Protein AF-A0A1S7LHS8-F1 (afdb_monomer)

Secondary structure (DSSP, 8-state):
--HHHHHHHHHHHHHTT-HHHHHHHHHHHHHH-TT-HHHHHHHHHHHHHTT-HHHHHHHHHHHHTT---HHHHHHHHHHHHHTT-HHHHHHHHHHHHHH-TT-HHHHHHHHHHHHHTT-HHHHHHHHHHHHHH-TT-HHHHHHHHHHHHHTT-HHHHHHHHHHHHHH-TT-HHHHHHHHHHHHHTT-HHHHHHHHHHHHHH-TT-HHHHHHHHHHHHHTT-HHHHHHHHHHHHHH-TT-HHHHHHHHHHHHHTT-HHHHHHHHHHHHHHHHTT--TT--GGGGGG-TT--HHHHHHHHHHHHHHHHTT-PPPPTTTS----SSSPEEEEEEES--SSSHHHHHHHHHHHHS-TTTEEEEEEE-SPP--SHHHHHHTTT-SEEEE-TTS-HHHHHHHHHHTT-SEEEESS-SSTT--HHHHHT--SSEEEEESS-SS--SSTTT-SEEEE-TTTS-GGGGGG-SSEEEEPSS-SS---TTPPPPP---TTTTT--SSS-EEE--S-GGG--HHHHHHHHHHHHHSTT-EEEEE---HHHHHHHHHHHHHTT--GGGEEEEPP-SSHHHHHHHHTT-SEEE--SSS--SHHHHHHHHTT--EEEE--SSGGGTHHHHHHHHTT-GGGEESSHHHHHHHHHHHHH-HHHHHHHHHHHHHHTTTSGGG-HHHHHHHHHHHHHHHHHHHHHT----B-SSSB-TT-------SS--------S-SS----EE--SSTTHHHHHHHHHHTSTTEEEEEEE-TT--TT--HHHHHHHHH--S-HHHHHHH--GGGS-HHHHHHHHHHHHHHTTPEEEEEES------SSPSSS--S----HHHHHTTT--S----EE--HHHHHHHHTTSGGGGG--HHHHHHHHHHHHHHHHTT--EEHHHHHH-HHHHHHHHHHHHTPPP-TTHHHHGGGGGGGG---------SS--PPPPPP--HHHHHHHHH-HHHHHHHHHTT--HHHHH-

Structure (mmCIF, N/CA/C/O backbone):
data_AF-A0A1S7LHS8-F1
#
_entry.id   AF-A0A1S7LHS8-F1
#
loop_
_atom_site.group_PDB
_atom_site.id
_atom_site.type_symbol
_atom_site.label_atom_id
_atom_site.label_alt_id
_atom_site.label_comp_id
_atom_site.label_asym_id
_atom_site.label_entity_id
_atom_site.label_seq_id
_atom_site.pdbx_PDB_ins_code
_atom_site.Cartn_x
_atom_site.Cartn_y
_atom_site.Cartn_z
_atom_site.occupancy
_atom_site.B_iso_or_equiv
_atom_site.auth_seq_id
_atom_site.auth_comp_id
_atom_site.auth_asym_id
_atom_site.auth_atom_id
_atom_site.pdbx_PDB_model_num
ATOM 1 N N . MET A 1 1 ? 20.541 -32.283 -48.699 1.00 59.50 1 MET A N 1
ATOM 2 C CA . MET A 1 1 ? 19.905 -30.987 -49.005 1.00 59.50 1 MET A CA 1
ATOM 3 C C . MET A 1 1 ? 21.036 -30.019 -49.255 1.00 59.50 1 MET A C 1
ATOM 5 O O . MET A 1 1 ? 21.985 -30.070 -48.485 1.00 59.50 1 MET A O 1
ATOM 9 N N . ASP A 1 2 ? 20.991 -29.252 -50.338 1.00 85.00 2 ASP A N 1
ATOM 10 C CA . ASP A 1 2 ? 22.026 -28.253 -50.622 1.00 85.00 2 ASP A CA 1
ATOM 11 C C . ASP A 1 2 ? 22.071 -27.199 -49.498 1.00 85.00 2 ASP A C 1
ATOM 13 O O . ASP A 1 2 ? 21.031 -26.876 -48.911 1.00 85.00 2 ASP A O 1
ATOM 17 N N . LEU A 1 3 ? 23.262 -26.695 -49.172 1.00 87.44 3 LEU A N 1
ATOM 18 C CA . LEU A 1 3 ? 23.499 -25.767 -48.063 1.00 87.44 3 LEU A CA 1
ATOM 19 C C . LEU A 1 3 ? 22.683 -24.477 -48.247 1.00 87.44 3 LEU A C 1
ATOM 21 O O . LEU A 1 3 ? 22.054 -23.998 -47.304 1.00 87.44 3 LEU A O 1
ATOM 25 N N . GLN A 1 4 ? 22.576 -23.989 -49.487 1.00 86.19 4 GLN A N 1
ATOM 26 C CA . GLN A 1 4 ? 21.755 -22.827 -49.835 1.00 86.19 4 GLN A CA 1
ATOM 27 C C . GLN A 1 4 ? 20.258 -23.085 -49.611 1.00 86.19 4 GLN A C 1
ATOM 29 O O . GLN A 1 4 ? 19.518 -22.218 -49.142 1.00 86.19 4 GLN A O 1
ATOM 34 N N . GLN A 1 5 ? 19.793 -24.297 -49.915 1.00 88.06 5 GLN A N 1
ATOM 35 C CA . GLN A 1 5 ? 18.403 -24.690 -49.701 1.00 88.06 5 GLN A CA 1
ATOM 36 C C . GLN A 1 5 ? 18.085 -24.801 -48.201 1.00 88.06 5 GLN A C 1
ATOM 38 O O . GLN A 1 5 ? 17.006 -24.384 -47.774 1.00 88.06 5 GLN A O 1
ATOM 43 N N . LEU A 1 6 ? 19.034 -25.295 -47.394 1.00 90.56 6 LEU A N 1
ATOM 44 C CA . LEU A 1 6 ? 18.941 -25.310 -45.930 1.00 90.56 6 LEU A CA 1
ATOM 45 C C . LEU A 1 6 ? 18.922 -23.897 -45.341 1.00 90.56 6 LEU A C 1
ATOM 47 O O . LEU A 1 6 ? 18.096 -23.617 -44.469 1.00 90.56 6 LEU A O 1
ATOM 51 N N . TYR A 1 7 ? 19.774 -23.000 -45.839 1.00 92.38 7 TYR A N 1
ATOM 52 C CA . TYR A 1 7 ? 19.795 -21.597 -45.430 1.00 92.38 7 TYR A CA 1
ATOM 53 C C . TYR A 1 7 ? 18.465 -20.901 -45.730 1.00 92.38 7 TYR A C 1
ATOM 55 O O . TYR A 1 7 ? 17.857 -20.336 -44.824 1.00 92.38 7 TYR A O 1
ATOM 63 N N . ASN A 1 8 ? 17.937 -21.034 -46.949 1.00 92.06 8 ASN A N 1
ATOM 64 C CA . ASN A 1 8 ? 16.663 -20.417 -47.333 1.00 92.06 8 ASN A CA 1
ATOM 65 C C . ASN A 1 8 ? 15.479 -20.935 -46.493 1.00 92.06 8 ASN A C 1
ATOM 67 O O . ASN A 1 8 ? 14.618 -20.156 -46.085 1.00 92.06 8 ASN A O 1
ATOM 71 N N . GLN A 1 9 ? 15.436 -22.237 -46.187 1.00 91.50 9 GLN A N 1
ATOM 72 C CA . GLN A 1 9 ? 14.413 -22.807 -45.300 1.00 91.50 9 GLN A CA 1
ATOM 73 C C . GLN A 1 9 ? 14.538 -22.292 -43.862 1.00 91.50 9 GLN A C 1
ATOM 75 O O . GLN A 1 9 ? 13.528 -21.986 -43.227 1.00 91.50 9 GLN A O 1
ATOM 80 N N . THR A 1 10 ? 15.769 -22.177 -43.363 1.00 93.38 10 THR A N 1
ATOM 81 C CA . THR A 1 10 ? 16.061 -21.660 -42.020 1.00 93.38 10 THR A CA 1
ATOM 82 C C . THR A 1 10 ? 15.672 -20.187 -41.908 1.00 93.38 10 THR A C 1
ATOM 84 O O . THR A 1 10 ? 14.972 -19.811 -40.972 1.00 93.38 10 THR A O 1
ATOM 87 N N . MET A 1 11 ? 16.017 -19.373 -42.908 1.00 92.38 11 MET A N 1
ATOM 88 C CA . MET A 1 11 ? 15.598 -17.973 -43.014 1.00 92.38 11 MET A CA 1
ATOM 89 C C . MET A 1 11 ? 14.074 -17.832 -43.043 1.00 92.38 11 MET A C 1
ATOM 91 O O . MET A 1 11 ? 13.525 -17.002 -42.326 1.00 92.38 11 MET A O 1
ATOM 95 N N . ALA A 1 12 ? 13.365 -18.673 -43.800 1.00 89.56 12 ALA A N 1
ATOM 96 C CA . ALA A 1 12 ? 11.902 -18.655 -43.830 1.00 89.56 12 ALA A CA 1
ATOM 97 C C . ALA A 1 12 ? 11.267 -19.078 -42.489 1.00 89.56 12 ALA A C 1
ATOM 99 O O . ALA A 1 12 ? 10.173 -18.628 -42.144 1.00 89.56 12 ALA A O 1
ATOM 100 N N . ALA A 1 13 ? 11.920 -19.954 -41.720 1.00 86.75 13 ALA A N 1
ATOM 101 C CA . ALA A 1 13 ? 11.504 -20.270 -40.353 1.00 86.75 13 ALA A CA 1
ATOM 102 C C . ALA A 1 13 ? 11.744 -19.079 -39.410 1.00 86.75 13 ALA A C 1
ATOM 104 O O . ALA A 1 13 ? 10.845 -18.720 -38.650 1.00 86.75 13 ALA A O 1
ATOM 105 N N . HIS A 1 14 ? 12.903 -18.424 -39.522 1.00 90.50 14 HIS A N 1
ATOM 106 C CA . HIS A 1 14 ? 13.265 -17.239 -38.741 1.00 90.50 14 HIS A CA 1
ATOM 107 C C . HIS A 1 14 ? 12.290 -16.079 -39.001 1.00 90.50 14 HIS A C 1
ATOM 109 O O . HIS A 1 14 ? 11.700 -15.551 -38.065 1.00 90.50 14 HIS A O 1
ATOM 115 N N . GLN A 1 15 ? 12.010 -15.763 -40.269 1.00 86.38 15 GLN A N 1
ATOM 116 C CA . GLN A 1 15 ? 11.076 -14.701 -40.673 1.00 86.38 15 GLN A CA 1
ATOM 117 C C . GLN A 1 15 ? 9.630 -14.940 -40.213 1.00 86.38 15 GLN A C 1
ATOM 119 O O . GLN A 1 15 ? 8.878 -13.988 -40.034 1.00 86.38 15 GLN A O 1
ATOM 124 N N . ARG A 1 16 ? 9.226 -16.201 -40.007 1.00 86.12 16 ARG A N 1
ATOM 125 C CA . ARG A 1 16 ? 7.900 -16.558 -39.470 1.00 86.12 16 ARG A CA 1
ATOM 126 C C . ARG A 1 16 ? 7.873 -16.669 -37.941 1.00 86.12 16 ARG A C 1
ATOM 128 O O . ARG A 1 16 ? 6.860 -17.090 -37.393 1.00 86.12 16 ARG A O 1
ATOM 135 N N . GLY A 1 17 ? 8.968 -16.327 -37.259 1.00 81.38 17 GLY A N 1
ATOM 136 C CA . GLY A 1 17 ? 9.065 -16.335 -35.797 1.00 81.38 17 GLY A CA 1
ATOM 137 C C . GLY A 1 17 ? 9.256 -17.720 -35.172 1.00 81.38 17 GLY A C 1
ATOM 138 O O . GLY A 1 17 ? 9.158 -17.860 -33.956 1.00 81.38 17 GLY A O 1
ATOM 139 N N . ALA A 1 18 ? 9.556 -18.758 -35.959 1.00 88.38 18 ALA A N 1
ATOM 140 C CA . ALA A 1 18 ? 9.852 -20.095 -35.441 1.00 88.38 18 ALA A CA 1
ATOM 141 C C . ALA A 1 18 ? 11.304 -20.166 -34.922 1.00 88.38 18 ALA A C 1
ATOM 143 O O . ALA A 1 18 ? 12.139 -20.889 -35.467 1.00 88.38 18 ALA A O 1
ATOM 144 N N . LEU A 1 19 ? 11.614 -19.391 -33.875 1.00 88.50 19 LEU A N 1
ATOM 145 C CA . LEU A 1 19 ? 12.986 -19.129 -33.414 1.00 88.50 19 LEU A CA 1
ATOM 146 C C . LEU A 1 19 ? 13.739 -20.403 -33.010 1.00 88.50 19 LEU A C 1
ATOM 148 O O . LEU A 1 19 ? 14.889 -20.583 -33.395 1.00 88.50 19 LEU A O 1
ATOM 152 N N . SER A 1 20 ? 13.091 -21.347 -32.320 1.00 86.44 20 SER A N 1
ATOM 153 C CA . SER A 1 20 ? 13.726 -22.626 -31.957 1.00 86.44 20 SER A CA 1
ATOM 154 C C . SER A 1 20 ? 14.086 -23.467 -33.185 1.00 86.44 20 SER A C 1
ATOM 156 O O . SER A 1 20 ? 15.139 -24.100 -33.222 1.00 86.44 20 SER A O 1
ATOM 158 N N . GLN A 1 21 ? 13.234 -23.456 -34.215 1.00 88.88 21 GLN A N 1
ATOM 159 C CA . GLN A 1 21 ? 13.496 -24.164 -35.467 1.00 88.88 21 GLN A CA 1
ATOM 160 C C . GLN A 1 21 ? 14.621 -23.486 -36.258 1.00 88.88 21 GLN A C 1
ATOM 162 O O . GLN A 1 21 ? 15.484 -24.171 -36.807 1.00 88.88 21 GLN A O 1
ATOM 167 N N . ALA A 1 22 ? 14.627 -22.152 -36.293 1.00 91.38 22 ALA A N 1
ATOM 168 C CA . ALA A 1 22 ? 15.661 -21.367 -36.951 1.00 91.38 22 ALA A CA 1
ATOM 169 C C . ALA A 1 22 ? 17.032 -21.536 -36.274 1.00 91.38 22 ALA A C 1
ATOM 171 O O . ALA A 1 22 ? 18.018 -21.747 -36.975 1.00 91.38 22 ALA A O 1
ATOM 172 N N . LYS A 1 23 ? 17.091 -21.570 -34.933 1.00 92.19 23 LYS A N 1
ATOM 173 C CA . LYS A 1 23 ? 18.315 -21.852 -34.159 1.00 92.19 23 LYS A CA 1
ATOM 174 C C . LYS A 1 23 ? 18.956 -23.168 -34.596 1.00 92.19 23 LYS A C 1
ATOM 176 O O . LYS A 1 23 ? 20.091 -23.179 -35.064 1.00 92.19 23 LYS A O 1
ATOM 181 N N . VAL A 1 24 ? 18.177 -24.253 -34.561 1.00 92.19 24 VAL A N 1
ATOM 182 C CA . VAL A 1 24 ? 18.630 -25.587 -34.994 1.00 92.19 24 VAL A CA 1
ATOM 183 C C . VAL A 1 24 ? 19.050 -25.590 -36.469 1.00 92.19 24 VAL A C 1
ATOM 185 O O . VAL A 1 24 ? 19.977 -26.302 -36.851 1.00 92.19 24 VAL A O 1
ATOM 188 N N . GLY A 1 25 ? 18.366 -24.821 -37.320 1.00 92.75 25 GLY A N 1
ATOM 189 C CA . GLY A 1 25 ? 18.710 -24.685 -38.734 1.00 92.75 25 GLY A CA 1
ATOM 190 C C . GLY A 1 25 ? 20.072 -24.022 -38.953 1.00 92.75 25 GLY A C 1
ATOM 191 O O . GLY A 1 25 ? 20.902 -24.583 -39.666 1.00 92.75 25 GLY A O 1
ATOM 192 N N . TYR A 1 26 ? 20.343 -22.888 -38.298 1.00 94.56 26 TYR A N 1
ATOM 193 C CA . TYR A 1 26 ? 21.633 -22.200 -38.411 1.00 94.56 26 TYR A CA 1
ATOM 194 C C . TYR A 1 26 ? 22.775 -23.014 -37.797 1.00 94.56 26 TYR A C 1
ATOM 196 O O . TYR A 1 26 ? 23.831 -23.119 -38.413 1.00 94.56 26 TYR A O 1
ATOM 204 N N . GLU A 1 27 ? 22.563 -23.667 -36.650 1.00 91.75 27 GLU A N 1
ATOM 205 C CA . GLU A 1 27 ? 23.557 -24.565 -36.041 1.00 91.75 27 GLU A CA 1
ATOM 206 C C . GLU A 1 27 ? 23.931 -25.723 -36.981 1.00 91.75 27 GLU A C 1
ATOM 208 O O . GLU A 1 27 ? 25.103 -26.073 -37.104 1.00 91.75 27 GLU A O 1
ATOM 213 N N . LYS A 1 28 ? 22.957 -26.289 -37.711 1.00 92.62 28 LYS A N 1
ATOM 214 C CA . LYS A 1 28 ? 23.216 -27.328 -38.724 1.00 92.62 28 LYS A CA 1
ATOM 215 C C . LYS A 1 28 ? 24.018 -26.815 -39.915 1.00 92.62 28 LYS A C 1
ATOM 217 O O . LYS A 1 28 ? 24.839 -27.565 -40.437 1.00 92.62 28 LYS A O 1
ATOM 222 N N . ILE A 1 29 ? 23.776 -25.578 -40.349 1.00 93.62 29 ILE A N 1
ATOM 223 C CA . ILE A 1 29 ? 24.552 -24.944 -41.425 1.00 93.62 29 ILE A CA 1
ATOM 224 C C . ILE A 1 29 ? 25.992 -24.747 -40.955 1.00 93.62 29 ILE A C 1
ATOM 226 O O . ILE A 1 29 ? 26.913 -25.155 -41.651 1.00 93.62 29 ILE A O 1
ATOM 230 N N . LEU A 1 30 ? 26.184 -24.236 -39.737 1.00 91.94 30 LEU A N 1
ATOM 231 C CA . LEU A 1 30 ? 27.508 -23.984 -39.162 1.00 91.94 30 LEU A CA 1
ATOM 232 C C . LEU A 1 30 ? 28.272 -25.261 -38.787 1.00 91.94 30 LEU A C 1
ATOM 234 O O . LEU A 1 30 ? 29.497 -25.250 -38.722 1.00 91.94 30 LEU A O 1
ATOM 238 N N . ALA A 1 31 ? 27.574 -26.379 -38.579 1.00 90.75 31 ALA A N 1
ATOM 239 C CA . ALA A 1 31 ? 28.200 -27.691 -38.442 1.00 90.75 31 ALA A CA 1
ATOM 240 C C . ALA A 1 31 ? 28.728 -28.245 -39.780 1.00 90.75 31 ALA A C 1
ATOM 242 O O . ALA A 1 31 ? 29.652 -29.056 -39.775 1.00 90.75 31 ALA A O 1
ATOM 243 N N . GLN A 1 32 ? 28.139 -27.840 -40.912 1.00 91.50 32 GLN A N 1
ATOM 244 C CA . GLN A 1 32 ? 28.576 -28.238 -42.258 1.00 91.50 32 GLN A CA 1
ATOM 245 C C . GLN A 1 32 ? 29.616 -27.270 -42.834 1.00 91.50 32 GLN A C 1
ATOM 247 O O . GLN A 1 32 ? 30.546 -27.707 -43.505 1.00 91.50 32 GLN A O 1
ATOM 252 N N . ASP A 1 33 ? 29.478 -25.981 -42.535 1.00 89.00 33 ASP A N 1
ATOM 253 C CA . ASP A 1 33 ? 30.432 -24.928 -42.864 1.00 89.00 33 ASP A CA 1
ATOM 254 C C . ASP A 1 33 ? 30.549 -23.941 -41.695 1.00 89.00 33 ASP A C 1
ATOM 256 O O . ASP A 1 33 ? 29.741 -23.025 -41.522 1.00 89.00 33 ASP A O 1
ATOM 260 N N . ALA A 1 34 ? 31.600 -24.120 -40.896 1.00 86.38 34 ALA A N 1
ATOM 261 C CA . ALA A 1 34 ? 31.857 -23.310 -39.711 1.00 86.38 34 ALA A CA 1
ATOM 262 C C . ALA A 1 34 ? 32.147 -21.831 -40.015 1.00 86.38 34 ALA A C 1
ATOM 264 O O . ALA A 1 34 ? 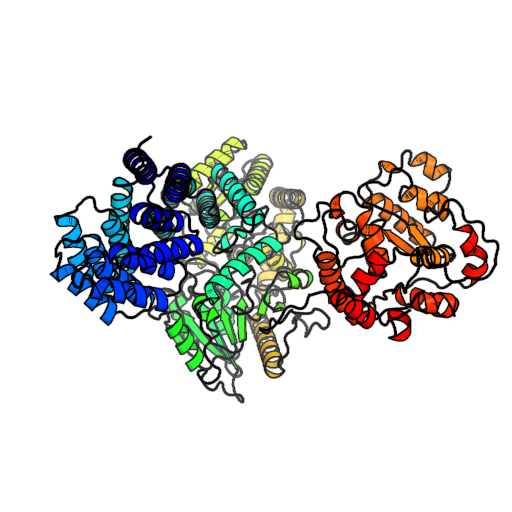32.112 -21.023 -39.083 1.00 86.38 34 ALA A O 1
ATOM 265 N N . HIS A 1 35 ? 32.425 -21.473 -41.274 1.00 85.81 35 HIS A N 1
ATOM 266 C CA . HIS A 1 35 ? 32.756 -20.118 -41.723 1.00 85.81 35 HIS A CA 1
ATOM 267 C C . HIS A 1 35 ? 31.643 -19.470 -42.557 1.00 85.81 35 HIS A C 1
ATOM 269 O O . HIS A 1 35 ? 31.853 -18.399 -43.121 1.00 85.81 35 HIS A O 1
ATOM 275 N N . HIS A 1 36 ? 30.445 -20.063 -42.597 1.00 88.44 36 HIS A N 1
ATOM 276 C CA . HIS A 1 36 ? 29.311 -19.516 -43.338 1.00 88.44 36 HIS A CA 1
ATOM 277 C C . HIS A 1 36 ? 28.816 -18.183 -42.734 1.00 88.44 36 HIS A C 1
ATOM 279 O O . HIS A 1 36 ? 27.930 -18.162 -41.870 1.00 88.44 36 HIS A O 1
ATOM 285 N N . LEU A 1 37 ? 29.359 -17.058 -43.213 1.00 85.81 37 LEU A N 1
ATOM 286 C CA . LEU A 1 37 ? 29.172 -15.708 -42.653 1.00 85.81 37 LEU A CA 1
ATOM 287 C C . LEU A 1 37 ? 27.698 -15.341 -42.448 1.00 85.81 37 LEU A C 1
ATOM 289 O O . LEU A 1 37 ? 27.285 -15.000 -41.341 1.00 85.81 37 LEU A O 1
ATOM 293 N N . ALA A 1 38 ? 26.863 -15.528 -43.473 1.00 87.31 38 ALA A N 1
ATOM 294 C CA . ALA A 1 38 ? 25.441 -15.190 -43.405 1.00 87.31 38 ALA A CA 1
ATOM 295 C C . ALA A 1 38 ? 24.657 -16.035 -42.379 1.00 87.31 38 ALA A C 1
ATOM 297 O O . ALA A 1 38 ? 23.597 -15.623 -41.917 1.00 87.31 38 ALA A O 1
ATOM 298 N N . ALA A 1 39 ? 25.153 -17.220 -42.004 1.00 90.00 39 ALA A N 1
ATOM 299 C CA . ALA A 1 39 ? 24.530 -18.045 -40.967 1.00 90.00 39 ALA A CA 1
ATOM 300 C C . ALA A 1 39 ? 25.009 -17.626 -39.572 1.00 90.00 39 ALA A C 1
ATOM 302 O O . ALA A 1 39 ? 24.198 -17.592 -38.653 1.00 90.00 39 ALA A O 1
ATOM 303 N N . GLN A 1 40 ? 26.282 -17.242 -39.424 1.00 91.38 40 GLN A N 1
ATOM 304 C CA . GLN A 1 40 ? 26.817 -16.681 -38.178 1.00 91.38 40 GLN A CA 1
ATOM 305 C C . GLN A 1 40 ? 26.119 -15.361 -37.813 1.00 91.38 40 GLN A C 1
ATOM 307 O O . GLN A 1 40 ? 25.655 -15.211 -36.684 1.00 91.38 40 GLN A O 1
ATOM 312 N N . GLN A 1 41 ? 25.963 -14.447 -38.778 1.00 89.88 41 GLN A N 1
ATOM 313 C CA . GLN A 1 41 ? 25.259 -13.173 -38.584 1.00 89.88 41 GLN A CA 1
ATOM 314 C C . GLN A 1 41 ? 23.801 -13.383 -38.155 1.00 89.88 41 GLN A C 1
ATOM 316 O O . GLN A 1 41 ? 23.343 -12.811 -37.166 1.00 89.88 41 GLN A O 1
ATOM 321 N N . MET A 1 42 ? 23.068 -14.237 -38.878 1.00 92.25 42 MET A N 1
ATOM 322 C CA . MET A 1 42 ? 21.655 -14.490 -38.590 1.00 92.25 42 MET A CA 1
ATOM 323 C C . MET A 1 42 ? 21.445 -15.265 -37.288 1.00 92.25 42 MET A C 1
ATOM 325 O O . MET A 1 42 ? 20.452 -15.032 -36.602 1.00 92.25 42 MET A O 1
ATOM 329 N N . LEU A 1 43 ? 22.377 -16.146 -36.915 1.00 92.25 43 LEU A N 1
ATOM 330 C CA . LEU A 1 43 ? 22.359 -16.811 -35.616 1.00 92.25 43 LEU A CA 1
ATOM 331 C C . LEU A 1 43 ? 22.624 -15.814 -34.480 1.00 92.25 43 LEU A C 1
ATOM 333 O O . LEU A 1 43 ? 21.932 -15.858 -33.467 1.00 92.25 43 LEU A O 1
ATOM 337 N N . GLY A 1 44 ? 23.550 -14.870 -34.668 1.00 91.81 44 GLY A N 1
ATOM 338 C CA . GLY A 1 44 ? 23.768 -13.758 -33.742 1.00 91.81 44 GLY A CA 1
ATOM 339 C C . GLY A 1 44 ? 22.507 -12.914 -33.524 1.00 91.81 44 GLY A C 1
ATOM 340 O O . GLY A 1 44 ? 22.086 -12.714 -32.386 1.00 91.81 44 GLY A O 1
ATOM 341 N N . ALA A 1 45 ? 21.842 -12.507 -34.610 1.00 89.88 45 ALA A N 1
ATOM 342 C CA . ALA A 1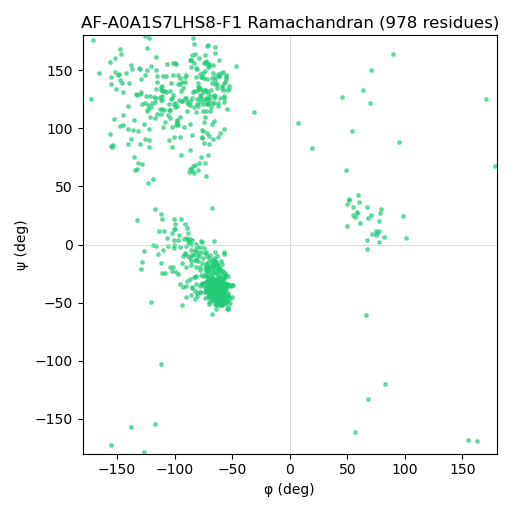 45 ? 20.564 -11.790 -34.548 1.00 89.88 45 ALA A CA 1
ATOM 343 C C . ALA A 1 45 ? 19.451 -12.616 -33.872 1.00 89.88 45 ALA A C 1
ATOM 345 O O . ALA A 1 45 ? 18.647 -12.079 -33.111 1.00 89.88 45 ALA A O 1
ATOM 346 N N . LEU A 1 46 ? 19.421 -13.932 -34.100 1.00 92.56 46 LEU A N 1
ATOM 347 C CA . LEU A 1 46 ? 18.467 -14.831 -33.454 1.00 92.56 46 LEU A CA 1
ATOM 348 C C . LEU A 1 46 ? 18.704 -14.921 -31.940 1.00 92.56 46 LEU A C 1
ATOM 350 O O . LEU A 1 46 ? 17.752 -14.859 -31.168 1.00 92.56 46 LEU A O 1
ATOM 354 N N . TYR A 1 47 ? 19.957 -15.034 -31.495 1.00 91.69 47 TYR A N 1
ATOM 355 C CA . TYR A 1 47 ? 20.281 -15.026 -30.065 1.00 91.69 47 TYR A CA 1
ATOM 356 C C . TYR A 1 47 ? 19.941 -13.689 -29.400 1.00 91.69 47 TYR A C 1
ATOM 358 O O . TYR A 1 47 ? 19.472 -13.688 -28.263 1.00 91.69 47 TYR A O 1
ATOM 366 N N . TYR A 1 48 ? 20.089 -12.570 -30.116 1.00 90.12 48 TYR A N 1
ATOM 367 C CA . TYR A 1 48 ? 19.614 -11.266 -29.652 1.00 90.12 48 TYR A CA 1
ATOM 368 C C . TYR A 1 48 ? 18.093 -11.277 -29.431 1.00 90.12 48 TYR A C 1
ATOM 370 O O . TYR A 1 48 ? 17.628 -10.882 -28.365 1.00 90.12 48 TYR A O 1
ATOM 378 N N . GLN A 1 49 ? 17.317 -11.808 -30.385 1.00 88.31 49 GLN A N 1
ATOM 379 C CA . GLN A 1 49 ? 15.858 -11.943 -30.249 1.00 88.31 49 GLN A CA 1
ATOM 380 C C . GLN A 1 49 ? 15.439 -12.864 -29.093 1.00 88.31 49 GLN A C 1
ATOM 382 O O . GLN A 1 49 ? 14.382 -12.661 -28.501 1.00 88.31 49 GLN A O 1
ATOM 387 N N . LEU A 1 50 ? 16.259 -13.866 -28.762 1.00 84.88 50 LEU A N 1
ATOM 388 C CA . LEU A 1 50 ? 16.047 -14.756 -27.616 1.00 84.88 50 LEU A CA 1
ATOM 389 C C . LEU A 1 50 ? 16.486 -14.146 -26.272 1.00 84.88 50 LEU A C 1
ATOM 391 O O . LEU A 1 50 ? 16.252 -14.759 -25.233 1.00 84.88 50 LEU A O 1
ATOM 395 N N . GLY A 1 51 ? 17.123 -12.970 -26.267 1.00 85.75 51 GLY A N 1
ATOM 396 C CA . GLY A 1 51 ? 17.686 -12.351 -25.062 1.00 85.75 51 GLY A CA 1
ATOM 397 C C . GLY A 1 51 ? 18.989 -12.996 -24.567 1.00 85.75 51 GLY A C 1
ATOM 398 O O . GLY A 1 51 ? 19.483 -12.659 -23.494 1.00 85.75 51 GLY A O 1
ATOM 399 N N . GLU A 1 52 ? 19.576 -13.914 -25.336 1.00 91.19 52 GLU A N 1
ATOM 400 C CA . GLU A 1 52 ? 20.847 -14.580 -25.031 1.00 91.19 52 GLU A CA 1
ATOM 401 C C . GLU A 1 52 ? 22.026 -13.724 -25.548 1.00 91.19 52 GLU A C 1
ATOM 403 O O . GLU A 1 52 ? 22.755 -14.103 -26.469 1.00 91.19 52 GLU A O 1
ATOM 408 N N . TYR A 1 53 ? 22.208 -12.530 -24.975 1.00 92.12 53 TYR A N 1
ATOM 409 C CA . TYR A 1 53 ? 23.097 -11.499 -25.533 1.00 92.12 53 TYR A CA 1
ATOM 410 C C . TYR A 1 53 ? 24.575 -11.907 -25.632 1.00 92.12 53 TYR A C 1
ATOM 412 O O . TYR A 1 53 ? 25.250 -11.527 -26.586 1.00 92.12 53 TYR A O 1
ATOM 420 N N . ASP A 1 54 ? 25.088 -12.718 -24.703 1.00 92.56 54 ASP A N 1
ATOM 421 C CA . ASP A 1 54 ? 26.477 -13.199 -24.770 1.00 92.56 54 ASP A CA 1
ATOM 422 C C . ASP A 1 54 ? 26.710 -14.135 -25.965 1.00 92.56 54 ASP A C 1
ATOM 424 O O . ASP A 1 54 ? 27.756 -14.078 -26.613 1.00 92.56 54 ASP A O 1
ATOM 428 N N . GLN A 1 55 ? 25.715 -14.962 -26.303 1.00 92.94 55 GLN A N 1
ATOM 429 C CA . GLN A 1 55 ? 25.768 -15.807 -27.497 1.00 92.94 55 GLN A CA 1
ATOM 430 C C . GLN A 1 55 ? 25.646 -14.963 -28.764 1.00 92.94 55 GLN A C 1
ATOM 432 O O . GLN A 1 55 ? 26.376 -15.195 -29.728 1.00 92.94 55 GLN A O 1
ATOM 437 N N . ALA A 1 56 ? 24.783 -13.944 -28.753 1.00 93.94 56 ALA A N 1
ATOM 438 C CA . ALA A 1 56 ? 24.676 -13.000 -29.859 1.00 93.94 56 ALA A CA 1
ATOM 439 C C . ALA A 1 56 ? 26.023 -12.311 -30.139 1.00 93.94 56 ALA A C 1
ATOM 441 O O . ALA A 1 56 ? 26.508 -12.365 -31.269 1.00 93.94 56 ALA A O 1
ATOM 442 N N . ILE A 1 57 ? 26.684 -11.774 -29.107 1.00 93.75 57 ILE A N 1
ATOM 443 C CA . ILE A 1 57 ? 28.024 -11.170 -29.210 1.00 93.75 57 ILE A CA 1
ATOM 444 C C . ILE A 1 57 ? 29.047 -12.182 -29.733 1.00 93.75 57 ILE A C 1
ATOM 446 O O . ILE A 1 57 ? 29.844 -11.847 -30.610 1.00 93.75 57 ILE A O 1
ATOM 450 N N . HIS A 1 58 ? 29.033 -13.422 -29.231 1.00 92.88 58 HIS A N 1
ATOM 451 C CA . HIS A 1 58 ? 29.947 -14.469 -29.689 1.00 92.88 58 HIS A CA 1
ATOM 452 C C . HIS A 1 58 ? 29.840 -14.703 -31.202 1.00 92.88 58 HIS A C 1
ATOM 454 O O . HIS A 1 58 ? 30.851 -14.678 -31.907 1.00 92.88 58 HIS A O 1
ATOM 460 N N . TRP A 1 59 ? 28.624 -14.906 -31.712 1.00 91.81 59 TRP A N 1
ATOM 461 C CA . TRP A 1 59 ? 28.405 -15.217 -33.125 1.00 91.81 59 TRP A CA 1
ATOM 462 C C . TRP A 1 59 ? 28.618 -14.017 -34.048 1.00 91.81 59 TRP A C 1
ATOM 464 O O . TRP A 1 59 ? 29.211 -14.183 -35.114 1.00 91.81 59 TRP A O 1
ATOM 474 N N . LEU A 1 60 ? 28.226 -12.813 -33.623 1.00 92.19 60 LEU A N 1
ATOM 475 C CA . LEU A 1 60 ? 28.477 -11.578 -34.374 1.00 92.19 60 LEU A CA 1
ATOM 476 C C . LEU A 1 60 ? 29.980 -11.278 -34.472 1.00 92.19 60 LEU A C 1
ATOM 478 O O . LEU A 1 60 ? 30.474 -10.976 -35.554 1.00 92.19 60 LEU A O 1
ATOM 482 N N . ASN A 1 61 ? 30.744 -11.463 -33.390 1.00 91.62 61 ASN A N 1
ATOM 483 C CA . ASN A 1 61 ? 32.200 -11.316 -33.445 1.00 91.62 61 ASN A CA 1
ATOM 484 C C . ASN A 1 61 ? 32.854 -12.356 -34.360 1.00 91.62 61 ASN A C 1
ATOM 486 O O . ASN A 1 61 ? 33.805 -12.024 -35.063 1.00 91.62 61 ASN A O 1
ATOM 490 N N . ARG A 1 62 ? 32.361 -13.604 -34.394 1.00 89.88 62 ARG A N 1
ATOM 491 C CA . ARG A 1 62 ? 32.875 -14.620 -35.332 1.00 89.88 62 ARG A CA 1
ATOM 492 C C . ARG A 1 62 ? 32.630 -14.247 -36.791 1.00 89.88 62 ARG A C 1
ATOM 494 O O . ARG A 1 62 ? 33.537 -14.451 -37.592 1.00 89.88 62 ARG A O 1
ATOM 501 N N . ALA A 1 63 ? 31.470 -13.673 -37.109 1.00 87.62 63 ALA A N 1
ATOM 502 C CA . ALA A 1 63 ? 31.191 -13.158 -3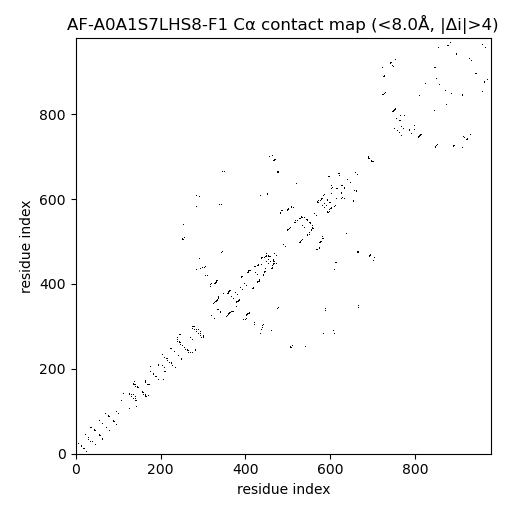8.449 1.00 87.62 63 ALA A CA 1
ATOM 503 C C . ALA A 1 63 ? 32.172 -12.040 -38.843 1.00 87.62 63 ALA A C 1
ATOM 505 O O . ALA A 1 63 ? 32.715 -12.065 -39.944 1.00 87.62 63 ALA A O 1
ATOM 506 N N . LEU A 1 64 ? 32.488 -11.135 -37.911 1.00 87.44 64 LEU A N 1
ATOM 507 C CA . LEU A 1 64 ? 33.420 -10.022 -38.140 1.00 87.44 64 LEU A CA 1
ATOM 508 C C . LEU A 1 64 ? 34.896 -10.438 -38.259 1.00 87.44 64 LEU A C 1
ATOM 510 O O . LEU A 1 64 ? 35.701 -9.669 -38.771 1.00 87.44 64 LEU A O 1
ATOM 514 N N . HIS A 1 65 ? 35.279 -11.646 -37.821 1.00 79.88 65 HIS A N 1
ATOM 515 C CA . HIS A 1 65 ? 36.640 -12.161 -38.047 1.00 79.88 65 HIS A CA 1
ATOM 516 C C . HIS A 1 65 ? 36.901 -12.536 -39.516 1.00 79.88 65 HIS A C 1
ATOM 518 O O . HIS A 1 65 ? 38.061 -12.686 -39.897 1.00 79.88 65 HIS A O 1
ATOM 524 N N . GLY A 1 66 ? 35.851 -12.747 -40.320 1.00 67.81 66 GLY A N 1
ATOM 525 C CA . GLY A 1 66 ? 35.974 -13.081 -41.740 1.00 67.81 66 GLY A CA 1
ATOM 526 C C . GLY A 1 66 ? 35.994 -11.852 -42.648 1.00 67.81 66 GLY A C 1
ATOM 527 O O . GLY A 1 66 ? 36.835 -11.774 -43.540 1.00 67.81 66 GLY A O 1
ATOM 528 N N . GLU A 1 67 ? 35.091 -10.901 -42.406 1.00 77.75 67 GLU A N 1
ATOM 529 C CA . GLU A 1 67 ? 34.949 -9.659 -43.172 1.00 77.75 67 GLU A CA 1
ATOM 530 C C . GLU A 1 67 ? 34.280 -8.587 -42.295 1.00 77.75 67 GLU A C 1
ATOM 532 O O . GLU A 1 67 ? 33.345 -8.886 -41.547 1.00 77.75 67 GLU A O 1
ATOM 537 N N . GLU A 1 68 ? 34.765 -7.342 -42.360 1.00 83.69 68 GLU A N 1
ATOM 538 C CA . GLU A 1 68 ? 34.102 -6.217 -41.696 1.00 83.69 68 GLU A CA 1
ATOM 539 C C . GLU A 1 68 ? 32.807 -5.871 -42.445 1.00 83.69 68 GLU A C 1
ATOM 541 O O . GLU A 1 68 ? 32.836 -5.554 -43.631 1.00 83.69 68 GLU A O 1
ATOM 546 N N . ASP A 1 69 ? 31.673 -5.918 -41.746 1.00 88.50 69 ASP A N 1
ATOM 547 C CA . ASP A 1 69 ? 30.345 -5.690 -42.321 1.00 88.50 69 ASP A CA 1
ATOM 548 C C . ASP A 1 69 ? 29.535 -4.723 -41.448 1.00 88.50 69 ASP A C 1
ATOM 550 O O . ASP A 1 69 ? 29.397 -4.917 -40.233 1.00 88.50 69 ASP A O 1
ATOM 554 N N . ALA A 1 70 ? 28.978 -3.679 -42.069 1.00 88.12 70 ALA A N 1
ATOM 555 C CA . ALA A 1 70 ? 28.250 -2.622 -41.370 1.00 88.12 70 ALA A CA 1
ATOM 556 C C . ALA A 1 70 ? 26.975 -3.147 -40.687 1.00 88.12 70 ALA A C 1
ATOM 558 O O . ALA A 1 70 ? 26.680 -2.759 -39.554 1.00 88.12 70 ALA A O 1
ATOM 559 N N . GLY A 1 71 ? 26.253 -4.076 -41.325 1.00 86.94 71 GLY A N 1
ATOM 560 C CA . GLY A 1 71 ? 25.049 -4.694 -40.761 1.00 86.94 71 GLY A CA 1
ATOM 561 C C . GLY A 1 71 ? 25.347 -5.549 -39.525 1.00 86.94 71 GLY A C 1
ATOM 562 O O . GLY A 1 71 ? 24.639 -5.483 -38.517 1.00 86.94 71 GLY A O 1
ATOM 563 N N . CYS A 1 72 ? 26.437 -6.315 -39.556 1.00 89.56 72 CYS A N 1
ATOM 564 C CA . CYS A 1 72 ? 26.899 -7.105 -38.420 1.00 89.56 72 CYS A CA 1
ATOM 565 C C . CYS A 1 72 ? 27.367 -6.223 -37.252 1.00 89.56 72 CYS A C 1
ATOM 567 O O . CYS A 1 72 ? 27.013 -6.498 -36.103 1.00 89.56 72 CYS A O 1
ATOM 569 N N . LEU A 1 73 ? 28.093 -5.135 -37.531 1.00 93.69 73 LEU A N 1
ATOM 570 C CA . LEU A 1 73 ? 28.488 -4.141 -36.526 1.00 93.69 73 LEU A CA 1
ATOM 571 C C . LEU A 1 73 ? 27.277 -3.409 -35.923 1.00 93.69 73 LEU A C 1
ATOM 573 O O . LEU A 1 73 ? 27.245 -3.183 -34.714 1.00 93.69 73 LEU A O 1
ATOM 577 N N . ASN A 1 74 ? 26.247 -3.108 -36.720 1.00 92.69 74 ASN A N 1
ATOM 578 C CA . ASN A 1 74 ? 24.982 -2.547 -36.231 1.00 92.69 74 ASN A CA 1
ATOM 579 C C . ASN A 1 74 ? 24.283 -3.498 -35.244 1.00 92.69 74 ASN A C 1
ATOM 581 O O . ASN A 1 74 ? 23.912 -3.095 -34.143 1.00 92.69 74 ASN A O 1
ATOM 585 N N . ASN A 1 75 ? 24.164 -4.781 -35.600 1.00 91.56 75 ASN A N 1
ATOM 586 C CA . ASN A 1 75 ? 23.582 -5.804 -34.724 1.00 91.56 75 ASN A CA 1
ATOM 587 C C . ASN A 1 75 ? 24.406 -6.014 -33.446 1.00 91.56 75 ASN A C 1
ATOM 589 O O . ASN A 1 75 ? 23.847 -6.251 -32.372 1.00 91.56 75 ASN A O 1
ATOM 593 N N . LEU A 1 76 ? 25.732 -5.899 -33.539 1.00 93.94 76 LEU A N 1
ATOM 594 C CA . LEU A 1 76 ? 26.620 -5.957 -32.382 1.00 93.94 76 LEU A CA 1
ATOM 595 C C . LEU A 1 76 ? 26.394 -4.749 -31.461 1.00 93.94 76 LEU A C 1
ATOM 597 O O . LEU A 1 76 ? 26.270 -4.925 -30.249 1.00 93.94 76 LEU A O 1
ATOM 601 N N . GLY A 1 77 ? 26.242 -3.550 -32.032 1.00 94.12 77 GLY A N 1
ATOM 602 C CA . GLY A 1 77 ? 25.869 -2.336 -31.306 1.00 94.12 77 GLY A CA 1
ATOM 603 C C . GLY A 1 77 ? 24.539 -2.474 -30.563 1.00 94.12 77 GLY A C 1
ATOM 604 O O . GLY A 1 77 ? 24.491 -2.232 -29.357 1.00 94.12 77 GLY A O 1
ATOM 605 N N . LEU A 1 78 ? 23.498 -2.971 -31.241 1.00 93.38 78 LEU A N 1
ATOM 606 C CA . LEU A 1 78 ? 22.186 -3.254 -30.638 1.00 93.38 78 LEU A CA 1
ATOM 607 C C . LEU A 1 78 ? 22.287 -4.257 -29.482 1.00 93.38 78 LEU A C 1
ATOM 609 O O . LEU A 1 78 ? 21.614 -4.112 -28.460 1.00 93.38 78 LEU A O 1
ATOM 613 N N . THR A 1 79 ? 23.142 -5.270 -29.627 1.00 93.25 79 THR A N 1
ATOM 614 C CA . THR A 1 79 ? 23.343 -6.302 -28.604 1.00 93.25 79 THR A CA 1
ATOM 615 C C . THR A 1 79 ? 24.065 -5.750 -27.374 1.00 93.25 79 THR A C 1
ATOM 617 O O . THR A 1 79 ? 23.634 -6.006 -26.251 1.00 93.25 79 THR A O 1
ATOM 620 N N . TYR A 1 80 ? 25.116 -4.946 -27.559 1.00 93.38 80 TYR A N 1
ATOM 621 C CA . TYR A 1 80 ? 25.784 -4.252 -26.453 1.00 93.38 80 TYR A CA 1
ATOM 622 C C . TYR A 1 80 ? 24.858 -3.254 -25.755 1.00 93.38 80 TYR A C 1
ATOM 624 O O . TYR A 1 80 ? 24.870 -3.154 -24.530 1.00 93.38 80 TYR A O 1
ATOM 632 N N . GLU A 1 81 ? 24.015 -2.552 -26.512 1.00 90.56 81 GLU A N 1
ATOM 633 C CA . GLU A 1 81 ? 23.016 -1.641 -25.960 1.00 90.56 81 GLU A CA 1
ATOM 634 C C . GLU A 1 81 ? 22.006 -2.377 -25.068 1.00 90.56 81 GLU A C 1
ATOM 636 O O . GLU A 1 81 ? 21.686 -1.892 -23.984 1.00 90.56 81 GLU A O 1
ATOM 641 N N . ALA A 1 82 ? 21.545 -3.565 -25.475 1.00 87.94 82 ALA A N 1
ATOM 642 C CA . ALA A 1 82 ? 20.644 -4.394 -24.671 1.00 87.94 82 ALA A CA 1
ATOM 643 C C . ALA A 1 82 ? 21.292 -4.935 -23.381 1.00 87.94 82 ALA A C 1
ATOM 645 O O . ALA A 1 82 ? 20.582 -5.222 -22.418 1.00 87.94 82 ALA A O 1
ATOM 646 N N . LYS A 1 83 ? 22.627 -5.031 -23.341 1.00 89.25 83 LYS A N 1
ATOM 647 C CA . LYS A 1 83 ? 23.419 -5.348 -22.140 1.00 89.25 83 LYS A CA 1
ATOM 648 C C . LYS A 1 83 ? 23.791 -4.127 -21.293 1.00 89.25 83 LYS A C 1
ATOM 650 O O . LYS A 1 83 ? 24.509 -4.281 -20.310 1.00 89.25 83 LYS A O 1
ATOM 655 N N . GLU A 1 84 ? 23.353 -2.931 -21.683 1.00 86.62 84 GLU A N 1
ATOM 656 C CA . GLU A 1 84 ? 23.751 -1.657 -21.067 1.00 86.62 84 GLU A CA 1
ATOM 657 C C . GLU A 1 84 ? 25.269 -1.371 -21.153 1.00 86.62 84 GLU A C 1
ATOM 659 O O . GLU A 1 84 ? 25.805 -0.495 -20.472 1.00 86.62 84 GLU A O 1
ATOM 664 N N . GLU A 1 85 ? 25.985 -2.049 -22.058 1.00 91.38 85 GLU A N 1
ATOM 665 C CA . GLU A 1 85 ? 27.406 -1.826 -22.352 1.00 91.38 85 GLU A CA 1
ATOM 666 C C . GLU A 1 85 ? 27.562 -0.666 -23.351 1.00 91.38 85 GLU A C 1
ATOM 668 O O . GLU A 1 85 ? 28.044 -0.813 -24.477 1.00 91.38 85 GLU A O 1
ATOM 673 N N . PHE A 1 86 ? 27.121 0.529 -22.954 1.00 89.75 86 PHE A N 1
ATOM 674 C CA . PHE A 1 86 ? 26.904 1.632 -23.895 1.00 89.75 86 PHE A CA 1
ATOM 675 C C . PHE A 1 86 ? 28.164 2.122 -24.624 1.00 89.75 86 PHE A C 1
ATOM 677 O O . PHE A 1 86 ? 28.068 2.609 -25.748 1.00 89.75 86 PHE A O 1
ATOM 684 N N . GLN A 1 87 ? 29.347 2.001 -24.014 1.00 91.06 87 GLN A N 1
ATOM 685 C CA . GLN A 1 87 ? 30.604 2.359 -24.683 1.00 91.06 87 GLN A CA 1
ATOM 686 C C . GLN A 1 87 ? 30.935 1.390 -25.823 1.00 91.06 87 GLN A C 1
ATOM 688 O O . GLN A 1 87 ? 31.340 1.829 -26.898 1.00 91.06 87 GLN A O 1
ATOM 693 N N . ALA A 1 88 ? 30.721 0.090 -25.609 1.00 92.06 88 ALA A N 1
ATOM 694 C CA . ALA A 1 88 ? 30.911 -0.924 -26.640 1.00 92.06 88 ALA A CA 1
ATOM 695 C C . ALA A 1 88 ? 29.875 -0.762 -27.763 1.00 92.06 88 ALA A C 1
ATOM 697 O O . ALA A 1 88 ? 30.234 -0.824 -28.938 1.00 92.06 88 ALA A O 1
ATOM 698 N N . ALA A 1 89 ? 28.623 -0.443 -27.410 1.00 94.62 89 ALA A N 1
ATOM 699 C CA . ALA A 1 89 ? 27.573 -0.137 -28.379 1.00 94.62 89 ALA A CA 1
ATOM 700 C C . ALA A 1 89 ? 27.941 1.062 -29.268 1.00 94.62 89 ALA A C 1
ATOM 702 O O . ALA A 1 89 ? 27.921 0.959 -30.494 1.00 94.62 89 ALA A O 1
ATOM 703 N N . ALA A 1 90 ? 28.355 2.179 -28.656 1.00 92.88 90 ALA A N 1
ATOM 704 C CA . ALA A 1 90 ? 28.784 3.372 -29.383 1.00 92.88 90 ALA A CA 1
ATOM 705 C C . ALA A 1 90 ? 29.976 3.078 -30.303 1.00 92.88 90 ALA A C 1
ATOM 707 O O . ALA A 1 90 ? 29.994 3.532 -31.446 1.00 92.88 90 ALA A O 1
ATOM 708 N N . HIS A 1 91 ? 30.948 2.291 -29.831 1.00 94.00 91 HIS A N 1
ATOM 709 C CA . HIS A 1 91 ? 32.100 1.897 -30.634 1.00 94.00 91 HIS A CA 1
ATOM 710 C C . HIS A 1 91 ? 31.696 1.065 -31.856 1.00 94.00 91 HIS A C 1
ATOM 712 O O . HIS A 1 91 ? 32.152 1.353 -32.961 1.00 94.00 91 HIS A O 1
ATOM 718 N N . ALA A 1 92 ? 30.811 0.080 -31.682 1.00 94.81 92 ALA A N 1
ATOM 719 C CA . ALA A 1 92 ? 30.315 -0.752 -32.775 1.00 94.81 92 ALA A CA 1
ATOM 720 C C . ALA A 1 92 ? 29.545 0.076 -33.820 1.00 94.81 92 ALA A C 1
ATOM 722 O O . ALA A 1 92 ? 29.826 -0.035 -35.013 1.00 94.81 92 ALA A O 1
ATOM 723 N N . TYR A 1 93 ? 28.659 0.984 -33.389 1.00 95.75 93 TYR A N 1
ATOM 724 C CA . TYR A 1 93 ? 27.966 1.900 -34.305 1.00 95.75 93 TYR A CA 1
ATOM 725 C C . TYR A 1 93 ? 28.941 2.825 -35.047 1.00 95.75 93 TYR A C 1
ATOM 727 O O . TYR A 1 93 ? 28.815 3.019 -36.252 1.00 95.75 93 TYR A O 1
ATOM 735 N N . GLN A 1 94 ? 29.959 3.362 -34.369 1.00 94.56 94 GLN A N 1
ATOM 736 C CA . GLN A 1 94 ? 30.983 4.192 -35.012 1.00 94.56 94 GLN A CA 1
ATOM 737 C C . GLN A 1 94 ? 31.811 3.417 -36.041 1.00 94.56 94 GLN A C 1
ATOM 739 O O . GLN A 1 94 ? 32.182 3.984 -37.065 1.00 94.56 94 GLN A O 1
ATOM 744 N N . GLN A 1 95 ? 32.122 2.144 -35.786 1.00 94.56 95 GLN A N 1
ATOM 745 C CA . GLN A 1 95 ? 32.785 1.291 -36.772 1.00 94.56 95 GLN A CA 1
ATOM 746 C C . GLN A 1 95 ? 31.879 1.032 -37.980 1.00 94.56 95 GLN A C 1
ATOM 748 O O . GLN A 1 95 ? 32.337 1.186 -39.108 1.00 94.56 95 GLN A O 1
ATOM 753 N N . ALA A 1 96 ? 30.591 0.743 -37.762 1.00 94.81 96 ALA A N 1
ATOM 754 C CA . ALA A 1 96 ? 29.628 0.575 -38.851 1.00 94.81 96 ALA A CA 1
ATOM 755 C C . ALA A 1 96 ? 29.542 1.833 -39.738 1.00 94.81 96 ALA A C 1
ATOM 757 O O . ALA A 1 96 ? 29.591 1.725 -40.959 1.00 94.81 96 ALA A O 1
ATOM 758 N N . LEU A 1 97 ? 29.527 3.032 -39.140 1.00 94.56 97 LEU A N 1
ATOM 759 C CA . LEU A 1 97 ? 29.510 4.306 -39.877 1.00 94.56 97 LEU A CA 1
ATOM 760 C C . LEU A 1 97 ? 30.826 4.634 -40.598 1.00 94.56 97 LEU A C 1
ATOM 762 O O . LEU A 1 97 ? 30.831 5.463 -41.503 1.00 94.56 97 LEU A O 1
ATOM 766 N N . LYS A 1 98 ? 31.957 4.013 -40.234 1.00 94.88 98 LYS A N 1
ATOM 767 C CA . LYS A 1 98 ? 33.192 4.138 -41.032 1.00 94.88 98 LYS A CA 1
ATOM 768 C C . LYS A 1 98 ? 33.091 3.375 -42.350 1.00 94.88 98 LYS A C 1
ATOM 770 O O . LYS A 1 98 ? 33.692 3.810 -43.328 1.00 94.88 98 LYS A O 1
ATOM 775 N N . LEU A 1 99 ? 32.367 2.256 -42.355 1.00 93.56 99 LEU A N 1
ATOM 776 C CA . LEU A 1 99 ? 32.125 1.445 -43.548 1.00 93.56 99 LEU A CA 1
ATOM 777 C C . LEU A 1 99 ? 31.003 2.050 -44.399 1.00 93.56 99 LEU A C 1
ATOM 779 O O . LEU A 1 99 ? 31.152 2.189 -45.610 1.00 93.56 99 LEU A O 1
ATOM 783 N N . GLU A 1 100 ? 29.913 2.470 -43.753 1.00 94.19 100 GLU A N 1
ATOM 784 C CA . GLU A 1 100 ? 28.742 3.069 -44.395 1.00 94.19 100 GLU A CA 1
ATOM 785 C C . GLU A 1 100 ? 28.333 4.384 -43.700 1.00 94.19 100 GLU A C 1
ATOM 787 O O . GLU A 1 100 ? 27.466 4.380 -42.820 1.00 94.19 100 GLU A O 1
ATOM 792 N N . PRO A 1 101 ? 28.925 5.531 -44.091 1.00 92.38 101 PRO A N 1
ATOM 793 C CA . PRO A 1 101 ? 28.688 6.819 -43.426 1.00 92.38 101 PRO A CA 1
ATOM 794 C C . PRO A 1 101 ? 27.234 7.303 -43.437 1.00 92.38 101 PRO A C 1
ATOM 796 O O . PRO A 1 101 ? 26.798 7.946 -42.486 1.00 92.38 101 PRO A O 1
ATOM 799 N N . ASP A 1 102 ? 26.478 6.962 -44.484 1.00 91.88 102 ASP A N 1
ATOM 800 C CA . ASP A 1 102 ? 25.092 7.405 -44.686 1.00 91.88 102 ASP A CA 1
ATOM 801 C C . ASP A 1 102 ? 24.057 6.332 -44.283 1.00 91.88 102 ASP A C 1
ATOM 803 O O . ASP A 1 102 ? 22.891 6.391 -44.687 1.00 91.88 102 ASP A O 1
ATOM 807 N N . SER A 1 103 ? 24.464 5.323 -43.499 1.00 94.38 103 SER A N 1
ATOM 808 C CA . SER A 1 103 ? 23.572 4.241 -43.070 1.00 94.38 103 SER A CA 1
ATOM 809 C C . SER A 1 103 ? 22.491 4.753 -42.110 1.00 94.38 103 SER A C 1
ATOM 811 O O . SER A 1 103 ? 22.728 4.998 -40.925 1.00 94.38 103 SER A O 1
ATOM 813 N N . VAL A 1 104 ? 21.270 4.902 -42.634 1.00 94.62 104 VAL A N 1
ATOM 814 C CA . VAL A 1 104 ? 20.104 5.449 -41.916 1.00 94.62 104 VAL A CA 1
ATOM 815 C C . VAL A 1 104 ? 19.794 4.652 -40.646 1.00 94.62 104 VAL A C 1
ATOM 817 O O . VAL A 1 104 ? 19.491 5.245 -39.610 1.00 94.62 104 VAL A O 1
ATOM 820 N N . GLU A 1 105 ? 19.877 3.320 -40.705 1.00 93.50 105 GLU A N 1
ATOM 821 C CA . GLU A 1 105 ? 19.602 2.450 -39.555 1.00 93.50 105 GLU A CA 1
ATOM 822 C C . GLU A 1 105 ? 20.631 2.653 -38.438 1.00 93.50 105 GLU A C 1
ATOM 824 O O . GLU A 1 105 ? 20.251 2.837 -37.281 1.00 93.50 105 GLU A O 1
ATOM 829 N N . VAL A 1 106 ? 21.921 2.697 -38.785 1.00 94.81 106 VAL A N 1
ATOM 830 C CA . VAL A 1 106 ? 23.012 2.867 -37.816 1.00 94.81 106 VAL A CA 1
ATOM 831 C C . VAL A 1 106 ? 22.980 4.258 -37.189 1.00 94.81 106 VAL A C 1
ATOM 833 O O . VAL A 1 106 ? 23.070 4.376 -35.969 1.00 94.81 106 VAL A O 1
ATOM 836 N N . LEU A 1 107 ? 22.794 5.313 -37.990 1.00 96.31 107 LEU A N 1
ATOM 837 C CA . LEU A 1 107 ? 22.649 6.685 -37.488 1.00 96.31 107 LEU A CA 1
ATOM 838 C C . LEU A 1 107 ? 21.435 6.811 -36.557 1.00 96.31 107 LEU A C 1
ATOM 840 O O . LEU A 1 107 ? 21.524 7.424 -35.493 1.00 96.31 107 LEU A O 1
ATOM 844 N N . SER A 1 108 ? 20.309 6.179 -36.909 1.00 95.38 108 SER A N 1
ATOM 845 C CA . SER A 1 108 ? 19.120 6.171 -36.055 1.00 95.38 108 SER A CA 1
ATOM 846 C C . SER A 1 108 ? 19.341 5.401 -34.749 1.00 95.38 108 SER A C 1
ATOM 848 O O . SER A 1 108 ? 18.857 5.839 -33.706 1.00 95.38 108 SER A O 1
ATOM 850 N N . ASN A 1 109 ? 20.056 4.275 -34.776 1.00 94.94 109 ASN A N 1
ATOM 851 C CA . ASN A 1 109 ? 20.376 3.492 -33.580 1.00 94.94 109 ASN A CA 1
ATOM 852 C C . ASN A 1 109 ? 21.388 4.210 -32.677 1.00 94.94 109 ASN A C 1
ATOM 854 O O . ASN A 1 109 ? 21.204 4.253 -31.461 1.00 94.94 109 ASN A O 1
ATOM 858 N N . LEU A 1 110 ? 22.394 4.866 -33.260 1.00 95.19 110 LEU A N 1
ATOM 859 C CA . LEU A 1 110 ? 23.324 5.723 -32.527 1.00 95.19 110 LEU A CA 1
ATOM 860 C C . LEU A 1 110 ? 22.590 6.884 -31.842 1.00 95.19 110 LEU A C 1
ATOM 862 O O . LEU A 1 110 ? 22.826 7.140 -30.661 1.00 95.19 110 LEU A O 1
ATOM 866 N N . GLY A 1 111 ? 21.650 7.528 -32.541 1.00 95.69 111 GLY A N 1
ATOM 867 C CA . GLY A 1 111 ? 20.791 8.556 -31.953 1.00 95.69 111 GLY A CA 1
ATOM 868 C C . GLY A 1 111 ? 19.945 8.028 -30.788 1.00 95.69 111 GLY A C 1
ATOM 869 O O . GLY A 1 111 ? 19.828 8.698 -29.761 1.00 95.69 111 GLY A O 1
ATOM 870 N N . ASN A 1 112 ? 19.412 6.802 -30.886 1.00 94.25 112 ASN A N 1
ATOM 871 C CA . ASN A 1 112 ? 18.674 6.155 -29.790 1.00 94.25 112 ASN A CA 1
ATOM 872 C C . ASN A 1 112 ? 19.570 5.905 -28.566 1.00 94.25 112 ASN A C 1
ATOM 874 O O . ASN A 1 112 ? 19.153 6.157 -27.432 1.00 94.25 112 ASN A O 1
ATOM 878 N N . LEU A 1 113 ? 20.804 5.443 -28.785 1.00 94.19 113 LEU A N 1
ATOM 879 C CA . LEU A 1 113 ? 21.793 5.228 -27.729 1.00 94.19 113 LEU A CA 1
ATOM 880 C C . LEU A 1 113 ? 22.157 6.545 -27.027 1.00 94.19 113 LEU A C 1
ATOM 882 O O . LEU A 1 113 ? 22.131 6.622 -25.799 1.00 94.19 113 LEU A O 1
ATOM 886 N N . GLN A 1 114 ? 22.442 7.596 -27.796 1.00 94.50 114 GLN A N 1
ATOM 887 C CA . GLN A 1 114 ? 22.757 8.931 -27.273 1.00 94.50 114 GLN A CA 1
ATOM 888 C C . GLN A 1 114 ? 21.577 9.524 -26.499 1.00 94.50 114 GLN A C 1
ATOM 890 O O . GLN A 1 114 ? 21.755 10.072 -25.409 1.00 94.50 114 GLN A O 1
ATOM 895 N N . LEU A 1 115 ? 20.353 9.333 -27.002 1.00 91.69 115 LEU A N 1
ATOM 896 C CA . LEU A 1 115 ? 19.129 9.714 -26.306 1.00 91.69 115 LEU A CA 1
ATOM 897 C C . LEU A 1 115 ? 19.026 9.022 -24.936 1.00 91.69 115 LEU A C 1
ATOM 899 O O . LEU A 1 115 ? 18.748 9.695 -23.943 1.00 91.69 115 LEU A O 1
ATOM 903 N N . LYS A 1 116 ? 19.285 7.708 -24.857 1.00 86.44 116 LYS A N 1
ATOM 904 C CA . LYS A 1 116 ? 19.302 6.949 -23.588 1.00 86.44 116 LYS A CA 1
ATOM 905 C C . LYS A 1 116 ? 20.371 7.450 -22.614 1.00 86.44 116 LYS A C 1
ATOM 907 O O . LYS A 1 116 ? 20.148 7.432 -21.408 1.00 86.44 116 LYS A O 1
ATOM 912 N N . GLN A 1 117 ? 21.502 7.931 -23.126 1.00 85.06 117 GLN A N 1
ATOM 913 C CA . GLN A 1 117 ? 22.583 8.523 -22.332 1.00 85.06 117 GLN A CA 1
ATOM 914 C C . GLN A 1 117 ? 22.333 9.989 -21.931 1.00 85.06 117 GLN A C 1
ATOM 916 O O . GLN A 1 117 ? 23.162 10.575 -21.236 1.00 85.06 117 GLN A O 1
ATOM 921 N N . GLY A 1 118 ? 21.223 10.600 -22.363 1.00 86.06 118 GLY A N 1
ATOM 922 C CA . GLY A 1 118 ? 20.920 12.013 -22.110 1.00 86.06 118 GLY A CA 1
ATOM 923 C C . GLY A 1 118 ? 21.739 12.999 -22.955 1.00 86.06 118 GLY A C 1
ATOM 924 O O . GLY A 1 118 ? 21.717 14.199 -22.688 1.00 86.06 118 GLY A O 1
ATOM 925 N N . GLN A 1 119 ? 22.444 12.515 -23.980 1.00 91.69 119 GLN A N 1
ATOM 926 C CA . GLN A 1 119 ? 23.217 13.311 -24.939 1.00 91.69 119 GLN A CA 1
ATOM 927 C C . GLN A 1 119 ? 22.281 13.849 -26.029 1.00 91.69 119 GLN A C 1
ATOM 929 O O . GLN A 1 119 ? 22.267 13.385 -27.169 1.00 91.69 119 GLN A O 1
ATOM 934 N N . PHE A 1 120 ? 21.393 14.768 -25.640 1.00 93.62 120 PHE A N 1
ATOM 935 C CA . PHE A 1 120 ? 20.323 15.258 -26.514 1.00 93.62 120 PHE A CA 1
ATOM 936 C C . PHE A 1 120 ? 20.817 15.972 -27.784 1.00 93.62 120 PHE A C 1
ATOM 938 O O . PHE A 1 120 ? 20.244 15.699 -28.840 1.00 93.62 120 PHE A O 1
ATOM 945 N N . PRO A 1 121 ? 21.842 16.851 -27.739 1.00 96.12 121 PRO A N 1
ATOM 946 C CA . PRO A 1 121 ? 22.360 17.498 -28.947 1.00 96.12 121 PRO A CA 1
ATOM 947 C C . PRO A 1 121 ? 22.951 16.506 -29.954 1.00 96.12 121 PRO A C 1
ATOM 949 O O . PRO A 1 121 ? 22.711 16.619 -31.154 1.00 96.12 121 PRO A O 1
ATOM 952 N N . GLU A 1 122 ? 23.699 15.518 -29.468 1.00 95.31 122 GLU A N 1
ATOM 953 C CA . GLU A 1 122 ? 24.314 14.482 -30.291 1.00 95.31 122 GLU A CA 1
ATOM 954 C C . GLU A 1 122 ? 23.245 13.578 -30.912 1.00 95.31 122 GLU A C 1
ATOM 956 O O . GLU A 1 122 ? 23.291 13.321 -32.114 1.00 95.31 122 GLU A O 1
ATOM 961 N N . ALA A 1 123 ? 22.233 13.191 -30.126 1.00 96.62 123 ALA A N 1
ATOM 962 C CA . ALA A 1 123 ? 21.094 12.421 -30.616 1.00 96.62 123 ALA A CA 1
ATOM 963 C C . ALA A 1 123 ? 20.326 13.171 -31.717 1.00 96.62 123 ALA A C 1
ATOM 965 O O . ALA A 1 123 ? 19.986 12.583 -32.743 1.00 96.62 123 ALA A O 1
ATOM 966 N N . GLU A 1 124 ? 20.071 14.473 -31.531 1.00 97.44 124 GLU A N 1
ATOM 967 C CA . GLU A 1 124 ? 19.436 15.315 -32.553 1.00 97.44 124 GLU A CA 1
ATOM 968 C C . GLU A 1 124 ? 20.268 15.337 -33.839 1.00 97.44 124 GLU A C 1
ATOM 970 O O . GLU A 1 124 ? 19.714 15.132 -34.919 1.00 97.44 124 GLU A O 1
ATOM 975 N N . ALA A 1 125 ? 21.587 15.528 -33.737 1.00 96.69 125 ALA A N 1
ATOM 976 C CA . ALA A 1 125 ? 22.479 15.531 -34.893 1.00 96.69 125 ALA A CA 1
ATOM 977 C C . ALA A 1 125 ? 22.440 14.195 -35.653 1.00 96.69 125 ALA A C 1
ATOM 979 O O . ALA A 1 125 ? 22.220 14.197 -36.864 1.00 96.69 125 ALA A O 1
ATOM 980 N N . ALA A 1 126 ? 22.550 13.065 -34.948 1.00 95.94 126 ALA A N 1
ATOM 981 C CA . ALA A 1 126 ? 22.503 11.734 -35.553 1.00 95.94 126 ALA A CA 1
ATOM 982 C C . ALA A 1 126 ? 21.166 11.462 -36.267 1.00 95.94 126 ALA A C 1
ATOM 984 O O . ALA A 1 126 ? 21.148 10.962 -37.395 1.00 95.94 126 ALA A O 1
ATOM 985 N N . TYR A 1 127 ? 20.034 11.846 -35.662 1.00 97.56 127 TYR A N 1
ATOM 986 C CA . TYR A 1 127 ? 18.727 11.728 -36.312 1.00 97.56 127 TYR A CA 1
ATOM 987 C C . TYR A 1 127 ? 18.599 12.629 -37.543 1.00 97.56 127 TYR A C 1
ATOM 989 O O . TYR A 1 127 ? 18.042 12.207 -38.554 1.00 97.56 127 TYR A O 1
ATOM 997 N N . LEU A 1 128 ? 19.095 13.867 -37.483 1.00 97.19 128 LEU A N 1
ATOM 998 C CA . LEU A 1 128 ? 19.058 14.778 -38.627 1.00 97.19 128 LEU A CA 1
ATOM 999 C C . LEU A 1 128 ? 19.939 14.278 -39.774 1.00 97.19 128 LEU A C 1
ATOM 1001 O O . LEU A 1 128 ? 19.527 14.387 -40.927 1.00 97.19 128 LEU A O 1
ATOM 1005 N N . ASP A 1 129 ? 21.101 13.696 -39.483 1.00 95.75 129 ASP A N 1
ATOM 1006 C CA . ASP A 1 129 ? 21.970 13.092 -40.495 1.00 95.75 129 ASP A CA 1
ATOM 1007 C C . ASP A 1 129 ? 21.306 11.872 -41.151 1.00 95.75 129 ASP A C 1
ATOM 1009 O O . ASP A 1 129 ? 21.248 11.798 -42.380 1.00 95.75 129 ASP A O 1
ATOM 1013 N N . ALA A 1 130 ? 20.664 10.997 -40.368 1.00 95.81 130 ALA A N 1
ATOM 1014 C CA . ALA A 1 130 ? 19.852 9.899 -40.904 1.00 95.81 130 ALA A CA 1
ATOM 1015 C C . ALA A 1 130 ? 18.728 10.401 -41.834 1.00 95.81 130 ALA A C 1
ATOM 1017 O O . ALA A 1 130 ? 18.461 9.812 -42.884 1.00 95.81 130 ALA A O 1
ATOM 1018 N N . LEU A 1 131 ? 18.079 11.517 -41.483 1.00 96.25 131 LEU A N 1
ATOM 1019 C CA . LEU A 1 131 ? 16.999 12.110 -42.279 1.00 96.25 131 LEU A CA 1
ATOM 1020 C C . LEU A 1 131 ? 17.488 12.890 -43.506 1.00 96.25 131 LEU A C 1
ATOM 1022 O O . LEU A 1 131 ? 16.702 13.086 -44.431 1.00 96.25 131 LEU A O 1
ATOM 1026 N N . LYS A 1 132 ? 18.761 13.305 -43.569 1.00 95.56 132 LYS A N 1
ATOM 1027 C CA . LYS A 1 132 ? 19.357 13.816 -44.819 1.00 95.56 132 LYS A CA 1
ATOM 1028 C C . LYS A 1 132 ? 19.461 12.701 -45.855 1.00 95.56 132 LYS A C 1
ATOM 1030 O O . LYS A 1 132 ? 19.126 12.931 -47.015 1.00 95.56 132 LYS A O 1
ATOM 1035 N N . ALA A 1 133 ? 19.884 11.510 -45.428 1.00 91.75 133 ALA A N 1
ATOM 1036 C CA . ALA A 1 133 ? 19.981 10.334 -46.288 1.00 91.75 133 ALA A CA 1
ATOM 1037 C C . ALA A 1 133 ? 18.595 9.773 -46.661 1.00 91.75 133 ALA A C 1
ATOM 1039 O O . ALA A 1 133 ? 18.359 9.425 -47.817 1.00 91.75 133 ALA A O 1
ATOM 1040 N N . SER A 1 134 ? 17.647 9.738 -45.715 1.00 94.31 134 SER A N 1
ATOM 1041 C CA . SER A 1 134 ? 16.269 9.291 -45.965 1.00 94.31 134 SER A CA 1
ATOM 1042 C C . SER A 1 134 ? 15.222 10.187 -45.282 1.00 94.31 134 SER A C 1
ATOM 1044 O O . SER A 1 134 ? 14.798 9.917 -44.153 1.00 94.31 134 SER A O 1
ATOM 1046 N N . PRO A 1 135 ? 14.726 11.236 -45.975 1.00 93.94 135 PRO A N 1
ATOM 1047 C CA . PRO A 1 135 ? 13.790 12.212 -45.398 1.00 93.94 135 PRO A CA 1
ATOM 1048 C C . PRO A 1 135 ? 12.433 11.653 -44.949 1.00 93.94 135 PRO A C 1
ATOM 1050 O O . PRO A 1 135 ? 11.718 12.307 -44.195 1.00 93.94 135 PRO A O 1
ATOM 1053 N N . GLN A 1 136 ? 12.046 10.466 -45.427 1.00 94.94 136 GLN A N 1
ATOM 1054 C CA . GLN A 1 136 ? 10.776 9.803 -45.092 1.00 94.94 136 GLN A CA 1
ATOM 1055 C C . GLN A 1 136 ? 10.987 8.536 -44.248 1.00 94.94 136 GLN A C 1
ATOM 1057 O O . GLN A 1 136 ? 10.163 7.621 -44.261 1.00 94.94 136 GLN A O 1
ATOM 1062 N N . HIS A 1 137 ? 12.083 8.458 -43.488 1.00 95.69 137 HIS A N 1
ATOM 1063 C CA . HIS A 1 137 ? 12.316 7.338 -42.583 1.00 95.69 137 HIS A CA 1
ATOM 1064 C C . HIS A 1 137 ? 11.452 7.457 -41.311 1.00 95.69 137 HIS A C 1
ATOM 1066 O O . HIS A 1 137 ? 11.773 8.188 -40.370 1.00 95.69 137 HIS A O 1
ATOM 1072 N N . ALA A 1 138 ? 10.323 6.737 -41.286 1.00 95.88 138 ALA A N 1
ATOM 1073 C CA . ALA A 1 138 ? 9.330 6.807 -40.208 1.00 95.88 138 ALA A CA 1
ATOM 1074 C C . ALA A 1 138 ? 9.877 6.524 -38.790 1.00 95.88 138 ALA A C 1
ATOM 1076 O O . ALA A 1 138 ? 9.506 7.274 -37.877 1.00 95.88 138 ALA A O 1
ATOM 1077 N N . PRO A 1 139 ? 10.754 5.518 -38.568 1.00 95.88 139 PRO A N 1
ATOM 1078 C CA . PRO A 1 139 ? 11.359 5.286 -37.256 1.00 95.88 139 PRO A CA 1
ATOM 1079 C C . PRO A 1 139 ? 12.151 6.491 -36.747 1.00 95.88 139 PRO A C 1
ATOM 1081 O O . PRO A 1 139 ? 11.892 6.965 -35.642 1.00 95.88 139 PRO A O 1
ATOM 1084 N N . THR A 1 140 ? 13.035 7.059 -37.572 1.00 96.75 140 THR A N 1
ATOM 1085 C CA . THR A 1 140 ? 13.864 8.207 -37.172 1.00 96.75 140 THR A CA 1
ATOM 1086 C C . THR A 1 140 ? 13.034 9.462 -36.930 1.00 96.75 140 THR A C 1
ATOM 1088 O O . THR A 1 140 ? 13.234 10.117 -35.913 1.00 96.75 140 THR A O 1
ATOM 1091 N N . LEU A 1 141 ? 12.053 9.780 -37.786 1.00 97.69 141 LEU A N 1
ATOM 1092 C CA . LEU A 1 141 ? 11.145 10.912 -37.537 1.00 97.69 141 LEU A CA 1
ATOM 1093 C C . LEU A 1 141 ? 10.357 10.737 -36.233 1.00 97.69 141 LEU A C 1
ATOM 1095 O O . LEU A 1 141 ? 10.146 11.698 -35.497 1.00 97.69 141 LEU A O 1
ATOM 1099 N N . THR A 1 142 ? 9.933 9.512 -35.920 1.00 96.88 142 THR A N 1
ATOM 1100 C CA . THR A 1 142 ? 9.214 9.223 -34.673 1.00 96.88 142 THR A CA 1
ATOM 1101 C C . THR A 1 142 ? 10.123 9.377 -33.451 1.00 96.88 142 THR A C 1
ATOM 1103 O O . THR A 1 142 ? 9.697 9.956 -32.450 1.00 96.88 142 THR A O 1
ATOM 1106 N N . ASN A 1 143 ? 11.377 8.927 -33.527 1.00 96.00 143 ASN A N 1
ATOM 1107 C CA . ASN A 1 143 ? 12.344 9.052 -32.431 1.00 96.00 143 ASN A CA 1
ATOM 1108 C C . ASN A 1 143 ? 12.817 10.500 -32.241 1.00 96.00 143 ASN A C 1
ATOM 1110 O O . ASN A 1 143 ? 12.897 10.972 -31.107 1.00 96.00 143 ASN A O 1
ATOM 1114 N N . LEU A 1 144 ? 13.020 11.247 -33.330 1.00 97.25 144 LEU A N 1
ATOM 1115 C CA . LEU A 1 144 ? 13.291 12.685 -33.291 1.00 97.25 144 LEU A CA 1
ATOM 1116 C C . LEU A 1 144 ? 12.102 13.462 -32.705 1.00 97.25 144 LEU A C 1
ATOM 1118 O O . LEU A 1 144 ? 12.281 14.332 -31.854 1.00 97.25 144 LEU A O 1
ATOM 1122 N N . GLY A 1 145 ? 10.874 13.110 -33.100 1.00 96.50 145 GLY A N 1
ATOM 1123 C CA . GLY A 1 145 ? 9.659 13.676 -32.516 1.00 96.50 145 GLY A CA 1
ATOM 1124 C C . GLY A 1 145 ? 9.557 13.411 -31.012 1.00 96.50 145 GLY A C 1
ATOM 1125 O O . GLY A 1 145 ? 9.214 14.310 -30.245 1.00 96.50 145 GLY A O 1
ATOM 1126 N N . TYR A 1 146 ? 9.923 12.205 -30.571 1.00 94.69 146 TYR A N 1
ATOM 1127 C CA . TYR A 1 146 ? 9.998 11.851 -29.154 1.00 94.69 146 TYR A CA 1
ATOM 1128 C C . TYR A 1 146 ? 11.077 12.654 -28.402 1.00 94.69 146 TYR A C 1
ATOM 1130 O O . TYR A 1 146 ? 10.777 13.217 -27.349 1.00 94.69 146 TYR A O 1
ATOM 1138 N N . LEU A 1 147 ? 12.285 12.802 -28.965 1.00 95.56 147 LEU A N 1
ATOM 1139 C CA . LEU A 1 147 ? 13.349 13.658 -28.417 1.00 95.56 147 LEU A CA 1
ATOM 1140 C C . LEU A 1 147 ? 12.870 15.108 -28.245 1.00 95.56 147 LEU A C 1
ATOM 1142 O O . LEU A 1 147 ? 13.022 15.691 -27.171 1.00 95.56 147 LEU A O 1
ATOM 1146 N N . TYR A 1 148 ? 12.232 15.686 -29.266 1.00 96.25 148 TYR A N 1
ATOM 1147 C CA . TYR A 1 148 ? 11.655 17.027 -29.157 1.00 96.25 148 TYR A CA 1
ATOM 1148 C C . TYR A 1 148 ? 10.549 17.112 -28.104 1.00 96.25 148 TYR A C 1
ATOM 1150 O O . TYR A 1 148 ? 10.430 18.142 -27.438 1.00 96.25 148 TYR A O 1
ATOM 1158 N N . GLY A 1 149 ? 9.778 16.040 -27.910 1.00 91.69 149 GLY A N 1
ATOM 1159 C CA . GLY A 1 149 ? 8.823 15.913 -26.811 1.00 91.69 149 GLY A CA 1
ATOM 1160 C C . GLY A 1 149 ? 9.493 16.023 -25.439 1.00 91.69 149 GLY A C 1
ATOM 1161 O O . GLY A 1 149 ? 9.078 16.852 -24.631 1.00 91.69 149 GLY A O 1
ATOM 1162 N N . LEU A 1 150 ? 10.577 15.276 -25.203 1.00 88.44 150 LEU A N 1
ATOM 1163 C CA . LEU A 1 150 ? 11.348 15.334 -23.950 1.00 88.44 150 LEU A CA 1
ATOM 1164 C C . LEU A 1 150 ? 11.925 16.730 -23.682 1.00 88.44 150 LEU A C 1
ATOM 1166 O O . LEU A 1 150 ? 11.905 17.214 -22.550 1.00 88.44 150 LEU A O 1
ATOM 1170 N N . LEU A 1 151 ? 12.375 17.413 -24.737 1.00 90.69 151 LEU A N 1
ATOM 1171 C CA . LEU A 1 151 ? 12.862 18.794 -24.679 1.00 90.69 151 LEU A CA 1
ATOM 1172 C C . LEU A 1 151 ? 11.735 19.840 -24.599 1.00 90.69 151 LEU A C 1
ATOM 1174 O O . LEU A 1 151 ? 12.013 21.040 -24.620 1.00 90.69 151 LEU A O 1
ATOM 1178 N N . LYS A 1 152 ? 10.466 19.413 -24.529 1.00 90.88 152 LYS A N 1
ATOM 1179 C CA . LYS A 1 152 ? 9.267 20.267 -24.527 1.00 90.88 152 LYS A CA 1
ATOM 1180 C C . LYS A 1 152 ? 9.157 21.191 -25.750 1.00 90.88 152 LYS A C 1
ATOM 1182 O O . LYS A 1 152 ? 8.462 22.206 -25.714 1.00 90.88 152 LYS A O 1
ATOM 1187 N N . GLN A 1 153 ? 9.807 20.838 -26.860 1.00 94.44 153 GLN A N 1
ATOM 1188 C CA . GLN A 1 153 ? 9.728 21.533 -28.150 1.00 94.44 153 GLN A CA 1
ATOM 1189 C C . GLN A 1 153 ? 8.521 21.017 -28.943 1.00 94.44 153 GLN A C 1
ATOM 1191 O O . GLN A 1 153 ? 8.642 20.383 -29.993 1.00 94.44 153 GLN A O 1
ATOM 1196 N N . TRP A 1 154 ? 7.330 21.281 -28.407 1.00 93.12 154 TRP A N 1
ATOM 1197 C CA . TRP A 1 154 ? 6.066 20.674 -28.827 1.00 93.12 154 TRP A CA 1
A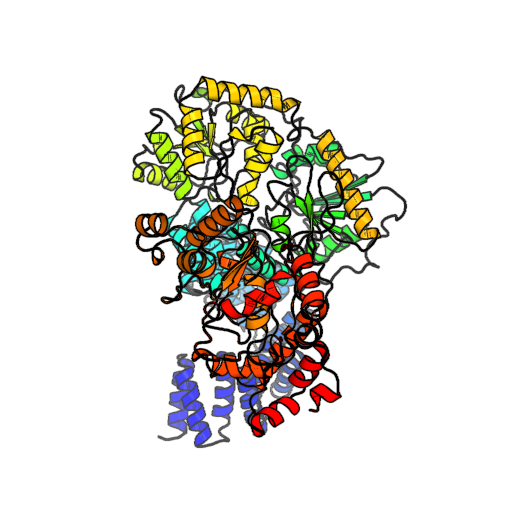TOM 1198 C C . TRP A 1 154 ? 5.770 20.803 -30.322 1.00 93.12 154 TRP A C 1
ATOM 1200 O O . TRP A 1 154 ? 5.355 19.833 -30.949 1.00 93.12 154 TRP A O 1
ATOM 1210 N N . GLN A 1 155 ? 6.032 21.970 -30.913 1.00 95.12 155 GLN A N 1
ATOM 1211 C CA . GLN A 1 155 ? 5.763 22.224 -32.329 1.00 95.12 155 GLN A CA 1
ATOM 1212 C C . GLN A 1 155 ? 6.665 21.388 -33.244 1.00 95.12 155 GLN A C 1
ATOM 1214 O O . GLN A 1 155 ? 6.202 20.883 -34.266 1.00 95.12 155 GLN A O 1
ATOM 1219 N N . LYS A 1 156 ? 7.942 21.206 -32.880 1.00 96.38 156 LYS A N 1
ATOM 1220 C CA . LYS A 1 156 ? 8.859 20.359 -33.655 1.00 96.38 156 LYS A CA 1
ATOM 1221 C C . LYS A 1 156 ? 8.482 18.883 -33.538 1.00 96.38 156 LYS A C 1
ATOM 1223 O O . LYS A 1 156 ? 8.499 18.175 -34.543 1.00 96.38 156 LYS A O 1
ATOM 1228 N N . ALA A 1 157 ? 8.090 18.440 -32.342 1.00 96.12 157 ALA A N 1
ATOM 1229 C CA . ALA A 1 157 ? 7.609 17.079 -32.117 1.00 96.12 157 ALA A CA 1
ATOM 1230 C C . ALA A 1 157 ? 6.379 16.766 -32.986 1.00 96.12 157 ALA A C 1
ATOM 1232 O O . ALA A 1 157 ? 6.375 15.794 -33.741 1.00 96.12 157 ALA A O 1
ATOM 1233 N N . GLU A 1 158 ? 5.367 17.639 -32.952 1.00 95.12 158 GLU A N 1
ATOM 1234 C CA . GLU A 1 158 ? 4.165 17.505 -33.781 1.00 95.12 158 GLU A CA 1
ATOM 1235 C C . GLU A 1 158 ? 4.464 17.555 -35.277 1.00 95.12 158 GLU A C 1
ATOM 1237 O O . GLU A 1 158 ? 3.831 16.831 -36.043 1.00 95.12 158 GLU A O 1
ATOM 1242 N N . HIS A 1 159 ? 5.426 18.376 -35.708 1.00 96.69 159 HIS A N 1
ATOM 1243 C CA . HIS A 1 159 ? 5.849 18.401 -37.104 1.00 96.69 159 HIS A CA 1
ATOM 1244 C C . HIS A 1 159 ? 6.382 17.033 -37.547 1.00 96.69 159 HIS A C 1
ATOM 1246 O O . HIS A 1 159 ? 5.931 16.508 -38.565 1.00 96.69 159 HIS A O 1
ATOM 1252 N N . CYS A 1 160 ? 7.275 16.432 -36.754 1.00 97.50 160 CYS A N 1
ATOM 1253 C CA . CYS A 1 160 ? 7.846 15.117 -37.047 1.00 97.50 160 CYS A CA 1
ATOM 1254 C C . CYS A 1 160 ? 6.758 14.033 -37.084 1.00 97.50 160 CYS A C 1
ATOM 1256 O O . CYS A 1 160 ? 6.641 13.298 -38.065 1.00 97.50 160 CYS A O 1
ATOM 1258 N N . PHE A 1 161 ? 5.897 13.973 -36.061 1.00 97.25 161 PHE A N 1
ATOM 1259 C CA . PHE A 1 161 ? 4.794 13.008 -36.014 1.00 97.25 161 PHE A CA 1
ATOM 1260 C C . PHE A 1 161 ? 3.798 13.207 -37.166 1.00 97.25 161 PHE A C 1
ATOM 1262 O O . PHE A 1 161 ? 3.377 12.246 -37.811 1.00 97.25 161 PHE A O 1
ATOM 1269 N N . GLY A 1 162 ? 3.463 14.459 -37.479 1.00 96.94 162 GLY A N 1
ATOM 1270 C CA . GLY A 1 162 ? 2.569 14.818 -38.573 1.00 96.94 162 GLY A CA 1
ATOM 1271 C C . GLY A 1 162 ? 3.126 14.468 -39.952 1.00 96.94 162 GLY A C 1
ATOM 1272 O O . GLY A 1 162 ? 2.347 14.130 -40.843 1.00 96.94 162 GLY A O 1
ATOM 1273 N N . GLN A 1 163 ? 4.448 14.508 -40.150 1.00 97.44 163 GLN A N 1
ATOM 1274 C CA . GLN A 1 163 ? 5.074 14.006 -41.376 1.00 97.44 163 GLN A CA 1
ATOM 1275 C C . GLN A 1 163 ? 4.859 12.499 -41.517 1.00 97.44 163 GLN A C 1
ATOM 1277 O O . GLN A 1 163 ? 4.334 12.071 -42.543 1.00 97.44 163 GLN A O 1
ATOM 1282 N N . VAL A 1 164 ? 5.163 11.713 -40.479 1.00 97.62 164 VAL A N 1
ATOM 1283 C CA . VAL A 1 164 ? 4.992 10.248 -40.501 1.00 97.62 164 VAL A CA 1
ATOM 1284 C C . VAL A 1 164 ? 3.549 9.854 -40.799 1.00 97.62 164 VAL A C 1
ATOM 1286 O O . VAL A 1 164 ? 3.311 9.031 -41.676 1.00 97.62 164 VAL A O 1
ATOM 1289 N N . VAL A 1 165 ? 2.569 10.490 -40.152 1.00 96.75 165 VAL A N 1
ATOM 1290 C CA . VAL A 1 165 ? 1.143 10.194 -40.385 1.00 96.75 165 VAL A CA 1
ATOM 1291 C C . VAL A 1 165 ? 0.711 10.481 -41.830 1.00 96.75 165 VAL A C 1
ATOM 1293 O O . VAL A 1 165 ? -0.178 9.803 -42.340 1.00 96.75 165 VAL A O 1
ATOM 1296 N N . LYS A 1 166 ? 1.336 11.447 -42.521 1.00 96.19 166 LYS A N 1
ATOM 1297 C CA . LYS A 1 166 ? 1.005 11.771 -43.921 1.00 96.19 166 LYS A CA 1
ATOM 1298 C C . LYS A 1 166 ? 1.458 10.695 -44.905 1.00 96.19 166 LYS A C 1
ATOM 1300 O O . LYS A 1 166 ? 0.688 10.359 -45.799 1.00 96.19 166 LYS A O 1
ATOM 1305 N N . PHE A 1 167 ? 2.688 10.190 -44.781 1.00 96.31 167 PHE A N 1
ATOM 1306 C CA . PHE A 1 167 ? 3.242 9.233 -45.753 1.00 96.31 167 PHE A CA 1
ATOM 1307 C C . PHE A 1 167 ? 3.138 7.767 -45.298 1.00 96.31 167 PHE A C 1
ATOM 1309 O O . PHE A 1 167 ? 3.097 6.871 -46.135 1.00 96.31 167 PHE A O 1
ATOM 1316 N N . ALA A 1 168 ? 3.045 7.512 -43.991 1.00 95.31 168 ALA A N 1
ATOM 1317 C CA . ALA A 1 168 ? 2.934 6.184 -43.390 1.00 95.31 168 ALA A CA 1
ATOM 1318 C C . ALA A 1 168 ? 1.803 6.131 -42.333 1.00 95.31 168 ALA A C 1
ATOM 1320 O O . ALA A 1 168 ? 2.058 5.871 -41.155 1.00 95.31 168 ALA A O 1
ATOM 1321 N N . PRO A 1 169 ? 0.523 6.302 -42.728 1.00 95.56 169 PRO A N 1
ATOM 1322 C CA . PRO A 1 169 ? -0.624 6.377 -41.806 1.00 95.56 169 PRO A CA 1
ATOM 1323 C C . PRO A 1 169 ? -0.912 5.083 -41.024 1.00 95.56 169 PRO A C 1
ATOM 1325 O O . PRO A 1 169 ? -1.794 5.045 -40.176 1.00 95.56 169 PRO A O 1
ATOM 1328 N N . ARG A 1 170 ? -0.208 3.987 -41.318 1.00 96.06 170 ARG A N 1
ATOM 1329 C CA . ARG A 1 170 ? -0.317 2.716 -40.584 1.00 96.06 170 ARG A CA 1
ATOM 1330 C C . ARG A 1 170 ? 0.893 2.436 -39.690 1.00 96.06 170 ARG A C 1
ATOM 1332 O O . ARG A 1 170 ? 0.979 1.352 -39.121 1.00 96.06 170 ARG A O 1
ATOM 1339 N N . TYR A 1 171 ? 1.830 3.380 -39.571 1.00 96.12 171 TYR A N 1
ATOM 1340 C CA . TYR A 1 171 ? 3.010 3.225 -38.727 1.00 96.12 171 TYR A CA 1
ATOM 1341 C C . TYR A 1 171 ? 2.635 3.394 -37.251 1.00 96.12 171 TYR A C 1
ATOM 1343 O O . TYR A 1 171 ? 2.512 4.503 -36.751 1.00 96.12 171 TYR A O 1
ATOM 1351 N N . LEU A 1 172 ? 2.422 2.287 -36.541 1.00 96.25 172 LEU A N 1
ATOM 1352 C CA . LEU A 1 172 ? 1.812 2.285 -35.209 1.00 96.25 172 LEU A CA 1
ATOM 1353 C C . LEU A 1 172 ? 2.575 3.114 -34.157 1.00 96.25 172 LEU A C 1
ATOM 1355 O O . LEU A 1 172 ? 1.950 3.823 -33.363 1.00 96.25 172 LEU A O 1
ATOM 1359 N N . ALA A 1 173 ? 3.913 3.055 -34.163 1.00 94.75 173 ALA A N 1
ATOM 1360 C CA . ALA A 1 173 ? 4.739 3.665 -33.120 1.00 94.75 173 ALA A CA 1
ATOM 1361 C C . ALA A 1 173 ? 4.557 5.191 -33.026 1.00 94.75 173 ALA A C 1
ATOM 1363 O O . ALA A 1 173 ? 4.638 5.744 -31.928 1.00 94.75 173 ALA A O 1
ATOM 1364 N N . VAL A 1 174 ? 4.223 5.872 -34.136 1.00 97.00 174 VAL A N 1
ATOM 1365 C CA . VAL A 1 174 ? 3.974 7.324 -34.107 1.00 97.00 174 VAL A CA 1
ATOM 1366 C C . VAL A 1 174 ? 2.759 7.677 -33.261 1.00 97.00 174 VAL A C 1
ATOM 1368 O O . VAL A 1 174 ? 2.805 8.631 -32.493 1.00 97.00 174 VAL A O 1
ATOM 1371 N N . TYR A 1 175 ? 1.684 6.893 -33.344 1.00 97.88 175 TYR A N 1
ATOM 1372 C CA . TYR A 1 175 ? 0.462 7.153 -32.591 1.00 97.88 175 TYR A CA 1
ATOM 1373 C C . TYR A 1 175 ? 0.667 6.894 -31.100 1.00 97.88 175 TYR A C 1
ATOM 1375 O O . TYR A 1 175 ? 0.219 7.687 -30.275 1.00 97.88 175 TYR A O 1
ATOM 1383 N N . SER A 1 176 ? 1.396 5.831 -30.747 1.00 95.12 176 SER A N 1
ATOM 1384 C CA . SER A 1 176 ? 1.734 5.540 -29.349 1.00 95.12 176 SER A CA 1
ATOM 1385 C C . SER A 1 176 ? 2.611 6.643 -28.741 1.00 95.12 176 SER A C 1
ATOM 1387 O O . SER A 1 176 ? 2.276 7.185 -27.687 1.00 95.12 176 SER A O 1
ATOM 1389 N N . ASN A 1 177 ? 3.683 7.049 -29.430 1.00 94.69 177 ASN A N 1
ATOM 1390 C CA . ASN A 1 177 ? 4.613 8.067 -28.929 1.00 94.69 177 ASN A CA 1
ATOM 1391 C C . ASN A 1 177 ? 3.983 9.465 -28.899 1.00 94.69 177 ASN A C 1
ATOM 1393 O O . ASN A 1 177 ? 4.151 10.199 -27.922 1.00 94.69 177 ASN A O 1
ATOM 1397 N N . TRP A 1 178 ? 3.196 9.820 -29.918 1.00 96.88 178 TRP A N 1
ATOM 1398 C CA . TRP A 1 178 ? 2.451 11.076 -29.923 1.00 96.88 178 TRP A CA 1
ATOM 1399 C C . TRP A 1 178 ? 1.380 11.089 -28.826 1.00 96.88 178 TRP A C 1
ATOM 1401 O O . TRP A 1 178 ? 1.190 12.113 -28.174 1.00 96.88 178 TRP A O 1
ATOM 1411 N N . GLY A 1 179 ? 0.731 9.952 -28.553 1.00 96.12 179 GLY A N 1
ATOM 1412 C CA . GLY A 1 179 ? -0.196 9.802 -27.431 1.00 96.12 179 GLY A CA 1
ATOM 1413 C C . GLY A 1 179 ? 0.476 10.061 -26.080 1.00 96.12 179 GLY A C 1
ATOM 1414 O O . GLY A 1 179 ? -0.048 10.837 -25.276 1.00 96.12 179 GLY A O 1
ATOM 1415 N N . SER A 1 180 ? 1.665 9.489 -25.857 1.00 92.56 180 SER A N 1
ATOM 1416 C CA . SER A 1 180 ? 2.476 9.721 -24.649 1.00 92.56 180 SER A CA 1
ATOM 1417 C C . SER A 1 180 ? 2.813 11.196 -24.470 1.00 92.56 180 SER A C 1
ATOM 1419 O O . SER A 1 180 ? 2.563 11.760 -23.404 1.00 92.56 180 SER A O 1
ATOM 1421 N N . MET A 1 181 ? 3.273 11.846 -25.537 1.00 93.81 181 MET A N 1
ATOM 1422 C CA . MET A 1 181 ? 3.573 13.276 -25.529 1.00 93.81 181 MET A CA 1
ATOM 1423 C C . MET A 1 181 ? 2.313 14.129 -25.296 1.00 93.81 181 MET A C 1
ATOM 1425 O O . MET A 1 181 ? 2.344 15.097 -24.539 1.00 93.81 181 MET A O 1
ATOM 1429 N N . ALA A 1 182 ? 1.178 13.781 -25.912 1.00 93.88 182 ALA A N 1
ATOM 1430 C CA . ALA A 1 182 ? -0.077 14.516 -25.743 1.00 93.88 182 ALA A CA 1
ATOM 1431 C C . ALA A 1 182 ? -0.565 14.444 -24.290 1.00 93.88 182 ALA A C 1
ATOM 1433 O O . ALA A 1 182 ? -1.014 15.452 -23.742 1.00 93.88 182 ALA A O 1
ATOM 1434 N N . ARG A 1 183 ? -0.401 13.284 -23.641 1.00 91.88 183 ARG A N 1
ATOM 1435 C CA . ARG A 1 183 ? -0.690 13.096 -22.215 1.00 91.88 183 ARG A CA 1
ATOM 1436 C C . ARG A 1 183 ? 0.197 13.981 -21.338 1.00 91.88 183 ARG A C 1
ATOM 1438 O O . ARG A 1 183 ? -0.322 14.623 -20.433 1.00 91.88 183 ARG A O 1
ATOM 1445 N N . GLU A 1 184 ? 1.499 14.053 -21.613 1.00 86.31 184 GLU A N 1
ATOM 1446 C CA . GLU A 1 184 ? 2.434 14.916 -20.868 1.00 86.31 184 GLU A CA 1
ATOM 1447 C C . GLU A 1 184 ? 2.117 16.410 -21.001 1.00 86.31 184 GLU A C 1
ATOM 1449 O O . GLU A 1 184 ? 2.310 17.171 -20.057 1.00 86.31 184 GLU A O 1
ATOM 1454 N N . GLN A 1 185 ? 1.564 16.830 -22.139 1.00 87.00 185 GLN A N 1
ATOM 1455 C CA . GLN A 1 185 ? 1.062 18.192 -22.336 1.00 87.00 185 GLN A CA 1
ATOM 1456 C C . GLN A 1 185 ? -0.310 18.452 -21.690 1.00 87.00 185 GLN A C 1
ATOM 1458 O O . GLN A 1 185 ? -0.842 19.553 -21.813 1.00 87.00 185 GLN A O 1
ATOM 1463 N N . GLY A 1 186 ? -0.924 17.447 -21.060 1.00 87.44 186 GLY A N 1
ATOM 1464 C CA . GLY A 1 186 ? -2.275 17.541 -20.506 1.00 87.44 186 GLY A CA 1
ATOM 1465 C C . GLY A 1 186 ? -3.398 17.487 -21.549 1.00 87.44 186 GLY A C 1
ATOM 1466 O O . GLY A 1 186 ? -4.554 17.703 -21.201 1.00 87.44 186 GLY A O 1
ATOM 1467 N N . ARG A 1 187 ? -3.106 17.167 -22.820 1.00 93.88 187 ARG A N 1
ATOM 1468 C CA . ARG A 1 187 ? -4.110 16.981 -23.887 1.00 93.88 187 ARG A CA 1
ATOM 1469 C C . ARG A 1 187 ? -4.671 15.558 -23.851 1.00 93.88 187 ARG A C 1
ATOM 1471 O O . ARG A 1 187 ? -4.415 14.743 -24.741 1.00 93.88 187 ARG A O 1
ATOM 1478 N N . LEU A 1 188 ? -5.413 15.257 -22.788 1.00 94.25 188 LEU A N 1
ATOM 1479 C CA . LEU A 1 188 ? -5.859 13.903 -22.447 1.00 94.25 188 LEU A CA 1
ATOM 1480 C C . LEU A 1 188 ? -6.788 13.292 -23.508 1.00 94.25 188 LEU A C 1
ATOM 1482 O O . LEU A 1 188 ? -6.621 12.126 -23.864 1.00 94.25 188 LEU A O 1
ATOM 1486 N N . GLU A 1 189 ? -7.707 14.070 -24.085 1.00 96.00 189 GLU A N 1
ATOM 1487 C CA . GLU A 1 189 ? -8.629 13.588 -25.124 1.00 96.00 189 GLU A CA 1
ATOM 1488 C C . GLU A 1 189 ? -7.887 13.214 -26.410 1.00 96.00 189 GLU A C 1
ATOM 1490 O O . GLU A 1 189 ? -8.245 12.260 -27.103 1.00 96.00 189 GLU A O 1
ATOM 1495 N N . MET A 1 190 ? -6.841 13.973 -26.744 1.00 96.44 190 MET A N 1
ATOM 1496 C CA . MET A 1 190 ? -5.993 13.679 -27.895 1.00 96.44 190 MET A CA 1
ATOM 1497 C C . MET A 1 190 ? -5.161 12.422 -27.646 1.00 96.44 190 MET A C 1
ATOM 1499 O O . MET A 1 190 ? -5.103 11.558 -28.520 1.00 96.44 190 MET A O 1
ATOM 1503 N N . ALA A 1 191 ? -4.575 12.290 -26.453 1.00 97.25 191 ALA A N 1
ATOM 1504 C CA . ALA A 1 191 ? -3.831 11.099 -26.060 1.00 97.25 191 ALA A CA 1
ATOM 1505 C C . ALA A 1 191 ? -4.693 9.834 -26.172 1.00 97.25 191 ALA A C 1
ATOM 1507 O O . ALA A 1 191 ? -4.275 8.859 -26.794 1.00 97.25 191 ALA A O 1
ATOM 1508 N N . GLU A 1 192 ? -5.927 9.869 -25.658 1.00 97.62 192 GLU A N 1
ATOM 1509 C CA . GLU A 1 192 ? -6.863 8.747 -25.771 1.00 97.62 192 GLU A CA 1
ATOM 1510 C C . GLU A 1 192 ? -7.150 8.378 -27.230 1.00 97.62 192 GLU A C 1
ATOM 1512 O O . GLU A 1 192 ? -7.067 7.202 -27.591 1.00 97.62 192 GLU A O 1
ATOM 1517 N N . LYS A 1 193 ? -7.463 9.364 -28.083 1.00 97.88 193 LYS A N 1
ATOM 1518 C CA . LYS A 1 193 ? -7.721 9.122 -29.513 1.00 97.88 193 LYS A CA 1
ATOM 1519 C C . LYS A 1 193 ? -6.529 8.455 -30.194 1.00 97.88 193 LYS A C 1
ATOM 1521 O O . LYS A 1 193 ? -6.723 7.513 -30.960 1.00 97.88 193 LYS A O 1
ATOM 1526 N N . LEU A 1 194 ? -5.314 8.913 -29.898 1.00 98.06 194 LEU A N 1
ATOM 1527 C CA . LEU A 1 194 ? -4.080 8.368 -30.463 1.00 98.06 194 LEU A CA 1
ATOM 1528 C C . LEU A 1 194 ? -3.818 6.933 -29.989 1.00 98.06 194 LEU A C 1
ATOM 1530 O O . LEU A 1 194 ? -3.562 6.067 -30.825 1.00 98.06 194 LEU A O 1
ATOM 1534 N N . TYR A 1 195 ? -3.970 6.636 -28.694 1.00 98.12 195 TYR A N 1
ATOM 1535 C CA . TYR A 1 195 ? -3.826 5.263 -28.193 1.00 98.12 195 TYR A CA 1
ATOM 1536 C C . TYR A 1 195 ? -4.880 4.321 -28.771 1.00 98.12 195 TYR A C 1
ATOM 1538 O O . TYR A 1 195 ? -4.551 3.216 -29.192 1.00 98.12 195 TYR A O 1
ATOM 1546 N N . ARG A 1 196 ? -6.145 4.750 -28.854 1.00 97.88 196 ARG A N 1
ATOM 1547 C CA . ARG A 1 196 ? -7.203 3.944 -29.482 1.00 97.88 196 ARG A CA 1
ATOM 1548 C C . ARG A 1 196 ? -6.940 3.719 -30.968 1.00 97.88 196 ARG A C 1
ATOM 1550 O O . ARG A 1 196 ? -7.238 2.639 -31.468 1.00 97.88 196 ARG A O 1
ATOM 1557 N N . HIS A 1 197 ? -6.359 4.695 -31.665 1.00 97.50 197 HIS A N 1
ATOM 1558 C CA . HIS A 1 197 ? -5.955 4.513 -33.054 1.00 97.50 197 HIS A CA 1
ATOM 1559 C C . HIS A 1 197 ? -4.811 3.500 -33.182 1.00 97.50 197 HIS A C 1
ATOM 1561 O O . HIS A 1 197 ? -4.922 2.579 -33.989 1.00 97.50 197 HIS A O 1
ATOM 1567 N N . ALA A 1 198 ? -3.780 3.582 -32.334 1.00 97.50 198 ALA A N 1
ATOM 1568 C CA . ALA A 1 198 ? -2.725 2.568 -32.270 1.00 97.50 198 ALA A CA 1
ATOM 1569 C C . ALA A 1 198 ? -3.308 1.161 -32.031 1.00 97.50 198 ALA A C 1
ATOM 1571 O O . ALA A 1 198 ? -2.989 0.230 -32.766 1.00 97.50 198 ALA A O 1
ATOM 1572 N N . LEU A 1 199 ? -4.260 1.029 -31.101 1.00 97.00 199 LEU A N 1
ATOM 1573 C CA . LEU A 1 199 ? -4.947 -0.237 -30.807 1.00 97.00 199 LEU A CA 1
ATOM 1574 C C . LEU A 1 199 ? -5.902 -0.709 -31.914 1.00 97.00 199 LEU A C 1
ATOM 1576 O O . LEU A 1 199 ? -6.246 -1.887 -31.983 1.00 97.00 199 LEU A O 1
ATOM 1580 N N . SER A 1 200 ? -6.343 0.191 -32.797 1.00 97.19 200 SER A N 1
ATOM 1581 C CA . SER A 1 200 ? -7.093 -0.184 -34.000 1.00 97.19 200 SER A CA 1
ATOM 1582 C C . SER A 1 200 ? -6.194 -0.786 -35.084 1.00 97.19 200 SER A C 1
ATOM 1584 O O . SER A 1 200 ? -6.670 -1.600 -35.875 1.00 97.19 200 SER A O 1
ATOM 1586 N N . LEU A 1 201 ? -4.907 -0.411 -35.099 1.00 96.62 201 LEU A N 1
ATOM 1587 C CA . LEU A 1 201 ? -3.891 -0.975 -35.990 1.00 96.62 201 LEU A CA 1
ATOM 1588 C C . LEU A 1 201 ? -3.374 -2.321 -35.460 1.00 96.62 201 LEU A C 1
ATOM 1590 O O . LEU A 1 201 ? -3.233 -3.255 -36.246 1.00 96.62 201 LEU A O 1
ATOM 1594 N N . ASP A 1 202 ? -3.149 -2.428 -34.148 1.00 96.12 202 ASP A N 1
ATOM 1595 C CA . ASP A 1 202 ? -2.814 -3.673 -33.448 1.00 96.12 202 ASP A CA 1
ATOM 1596 C C . ASP A 1 202 ? -3.448 -3.699 -32.049 1.00 96.12 202 ASP A C 1
ATOM 1598 O O . ASP A 1 202 ? -3.041 -2.975 -31.139 1.00 96.12 202 ASP A O 1
ATOM 1602 N N . ARG A 1 203 ? -4.427 -4.591 -31.862 1.00 95.00 203 ARG A N 1
ATOM 1603 C CA . ARG A 1 203 ? -5.167 -4.742 -30.598 1.00 95.00 203 ARG A CA 1
ATOM 1604 C C . ARG A 1 203 ? -4.316 -5.288 -29.451 1.00 95.00 203 ARG A C 1
ATOM 1606 O O . ARG A 1 203 ? -4.728 -5.171 -28.302 1.00 95.00 203 ARG A O 1
ATOM 1613 N N . THR A 1 204 ? -3.168 -5.889 -29.755 1.00 94.06 204 THR A N 1
ATOM 1614 C CA . THR A 1 204 ? -2.265 -6.520 -28.785 1.00 94.06 204 THR A CA 1
ATOM 1615 C C . THR A 1 204 ? -1.069 -5.642 -28.416 1.00 94.06 204 THR A C 1
ATOM 1617 O O . THR A 1 204 ? -0.224 -6.057 -27.623 1.00 94.06 204 THR A O 1
ATOM 1620 N N . HIS A 1 205 ? -1.007 -4.407 -28.934 1.00 95.25 205 HIS A N 1
ATOM 1621 C CA . HIS A 1 205 ? 0.105 -3.499 -28.679 1.00 95.25 205 HIS A CA 1
ATOM 1622 C C . HIS A 1 205 ? 0.179 -3.076 -27.201 1.00 95.25 205 HIS A C 1
ATOM 1624 O O . HIS A 1 205 ? -0.611 -2.258 -26.710 1.00 95.25 205 HIS A O 1
ATOM 1630 N N . ARG A 1 206 ? 1.161 -3.640 -26.490 1.00 94.81 206 ARG A N 1
ATOM 1631 C CA . ARG A 1 206 ? 1.298 -3.588 -25.026 1.00 94.81 206 ARG A CA 1
ATOM 1632 C C . ARG A 1 206 ? 1.389 -2.168 -24.486 1.00 94.81 206 ARG A C 1
ATOM 1634 O O . ARG A 1 206 ? 0.654 -1.807 -23.570 1.00 94.81 206 ARG A O 1
ATOM 1641 N N . GLU A 1 207 ? 2.250 -1.340 -25.063 1.00 94.62 207 GLU A N 1
ATOM 1642 C CA . GLU A 1 207 ? 2.524 0.017 -24.592 1.00 94.62 207 GLU A CA 1
ATOM 1643 C C . GLU A 1 207 ? 1.271 0.895 -24.695 1.00 94.62 207 GLU A C 1
ATOM 1645 O O . GLU A 1 207 ? 0.965 1.660 -23.780 1.00 94.62 207 GLU A O 1
ATOM 1650 N N . SER A 1 208 ? 0.492 0.748 -25.772 1.00 96.75 208 SER A N 1
ATOM 1651 C CA . SER A 1 208 ? -0.769 1.483 -25.929 1.00 96.75 208 SER A CA 1
ATOM 1652 C C . SER A 1 208 ? -1.863 0.984 -24.984 1.00 96.75 208 SER A C 1
ATOM 1654 O O . SER A 1 208 ? -2.612 1.815 -24.471 1.00 96.75 208 SER A O 1
ATOM 1656 N N . LEU A 1 209 ? -1.941 -0.323 -24.697 1.00 97.81 209 LEU A N 1
ATOM 1657 C CA . LEU A 1 209 ? -2.852 -0.866 -23.678 1.00 97.81 209 LEU A CA 1
ATOM 1658 C C . LEU A 1 209 ? -2.506 -0.329 -22.280 1.00 97.81 209 LEU A C 1
ATOM 1660 O O . LEU A 1 209 ? -3.387 0.171 -21.581 1.00 97.81 209 LEU A O 1
ATOM 1664 N N . ILE A 1 210 ? -1.224 -0.356 -21.897 1.00 96.06 210 ILE A N 1
ATOM 1665 C CA . ILE A 1 210 ? -0.738 0.184 -20.616 1.00 96.06 210 ILE A CA 1
ATOM 1666 C C . ILE A 1 210 ? -1.077 1.672 -20.499 1.00 96.06 210 ILE A C 1
ATOM 1668 O O . ILE A 1 210 ? -1.657 2.106 -19.501 1.00 96.06 210 ILE A O 1
ATOM 1672 N N . ASN A 1 211 ? -0.734 2.463 -21.517 1.00 96.12 211 ASN A N 1
ATOM 1673 C CA . ASN A 1 211 ? -0.913 3.911 -21.477 1.00 96.12 211 ASN A CA 1
ATOM 1674 C C . ASN A 1 211 ? -2.389 4.320 -21.496 1.00 96.12 211 ASN A C 1
ATOM 1676 O O . ASN A 1 211 ? -2.772 5.223 -20.749 1.00 96.12 211 ASN A O 1
ATOM 1680 N N . LEU A 1 212 ? -3.229 3.640 -22.283 1.00 97.69 212 LEU A N 1
ATOM 1681 C CA . LEU A 1 212 ? -4.673 3.866 -22.278 1.00 97.69 212 LEU A CA 1
ATOM 1682 C C . LEU A 1 212 ? -5.295 3.460 -20.937 1.00 97.69 212 LEU A C 1
ATOM 1684 O O . LEU A 1 212 ? -6.071 4.230 -20.377 1.00 97.69 212 LEU A O 1
ATOM 1688 N N . GLY A 1 213 ? -4.927 2.298 -20.388 1.00 96.38 213 GLY A N 1
ATOM 1689 C CA . GLY A 1 213 ? -5.403 1.841 -19.080 1.00 96.38 213 GLY A CA 1
ATOM 1690 C C . GLY A 1 213 ? -5.064 2.834 -17.964 1.00 96.38 213 GLY A C 1
ATOM 1691 O O . GLY A 1 213 ? -5.940 3.215 -17.189 1.00 96.38 213 GLY A O 1
ATOM 1692 N N . ASN A 1 214 ? -3.823 3.333 -17.931 1.00 93.25 214 ASN A N 1
ATOM 1693 C CA . ASN A 1 214 ? -3.386 4.357 -16.975 1.00 93.25 214 ASN A CA 1
ATOM 1694 C C . ASN A 1 214 ? -4.135 5.688 -17.151 1.00 93.25 214 ASN A C 1
ATOM 1696 O O . ASN A 1 214 ? -4.514 6.315 -16.163 1.00 93.25 214 ASN A O 1
ATOM 1700 N N . LEU A 1 215 ? -4.369 6.119 -18.394 1.00 95.00 215 LEU A N 1
ATOM 1701 C CA . LEU A 1 215 ? -5.117 7.343 -18.689 1.00 95.00 215 LEU A CA 1
ATOM 1702 C C . LEU A 1 215 ? -6.575 7.242 -18.214 1.00 95.00 215 LEU A C 1
ATOM 1704 O O . LEU A 1 215 ? -7.094 8.165 -17.586 1.00 95.00 215 LEU A O 1
ATOM 1708 N N . LEU A 1 216 ? -7.229 6.106 -18.469 1.00 95.69 216 LEU A N 1
ATOM 1709 C CA . LEU A 1 216 ? -8.604 5.847 -18.032 1.00 95.69 216 LEU A CA 1
ATOM 1710 C C . LEU A 1 216 ? -8.709 5.766 -16.503 1.00 95.69 216 LEU A C 1
ATOM 1712 O O . LEU A 1 216 ? -9.656 6.305 -15.927 1.00 95.69 216 LEU A O 1
ATOM 1716 N N . LEU A 1 217 ? -7.717 5.159 -15.842 1.00 92.50 217 LEU A N 1
ATOM 1717 C CA . LEU A 1 217 ? -7.574 5.154 -14.383 1.00 92.50 217 LEU A CA 1
ATOM 1718 C C . LEU A 1 217 ? -7.467 6.572 -13.812 1.00 92.50 217 LEU A C 1
ATOM 1720 O O . LEU A 1 217 ? -8.204 6.913 -12.886 1.00 92.50 217 LEU A O 1
ATOM 1724 N N . GLN A 1 218 ? -6.607 7.415 -14.393 1.00 89.19 218 GLN A N 1
ATOM 1725 C CA . GLN A 1 218 ? -6.453 8.816 -13.989 1.00 89.19 218 GLN A CA 1
ATOM 1726 C C . GLN A 1 218 ? -7.769 9.595 -14.150 1.00 89.19 218 GLN A C 1
ATOM 1728 O O . GLN A 1 218 ? -8.153 10.366 -13.270 1.00 89.19 218 GLN A O 1
ATOM 1733 N N . GLY A 1 219 ? -8.507 9.329 -15.231 1.00 91.25 219 GLY A N 1
ATOM 1734 C CA . GLY A 1 219 ? -9.845 9.874 -15.477 1.00 91.25 219 GLY A CA 1
ATOM 1735 C C . GLY A 1 219 ? -10.973 9.228 -14.662 1.00 91.25 219 GLY A C 1
ATOM 1736 O O . GLY A 1 219 ? -12.130 9.594 -14.857 1.00 91.25 219 GLY A O 1
ATOM 1737 N N . LYS A 1 220 ? -10.676 8.264 -13.774 1.00 91.75 220 LYS A N 1
ATOM 1738 C CA . LYS A 1 220 ? -11.651 7.482 -12.981 1.00 91.75 220 LYS A CA 1
ATOM 1739 C C . LYS A 1 220 ? -12.722 6.770 -13.824 1.00 91.75 220 LYS A C 1
ATOM 1741 O O . LYS A 1 220 ? -13.806 6.455 -13.332 1.00 91.75 220 LYS A O 1
ATOM 1746 N N . ARG A 1 221 ? -12.419 6.467 -15.090 1.00 94.56 221 ARG A N 1
ATOM 1747 C CA . ARG A 1 221 ? -13.271 5.700 -16.018 1.00 94.56 221 ARG A CA 1
ATOM 1748 C C . ARG A 1 221 ? -13.047 4.203 -15.812 1.00 94.56 221 ARG A C 1
ATOM 1750 O O . ARG A 1 221 ? -12.554 3.501 -16.691 1.00 94.56 221 ARG A O 1
ATOM 1757 N N . PHE A 1 222 ? -13.378 3.727 -14.611 1.00 94.94 222 PHE A N 1
ATOM 1758 C CA . PHE A 1 222 ? -13.005 2.390 -14.135 1.00 94.94 222 PHE A CA 1
ATOM 1759 C C . PHE A 1 222 ? -13.529 1.247 -15.011 1.00 94.94 222 PHE A C 1
ATOM 1761 O O . PHE A 1 222 ? -12.790 0.298 -15.242 1.00 94.94 222 PHE A O 1
ATOM 1768 N N . ALA A 1 223 ? -14.753 1.352 -15.538 1.00 94.75 223 ALA A N 1
ATOM 1769 C CA . ALA A 1 223 ? -15.350 0.322 -16.394 1.00 94.75 223 ALA A CA 1
ATOM 1770 C C . ALA A 1 223 ? -14.552 0.105 -17.689 1.00 94.75 223 ALA A C 1
ATOM 1772 O O . ALA A 1 223 ? -14.222 -1.018 -18.061 1.00 94.75 223 ALA A O 1
ATOM 1773 N N . GLU A 1 224 ? -14.175 1.196 -18.356 1.00 96.38 224 GLU A N 1
ATOM 1774 C CA . GLU A 1 224 ? -13.360 1.121 -19.568 1.00 96.38 224 GLU A CA 1
ATOM 1775 C C . GLU A 1 224 ? -11.926 0.688 -19.257 1.00 96.38 224 GLU A C 1
ATOM 1777 O O . GLU A 1 224 ? -11.349 -0.100 -20.005 1.00 96.38 224 GLU A O 1
ATOM 1782 N N . ALA A 1 225 ? -11.361 1.162 -18.140 1.00 97.44 225 ALA A N 1
ATOM 1783 C CA . ALA A 1 225 ? -10.039 0.740 -17.689 1.00 97.44 225 ALA A CA 1
ATOM 1784 C C . ALA A 1 225 ? -9.989 -0.774 -17.429 1.00 97.44 225 ALA A C 1
ATOM 1786 O O . ALA A 1 225 ? -9.047 -1.422 -17.877 1.00 97.44 225 ALA A O 1
ATOM 1787 N N . GLN A 1 226 ? -11.008 -1.345 -16.773 1.00 97.56 226 GLN A N 1
ATOM 1788 C CA . GLN A 1 226 ? -11.126 -2.787 -16.534 1.00 97.56 226 GLN A CA 1
ATOM 1789 C C . GLN A 1 226 ? -11.053 -3.565 -17.853 1.00 97.56 226 GLN A C 1
ATOM 1791 O O . GLN A 1 226 ? -10.228 -4.466 -17.976 1.00 97.56 226 GLN A O 1
ATOM 1796 N N . GLY A 1 227 ? -11.829 -3.164 -18.868 1.00 96.75 227 GLY A N 1
ATOM 1797 C CA . GLY A 1 227 ? -11.792 -3.798 -20.190 1.00 96.75 227 GLY A CA 1
ATOM 1798 C C . GLY A 1 227 ? -10.406 -3.756 -20.843 1.00 96.75 227 GLY A C 1
ATOM 1799 O O . GLY A 1 227 ? -9.925 -4.774 -21.334 1.00 96.75 227 GLY A O 1
ATOM 1800 N N . VAL A 1 228 ? -9.724 -2.606 -20.802 1.00 98.12 228 VAL A N 1
ATOM 1801 C CA . VAL A 1 228 ? -8.369 -2.456 -21.369 1.00 98.12 228 VAL A CA 1
ATOM 1802 C C . VAL A 1 228 ? -7.333 -3.293 -20.611 1.00 98.12 228 VAL A C 1
ATOM 1804 O O . VAL A 1 228 ? -6.479 -3.918 -21.235 1.00 98.12 228 VAL A O 1
ATOM 1807 N N . ILE A 1 229 ? -7.409 -3.342 -19.278 1.00 98.06 229 ILE A N 1
ATOM 1808 C CA . ILE A 1 229 ? -6.487 -4.127 -18.443 1.00 98.06 229 ILE A CA 1
ATOM 1809 C C . ILE A 1 229 ? -6.694 -5.633 -18.662 1.00 98.06 229 ILE A C 1
ATOM 1811 O O . ILE A 1 229 ? -5.722 -6.384 -18.691 1.00 98.06 229 ILE A O 1
ATOM 1815 N N . VAL A 1 230 ? -7.933 -6.084 -18.875 1.00 97.50 230 VAL A N 1
ATOM 1816 C CA . VAL A 1 230 ? -8.221 -7.484 -19.223 1.00 97.50 230 VAL A CA 1
ATOM 1817 C C . VAL A 1 230 ? -7.582 -7.864 -20.561 1.00 97.50 230 VAL A C 1
ATOM 1819 O O . VAL A 1 230 ? -6.977 -8.929 -20.654 1.00 97.50 230 VAL A O 1
ATOM 1822 N N . GLU A 1 231 ? -7.654 -7.008 -21.585 1.00 97.12 231 GLU A N 1
ATOM 1823 C CA . GLU A 1 231 ? -6.938 -7.256 -22.848 1.00 97.12 231 GLU A CA 1
ATOM 1824 C C . GLU A 1 231 ? -5.414 -7.253 -22.655 1.00 97.12 231 GLU A C 1
ATOM 1826 O O . GLU A 1 231 ? -4.726 -8.100 -23.221 1.00 97.12 231 GLU A O 1
ATOM 1831 N N . LEU A 1 232 ? -4.881 -6.367 -21.806 1.00 97.44 232 LEU A N 1
ATOM 1832 C CA . LEU A 1 232 ? -3.455 -6.345 -21.466 1.00 97.44 232 LEU A CA 1
ATOM 1833 C C . LEU A 1 232 ? -2.996 -7.657 -20.821 1.00 97.44 232 LEU A C 1
ATOM 1835 O O . LEU A 1 232 ? -1.965 -8.192 -21.218 1.00 97.44 232 LEU A O 1
ATOM 1839 N N . LEU A 1 233 ? -3.770 -8.216 -19.889 1.00 96.81 233 LEU A N 1
ATOM 1840 C CA . LEU A 1 233 ? -3.447 -9.482 -19.222 1.00 96.81 233 LEU A CA 1
ATOM 1841 C C . LEU A 1 233 ? -3.507 -10.697 -20.160 1.00 96.81 233 LEU A C 1
ATOM 1843 O O . LEU A 1 233 ? -2.834 -11.688 -19.901 1.00 96.81 233 LEU A O 1
ATOM 1847 N N . LYS A 1 234 ? -4.233 -10.630 -21.285 1.00 95.88 234 LYS A N 1
ATOM 1848 C CA . LYS A 1 234 ? -4.141 -11.672 -22.328 1.00 95.88 234 LYS A CA 1
ATOM 1849 C C . LYS A 1 234 ? -2.784 -11.667 -23.030 1.00 95.88 234 LYS A C 1
ATOM 1851 O O . LYS A 1 234 ? -2.334 -12.713 -23.486 1.00 95.88 234 LYS A O 1
ATOM 1856 N N . VAL A 1 235 ? -2.153 -10.497 -23.136 1.00 95.06 235 VAL A N 1
ATOM 1857 C CA . VAL A 1 235 ? -0.830 -10.322 -23.756 1.00 95.06 235 VAL A CA 1
ATOM 1858 C C . VAL A 1 235 ? 0.296 -10.489 -22.728 1.00 95.06 235 VAL A C 1
ATOM 1860 O O . VAL A 1 235 ? 1.385 -10.943 -23.070 1.00 95.06 235 VAL A O 1
ATOM 1863 N N . MET A 1 236 ? 0.043 -10.129 -21.469 1.00 93.94 236 MET A N 1
ATOM 1864 C CA . MET A 1 236 ? 0.997 -10.166 -20.358 1.00 93.94 236 MET A CA 1
ATOM 1865 C C . MET A 1 236 ? 0.404 -10.920 -19.150 1.00 93.94 236 MET A C 1
ATOM 1867 O O . MET A 1 236 ? 0.110 -10.295 -18.129 1.00 93.94 236 MET A O 1
ATOM 1871 N N . PRO A 1 237 ? 0.221 -12.252 -19.242 1.00 92.75 237 PRO A N 1
ATOM 1872 C CA . PRO A 1 237 ? -0.454 -13.040 -18.204 1.00 92.75 237 PRO A CA 1
ATOM 1873 C C . PRO A 1 237 ? 0.312 -13.118 -16.878 1.00 92.75 237 PRO A C 1
ATOM 1875 O O . PRO A 1 237 ? -0.301 -13.430 -15.859 1.00 92.75 237 PRO A O 1
ATOM 1878 N N . ASP A 1 238 ? 1.609 -12.794 -16.882 1.00 89.81 238 ASP A N 1
ATOM 1879 C CA . ASP A 1 238 ? 2.488 -12.810 -15.706 1.00 89.81 238 ASP A CA 1
ATOM 1880 C C . ASP A 1 238 ? 2.757 -11.404 -15.121 1.00 89.81 238 ASP A C 1
ATOM 1882 O O . ASP A 1 238 ? 3.610 -11.223 -14.253 1.00 89.81 238 ASP A O 1
ATOM 1886 N N . ASP A 1 239 ? 2.045 -10.363 -15.578 1.00 92.69 239 ASP A N 1
ATOM 1887 C CA . ASP A 1 239 ? 2.258 -8.997 -15.081 1.00 92.69 239 ASP A CA 1
ATOM 1888 C C . ASP A 1 239 ? 1.471 -8.712 -13.794 1.00 92.69 239 ASP A C 1
ATOM 1890 O O . ASP A 1 239 ? 0.323 -8.257 -13.812 1.00 92.69 239 ASP A O 1
ATOM 1894 N N . ALA A 1 240 ? 2.134 -8.899 -12.650 1.00 94.44 240 ALA A N 1
ATOM 1895 C CA . ALA A 1 240 ? 1.589 -8.610 -11.320 1.00 94.44 240 ALA A CA 1
ATOM 1896 C C . ALA A 1 240 ? 0.996 -7.191 -11.192 1.00 94.44 240 ALA A C 1
ATOM 1898 O O . ALA A 1 240 ? -0.018 -6.984 -10.526 1.00 94.44 240 ALA A O 1
ATOM 1899 N N . LYS A 1 241 ? 1.595 -6.195 -11.862 1.00 94.75 241 LYS A N 1
ATOM 1900 C CA . LYS A 1 241 ? 1.116 -4.801 -11.847 1.00 94.75 241 LYS A CA 1
ATOM 1901 C C . LYS A 1 241 ? -0.264 -4.671 -12.483 1.00 94.75 241 LYS A C 1
ATOM 1903 O O . LYS A 1 241 ? -1.103 -3.926 -11.978 1.00 94.75 241 LYS A O 1
ATOM 1908 N N . SER A 1 242 ? -0.500 -5.380 -13.581 1.00 95.75 242 SER A N 1
ATOM 1909 C CA . SER A 1 242 ? -1.792 -5.390 -14.260 1.00 95.75 242 SER A CA 1
ATOM 1910 C C . SER A 1 242 ? -2.858 -6.101 -13.434 1.00 95.75 242 SER A C 1
ATOM 1912 O O . SER A 1 242 ? -3.966 -5.578 -13.340 1.00 95.75 242 SER A O 1
ATOM 1914 N N . TYR A 1 243 ? -2.529 -7.197 -12.738 1.00 96.94 243 TYR A N 1
ATOM 1915 C CA . TYR A 1 243 ? -3.458 -7.808 -11.777 1.00 96.94 243 TYR A CA 1
ATOM 1916 C C . TYR A 1 243 ? -3.810 -6.862 -10.625 1.00 96.94 243 TYR A C 1
ATOM 1918 O O . TYR A 1 243 ? -4.987 -6.691 -10.321 1.00 96.94 243 TYR A O 1
ATOM 1926 N N . ALA A 1 244 ? -2.828 -6.171 -10.040 1.00 95.38 244 ALA A N 1
ATOM 1927 C CA . ALA A 1 244 ? -3.077 -5.183 -8.988 1.00 95.38 244 ALA A CA 1
ATOM 1928 C C . ALA A 1 244 ? -3.986 -4.030 -9.459 1.00 95.38 244 ALA A C 1
ATOM 1930 O O . ALA A 1 244 ? -4.873 -3.588 -8.727 1.00 95.38 244 ALA A O 1
ATOM 1931 N N . LYS A 1 245 ? -3.815 -3.563 -10.703 1.00 95.75 245 LYS A N 1
ATOM 1932 C CA . LYS A 1 245 ? -4.700 -2.553 -11.307 1.00 95.75 245 LYS A CA 1
ATOM 1933 C C . LYS A 1 245 ? -6.094 -3.102 -11.593 1.00 95.75 245 LYS A C 1
ATOM 1935 O O . LYS A 1 245 ? -7.067 -2.382 -11.375 1.00 95.75 245 LYS A O 1
ATOM 1940 N N . LEU A 1 246 ? -6.202 -4.348 -12.061 1.00 97.25 246 LEU A N 1
ATOM 1941 C CA . LEU A 1 246 ? -7.485 -5.008 -12.295 1.00 97.25 246 LEU A CA 1
ATOM 1942 C C . LEU A 1 246 ? -8.269 -5.168 -10.988 1.00 97.25 246 LEU A C 1
ATOM 1944 O O . LEU A 1 246 ? -9.461 -4.866 -10.952 1.00 97.25 246 LEU A O 1
ATOM 1948 N N . ASP A 1 247 ? -7.597 -5.583 -9.915 1.00 95.50 247 ASP A N 1
ATOM 1949 C CA . ASP A 1 247 ? -8.172 -5.677 -8.573 1.00 95.50 247 ASP A CA 1
ATOM 1950 C C . ASP A 1 247 ? -8.689 -4.305 -8.121 1.00 95.50 247 ASP A C 1
ATOM 1952 O O . ASP A 1 247 ? -9.874 -4.155 -7.813 1.00 95.50 247 ASP A O 1
ATOM 1956 N N . TYR A 1 248 ? -7.844 -3.273 -8.210 1.00 94.19 248 TYR A N 1
ATOM 1957 C CA . TYR A 1 248 ? -8.199 -1.902 -7.852 1.00 94.19 248 TYR A CA 1
ATOM 1958 C C . TYR A 1 248 ? -9.466 -1.411 -8.572 1.00 94.19 248 TYR A C 1
ATOM 1960 O O . TYR A 1 248 ? -10.420 -0.988 -7.913 1.00 94.19 248 TYR A O 1
ATOM 1968 N N . VAL A 1 249 ? -9.530 -1.493 -9.909 1.00 95.81 249 VAL A N 1
ATOM 1969 C CA . VAL A 1 249 ? -10.709 -1.012 -10.662 1.00 95.81 249 VAL A CA 1
ATOM 1970 C C . VAL A 1 249 ? -11.957 -1.835 -10.378 1.00 95.81 249 VAL A C 1
ATOM 1972 O O . VAL A 1 249 ? -13.040 -1.270 -10.226 1.00 95.81 249 VAL A O 1
ATOM 1975 N N . SER A 1 250 ? -11.814 -3.154 -10.255 1.00 96.94 250 SER A N 1
ATOM 1976 C CA . SER A 1 250 ? -12.946 -4.057 -10.041 1.00 96.94 250 SER A CA 1
ATOM 1977 C C . SER A 1 250 ? -13.557 -3.849 -8.658 1.00 96.94 250 SER A C 1
ATOM 1979 O O . SER A 1 250 ? -14.778 -3.856 -8.509 1.00 96.94 250 SER A O 1
ATOM 1981 N N . ARG A 1 251 ? -12.732 -3.538 -7.650 1.00 95.81 251 ARG A N 1
ATOM 1982 C CA . ARG A 1 251 ? -13.193 -3.132 -6.316 1.00 95.81 251 ARG A CA 1
ATOM 1983 C C . ARG A 1 251 ? -13.958 -1.808 -6.347 1.00 95.81 251 ARG A C 1
ATOM 1985 O O . ARG A 1 251 ? -14.992 -1.697 -5.692 1.00 95.81 251 ARG A O 1
ATOM 1992 N N . PHE A 1 252 ? -13.515 -0.821 -7.131 1.00 95.75 252 PHE A N 1
ATOM 1993 C CA . PHE A 1 252 ? -14.266 0.432 -7.306 1.00 95.75 252 PHE A CA 1
ATOM 1994 C C . PHE A 1 252 ? -15.635 0.224 -7.959 1.00 95.75 252 PHE A C 1
ATOM 1996 O O . PHE A 1 252 ? -16.588 0.922 -7.603 1.00 95.75 252 PHE A O 1
ATOM 2003 N N . LEU A 1 253 ? -15.718 -0.731 -8.886 1.00 97.00 253 LEU A N 1
ATOM 2004 C CA . LEU A 1 253 ? -16.939 -1.138 -9.580 1.00 97.00 253 LEU A CA 1
ATOM 2005 C C . LEU A 1 253 ? -17.801 -2.121 -8.776 1.00 97.00 253 LEU A C 1
ATOM 2007 O O . LEU A 1 253 ? -18.881 -2.478 -9.238 1.00 97.00 253 LEU A O 1
ATOM 2011 N N . CYS A 1 254 ? -17.345 -2.585 -7.608 1.00 97.38 254 CYS A N 1
ATOM 2012 C CA . CYS A 1 254 ? -17.967 -3.692 -6.873 1.00 97.38 254 CYS A CA 1
ATOM 2013 C C . CYS A 1 254 ? -18.229 -4.929 -7.760 1.00 97.38 254 CYS A C 1
ATOM 2015 O O . CYS A 1 254 ? -19.232 -5.621 -7.601 1.00 97.38 254 CYS A O 1
ATOM 2017 N N . ASP A 1 255 ? -17.335 -5.186 -8.718 1.00 97.00 255 ASP A N 1
ATOM 2018 C CA . ASP A 1 255 ? -17.399 -6.310 -9.651 1.00 97.00 255 ASP A CA 1
ATOM 2019 C C . ASP A 1 255 ? -16.564 -7.476 -9.111 1.00 97.00 255 ASP A C 1
ATOM 2021 O O . ASP A 1 255 ? -15.403 -7.690 -9.469 1.00 97.00 255 ASP A O 1
ATOM 2025 N N . TRP A 1 256 ? -17.132 -8.175 -8.130 1.00 95.81 256 TRP A N 1
ATOM 2026 C CA . TRP A 1 256 ? -16.393 -9.149 -7.329 1.00 95.81 256 TRP A CA 1
ATOM 2027 C C . TRP A 1 256 ? -15.893 -10.401 -8.065 1.00 95.81 256 TRP A C 1
ATOM 2029 O O . TRP A 1 256 ? -14.845 -10.898 -7.655 1.00 95.81 256 TRP A O 1
ATOM 2039 N N . PRO A 1 257 ? -16.535 -10.909 -9.138 1.00 96.00 257 PRO A N 1
ATOM 2040 C CA . PRO A 1 257 ? -15.930 -11.951 -9.968 1.00 96.00 257 PRO A CA 1
ATOM 2041 C C . PRO A 1 257 ? -14.557 -11.546 -10.518 1.00 96.00 257 PRO A C 1
ATOM 2043 O O . PRO A 1 257 ? -13.599 -12.311 -10.411 1.00 96.00 257 PRO A O 1
ATOM 2046 N N . TRP A 1 258 ? -14.429 -10.315 -11.022 1.00 96.44 258 TRP A N 1
ATOM 2047 C CA . TRP A 1 258 ? -13.139 -9.799 -11.480 1.00 96.44 258 TRP A CA 1
ATOM 2048 C C . TRP A 1 258 ? -12.174 -9.506 -10.331 1.00 96.44 258 TRP A C 1
ATOM 2050 O O . TRP A 1 258 ? -10.976 -9.712 -10.498 1.00 96.44 258 TRP A O 1
ATOM 2060 N N . VAL A 1 259 ? -12.665 -9.089 -9.155 1.00 96.19 259 VAL A N 1
ATOM 2061 C CA . VAL A 1 259 ? -11.822 -8.971 -7.945 1.00 96.19 259 VAL A CA 1
ATOM 2062 C C . VAL A 1 259 ? -11.200 -10.318 -7.576 1.00 96.19 259 VAL A C 1
ATOM 2064 O O . VAL A 1 259 ? -10.005 -10.366 -7.300 1.00 96.19 259 VAL A O 1
ATOM 2067 N N . ALA A 1 260 ? -11.980 -11.405 -7.597 1.00 95.62 260 ALA A N 1
ATOM 2068 C CA . ALA A 1 260 ? -11.483 -12.747 -7.299 1.00 95.62 260 ALA A CA 1
ATOM 2069 C C . ALA A 1 260 ? -10.398 -13.167 -8.300 1.00 95.62 260 ALA A C 1
ATOM 2071 O O . ALA A 1 260 ? -9.279 -13.463 -7.896 1.00 95.62 260 ALA A O 1
ATOM 2072 N N . GLN A 1 261 ? -10.680 -13.061 -9.604 1.00 95.81 261 GLN A N 1
ATOM 2073 C CA . GLN A 1 261 ? -9.706 -13.394 -10.647 1.00 95.81 261 GLN A CA 1
ATOM 2074 C C . GLN A 1 261 ? -8.423 -12.553 -10.551 1.00 95.81 261 GLN A C 1
ATOM 2076 O O . GLN A 1 261 ? -7.322 -13.069 -10.736 1.00 95.81 261 GLN A O 1
ATOM 2081 N N . ALA A 1 262 ? -8.551 -11.255 -10.267 1.00 96.12 262 ALA A N 1
ATOM 2082 C CA . ALA A 1 262 ? -7.407 -10.365 -10.128 1.00 96.12 262 ALA A CA 1
ATOM 2083 C C . ALA A 1 262 ? -6.572 -10.670 -8.879 1.00 96.12 262 ALA A C 1
ATOM 2085 O O . ALA A 1 262 ? -5.345 -10.655 -8.952 1.00 96.12 262 ALA A O 1
ATOM 2086 N N . THR A 1 263 ? -7.229 -10.961 -7.752 1.00 94.88 263 THR A N 1
ATOM 2087 C CA . THR A 1 263 ? -6.566 -11.325 -6.493 1.00 94.88 263 THR A CA 1
ATOM 2088 C C . THR A 1 263 ? -5.818 -12.648 -6.639 1.00 94.88 263 THR A C 1
ATOM 2090 O O . THR A 1 263 ? -4.653 -12.710 -6.262 1.00 94.88 263 THR A O 1
ATOM 2093 N N . ASP A 1 264 ? -6.436 -13.666 -7.243 1.00 94.44 264 ASP A N 1
ATOM 2094 C CA . ASP A 1 264 ? -5.809 -14.976 -7.462 1.00 94.44 264 ASP A CA 1
ATOM 2095 C C . ASP A 1 264 ? -4.575 -14.857 -8.368 1.00 94.44 264 ASP A C 1
ATOM 2097 O O . ASP A 1 264 ? -3.501 -15.367 -8.041 1.00 94.44 264 ASP A O 1
ATOM 2101 N N . GLY A 1 265 ? -4.700 -14.115 -9.475 1.00 94.75 265 GLY A N 1
ATOM 2102 C CA . GLY A 1 265 ? -3.582 -13.838 -10.374 1.00 94.75 265 GLY A CA 1
ATOM 2103 C C . GLY A 1 265 ? -2.454 -13.080 -9.674 1.00 94.75 265 GLY A C 1
ATOM 2104 O O . GLY A 1 265 ? -1.297 -13.482 -9.759 1.00 94.75 265 GLY A O 1
ATOM 2105 N N . LEU A 1 266 ? -2.773 -12.025 -8.915 1.00 95.00 266 LEU A N 1
ATOM 2106 C CA . LEU A 1 266 ? -1.774 -11.282 -8.145 1.00 95.00 266 LEU A CA 1
ATOM 2107 C C . LEU A 1 266 ? -1.081 -12.175 -7.108 1.00 95.00 266 LEU A C 1
ATOM 2109 O O . LEU A 1 266 ? 0.143 -12.154 -7.021 1.00 95.00 266 LEU A O 1
ATOM 2113 N N . GLN A 1 267 ? -1.834 -12.973 -6.352 1.00 92.31 267 GLN A N 1
ATOM 2114 C CA . GLN A 1 267 ? -1.304 -13.882 -5.336 1.00 92.31 267 GLN A CA 1
ATOM 2115 C C . GLN A 1 267 ? -0.315 -14.881 -5.947 1.00 92.31 267 GLN A C 1
ATOM 2117 O O . GLN A 1 267 ? 0.800 -15.012 -5.442 1.00 92.31 267 GLN A O 1
ATOM 2122 N N . GLN A 1 268 ? -0.672 -15.500 -7.075 1.00 92.06 268 GLN A N 1
ATOM 2123 C CA . GLN A 1 268 ? 0.211 -16.411 -7.803 1.00 92.06 268 GLN A CA 1
ATOM 2124 C C . GLN A 1 268 ? 1.520 -15.725 -8.222 1.00 92.06 268 GLN A C 1
ATOM 2126 O O . GLN A 1 268 ? 2.599 -16.299 -8.071 1.00 92.06 268 GLN A O 1
ATOM 2131 N N . GLN A 1 269 ? 1.448 -14.486 -8.718 1.00 91.50 269 GLN A N 1
ATOM 2132 C CA . GLN A 1 269 ? 2.643 -13.731 -9.096 1.00 91.50 269 GLN A CA 1
ATOM 2133 C C . GLN A 1 269 ? 3.507 -13.377 -7.877 1.00 91.50 269 GLN A C 1
ATOM 2135 O O . GLN A 1 269 ? 4.730 -13.516 -7.915 1.00 91.50 269 GLN A O 1
ATOM 2140 N N . LEU A 1 270 ? 2.893 -12.975 -6.762 1.00 88.06 270 LEU A N 1
ATOM 2141 C CA . LEU A 1 270 ? 3.617 -12.678 -5.525 1.00 88.06 270 LEU A CA 1
ATOM 2142 C C . LEU A 1 270 ? 4.311 -13.920 -4.945 1.00 88.06 270 LEU A C 1
ATOM 2144 O O . LEU A 1 270 ? 5.438 -13.806 -4.468 1.00 88.06 270 LEU A O 1
ATOM 2148 N N . GLU A 1 271 ? 3.689 -15.098 -5.022 1.00 86.69 271 GLU A N 1
ATOM 2149 C CA . GLU A 1 271 ? 4.284 -16.379 -4.601 1.00 86.69 271 GLU A CA 1
ATOM 2150 C C . GLU A 1 271 ? 5.503 -16.776 -5.445 1.00 86.69 271 GLU A C 1
ATOM 2152 O O . GLU A 1 271 ? 6.434 -17.396 -4.934 1.00 86.69 271 GLU A O 1
ATOM 2157 N N . GLN A 1 272 ? 5.539 -16.360 -6.711 1.00 83.19 272 GLN A N 1
ATOM 2158 C CA . GLN A 1 272 ? 6.691 -16.527 -7.605 1.00 83.19 272 GLN A CA 1
ATOM 2159 C C . GLN A 1 272 ? 7.774 -15.451 -7.407 1.00 83.19 272 GLN A C 1
ATOM 2161 O O . GLN A 1 272 ? 8.793 -15.465 -8.093 1.00 83.19 272 GLN A O 1
ATOM 2166 N N . GLY A 1 273 ? 7.577 -14.511 -6.475 1.00 81.31 273 GLY A N 1
ATOM 2167 C CA . GLY A 1 273 ? 8.493 -13.395 -6.228 1.00 81.31 273 GLY A CA 1
ATOM 2168 C C . GLY A 1 273 ? 8.321 -12.208 -7.184 1.00 81.31 273 GLY A C 1
ATOM 2169 O O . GLY A 1 273 ? 9.080 -11.239 -7.100 1.00 81.31 273 GLY A O 1
ATOM 2170 N N . ASN A 1 274 ? 7.305 -12.223 -8.053 1.00 84.31 274 ASN A N 1
ATOM 2171 C CA . ASN A 1 274 ? 7.013 -11.149 -9.006 1.00 84.31 274 ASN A CA 1
ATOM 2172 C C . ASN A 1 274 ? 6.294 -9.983 -8.306 1.00 84.31 274 ASN A C 1
ATOM 2174 O O . ASN A 1 274 ? 5.111 -9.728 -8.515 1.00 84.31 274 ASN A O 1
ATOM 2178 N N . CYS A 1 275 ? 7.010 -9.252 -7.449 1.00 83.38 275 CYS A N 1
ATOM 2179 C CA . CYS A 1 275 ? 6.466 -8.123 -6.681 1.00 83.38 275 CYS A CA 1
ATOM 2180 C C . CYS A 1 275 ? 7.003 -6.749 -7.123 1.00 83.38 275 CYS A C 1
ATOM 2182 O O . CYS A 1 275 ? 6.586 -5.710 -6.605 1.00 83.38 275 CYS A O 1
ATOM 2184 N N . ARG A 1 276 ? 7.954 -6.716 -8.065 1.00 83.94 276 ARG A N 1
ATOM 2185 C CA . ARG A 1 276 ? 8.631 -5.486 -8.497 1.00 83.94 276 ARG A CA 1
ATOM 2186 C C . ARG A 1 276 ? 7.662 -4.547 -9.224 1.00 83.94 276 ARG A C 1
ATOM 2188 O O . ARG A 1 276 ? 7.092 -4.889 -10.256 1.00 83.94 276 ARG A O 1
ATOM 2195 N N . GLY A 1 277 ? 7.517 -3.330 -8.701 1.00 85.88 277 GLY A N 1
ATOM 2196 C CA . GLY A 1 277 ? 6.669 -2.286 -9.286 1.00 85.88 277 GLY A CA 1
ATOM 2197 C C . GLY A 1 277 ? 5.166 -2.440 -9.027 1.00 85.88 277 GLY A C 1
ATOM 2198 O O . GLY A 1 277 ? 4.404 -1.604 -9.505 1.00 85.88 277 GLY A O 1
ATOM 2199 N N . VAL A 1 278 ? 4.735 -3.460 -8.275 1.00 94.06 278 VAL A N 1
ATOM 2200 C CA . VAL A 1 278 ? 3.353 -3.562 -7.784 1.00 94.06 278 VAL A CA 1
ATOM 2201 C C . VAL A 1 278 ? 3.103 -2.426 -6.792 1.00 94.06 278 VAL A C 1
ATOM 2203 O O . VAL A 1 278 ? 3.885 -2.226 -5.865 1.00 94.06 278 VAL A O 1
ATOM 2206 N N . GLU A 1 279 ? 2.025 -1.668 -6.989 1.00 92.44 279 GLU A N 1
ATOM 2207 C CA . GLU A 1 279 ? 1.692 -0.539 -6.118 1.00 92.44 279 GLU A CA 1
ATOM 2208 C C . GLU A 1 279 ? 1.207 -1.038 -4.743 1.00 92.44 279 GLU A C 1
ATOM 2210 O O . GLU A 1 279 ? 0.184 -1.730 -4.680 1.00 92.44 279 GLU A O 1
ATOM 2215 N N . PRO A 1 280 ? 1.866 -0.666 -3.627 1.00 95.62 280 PRO A N 1
ATOM 2216 C CA . PRO A 1 280 ? 1.560 -1.226 -2.305 1.00 95.62 280 PRO A CA 1
ATOM 2217 C C . PRO A 1 280 ? 0.126 -0.981 -1.818 1.00 95.62 280 PRO A C 1
ATOM 2219 O O . PRO A 1 280 ? -0.428 -1.804 -1.091 1.00 95.62 280 PRO A O 1
ATOM 2222 N N . PHE A 1 281 ? -0.507 0.107 -2.270 1.00 95.00 281 PHE A N 1
ATOM 2223 C CA . PHE A 1 281 ? -1.896 0.438 -1.939 1.00 95.00 281 PHE A CA 1
ATOM 2224 C C . PHE A 1 281 ? -2.887 -0.682 -2.284 1.00 95.00 281 PHE A C 1
ATOM 2226 O O . PHE A 1 281 ? -3.862 -0.882 -1.559 1.00 95.00 281 PHE A O 1
ATOM 2233 N N . SER A 1 282 ? -2.635 -1.420 -3.370 1.00 91.38 282 SER A N 1
ATOM 2234 C CA . SER A 1 282 ? -3.530 -2.477 -3.861 1.00 91.38 282 SER A CA 1
ATOM 2235 C C . SER A 1 282 ? -3.750 -3.601 -2.841 1.00 91.38 282 SER A C 1
ATOM 2237 O O . SER A 1 282 ? -4.848 -4.140 -2.742 1.00 91.38 282 SER A O 1
ATOM 2239 N N . LEU A 1 283 ? -2.758 -3.886 -1.991 1.00 94.56 283 LEU A N 1
ATOM 2240 C CA . LEU A 1 283 ? -2.845 -4.957 -0.996 1.00 94.56 283 LEU A CA 1
ATOM 2241 C C . LEU A 1 283 ? -3.642 -4.564 0.258 1.00 94.56 283 LEU A C 1
ATOM 2243 O O . LEU A 1 283 ? -4.012 -5.439 1.039 1.00 94.56 283 LEU A O 1
ATOM 2247 N N . LEU A 1 284 ? -3.922 -3.276 0.490 1.00 95.44 284 LEU A N 1
ATOM 2248 C CA . LEU A 1 284 ? -4.554 -2.834 1.742 1.00 95.44 284 LEU A CA 1
ATOM 2249 C C . LEU A 1 284 ? -6.007 -3.315 1.892 1.00 95.44 284 LEU A C 1
ATOM 2251 O O . LEU A 1 284 ? -6.488 -3.474 3.012 1.00 95.44 284 LEU A O 1
ATOM 2255 N N . ALA A 1 285 ? -6.712 -3.526 0.776 1.00 93.31 285 ALA A N 1
ATOM 2256 C CA . ALA A 1 285 ? -8.100 -4.000 0.753 1.00 93.31 285 ALA A CA 1
ATOM 2257 C C . ALA A 1 285 ? -8.231 -5.505 0.449 1.00 93.31 285 ALA A C 1
ATOM 2259 O O . ALA A 1 285 ? -9.346 -6.028 0.405 1.00 93.31 285 ALA A O 1
ATOM 2260 N N . MET A 1 286 ? -7.115 -6.202 0.239 1.00 91.88 286 MET A N 1
ATOM 2261 C CA . MET A 1 286 ? -7.086 -7.615 -0.125 1.00 91.88 286 MET A CA 1
ATOM 2262 C C . MET A 1 286 ? -7.209 -8.490 1.131 1.00 91.88 286 MET A C 1
ATOM 2264 O O . MET A 1 286 ? -6.360 -8.442 2.014 1.00 91.88 286 MET A O 1
ATOM 2268 N N . GLU A 1 287 ? -8.274 -9.294 1.219 1.00 87.00 287 GLU A N 1
ATOM 2269 C CA . GLU A 1 287 ? -8.605 -10.106 2.410 1.00 87.00 287 GLU A CA 1
ATOM 2270 C C . GLU A 1 287 ? -7.515 -11.112 2.789 1.00 87.00 287 GLU A C 1
ATOM 2272 O O . GLU A 1 287 ? -7.331 -11.405 3.967 1.00 87.00 287 GLU A O 1
ATOM 2277 N N . GLN A 1 288 ? -6.787 -11.614 1.795 1.00 85.44 288 GLN A N 1
ATOM 2278 C CA . GLN A 1 288 ? -5.749 -12.630 1.957 1.00 85.44 288 GLN A CA 1
ATOM 2279 C C . GLN A 1 288 ? -4.355 -12.022 2.194 1.00 85.44 288 GLN A C 1
ATOM 2281 O O . GLN A 1 288 ? -3.418 -12.756 2.496 1.00 85.44 288 GLN A O 1
ATOM 2286 N N . ALA A 1 289 ? -4.199 -10.696 2.056 1.00 90.06 289 ALA A N 1
ATOM 2287 C CA . ALA A 1 289 ? -2.897 -10.050 2.162 1.00 90.06 289 ALA A CA 1
ATOM 2288 C C . ALA A 1 289 ? -2.382 -10.053 3.607 1.00 90.06 289 ALA A C 1
ATOM 2290 O O . ALA A 1 289 ? -2.975 -9.464 4.513 1.00 90.06 289 ALA A O 1
ATOM 2291 N N . THR A 1 290 ? -1.222 -10.669 3.796 1.00 90.69 290 THR A N 1
ATOM 2292 C CA . THR A 1 290 ? -0.488 -10.692 5.068 1.00 90.69 290 THR A CA 1
ATOM 2293 C C . THR A 1 290 ? 0.389 -9.448 5.244 1.00 90.69 290 THR A C 1
ATOM 2295 O O . THR A 1 290 ? 0.706 -8.744 4.279 1.00 90.69 290 THR A O 1
ATOM 2298 N N . LEU A 1 291 ? 0.825 -9.172 6.479 1.00 89.69 291 LEU A N 1
ATOM 2299 C CA . LEU A 1 291 ? 1.798 -8.103 6.749 1.00 89.69 291 LEU A CA 1
ATOM 2300 C C . LEU A 1 291 ? 3.128 -8.354 6.021 1.00 89.69 291 LEU A C 1
ATOM 2302 O O . LEU A 1 291 ? 3.744 -7.416 5.520 1.00 89.69 291 LEU A O 1
ATOM 2306 N N . GLU A 1 292 ? 3.539 -9.616 5.916 1.00 90.38 292 GLU A N 1
ATOM 2307 C CA . GLU A 1 292 ? 4.709 -10.073 5.169 1.00 90.38 292 GLU A CA 1
ATOM 2308 C C . GLU A 1 292 ? 4.611 -9.700 3.686 1.00 90.38 292 GLU A C 1
ATOM 2310 O O . GLU A 1 292 ? 5.549 -9.138 3.120 1.00 90.38 292 GLU A O 1
ATOM 2315 N N . GLN A 1 293 ? 3.466 -9.969 3.055 1.00 90.38 293 GLN A N 1
ATOM 2316 C CA . GLN A 1 293 ? 3.245 -9.628 1.648 1.00 90.38 293 GLN A CA 1
ATOM 2317 C C . GLN A 1 293 ? 3.187 -8.114 1.432 1.00 90.38 293 GLN A C 1
ATOM 2319 O O . GLN A 1 293 ? 3.794 -7.614 0.483 1.00 90.38 293 GLN A O 1
ATOM 2324 N N . GLN A 1 294 ? 2.524 -7.368 2.325 1.00 94.75 294 GLN A N 1
ATOM 2325 C CA . GLN A 1 294 ? 2.516 -5.902 2.269 1.00 94.75 294 GLN A CA 1
ATOM 2326 C C . GLN A 1 294 ? 3.936 -5.331 2.379 1.00 94.75 294 GLN A C 1
ATOM 2328 O O . GLN A 1 294 ? 4.300 -4.443 1.608 1.00 94.75 294 GLN A O 1
ATOM 2333 N N . GLN A 1 295 ? 4.764 -5.876 3.276 1.00 93.69 295 GLN A N 1
ATOM 2334 C CA . GLN A 1 295 ? 6.171 -5.500 3.406 1.00 93.69 295 GLN A CA 1
ATOM 2335 C C . GLN A 1 295 ? 6.977 -5.847 2.148 1.00 93.69 295 GLN A C 1
ATOM 2337 O O . GLN A 1 295 ? 7.765 -5.023 1.684 1.00 93.69 295 GLN A O 1
ATOM 2342 N N . MET A 1 296 ? 6.792 -7.044 1.586 1.00 91.12 296 MET A N 1
ATOM 2343 C CA . MET A 1 296 ? 7.490 -7.498 0.380 1.00 91.12 296 MET A CA 1
ATOM 2344 C C . MET A 1 296 ? 7.197 -6.590 -0.819 1.00 91.12 296 MET A C 1
ATOM 2346 O O . MET A 1 296 ? 8.125 -6.118 -1.479 1.00 91.12 296 MET A O 1
ATOM 2350 N N . VAL A 1 297 ? 5.919 -6.298 -1.071 1.00 94.50 297 VAL A N 1
ATOM 2351 C CA . VAL A 1 297 ? 5.492 -5.412 -2.162 1.00 94.50 297 VAL A CA 1
ATOM 2352 C C . VAL A 1 297 ? 5.999 -3.990 -1.938 1.00 94.50 297 VAL A C 1
ATOM 2354 O O . VAL A 1 297 ? 6.605 -3.408 -2.838 1.00 94.50 297 VAL A O 1
ATOM 2357 N N . ALA A 1 298 ? 5.841 -3.448 -0.726 1.00 95.44 298 ALA A N 1
ATOM 2358 C CA . ALA A 1 298 ? 6.361 -2.126 -0.385 1.00 95.44 298 ALA A CA 1
ATOM 2359 C C . ALA A 1 298 ? 7.879 -2.036 -0.580 1.00 95.44 298 ALA A C 1
ATOM 2361 O O . ALA A 1 298 ? 8.369 -1.059 -1.140 1.00 95.44 298 ALA A O 1
ATOM 2362 N N . ARG A 1 299 ? 8.632 -3.076 -0.202 1.00 92.06 299 ARG A N 1
ATOM 2363 C CA . ARG A 1 299 ? 10.082 -3.137 -0.413 1.00 92.06 299 ARG A CA 1
ATOM 2364 C C . ARG A 1 299 ? 10.442 -3.120 -1.893 1.00 92.06 299 ARG A C 1
ATOM 2366 O O . ARG A 1 299 ? 11.302 -2.334 -2.280 1.00 92.06 299 ARG A O 1
ATOM 2373 N N . GLY A 1 300 ? 9.799 -3.955 -2.709 1.00 90.69 300 GLY A N 1
ATOM 2374 C CA . GLY A 1 300 ? 10.056 -4.008 -4.152 1.00 90.69 300 GLY A CA 1
ATOM 2375 C C . GLY A 1 300 ? 9.732 -2.687 -4.853 1.00 90.69 300 GLY A C 1
ATOM 2376 O O . GLY A 1 300 ? 10.493 -2.229 -5.706 1.00 90.69 300 GLY A O 1
ATOM 2377 N N . PHE A 1 301 ? 8.636 -2.036 -4.458 1.00 92.81 301 PHE A N 1
ATOM 2378 C CA . PHE A 1 301 ? 8.250 -0.725 -4.978 1.00 92.81 301 PHE A CA 1
ATOM 2379 C C . PHE A 1 301 ? 9.200 0.390 -4.513 1.00 92.81 301 PHE A C 1
ATOM 2381 O O . PHE A 1 301 ? 9.666 1.196 -5.318 1.00 92.81 301 PHE A O 1
ATOM 2388 N N . GLY A 1 302 ? 9.552 0.413 -3.225 1.00 92.00 302 GLY A N 1
ATOM 2389 C CA . GLY A 1 302 ? 10.472 1.394 -2.656 1.00 92.00 302 GLY A CA 1
ATOM 2390 C C . GLY A 1 302 ? 11.899 1.279 -3.198 1.00 92.00 302 GLY A C 1
ATOM 2391 O O . GLY A 1 302 ? 12.548 2.299 -3.423 1.00 92.00 302 GLY A O 1
ATOM 2392 N N . GLN A 1 303 ? 12.373 0.061 -3.477 1.00 88.88 303 GLN A N 1
ATOM 2393 C CA . GLN A 1 303 ? 13.654 -0.172 -4.152 1.00 88.88 303 GLN A CA 1
ATOM 2394 C C . GLN A 1 303 ? 13.675 0.466 -5.542 1.00 88.88 303 GLN A C 1
ATOM 2396 O O . GLN A 1 303 ? 14.585 1.243 -5.823 1.00 88.88 303 GLN A O 1
ATOM 2401 N N . LEU A 1 304 ? 12.646 0.209 -6.357 1.00 89.12 304 LEU A N 1
ATOM 2402 C CA . LEU A 1 304 ? 12.516 0.767 -7.706 1.00 89.12 304 LEU A CA 1
ATOM 2403 C C . LEU A 1 304 ? 12.565 2.305 -7.700 1.00 89.12 304 LEU A C 1
ATOM 2405 O O . LEU A 1 304 ? 13.276 2.908 -8.500 1.00 89.12 304 LEU A O 1
ATOM 2409 N N . LEU A 1 305 ? 11.863 2.947 -6.761 1.00 89.31 305 LEU A N 1
ATOM 2410 C CA . LEU A 1 305 ? 11.872 4.408 -6.613 1.00 89.31 305 LEU A CA 1
ATOM 2411 C C . LEU A 1 305 ? 13.262 4.977 -6.286 1.00 89.31 305 LEU A C 1
ATOM 2413 O O . LEU A 1 305 ? 13.566 6.118 -6.636 1.00 89.31 305 LEU A O 1
ATOM 2417 N N . CYS A 1 306 ? 14.101 4.205 -5.597 1.00 88.38 306 CYS A N 1
ATOM 2418 C CA . CYS A 1 306 ? 15.409 4.648 -5.131 1.00 88.38 306 CYS A CA 1
ATOM 2419 C C . CYS A 1 306 ? 16.574 4.345 -6.086 1.00 88.38 306 CYS A C 1
ATOM 2421 O O . CYS A 1 306 ? 17.669 4.843 -5.830 1.00 88.38 306 CYS A O 1
ATOM 2423 N N . GLU A 1 307 ? 16.383 3.552 -7.146 1.00 83.12 307 GLU A N 1
ATOM 2424 C CA . GLU A 1 307 ? 17.459 3.168 -8.082 1.00 83.12 307 GLU A CA 1
ATOM 2425 C C . GLU A 1 307 ? 18.079 4.376 -8.801 1.00 83.12 307 GLU A C 1
ATOM 2427 O O . GLU A 1 307 ? 19.295 4.454 -8.937 1.00 83.12 307 GLU A O 1
ATOM 2432 N N . HIS A 1 308 ? 17.259 5.366 -9.164 1.00 76.88 308 HIS A N 1
ATOM 2433 C CA . HIS A 1 308 ? 17.670 6.550 -9.935 1.00 76.88 308 HIS A CA 1
ATOM 2434 C C . HIS A 1 308 ? 17.478 7.858 -9.143 1.00 76.88 308 HIS A C 1
ATOM 2436 O O . HIS A 1 308 ? 17.162 8.922 -9.688 1.00 76.88 308 HIS A O 1
ATOM 2442 N N . ALA A 1 309 ? 17.609 7.776 -7.818 1.00 84.94 309 ALA A N 1
ATOM 2443 C CA . ALA A 1 309 ? 17.388 8.885 -6.895 1.00 84.94 309 ALA A CA 1
ATOM 2444 C C . ALA A 1 309 ? 18.648 9.144 -6.051 1.00 84.94 309 ALA A C 1
ATOM 2446 O O . ALA A 1 309 ? 18.753 8.625 -4.934 1.00 84.94 309 ALA A O 1
ATOM 2447 N N . PRO A 1 310 ? 19.627 9.913 -6.567 1.00 82.44 310 PRO A N 1
ATOM 2448 C CA . PRO A 1 310 ? 20.807 10.267 -5.790 1.00 82.44 310 PRO A CA 1
ATOM 2449 C C . PRO A 1 310 ? 20.406 11.079 -4.555 1.00 82.44 310 PRO A C 1
ATOM 2451 O O . PRO A 1 310 ? 19.457 11.862 -4.586 1.00 82.44 310 PRO A O 1
ATOM 2454 N N . TRP A 1 311 ? 21.121 10.873 -3.451 1.00 85.81 311 TRP A N 1
ATOM 2455 C CA . TRP A 1 311 ? 20.867 11.615 -2.220 1.00 85.81 311 TRP A CA 1
ATOM 2456 C C . TRP A 1 311 ? 21.324 13.062 -2.356 1.00 85.81 311 TRP A C 1
ATOM 2458 O O . TRP A 1 311 ? 22.386 13.328 -2.918 1.00 85.81 311 TRP A O 1
ATOM 2468 N N . ILE A 1 312 ? 20.556 13.976 -1.769 1.00 84.50 312 ILE A N 1
ATOM 2469 C CA . ILE A 1 312 ? 21.035 15.323 -1.482 1.00 84.50 312 ILE A CA 1
ATOM 2470 C C . ILE A 1 312 ? 22.139 15.202 -0.427 1.00 84.50 312 ILE A C 1
ATOM 2472 O O . ILE A 1 312 ? 21.956 14.568 0.616 1.00 84.50 312 ILE A O 1
ATOM 2476 N N . SER A 1 313 ? 23.316 15.757 -0.710 1.00 77.06 313 SER A N 1
ATOM 2477 C CA . SER A 1 313 ? 24.453 15.666 0.202 1.00 77.06 313 SER A CA 1
ATOM 2478 C C . SER A 1 313 ? 24.219 16.530 1.451 1.00 77.06 313 SER A C 1
ATOM 2480 O O . SER A 1 313 ? 23.551 17.563 1.369 1.00 77.06 313 SER A O 1
ATOM 2482 N N . PRO A 1 314 ? 24.810 16.187 2.611 1.00 73.81 314 PRO A N 1
ATOM 2483 C CA . PRO A 1 314 ? 24.725 17.035 3.803 1.00 73.81 314 PRO A CA 1
ATOM 2484 C C . PRO A 1 314 ? 25.226 18.471 3.579 1.00 73.81 314 PRO A C 1
ATOM 2486 O O . PRO A 1 314 ? 24.774 19.383 4.254 1.00 73.81 314 PRO A O 1
ATOM 2489 N N . GLN A 1 315 ? 26.133 18.678 2.617 1.00 65.75 315 GLN A N 1
ATOM 2490 C CA . GLN A 1 315 ? 26.654 19.998 2.238 1.00 65.75 315 GLN A CA 1
ATOM 2491 C C . GLN A 1 315 ? 25.632 20.834 1.451 1.00 65.75 315 GLN A C 1
ATOM 2493 O O . GLN A 1 315 ? 25.714 22.057 1.446 1.00 65.75 315 GLN A O 1
ATOM 2498 N N . GLN A 1 316 ? 24.696 20.174 0.761 1.00 69.00 316 GLN A N 1
ATOM 2499 C CA . GLN A 1 316 ? 23.602 20.808 0.021 1.00 69.00 316 GLN A CA 1
ATOM 2500 C C . GLN A 1 316 ? 22.385 21.094 0.908 1.00 69.00 316 GLN A C 1
ATOM 2502 O O . GLN A 1 316 ? 21.524 21.886 0.525 1.00 69.00 316 GLN A O 1
ATOM 2507 N N . MET A 1 317 ? 22.294 20.454 2.077 1.00 79.62 317 MET A N 1
ATOM 2508 C CA . MET A 1 317 ? 21.283 20.791 3.070 1.00 79.62 317 MET A CA 1
ATOM 2509 C C . MET A 1 317 ? 21.633 22.147 3.681 1.00 79.62 317 MET A C 1
ATOM 2511 O O . MET A 1 317 ? 22.751 22.359 4.153 1.00 79.62 317 MET A O 1
ATOM 2515 N N . GLY A 1 318 ? 20.682 23.080 3.660 1.00 64.06 318 GLY A N 1
ATOM 2516 C CA . GLY A 1 318 ? 20.833 24.363 4.332 1.00 64.06 318 GLY A CA 1
ATOM 2517 C C . GLY A 1 318 ? 21.152 24.146 5.810 1.00 64.06 318 GLY A C 1
ATOM 2518 O O . GLY A 1 318 ? 20.669 23.186 6.416 1.00 64.06 318 GLY A O 1
ATOM 2519 N N . ALA A 1 319 ? 21.965 25.027 6.399 1.00 60.00 319 ALA A N 1
ATOM 2520 C CA . ALA A 1 319 ? 22.297 24.964 7.818 1.00 60.00 319 ALA A CA 1
ATOM 2521 C C . ALA A 1 319 ? 21.013 25.104 8.657 1.00 60.00 319 ALA A C 1
ATOM 2523 O O . ALA A 1 319 ? 20.519 26.207 8.907 1.00 60.00 319 ALA A O 1
ATOM 2524 N N . GLY A 1 320 ? 20.437 23.975 9.069 1.00 57.72 320 GLY A N 1
ATOM 2525 C CA . GLY A 1 320 ? 19.418 23.946 10.105 1.00 57.72 320 GLY A CA 1
ATOM 2526 C C . GLY A 1 320 ? 20.089 24.393 11.396 1.00 57.72 320 GLY A C 1
ATOM 2527 O O . GLY A 1 320 ? 21.083 23.793 11.792 1.00 57.72 320 GLY A O 1
ATOM 2528 N N . ALA A 1 321 ? 19.599 25.462 12.019 1.00 51.62 321 ALA A N 1
ATOM 2529 C CA . ALA A 1 321 ? 20.232 26.013 13.211 1.00 51.62 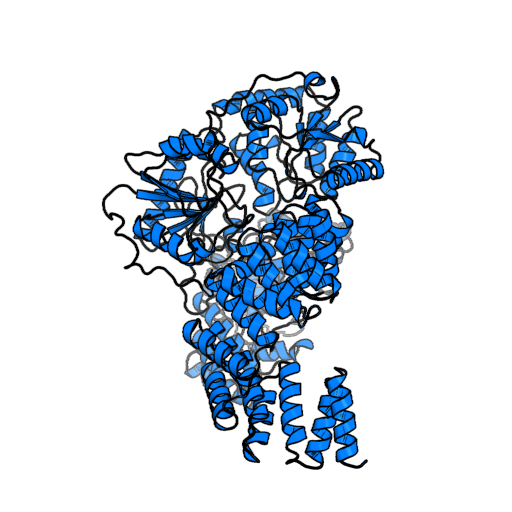321 ALA A CA 1
ATOM 2530 C C . ALA A 1 321 ? 20.391 24.912 14.282 1.00 51.62 321 ALA A C 1
ATOM 2532 O O . ALA A 1 321 ? 19.397 24.345 14.737 1.00 51.62 321 ALA A O 1
ATOM 2533 N N . GLU A 1 322 ? 21.632 24.568 14.652 1.00 57.09 322 GLU A N 1
ATOM 2534 C CA . GLU A 1 322 ? 21.886 23.602 15.734 1.00 57.09 322 GLU A CA 1
ATOM 2535 C C . GLU A 1 322 ? 21.385 24.134 17.089 1.00 57.09 322 GLU A C 1
ATOM 2537 O O . GLU A 1 322 ? 21.011 23.338 17.963 1.00 57.09 322 GLU A O 1
ATOM 2542 N N . GLU A 1 323 ? 21.299 25.468 17.189 1.00 60.25 323 GLU A N 1
ATOM 2543 C CA . GLU A 1 323 ? 20.716 26.278 18.257 1.00 60.25 323 GLU A CA 1
ATOM 2544 C C . GLU A 1 323 ? 19.529 27.092 17.705 1.00 60.25 323 GLU A C 1
ATOM 2546 O O . GLU A 1 323 ? 19.705 28.020 16.917 1.00 60.25 323 GLU A O 1
ATOM 2551 N N . GLY A 1 324 ? 18.296 26.740 18.084 1.00 77.19 324 GLY A N 1
ATOM 2552 C CA . GLY A 1 324 ? 17.090 27.434 17.623 1.00 77.19 324 GLY A CA 1
ATOM 2553 C C . GLY A 1 324 ? 15.832 26.565 17.649 1.00 77.19 324 GLY A C 1
ATOM 2554 O O . GLY A 1 324 ? 15.819 25.483 18.237 1.00 77.19 324 GLY A O 1
ATOM 2555 N N . LYS A 1 325 ? 14.760 27.053 17.011 1.00 91.69 325 LYS A N 1
ATOM 2556 C CA . LYS A 1 325 ? 13.495 26.318 16.856 1.00 91.69 325 LYS A CA 1
ATOM 2557 C C . LYS A 1 325 ? 13.673 25.112 15.935 1.00 91.69 325 LYS A C 1
ATOM 2559 O O . LYS A 1 325 ? 14.369 25.199 14.924 1.00 91.69 325 LYS A O 1
ATOM 2564 N N . LEU A 1 326 ? 12.996 24.009 16.244 1.00 94.25 326 LEU A N 1
ATOM 2565 C CA . LEU A 1 326 ? 12.992 22.824 15.389 1.00 94.25 326 LEU A CA 1
ATOM 2566 C C . LEU A 1 326 ? 12.085 23.064 14.171 1.00 94.25 326 LEU A C 1
ATOM 2568 O O . LEU A 1 326 ? 10.892 23.329 14.326 1.00 94.25 326 LEU A O 1
ATOM 2572 N N . ARG A 1 327 ? 12.634 22.972 12.957 1.00 96.62 327 ARG A N 1
ATOM 2573 C CA . ARG A 1 327 ? 11.888 23.119 11.702 1.00 96.62 327 ARG A CA 1
ATOM 2574 C C . ARG A 1 327 ? 11.295 21.779 11.284 1.00 96.62 327 ARG A C 1
ATOM 2576 O O . ARG A 1 327 ? 12.017 20.808 11.040 1.00 96.62 327 ARG A O 1
ATOM 2583 N N . ILE A 1 328 ? 9.973 21.752 11.175 1.00 97.94 328 ILE A N 1
ATOM 2584 C CA . ILE A 1 328 ? 9.183 20.586 10.781 1.00 97.94 328 ILE A CA 1
ATOM 2585 C C . ILE A 1 328 ? 8.548 20.869 9.424 1.00 97.94 328 ILE A C 1
ATOM 2587 O O . ILE A 1 328 ? 7.873 21.882 9.262 1.00 97.94 328 ILE A O 1
ATOM 2591 N N . GLY A 1 329 ? 8.745 19.981 8.456 1.00 98.31 329 GLY A N 1
ATOM 2592 C CA . GLY A 1 329 ? 8.115 20.055 7.143 1.00 98.31 329 GLY A CA 1
ATOM 2593 C C . GLY A 1 329 ? 6.976 19.055 7.016 1.00 98.31 329 GLY A C 1
ATOM 2594 O O . GLY A 1 329 ? 7.173 17.879 7.295 1.00 98.31 329 GLY A O 1
ATOM 2595 N N . TYR A 1 330 ? 5.816 19.488 6.535 1.00 98.56 330 TYR A N 1
ATOM 2596 C CA . TYR A 1 330 ? 4.717 18.607 6.139 1.00 98.56 330 TYR A CA 1
ATOM 2597 C C . TYR A 1 330 ? 4.662 18.511 4.615 1.00 98.56 330 TYR A C 1
ATOM 2599 O O . TYR A 1 330 ? 4.416 19.512 3.943 1.00 98.56 330 TYR A O 1
ATOM 2607 N N . LEU A 1 331 ? 4.888 17.319 4.063 1.00 98.19 331 LEU A N 1
ATOM 2608 C CA . LEU A 1 331 ? 4.853 17.052 2.625 1.00 98.19 331 LEU A CA 1
ATOM 2609 C C . LEU A 1 331 ? 3.521 16.418 2.241 1.00 98.19 331 LEU A C 1
ATOM 2611 O O . LEU A 1 331 ? 3.180 15.326 2.704 1.00 98.19 331 LEU A O 1
ATOM 2615 N N . SER A 1 332 ? 2.756 17.095 1.383 1.00 96.31 332 SER A N 1
ATOM 2616 C CA . SER A 1 332 ? 1.472 16.559 0.952 1.00 96.31 332 SER A CA 1
ATOM 2617 C C . SER A 1 332 ? 1.013 16.995 -0.426 1.00 96.31 332 SER A C 1
ATOM 2619 O O . SER A 1 332 ? 1.215 18.120 -0.883 1.00 96.31 332 SER A O 1
ATOM 2621 N N . ARG A 1 333 ? 0.284 16.086 -1.061 1.00 94.38 333 ARG A N 1
ATOM 2622 C CA . ARG A 1 333 ? -0.565 16.385 -2.206 1.00 94.38 333 ARG A CA 1
ATOM 2623 C C . ARG A 1 333 ? -1.814 17.173 -1.829 1.00 94.38 333 ARG A C 1
ATOM 2625 O O . ARG A 1 333 ? -2.324 17.975 -2.611 1.00 94.38 333 ARG A O 1
ATOM 2632 N N . ASP A 1 334 ? -2.303 16.929 -0.624 1.00 93.50 334 ASP A N 1
ATOM 2633 C CA . ASP A 1 334 ? -3.699 17.125 -0.268 1.00 93.50 334 ASP A CA 1
ATOM 2634 C C . ASP A 1 334 ? -3.948 18.429 0.489 1.00 93.50 334 ASP A C 1
ATOM 2636 O O . ASP A 1 334 ? -4.953 18.547 1.174 1.00 93.50 334 ASP A O 1
ATOM 2640 N N . MET A 1 335 ? -3.059 19.423 0.361 1.00 93.81 335 MET A N 1
ATOM 2641 C CA . MET A 1 335 ? -3.169 20.743 1.008 1.00 93.81 335 MET A CA 1
ATOM 2642 C C . MET A 1 335 ? -4.255 21.630 0.366 1.00 93.81 335 MET A C 1
ATOM 2644 O O . MET A 1 335 ? -3.980 22.700 -0.186 1.00 93.81 335 MET A O 1
ATOM 2648 N N . HIS A 1 336 ? -5.483 21.126 0.392 1.00 91.50 336 HIS A N 1
ATOM 2649 C CA . HIS A 1 336 ? -6.724 21.681 -0.137 1.00 91.50 336 HIS A CA 1
ATOM 2650 C C . HIS A 1 336 ? -7.903 21.068 0.646 1.00 91.50 336 HIS A C 1
ATOM 2652 O O . HIS A 1 336 ? -7.681 20.368 1.637 1.00 91.50 336 HIS A O 1
ATOM 2658 N N . GLU A 1 337 ? -9.151 21.311 0.238 1.00 90.25 337 GLU A N 1
ATOM 2659 C CA . GLU A 1 337 ? -10.329 20.687 0.858 1.00 90.25 337 GLU A CA 1
ATOM 2660 C C . GLU A 1 337 ? -10.292 19.156 0.685 1.00 90.25 337 GLU A C 1
ATOM 2662 O O . GLU A 1 337 ? -10.714 18.599 -0.332 1.00 90.25 337 GLU A O 1
ATOM 2667 N N . HIS A 1 338 ? -9.726 18.478 1.682 1.00 90.88 338 HIS A N 1
ATOM 2668 C CA . HIS A 1 338 ? -9.461 17.046 1.685 1.00 90.88 338 HIS A CA 1
ATOM 2669 C C . HIS A 1 338 ? -9.539 16.491 3.118 1.00 90.88 338 HIS A C 1
ATOM 2671 O O . HIS A 1 338 ? -9.100 17.176 4.050 1.00 90.88 338 HIS A O 1
ATOM 2677 N N . PRO A 1 339 ? -10.011 15.243 3.330 1.00 88.75 339 PRO A N 1
ATOM 2678 C CA . PRO A 1 339 ? -10.131 14.658 4.669 1.00 88.75 339 PRO A CA 1
ATOM 2679 C C . PRO A 1 339 ? -8.835 14.692 5.491 1.00 88.75 339 PRO A C 1
ATOM 2681 O O . PRO A 1 339 ? -8.871 14.944 6.690 1.00 88.75 339 PRO A O 1
ATOM 2684 N N . CYS A 1 340 ? -7.680 14.512 4.841 1.00 90.88 340 CYS A N 1
ATOM 2685 C CA . CYS A 1 340 ? -6.365 14.621 5.485 1.00 90.88 340 CYS A CA 1
ATOM 2686 C C . CYS A 1 340 ? -6.173 15.986 6.179 1.00 90.88 340 CYS A C 1
ATOM 2688 O O . CYS A 1 340 ? -5.796 16.048 7.348 1.00 90.88 340 CYS A O 1
ATOM 2690 N N . MET A 1 341 ? -6.502 17.088 5.495 1.00 93.50 341 MET A N 1
ATOM 2691 C CA . MET A 1 341 ? -6.355 18.440 6.050 1.00 93.50 341 MET A CA 1
ATOM 2692 C C . MET A 1 341 ? -7.435 18.776 7.072 1.00 93.50 341 MET A C 1
ATOM 2694 O O . MET A 1 341 ? -7.149 19.470 8.043 1.00 93.50 341 MET A O 1
ATOM 2698 N N . GLN A 1 342 ? -8.651 18.253 6.903 1.00 91.56 342 GLN A N 1
ATOM 2699 C CA . GLN A 1 342 ? -9.733 18.423 7.880 1.00 91.56 342 GLN A CA 1
ATOM 2700 C C . GLN A 1 342 ? -9.363 17.846 9.254 1.00 91.56 342 GLN A C 1
ATOM 2702 O O . GLN A 1 342 ? -9.732 18.415 10.279 1.00 91.56 342 GLN A O 1
ATOM 2707 N N . LEU A 1 343 ? -8.611 16.742 9.282 1.00 92.19 343 LEU A N 1
ATOM 2708 C CA . LEU A 1 343 ? -8.091 16.153 10.516 1.00 92.19 343 LEU A CA 1
ATOM 2709 C C . LEU A 1 343 ? -6.865 16.903 11.057 1.00 92.19 343 LEU A C 1
ATOM 2711 O O . LEU A 1 343 ? -6.746 17.098 12.266 1.00 92.19 343 LEU A O 1
ATOM 2715 N N . LEU A 1 344 ? -5.959 17.322 10.169 1.00 95.50 344 LEU A N 1
ATOM 2716 C CA . LEU A 1 344 ? -4.652 17.869 10.541 1.00 95.50 344 LEU A CA 1
ATOM 2717 C C . LEU A 1 344 ? -4.669 19.359 10.906 1.00 95.50 344 LEU A C 1
ATOM 2719 O O . LEU A 1 344 ? -3.821 19.797 11.679 1.00 95.50 344 LEU A O 1
ATOM 2723 N N . ILE A 1 345 ? -5.599 20.156 10.370 1.00 95.44 345 ILE A N 1
ATOM 2724 C CA . ILE A 1 345 ? -5.563 21.623 10.503 1.00 95.44 345 ILE A CA 1
ATOM 2725 C C . ILE A 1 345 ? -5.498 22.100 11.959 1.00 95.44 345 ILE A C 1
ATOM 2727 O O . ILE A 1 345 ? -4.803 23.070 12.258 1.00 95.44 345 ILE A O 1
ATOM 2731 N N . GLY A 1 346 ? -6.153 21.383 12.875 1.00 96.00 346 GLY A N 1
ATOM 2732 C CA . GLY A 1 346 ? -6.064 21.657 14.304 1.00 96.00 346 GLY A CA 1
ATOM 2733 C C . GLY A 1 346 ? -4.635 21.522 14.843 1.00 96.00 346 GLY A C 1
ATOM 2734 O O . GLY A 1 346 ? -4.169 22.399 15.558 1.00 96.00 346 GLY A O 1
ATOM 2735 N N . VAL A 1 347 ? -3.893 20.491 14.435 1.00 97.44 347 VAL A N 1
ATOM 2736 C CA . VAL A 1 347 ? -2.486 20.296 14.837 1.00 97.44 347 VAL A CA 1
ATOM 2737 C C . VAL A 1 347 ? -1.603 21.438 14.342 1.00 97.44 347 VAL A C 1
ATOM 2739 O O . VAL A 1 347 ? -0.807 21.987 15.101 1.00 97.44 347 VAL A O 1
ATOM 2742 N N . LEU A 1 348 ? -1.782 21.854 13.084 1.00 97.56 348 LEU A N 1
ATOM 2743 C CA . LEU A 1 348 ? -1.032 22.978 12.511 1.00 97.56 348 LEU A CA 1
ATOM 2744 C C . LEU A 1 348 ? -1.300 24.288 13.266 1.00 97.56 348 LEU A C 1
ATOM 2746 O O . LEU A 1 348 ? -0.394 25.101 13.439 1.00 97.56 348 LEU A O 1
ATOM 2750 N N . ARG A 1 349 ? -2.539 24.488 13.730 1.00 96.56 349 ARG A N 1
ATOM 2751 C CA . ARG A 1 349 ? -2.938 25.643 14.543 1.00 96.56 349 ARG A CA 1
ATOM 2752 C C . ARG A 1 349 ? -2.294 25.626 15.930 1.00 96.56 349 ARG A C 1
ATOM 2754 O O . ARG A 1 349 ? -1.848 26.678 16.381 1.00 96.56 349 ARG A O 1
ATOM 2761 N N . GLU A 1 350 ? -2.266 24.470 16.592 1.00 97.69 350 GLU A N 1
ATOM 2762 C CA . GLU A 1 350 ? -1.849 24.342 17.998 1.00 97.69 350 GLU A CA 1
ATOM 2763 C C . GLU A 1 350 ? -0.332 24.213 18.206 1.00 97.69 350 GLU A C 1
ATOM 2765 O O . GLU A 1 350 ? 0.129 24.272 19.353 1.00 97.69 350 GLU A O 1
ATOM 2770 N N . HIS A 1 351 ? 0.452 24.044 17.136 1.00 98.06 351 HIS A N 1
ATOM 2771 C CA . HIS A 1 351 ? 1.908 23.951 17.236 1.00 98.06 351 HIS A CA 1
ATOM 2772 C C . HIS A 1 351 ? 2.516 25.137 18.010 1.00 98.06 351 HIS A C 1
ATOM 2774 O O . HIS A 1 351 ? 2.184 26.301 17.769 1.00 98.06 351 HIS A O 1
ATOM 2780 N N . ASP A 1 352 ? 3.430 24.848 18.938 1.00 96.88 352 ASP A N 1
ATOM 2781 C CA . ASP A 1 352 ? 4.137 25.849 19.733 1.00 96.88 352 ASP A CA 1
ATOM 2782 C C . ASP A 1 352 ? 5.147 26.605 18.862 1.00 96.88 352 ASP A C 1
ATOM 2784 O O . ASP A 1 352 ? 6.301 26.209 18.678 1.00 96.88 352 ASP A O 1
ATOM 2788 N N . LYS A 1 353 ? 4.713 27.761 18.360 1.00 93.81 353 LYS A N 1
ATOM 2789 C CA . LYS A 1 353 ? 5.523 28.647 17.518 1.00 93.81 353 LYS A CA 1
ATOM 2790 C C . LYS A 1 353 ? 6.759 29.207 18.228 1.00 93.81 353 LYS A C 1
ATOM 2792 O O . LYS A 1 353 ? 7.580 29.838 17.562 1.00 93.81 353 LYS A O 1
ATOM 2797 N N . GLN A 1 354 ? 6.912 29.043 19.546 1.00 94.19 354 GLN A N 1
ATOM 2798 C CA . GLN A 1 354 ? 8.136 29.420 20.263 1.00 94.19 354 GLN A CA 1
ATOM 2799 C C . GLN A 1 354 ? 9.226 28.353 20.146 1.00 94.19 354 GLN A C 1
ATOM 2801 O O . GLN A 1 354 ? 10.401 28.707 20.172 1.00 94.19 354 GLN A O 1
ATOM 2806 N N . GLN A 1 355 ? 8.851 27.086 19.957 1.00 94.50 355 GLN A N 1
ATOM 2807 C CA . GLN A 1 355 ? 9.782 25.958 19.865 1.00 94.50 355 GLN A CA 1
ATOM 2808 C C . GLN A 1 355 ? 9.912 25.384 18.453 1.00 94.50 355 GLN A C 1
ATOM 2810 O O . GLN A 1 355 ? 10.951 24.804 18.135 1.00 94.50 355 GLN A O 1
ATOM 2815 N N . PHE A 1 356 ? 8.901 25.565 17.601 1.00 96.19 356 PHE A N 1
ATOM 2816 C CA . PHE A 1 356 ? 8.846 24.966 16.270 1.00 96.19 356 PHE A CA 1
ATOM 2817 C C . PHE A 1 356 ? 8.623 26.009 15.168 1.00 96.19 356 PHE A C 1
ATOM 2819 O O . PHE A 1 356 ? 7.899 26.990 15.343 1.00 96.19 356 PHE A O 1
ATOM 2826 N N . GLU A 1 357 ? 9.227 25.770 14.003 1.00 96.25 357 GLU A N 1
ATOM 2827 C CA . GLU A 1 357 ? 8.880 26.433 12.741 1.00 96.25 357 GLU A CA 1
ATOM 2828 C C . GLU A 1 357 ? 8.227 25.408 11.816 1.00 96.25 357 GLU A C 1
ATOM 2830 O O . GLU A 1 357 ? 8.789 24.338 11.583 1.00 96.25 357 GLU A O 1
ATOM 2835 N N . ILE A 1 358 ? 7.046 25.720 11.284 1.00 97.56 358 ILE A N 1
ATOM 2836 C CA . ILE A 1 358 ? 6.241 24.745 10.543 1.00 97.56 358 ILE A CA 1
ATOM 2837 C C . ILE A 1 358 ? 6.240 25.102 9.059 1.00 97.56 358 ILE A C 1
ATOM 2839 O O . ILE A 1 358 ? 5.730 26.147 8.661 1.00 97.56 358 ILE A O 1
ATOM 2843 N N . TYR A 1 359 ? 6.798 24.229 8.232 1.00 97.94 359 TYR A N 1
ATOM 2844 C CA . TYR A 1 359 ? 6.865 24.365 6.782 1.00 97.94 359 TYR A CA 1
ATOM 2845 C C . TYR A 1 359 ? 5.824 23.460 6.128 1.00 97.94 359 TYR A C 1
ATOM 2847 O O . TYR A 1 359 ? 5.614 22.319 6.542 1.00 97.94 359 TYR A O 1
ATOM 2855 N N . GLY A 1 360 ? 5.167 23.971 5.093 1.00 97.88 360 GLY A N 1
ATOM 2856 C CA . GLY A 1 360 ? 4.254 23.208 4.254 1.00 97.88 360 GLY A CA 1
ATOM 2857 C C . GLY A 1 360 ? 4.847 23.026 2.865 1.00 97.88 360 GLY A C 1
ATOM 2858 O O . GLY A 1 360 ? 5.307 23.989 2.258 1.00 97.88 360 GLY A O 1
ATOM 2859 N N . TYR A 1 361 ? 4.801 21.806 2.344 1.00 97.94 361 TYR A N 1
ATOM 2860 C CA . TYR A 1 361 ? 5.267 21.456 1.008 1.00 97.94 361 TYR A CA 1
ATOM 2861 C C . TYR A 1 361 ? 4.120 20.830 0.224 1.00 97.94 361 TYR A C 1
ATOM 2863 O O . TYR A 1 361 ? 3.810 19.645 0.381 1.00 97.94 361 TYR A O 1
ATOM 2871 N N . ARG A 1 362 ? 3.476 21.634 -0.625 1.00 96.06 362 ARG A N 1
ATOM 2872 C CA . ARG A 1 362 ? 2.375 21.180 -1.479 1.00 96.06 362 ARG A CA 1
ATOM 2873 C C . ARG A 1 362 ? 2.913 20.768 -2.838 1.00 96.06 362 ARG A C 1
ATOM 2875 O O . ARG A 1 362 ? 3.494 21.598 -3.518 1.00 96.06 362 ARG A O 1
ATOM 2882 N N . TYR A 1 363 ? 2.662 19.539 -3.277 1.00 95.62 363 TYR A N 1
ATOM 2883 C CA . TYR A 1 363 ? 2.997 19.109 -4.649 1.00 95.62 363 TYR A CA 1
ATOM 2884 C C . TYR A 1 363 ? 1.776 18.772 -5.519 1.00 95.62 363 TYR A C 1
ATOM 2886 O O . TYR A 1 363 ? 1.911 18.526 -6.722 1.00 95.62 363 TYR A O 1
ATOM 2894 N N . GLY A 1 364 ? 0.581 18.743 -4.923 1.00 91.31 364 GLY A N 1
ATOM 2895 C CA . GLY A 1 364 ? -0.678 18.670 -5.661 1.00 91.31 364 GLY A CA 1
ATOM 2896 C C . GLY A 1 364 ? -0.991 19.989 -6.367 1.00 91.31 364 GLY A C 1
ATOM 2897 O O . GLY A 1 364 ? -0.519 21.044 -5.946 1.00 91.31 364 GLY A O 1
ATOM 2898 N N . ALA A 1 365 ? -1.804 19.924 -7.425 1.00 86.69 365 ALA A N 1
ATOM 2899 C CA . ALA A 1 365 ? -2.226 21.114 -8.157 1.00 86.69 365 ALA A CA 1
ATOM 2900 C C . ALA A 1 365 ? -2.866 22.143 -7.199 1.00 86.69 365 ALA A C 1
ATOM 2902 O O . ALA A 1 365 ? -3.714 21.753 -6.383 1.00 86.69 365 ALA A O 1
ATOM 2903 N N . PRO A 1 366 ? -2.490 23.432 -7.278 1.00 82.56 366 PRO A N 1
ATOM 2904 C CA . PRO A 1 366 ? -3.063 24.464 -6.427 1.00 82.56 366 PRO A CA 1
ATOM 2905 C C . PRO A 1 366 ? -4.583 24.537 -6.575 1.00 82.56 366 PRO A C 1
ATOM 2907 O O . PRO A 1 366 ? -5.120 24.466 -7.680 1.00 82.56 366 PRO A O 1
ATOM 2910 N N . ARG A 1 367 ? -5.275 24.712 -5.448 1.00 87.88 367 ARG A N 1
ATOM 2911 C CA . ARG A 1 367 ? -6.712 24.989 -5.397 1.00 87.88 367 ARG A CA 1
ATOM 2912 C C . ARG A 1 367 ? -6.957 26.199 -4.515 1.00 87.88 367 ARG A C 1
ATOM 2914 O O . ARG A 1 367 ? -6.287 26.356 -3.491 1.00 87.88 367 ARG A O 1
ATOM 2921 N N . ASP A 1 368 ? -7.913 27.027 -4.908 1.00 88.25 368 ASP A N 1
ATOM 2922 C CA . ASP A 1 368 ? -8.392 28.144 -4.098 1.00 88.25 368 ASP A CA 1
ATOM 2923 C C . ASP A 1 368 ? -9.731 27.761 -3.459 1.00 88.25 368 ASP A C 1
ATOM 2925 O O . ASP A 1 368 ? -10.805 28.012 -4.001 1.00 88.25 368 ASP A O 1
ATOM 2929 N N . ASP A 1 369 ? -9.655 27.060 -2.329 1.00 90.31 369 ASP A N 1
ATOM 2930 C CA . ASP A 1 369 ? -10.810 26.651 -1.540 1.00 90.31 369 ASP A CA 1
ATOM 2931 C C . ASP A 1 369 ? -10.705 27.199 -0.108 1.00 90.31 369 ASP A C 1
ATOM 2933 O O . ASP A 1 369 ? -9.794 27.956 0.243 1.00 90.31 369 ASP A O 1
ATOM 2937 N N . ALA A 1 370 ? -11.717 26.939 0.721 1.00 89.12 370 ALA A N 1
ATOM 2938 C CA . ALA A 1 370 ? -11.738 27.455 2.088 1.00 89.12 370 ALA A CA 1
ATOM 2939 C C . ALA A 1 370 ? -10.585 26.884 2.934 1.00 89.12 370 ALA A C 1
ATOM 2941 O O . ALA A 1 370 ? -9.977 27.614 3.720 1.00 89.12 370 ALA A O 1
ATOM 2942 N N . MET A 1 371 ? -10.259 25.601 2.759 1.00 90.88 371 MET A N 1
ATOM 2943 C CA . MET A 1 371 ? -9.182 24.933 3.484 1.00 90.88 371 MET A CA 1
ATOM 2944 C C . MET A 1 371 ? -7.809 25.470 3.070 1.00 90.88 371 MET A C 1
ATOM 2946 O O . MET A 1 371 ? -7.021 25.852 3.936 1.00 90.88 371 MET A O 1
ATOM 2950 N N . SER A 1 372 ? -7.525 25.576 1.768 1.00 91.50 372 SER A N 1
ATOM 2951 C CA . SER A 1 372 ? -6.224 26.041 1.272 1.00 91.50 372 SER A CA 1
ATOM 2952 C C . SER A 1 372 ? -5.893 27.464 1.731 1.00 91.50 372 SER A C 1
ATOM 2954 O O . SER A 1 372 ? -4.749 27.736 2.098 1.00 91.50 372 SER A O 1
ATOM 2956 N N . ARG A 1 373 ? -6.898 28.348 1.826 1.00 91.06 373 ARG A N 1
ATOM 2957 C CA . ARG A 1 373 ? -6.748 29.701 2.388 1.00 91.06 373 ARG A CA 1
ATOM 2958 C C . ARG A 1 373 ? -6.468 29.700 3.891 1.00 91.06 373 ARG A C 1
ATOM 2960 O O . ARG A 1 373 ? -5.629 30.473 4.346 1.00 91.06 373 ARG A O 1
ATOM 2967 N N . ARG A 1 374 ? -7.118 28.824 4.667 1.00 90.62 374 ARG A N 1
ATOM 2968 C CA . ARG A 1 374 ? -6.866 28.691 6.118 1.00 90.62 374 ARG A CA 1
ATOM 2969 C C . ARG A 1 374 ? -5.447 28.200 6.406 1.00 90.62 374 ARG A C 1
ATOM 2971 O O . ARG A 1 374 ? -4.784 28.744 7.291 1.00 90.62 374 ARG A O 1
ATOM 2978 N N . LEU A 1 375 ? -4.969 27.224 5.628 1.00 92.38 375 LEU A N 1
ATOM 2979 C CA . LEU A 1 375 ? -3.636 26.631 5.775 1.00 92.38 375 LEU A CA 1
ATOM 2980 C C . LEU A 1 375 ? -2.508 27.677 5.717 1.00 92.38 375 LEU A C 1
ATOM 2982 O O . LEU A 1 375 ? -1.539 27.548 6.463 1.00 92.38 375 LEU A O 1
ATOM 2986 N N . LEU A 1 376 ? -2.653 28.745 4.920 1.00 89.56 376 LEU A N 1
ATOM 2987 C CA . LEU A 1 376 ? -1.653 29.821 4.802 1.00 89.56 376 LEU A CA 1
ATOM 2988 C C . LEU A 1 376 ? -1.269 30.450 6.150 1.00 89.56 376 LEU A C 1
ATOM 2990 O O . LEU A 1 376 ? -0.119 30.824 6.344 1.00 89.56 376 LEU A O 1
ATOM 2994 N N . SER A 1 377 ? -2.215 30.551 7.087 1.00 90.94 377 SER A N 1
ATOM 2995 C CA . SER A 1 377 ? -1.998 31.192 8.394 1.00 90.94 377 SER A CA 1
ATOM 2996 C C . SER A 1 377 ? -1.295 30.301 9.429 1.00 90.94 377 SER A C 1
ATOM 2998 O O . SER A 1 377 ? -0.897 30.772 10.503 1.00 90.94 377 SER A O 1
ATOM 3000 N N . HIS A 1 378 ? -1.147 29.008 9.126 1.00 94.62 378 HIS A N 1
ATOM 3001 C CA . HIS A 1 378 ? -0.605 28.014 10.052 1.00 94.62 378 HIS A CA 1
ATOM 3002 C C . HIS A 1 378 ? 0.840 27.619 9.738 1.00 94.62 378 HIS A C 1
ATOM 3004 O O . HIS A 1 378 ? 1.541 27.142 10.627 1.00 94.62 378 HIS A O 1
ATOM 3010 N N . PHE A 1 379 ? 1.310 27.872 8.517 1.00 95.69 379 PHE A N 1
ATOM 3011 C CA . PHE A 1 379 ? 2.694 27.626 8.131 1.00 95.69 379 PHE A CA 1
ATOM 3012 C C . PHE A 1 379 ? 3.552 28.881 8.299 1.00 95.69 379 PHE A C 1
ATOM 3014 O O . PHE A 1 379 ? 3.142 29.982 7.942 1.00 95.69 379 PHE A O 1
ATOM 3021 N N . THR A 1 380 ? 4.780 28.703 8.784 1.00 94.69 380 THR A N 1
ATOM 3022 C CA . THR A 1 380 ? 5.849 29.701 8.667 1.00 94.69 380 THR A CA 1
ATOM 3023 C C . THR A 1 380 ? 6.100 30.012 7.194 1.00 94.69 380 THR A C 1
ATOM 3025 O O . THR A 1 380 ? 6.194 31.177 6.818 1.00 94.69 380 THR A O 1
ATOM 3028 N N . GLN A 1 381 ? 6.171 28.969 6.357 1.00 94.88 381 GLN A N 1
ATOM 3029 C CA . GLN A 1 381 ? 6.202 29.079 4.900 1.00 94.88 381 GLN A CA 1
ATOM 3030 C C . GLN A 1 381 ? 5.460 27.910 4.251 1.00 94.88 381 GLN A C 1
ATOM 3032 O O . GLN A 1 381 ? 5.619 26.762 4.664 1.00 94.88 381 GLN A O 1
ATOM 3037 N N . LEU A 1 382 ? 4.685 28.201 3.205 1.00 95.50 382 LEU A N 1
ATOM 3038 C CA . LEU A 1 382 ? 4.047 27.201 2.350 1.00 95.50 382 LEU A CA 1
ATOM 3039 C C . LEU A 1 382 ? 4.686 27.255 0.957 1.00 95.50 382 LEU A C 1
ATOM 3041 O O . LEU A 1 382 ? 4.530 28.242 0.238 1.00 95.50 382 LEU A O 1
ATOM 3045 N N . ARG A 1 383 ? 5.414 26.203 0.580 1.00 95.94 383 ARG A N 1
ATOM 3046 C CA . ARG A 1 383 ? 6.068 26.048 -0.724 1.00 95.94 383 ARG A CA 1
ATOM 3047 C C . ARG A 1 383 ? 5.157 25.312 -1.699 1.00 95.94 383 ARG A C 1
ATOM 3049 O O . ARG A 1 383 ? 4.586 24.272 -1.364 1.00 95.94 383 ARG A O 1
ATOM 3056 N N . ASP A 1 384 ? 5.078 25.829 -2.921 1.00 95.75 384 ASP A N 1
ATOM 3057 C CA . ASP A 1 384 ? 4.443 25.140 -4.041 1.00 95.75 384 ASP A CA 1
ATOM 3058 C C . ASP A 1 384 ? 5.493 24.379 -4.859 1.00 95.75 384 ASP A C 1
ATOM 3060 O O . ASP A 1 384 ? 6.338 24.966 -5.531 1.00 95.75 384 ASP A O 1
ATOM 3064 N N . LEU A 1 385 ? 5.441 23.056 -4.765 1.00 97.12 385 LEU A N 1
ATOM 3065 C CA . LEU A 1 385 ? 6.316 22.108 -5.447 1.00 97.12 385 LEU A CA 1
ATOM 3066 C C . LEU A 1 385 ? 5.649 21.488 -6.681 1.00 97.12 385 LEU A C 1
ATOM 3068 O O . LEU A 1 385 ? 6.285 20.699 -7.380 1.00 97.12 385 LEU A O 1
ATOM 3072 N N . HIS A 1 386 ? 4.380 21.812 -6.961 1.00 94.06 386 HIS A N 1
ATOM 3073 C CA . HIS A 1 386 ? 3.655 21.285 -8.117 1.00 94.06 386 HIS A CA 1
ATOM 3074 C C . HIS A 1 386 ? 4.406 21.450 -9.454 1.00 94.06 386 HIS A C 1
ATOM 3076 O O . HIS A 1 386 ? 4.494 20.462 -10.184 1.00 94.06 386 HIS A O 1
ATOM 3082 N N . PRO A 1 387 ? 4.998 22.621 -9.783 1.00 92.44 387 PRO A N 1
ATOM 3083 C CA . PRO A 1 387 ? 5.689 22.798 -11.063 1.00 92.44 387 PRO A CA 1
ATOM 3084 C C . PRO A 1 387 ? 7.094 22.176 -11.101 1.00 92.44 387 PRO A C 1
ATOM 3086 O O . PRO A 1 387 ? 7.716 22.133 -12.162 1.00 92.44 387 PRO A O 1
ATOM 3089 N N . LEU A 1 388 ? 7.621 21.737 -9.956 1.00 94.75 388 LEU A N 1
ATOM 3090 C CA . LEU A 1 388 ? 8.998 21.273 -9.816 1.00 94.75 388 LEU A CA 1
ATOM 3091 C C . LEU A 1 388 ? 9.099 19.771 -10.077 1.00 94.75 388 LEU A C 1
ATOM 3093 O O . LEU A 1 388 ? 8.214 19.008 -9.690 1.00 94.75 388 LEU A O 1
ATOM 3097 N N . SER A 1 389 ? 10.213 19.325 -10.658 1.00 92.25 389 SER A N 1
ATOM 3098 C CA . SER A 1 389 ? 10.593 17.902 -10.675 1.00 92.25 389 SER A CA 1
ATOM 3099 C C . SER A 1 389 ? 10.884 17.378 -9.263 1.00 92.25 389 SER A C 1
ATOM 3101 O O . SER A 1 389 ? 11.064 18.161 -8.333 1.00 92.25 389 SER A O 1
ATOM 3103 N N . ASP A 1 390 ? 10.938 16.054 -9.076 1.00 94.69 390 ASP A N 1
ATOM 3104 C CA . ASP A 1 390 ? 11.243 15.461 -7.760 1.00 94.69 390 ASP A CA 1
ATOM 3105 C C . ASP A 1 390 ? 12.619 15.900 -7.235 1.00 94.69 390 ASP A C 1
ATOM 3107 O O . ASP A 1 390 ? 12.780 16.116 -6.037 1.00 94.69 390 ASP A O 1
ATOM 3111 N N . GLN A 1 391 ? 13.588 16.085 -8.139 1.00 92.81 391 GLN A N 1
ATOM 3112 C CA . GLN A 1 391 ? 14.915 16.611 -7.818 1.00 92.81 391 GLN A CA 1
ATOM 3113 C C . GLN A 1 391 ? 14.836 18.050 -7.304 1.00 92.81 391 GLN A C 1
ATOM 3115 O O . GLN A 1 391 ? 15.278 18.327 -6.194 1.00 92.81 391 GLN A O 1
ATOM 3120 N N . GLN A 1 392 ? 14.219 18.944 -8.078 1.00 95.06 392 GLN A N 1
ATOM 3121 C CA . GLN A 1 392 ? 14.085 20.359 -7.714 1.00 95.06 392 GLN A CA 1
ATOM 3122 C C . GLN A 1 392 ? 13.272 20.543 -6.427 1.00 95.06 392 GLN A C 1
ATOM 3124 O O . GLN A 1 392 ? 13.584 21.395 -5.601 1.00 95.06 392 GLN A O 1
ATOM 3129 N N . ALA A 1 393 ? 12.235 19.726 -6.233 1.00 97.25 393 ALA A N 1
ATOM 3130 C CA . ALA A 1 393 ? 11.446 19.710 -5.010 1.00 97.25 393 ALA A CA 1
ATOM 3131 C C . ALA A 1 393 ? 12.286 19.288 -3.791 1.00 97.25 393 ALA A C 1
ATOM 3133 O O . ALA A 1 393 ? 12.218 19.939 -2.749 1.00 97.25 393 ALA A O 1
ATOM 3134 N N . ALA A 1 394 ? 13.098 18.233 -3.920 1.00 96.81 394 ALA A N 1
ATOM 3135 C CA . ALA A 1 394 ? 14.009 17.793 -2.866 1.00 96.81 394 ALA A CA 1
ATOM 3136 C C . ALA A 1 394 ? 15.073 18.858 -2.541 1.00 96.81 394 ALA A C 1
ATOM 3138 O O . ALA A 1 394 ? 15.330 19.128 -1.371 1.00 96.81 394 ALA A O 1
ATOM 3139 N N . GLU A 1 395 ? 15.643 19.509 -3.557 1.00 95.06 395 GLU A N 1
ATOM 3140 C CA . GLU A 1 395 ? 16.594 20.615 -3.389 1.00 95.06 395 GLU A CA 1
ATOM 3141 C C . GLU A 1 395 ? 15.961 21.811 -2.670 1.00 95.06 395 GLU A C 1
ATOM 3143 O O . GLU A 1 395 ? 16.565 22.357 -1.751 1.00 95.06 395 GLU A O 1
ATOM 3148 N N . GLN A 1 396 ? 14.728 22.183 -3.026 1.00 96.06 396 GLN A N 1
ATOM 3149 C CA . GLN A 1 396 ? 14.002 23.266 -2.360 1.00 96.06 396 GLN A CA 1
ATOM 3150 C C . GLN A 1 396 ? 13.763 22.969 -0.871 1.00 96.06 396 GLN A C 1
ATOM 3152 O O . GLN A 1 396 ? 13.957 23.851 -0.036 1.00 96.06 396 GLN A O 1
ATOM 3157 N N . ILE A 1 397 ? 13.367 21.737 -0.528 1.00 97.00 397 ILE A N 1
ATOM 3158 C CA . ILE A 1 397 ? 13.184 21.310 0.872 1.00 97.00 397 ILE A CA 1
ATOM 3159 C C . ILE A 1 397 ? 14.522 21.344 1.626 1.00 97.00 397 ILE A C 1
ATOM 3161 O O . ILE A 1 397 ? 14.585 21.833 2.754 1.00 97.00 397 ILE A O 1
ATOM 3165 N N . ALA A 1 398 ? 15.597 20.860 0.999 1.00 95.06 398 ALA A N 1
ATOM 3166 C CA . ALA A 1 398 ? 16.927 20.856 1.598 1.00 95.06 398 ALA A CA 1
ATOM 3167 C C . ALA A 1 398 ? 17.442 22.281 1.865 1.00 95.06 398 ALA A C 1
ATOM 3169 O O . ALA A 1 398 ? 18.005 22.536 2.928 1.00 95.06 398 ALA A O 1
ATOM 3170 N N . GLN A 1 399 ? 17.203 23.225 0.949 1.00 93.31 399 GLN A N 1
ATOM 3171 C CA . GLN A 1 399 ? 17.572 24.639 1.104 1.00 93.31 399 GLN A CA 1
ATOM 3172 C C . GLN A 1 399 ? 16.842 25.327 2.264 1.00 93.31 399 GLN A C 1
ATOM 3174 O O . GLN A 1 399 ? 17.431 26.170 2.940 1.00 93.31 399 GLN A O 1
ATOM 3179 N N . ASP A 1 400 ? 15.591 24.947 2.534 1.00 93.56 400 ASP A N 1
ATOM 3180 C CA . ASP A 1 400 ? 14.826 25.466 3.676 1.00 93.56 400 ASP A CA 1
ATOM 3181 C C . ASP A 1 400 ? 15.399 24.990 5.036 1.00 93.56 400 ASP A C 1
ATOM 3183 O O . ASP A 1 400 ? 15.085 25.548 6.095 1.00 93.56 400 ASP A O 1
ATOM 3187 N N . GLY A 1 401 ? 16.281 23.982 5.033 1.00 92.94 401 GLY A N 1
ATOM 3188 C CA . GLY A 1 401 ? 16.965 23.484 6.229 1.00 92.94 401 GLY A CA 1
ATOM 3189 C C . GLY A 1 401 ? 16.022 22.801 7.223 1.00 92.94 401 GLY A C 1
ATOM 3190 O O . GLY A 1 401 ? 16.220 22.910 8.434 1.00 92.94 401 GLY A O 1
ATOM 3191 N N . VAL A 1 402 ? 14.968 22.142 6.728 1.00 94.62 402 VAL A N 1
ATOM 3192 C CA . VAL A 1 402 ? 14.034 21.361 7.552 1.00 94.62 402 VAL A CA 1
ATOM 3193 C C . VAL A 1 402 ? 14.751 20.168 8.180 1.00 94.62 402 VAL A C 1
ATOM 3195 O O . VAL A 1 402 ? 15.384 19.379 7.480 1.00 94.62 402 VAL A O 1
ATOM 3198 N N . GLN A 1 403 ? 14.634 20.005 9.502 1.00 95.44 403 GLN A N 1
ATOM 3199 C CA . GLN A 1 403 ? 15.280 18.892 10.204 1.00 95.44 403 GLN A CA 1
ATOM 3200 C C . GLN A 1 403 ? 14.446 17.606 10.182 1.00 95.44 403 GLN A C 1
ATOM 3202 O O . GLN A 1 403 ? 15.011 16.516 10.065 1.00 95.44 403 GLN A O 1
ATOM 3207 N N . ILE A 1 404 ? 13.117 17.722 10.284 1.00 97.62 404 ILE A N 1
ATOM 3208 C CA . ILE A 1 404 ? 12.190 16.586 10.209 1.00 97.62 404 ILE A CA 1
ATOM 3209 C C . ILE A 1 404 ? 11.174 16.840 9.100 1.00 97.62 404 ILE A C 1
ATOM 3211 O O . ILE A 1 404 ? 10.354 17.752 9.207 1.00 97.62 404 ILE A O 1
ATOM 3215 N N . LEU A 1 405 ? 11.200 16.013 8.056 1.00 98.56 405 LEU A N 1
ATOM 3216 C CA . LEU A 1 405 ? 10.195 16.016 6.997 1.00 98.56 405 LEU A CA 1
ATOM 3217 C C . LEU A 1 405 ? 9.199 14.877 7.223 1.00 98.56 405 LEU A C 1
ATOM 3219 O O . LEU A 1 405 ? 9.572 13.706 7.247 1.00 98.56 405 LEU A O 1
ATOM 3223 N N . ILE A 1 406 ? 7.928 15.229 7.361 1.00 98.62 406 ILE A N 1
ATOM 3224 C CA . ILE A 1 406 ? 6.817 14.313 7.582 1.00 98.62 406 ILE A CA 1
ATOM 3225 C C . ILE A 1 406 ? 6.014 14.209 6.288 1.00 98.62 406 ILE A C 1
ATOM 3227 O O . ILE A 1 406 ? 5.354 15.164 5.872 1.00 98.62 406 ILE A O 1
ATOM 3231 N N . ASP A 1 407 ? 6.063 13.046 5.649 1.00 98.38 407 ASP A N 1
ATOM 3232 C CA . ASP A 1 407 ? 5.169 12.716 4.549 1.00 98.38 407 ASP A CA 1
ATOM 3233 C C . ASP A 1 407 ? 3.819 12.269 5.103 1.00 98.38 407 ASP A C 1
ATOM 3235 O O . ASP A 1 407 ? 3.724 11.304 5.864 1.00 98.38 407 ASP A O 1
ATOM 3239 N N . ILE A 1 408 ? 2.777 13.001 4.710 1.00 96.81 408 ILE A N 1
ATOM 3240 C CA . ILE A 1 408 ? 1.400 12.758 5.151 1.00 96.81 408 ILE A CA 1
ATOM 3241 C C . ILE A 1 408 ? 0.497 12.240 4.030 1.00 96.81 408 ILE A C 1
ATOM 3243 O O . ILE A 1 408 ? -0.723 12.400 4.082 1.00 96.81 408 ILE A O 1
ATOM 3247 N N . THR A 1 409 ? 1.095 11.650 2.990 1.00 94.25 409 THR A N 1
ATOM 3248 C CA . THR A 1 409 ? 0.375 11.156 1.802 1.00 94.25 409 THR A CA 1
ATOM 3249 C C . THR A 1 409 ? 0.578 9.658 1.599 1.00 94.25 409 THR A C 1
ATOM 3251 O O . THR A 1 409 ? -0.387 8.919 1.424 1.00 94.25 409 THR A O 1
ATOM 3254 N N . GLY A 1 410 ? 1.829 9.208 1.638 1.00 94.44 410 GLY A N 1
ATOM 3255 C CA . GLY A 1 410 ? 2.276 7.849 1.378 1.00 94.44 410 GLY A CA 1
ATOM 3256 C C . GLY A 1 410 ? 1.879 7.310 0.007 1.00 94.44 410 GLY A C 1
ATOM 3257 O O . GLY A 1 410 ? 1.609 8.090 -0.908 1.00 94.44 410 GLY A O 1
ATOM 3258 N N . TYR A 1 411 ? 1.910 5.985 -0.169 1.00 94.88 411 TYR A N 1
ATOM 3259 C CA . TYR A 1 411 ? 1.593 5.331 -1.445 1.00 94.88 411 TYR A CA 1
ATOM 3260 C C . TYR A 1 411 ? 0.097 5.420 -1.752 1.00 94.88 411 TYR A C 1
ATOM 3262 O O . TYR A 1 411 ? -0.662 4.477 -1.554 1.00 94.88 411 TYR A O 1
ATOM 3270 N N . THR A 1 412 ? -0.334 6.588 -2.203 1.00 91.25 412 THR A N 1
ATOM 3271 C CA . THR A 1 412 ? -1.695 6.893 -2.640 1.00 91.25 412 THR A CA 1
ATOM 3272 C C . THR A 1 412 ? -1.649 7.481 -4.053 1.00 91.25 412 THR A C 1
ATOM 3274 O O . THR A 1 412 ? -0.587 7.577 -4.669 1.00 91.25 412 THR A O 1
ATOM 3277 N N . ALA A 1 413 ? -2.804 7.820 -4.626 1.00 84.19 413 ALA A N 1
ATOM 3278 C CA . ALA A 1 413 ? -2.885 8.225 -6.027 1.00 84.19 413 ALA A CA 1
ATOM 3279 C C . ALA A 1 413 ? -1.978 9.432 -6.354 1.00 84.19 413 ALA A C 1
ATOM 3281 O O . ALA A 1 413 ? -2.097 10.496 -5.742 1.00 84.19 413 ALA A O 1
ATOM 3282 N N . GLU A 1 414 ? -1.128 9.262 -7.374 1.00 84.44 414 GLU A N 1
ATOM 3283 C CA . GLU A 1 414 ? -0.155 10.241 -7.900 1.00 84.44 414 GLU A CA 1
ATOM 3284 C C . GLU A 1 414 ? 0.754 10.852 -6.806 1.00 84.44 414 GLU A C 1
ATOM 3286 O O . GLU A 1 414 ? 1.064 12.049 -6.797 1.00 84.44 414 GLU A O 1
ATOM 3291 N N . SER A 1 415 ? 1.165 10.013 -5.856 1.00 88.94 415 SER A N 1
ATOM 3292 C CA . SER A 1 415 ? 2.139 10.358 -4.829 1.00 88.94 415 SER A CA 1
ATOM 3293 C C . SER A 1 415 ? 3.556 10.531 -5.400 1.00 88.94 415 SER A C 1
ATOM 3295 O O . SER A 1 415 ? 3.906 9.956 -6.430 1.00 88.94 415 SER A O 1
ATOM 3297 N N . ARG A 1 416 ? 4.390 11.345 -4.733 1.00 93.25 416 ARG A N 1
ATOM 3298 C CA . ARG A 1 416 ? 5.737 11.732 -5.210 1.00 93.25 416 ARG A CA 1
ATOM 3299 C C . ARG A 1 416 ? 6.863 11.294 -4.266 1.00 93.25 416 ARG A C 1
ATOM 3301 O O . ARG A 1 416 ? 7.675 12.100 -3.816 1.00 93.25 416 ARG A O 1
ATOM 3308 N N . GLN A 1 417 ? 6.941 9.997 -3.965 1.00 94.12 417 GLN A N 1
ATOM 3309 C CA . GLN A 1 417 ? 7.984 9.434 -3.088 1.00 94.12 417 GLN A CA 1
ATOM 3310 C C . GLN A 1 417 ? 9.400 9.548 -3.659 1.00 94.12 417 GLN A C 1
ATOM 3312 O O . GLN A 1 417 ? 10.361 9.416 -2.902 1.00 94.12 417 GLN A O 1
ATOM 3317 N N . GLY A 1 418 ? 9.559 9.844 -4.952 1.00 94.06 418 GLY A N 1
ATOM 3318 C CA . GLY A 1 418 ? 10.866 10.158 -5.528 1.00 94.06 418 GLY A CA 1
ATOM 3319 C C . GLY A 1 418 ? 11.516 11.409 -4.918 1.00 94.06 418 GLY A C 1
ATOM 3320 O O . GLY A 1 418 ? 12.746 11.511 -4.938 1.00 94.06 418 GLY A O 1
ATOM 3321 N N . ILE A 1 419 ? 10.729 12.301 -4.293 1.00 96.69 419 ILE A N 1
ATOM 3322 C CA . ILE A 1 419 ? 11.226 13.393 -3.439 1.00 96.69 419 ILE A CA 1
ATOM 3323 C C . ILE A 1 419 ? 11.910 12.811 -2.191 1.00 96.69 419 ILE A C 1
ATOM 3325 O O . ILE A 1 419 ? 13.058 13.136 -1.906 1.00 96.69 419 ILE A O 1
ATOM 3329 N N . LEU A 1 420 ? 11.243 11.902 -1.471 1.00 96.50 420 LEU A N 1
ATOM 3330 C CA . LEU A 1 420 ? 11.782 11.269 -0.257 1.00 96.50 420 LEU A CA 1
ATOM 3331 C C . LEU A 1 420 ? 12.983 10.364 -0.549 1.00 96.50 420 LEU A C 1
ATOM 3333 O O . LEU A 1 420 ? 13.922 10.313 0.240 1.00 96.50 420 LEU A O 1
ATOM 3337 N N . ALA A 1 421 ? 12.994 9.692 -1.704 1.00 95.12 421 ALA A N 1
ATOM 3338 C CA . ALA A 1 421 ? 14.101 8.843 -2.149 1.00 95.12 421 ALA A CA 1
ATOM 3339 C C . ALA A 1 421 ? 15.447 9.589 -2.216 1.00 95.12 421 ALA A C 1
ATOM 3341 O O . ALA A 1 421 ? 16.500 8.971 -2.045 1.00 95.12 421 ALA A O 1
ATOM 3342 N N . ARG A 1 422 ? 15.401 10.916 -2.405 1.00 94.25 422 ARG A N 1
ATOM 3343 C CA . ARG A 1 422 ? 16.557 11.831 -2.433 1.00 94.25 422 ARG A CA 1
ATOM 3344 C C . ARG A 1 422 ? 16.979 12.322 -1.050 1.00 94.25 422 ARG A C 1
ATOM 3346 O O . ARG A 1 422 ? 17.989 13.005 -0.939 1.00 94.25 422 ARG A O 1
ATOM 3353 N N . ARG A 1 423 ? 16.230 11.963 -0.004 1.00 93.50 423 ARG A N 1
ATOM 3354 C CA . ARG A 1 423 ? 16.475 12.311 1.401 1.00 93.50 423 ARG A CA 1
ATOM 3355 C C . ARG A 1 423 ? 16.757 13.802 1.632 1.00 93.50 423 ARG A C 1
ATOM 3357 O O . ARG A 1 423 ? 17.840 14.150 2.087 1.00 93.50 423 ARG A O 1
ATOM 3364 N N . PRO A 1 424 ? 15.787 14.690 1.362 1.00 95.69 424 PRO A N 1
ATOM 3365 C CA . PRO A 1 424 ? 15.989 16.137 1.449 1.00 95.69 424 PRO A CA 1
ATOM 3366 C C . PRO A 1 424 ? 16.052 16.694 2.883 1.00 95.69 424 PRO A C 1
ATOM 3368 O O . PRO A 1 424 ? 16.250 17.891 3.055 1.00 95.69 424 PRO A O 1
ATOM 3371 N N . ALA A 1 425 ? 15.867 15.854 3.904 1.00 95.31 425 ALA A N 1
ATOM 3372 C CA . ALA A 1 425 ? 15.979 16.220 5.312 1.00 95.31 425 ALA A CA 1
ATOM 3373 C C . ALA A 1 425 ? 16.719 15.116 6.095 1.00 95.31 425 ALA A C 1
ATOM 3375 O O . ALA A 1 425 ? 16.661 13.946 5.693 1.00 95.31 425 ALA A O 1
ATOM 3376 N N . PRO A 1 426 ? 17.378 15.446 7.225 1.00 93.00 426 PRO A N 1
ATOM 3377 C CA . PRO A 1 426 ? 18.072 14.470 8.068 1.00 93.00 426 PRO A CA 1
ATOM 3378 C C . PRO A 1 426 ? 17.168 13.343 8.577 1.00 93.00 426 PRO A C 1
ATOM 3380 O O . PRO A 1 426 ? 17.600 12.190 8.631 1.00 93.00 426 PRO A O 1
ATOM 3383 N N . VAL A 1 427 ? 15.922 13.678 8.927 1.00 96.06 427 VAL A N 1
ATOM 3384 C CA . VAL A 1 427 ? 14.911 12.731 9.403 1.00 96.06 427 VAL A CA 1
ATOM 3385 C C . VAL A 1 427 ? 13.689 12.768 8.494 1.00 96.06 427 VAL A C 1
ATOM 3387 O O . VAL A 1 427 ? 13.096 13.825 8.276 1.00 96.06 427 VAL A O 1
ATOM 3390 N N . LEU A 1 428 ? 13.283 11.593 8.018 1.00 97.88 428 LEU A N 1
ATOM 3391 C CA . LEU A 1 428 ? 12.062 11.377 7.250 1.00 97.88 428 LEU A CA 1
ATOM 3392 C C . LEU A 1 428 ? 11.047 10.578 8.070 1.00 97.88 428 LEU A C 1
ATOM 3394 O O . LEU A 1 428 ? 11.391 9.578 8.702 1.00 97.88 428 LEU A O 1
ATOM 3398 N N . VAL A 1 429 ? 9.784 10.986 8.035 1.00 98.56 429 VAL A N 1
ATOM 3399 C CA . VAL A 1 429 ? 8.710 10.373 8.822 1.00 98.56 429 VAL A CA 1
ATOM 3400 C C . VAL A 1 429 ? 7.520 10.053 7.923 1.00 98.56 429 VAL A C 1
ATOM 3402 O O . VAL A 1 429 ? 7.046 10.920 7.198 1.00 98.56 429 VAL A O 1
ATOM 3405 N N . ASN A 1 430 ? 7.020 8.821 7.994 1.00 98.12 430 ASN A N 1
ATOM 3406 C CA . ASN A 1 430 ? 5.748 8.399 7.407 1.00 98.12 430 ASN A CA 1
ATOM 3407 C C . ASN A 1 430 ? 4.629 8.592 8.446 1.00 98.12 430 ASN A C 1
ATOM 3409 O O . ASN A 1 430 ? 4.732 8.089 9.570 1.00 98.12 430 ASN A O 1
ATOM 3413 N N . TRP A 1 431 ? 3.564 9.318 8.104 1.00 98.00 431 TRP A N 1
ATOM 3414 C CA . TRP A 1 431 ? 2.429 9.501 9.008 1.00 98.00 431 TRP A CA 1
ATOM 3415 C C . TRP A 1 431 ? 1.092 9.646 8.275 1.00 98.00 431 TRP A C 1
ATOM 3417 O O . TRP A 1 431 ? 1.005 10.272 7.231 1.00 98.00 431 TRP A O 1
ATOM 3427 N N . MET A 1 432 ? 0.011 9.145 8.880 1.00 91.56 432 MET A N 1
ATOM 3428 C CA . MET A 1 432 ? -1.395 9.430 8.547 1.00 91.56 432 MET A CA 1
ATOM 3429 C C . MET A 1 432 ? -1.914 8.946 7.177 1.00 91.56 432 MET A C 1
ATOM 3431 O O . MET A 1 432 ? -2.877 8.176 7.148 1.00 91.56 432 MET A O 1
ATOM 3435 N N . GLY A 1 433 ? -1.340 9.406 6.063 1.00 89.81 433 GLY A N 1
ATOM 3436 C CA . GLY A 1 433 ? -1.919 9.271 4.718 1.00 89.81 433 GLY A CA 1
ATOM 3437 C C . GLY A 1 433 ? -1.990 7.836 4.193 1.00 89.81 433 GLY A C 1
ATOM 3438 O O . GLY A 1 433 ? -2.947 7.471 3.509 1.00 89.81 433 GLY A O 1
ATOM 3439 N N . TYR A 1 434 ? -1.027 6.995 4.571 1.00 95.69 434 TYR A N 1
ATOM 3440 C CA . TYR A 1 434 ? -0.921 5.609 4.126 1.00 95.69 434 TYR A CA 1
ATOM 3441 C C . TYR A 1 434 ? -0.771 4.665 5.321 1.00 95.69 434 TYR A C 1
ATOM 3443 O O . TYR A 1 434 ? 0.170 4.774 6.103 1.00 95.69 434 TYR A O 1
ATOM 3451 N N . ALA A 1 435 ? -1.705 3.721 5.468 1.00 96.00 435 ALA A N 1
ATOM 3452 C CA . ALA A 1 435 ? -1.706 2.756 6.569 1.00 96.00 435 ALA A CA 1
ATOM 3453 C C . ALA A 1 435 ? -0.865 1.519 6.234 1.00 96.00 435 ALA A C 1
ATOM 3455 O O . ALA A 1 435 ? -1.375 0.402 6.152 1.00 96.00 435 ALA A O 1
ATOM 3456 N N . GLY A 1 436 ? 0.432 1.735 6.027 1.00 96.00 436 GLY A N 1
ATOM 3457 C CA . GLY A 1 436 ? 1.396 0.682 5.742 1.00 96.00 436 GLY A CA 1
ATOM 3458 C C . GLY A 1 436 ? 2.833 1.193 5.774 1.00 96.00 436 GLY A C 1
ATOM 3459 O O . GLY A 1 436 ? 3.089 2.386 5.928 1.00 96.00 436 GLY A O 1
ATOM 3460 N N . THR A 1 437 ? 3.774 0.268 5.613 1.00 97.19 437 THR A N 1
ATOM 3461 C CA . THR A 1 437 ? 5.206 0.572 5.501 1.00 97.19 437 THR A CA 1
ATOM 3462 C C . THR A 1 437 ? 5.563 1.094 4.107 1.00 97.19 437 THR A C 1
ATOM 3464 O O . THR A 1 437 ? 5.011 0.629 3.109 1.00 97.19 437 THR A O 1
ATOM 3467 N N . PHE A 1 438 ? 6.541 1.996 4.010 1.00 95.62 438 PHE A N 1
ATOM 3468 C CA . PHE A 1 438 ? 7.216 2.288 2.739 1.00 95.62 438 PHE A CA 1
ATOM 3469 C C . PHE A 1 438 ? 8.146 1.158 2.281 1.00 95.62 438 PHE A C 1
ATOM 3471 O O . PHE A 1 438 ? 8.628 1.172 1.155 1.00 95.62 438 PHE A O 1
ATOM 3478 N N . GLY A 1 439 ? 8.406 0.165 3.135 1.00 90.88 439 GLY A N 1
ATOM 3479 C CA . GLY A 1 439 ? 9.132 -1.063 2.810 1.00 90.88 439 GLY A CA 1
ATOM 3480 C C . GLY A 1 439 ? 10.616 -0.877 2.489 1.00 90.88 439 GLY A C 1
ATOM 3481 O O . GLY A 1 439 ? 11.333 -1.863 2.311 1.00 90.88 439 GLY A O 1
ATOM 3482 N N . TYR A 1 440 ? 11.113 0.360 2.446 1.00 88.50 440 TYR A N 1
ATOM 3483 C CA . TYR A 1 440 ? 12.498 0.666 2.131 1.00 88.50 440 TYR A CA 1
ATOM 3484 C C . TYR A 1 440 ? 13.035 1.801 3.004 1.00 88.50 440 TYR A C 1
ATOM 3486 O O . TYR A 1 440 ? 12.572 2.938 2.933 1.00 88.50 440 TYR A O 1
ATOM 3494 N N . ALA A 1 441 ? 14.072 1.498 3.792 1.00 81.88 441 ALA A N 1
ATOM 3495 C CA . ALA A 1 441 ? 14.617 2.381 4.831 1.00 81.88 441 ALA A CA 1
ATOM 3496 C C . ALA A 1 441 ? 15.117 3.748 4.320 1.00 81.88 441 ALA A C 1
ATOM 3498 O O . ALA A 1 441 ? 15.302 4.676 5.103 1.00 81.88 441 ALA A O 1
ATOM 3499 N N . LYS A 1 442 ? 15.341 3.897 3.004 1.00 85.69 442 LYS A N 1
ATOM 3500 C CA . LYS A 1 442 ? 15.697 5.191 2.409 1.00 85.69 442 LYS A CA 1
ATOM 3501 C C . LYS A 1 442 ? 14.531 6.183 2.395 1.00 85.69 442 LYS A C 1
ATOM 3503 O O . LYS A 1 442 ? 14.803 7.378 2.423 1.00 85.69 442 LYS A O 1
ATOM 3508 N N . LEU A 1 443 ? 13.285 5.706 2.355 1.00 93.69 443 LEU A N 1
ATOM 3509 C CA . LEU A 1 443 ? 12.092 6.532 2.146 1.00 93.69 443 LEU A CA 1
ATOM 3510 C C . LEU A 1 443 ? 11.525 7.135 3.435 1.00 93.69 443 LEU A C 1
ATOM 3512 O O . LEU A 1 443 ? 10.939 8.211 3.384 1.00 93.69 443 LEU A O 1
ATOM 3516 N N . ALA A 1 444 ? 11.699 6.467 4.575 1.00 96.56 444 ALA A N 1
ATOM 3517 C CA . ALA A 1 444 ? 11.306 6.977 5.885 1.00 96.56 444 ALA A CA 1
ATOM 3518 C C . ALA A 1 444 ? 12.142 6.321 6.994 1.00 96.56 444 ALA A C 1
ATOM 3520 O O . ALA A 1 444 ? 12.486 5.143 6.916 1.00 96.56 444 ALA A O 1
ATOM 3521 N N . ASP A 1 445 ? 12.464 7.092 8.031 1.00 97.06 445 ASP A N 1
ATOM 3522 C CA . ASP A 1 445 ? 13.196 6.627 9.212 1.00 97.06 445 ASP A CA 1
ATOM 3523 C C . ASP A 1 445 ? 12.252 6.174 10.330 1.00 97.06 445 ASP A C 1
ATOM 3525 O O . ASP A 1 445 ? 12.537 5.191 11.023 1.00 97.06 445 ASP A O 1
ATOM 3529 N N . TYR A 1 446 ? 11.125 6.874 10.478 1.00 98.50 446 TYR A N 1
ATOM 3530 C CA . TYR A 1 446 ? 10.111 6.632 11.501 1.00 98.50 446 TYR A CA 1
ATOM 3531 C C . TYR A 1 446 ? 8.711 6.541 10.891 1.00 98.50 446 TYR A C 1
ATOM 3533 O O . TYR A 1 446 ? 8.423 7.176 9.876 1.00 98.50 446 TYR A O 1
ATOM 3541 N N . LEU A 1 447 ? 7.836 5.773 11.538 1.00 98.50 447 LEU A N 1
ATOM 3542 C CA . LEU A 1 447 ? 6.400 5.752 11.281 1.00 98.50 447 LEU A CA 1
ATOM 3543 C C . LEU A 1 447 ? 5.683 6.169 12.562 1.00 98.50 447 LEU A C 1
ATOM 3545 O O . LEU A 1 447 ? 5.842 5.531 13.607 1.00 98.50 447 LEU A O 1
ATOM 3549 N N . LEU A 1 448 ? 4.896 7.240 12.471 1.00 98.56 448 LEU A N 1
ATOM 3550 C CA . LEU A 1 448 ? 4.036 7.689 13.563 1.00 98.56 448 LEU A CA 1
ATOM 3551 C C . LEU A 1 448 ? 2.747 6.861 13.554 1.00 98.56 448 LEU A C 1
ATOM 3553 O O . LEU A 1 448 ? 1.944 6.934 12.623 1.00 98.56 448 LEU A O 1
ATOM 3557 N N . GLY A 1 449 ? 2.570 6.068 14.601 1.00 98.00 449 GLY A N 1
ATOM 3558 C CA . GLY A 1 449 ? 1.456 5.153 14.790 1.00 98.00 449 GLY A CA 1
ATOM 3559 C C . GLY A 1 449 ? 0.944 5.196 16.227 1.00 98.00 449 GLY A C 1
ATOM 3560 O O . GLY A 1 449 ? 1.143 6.175 16.945 1.00 98.00 449 GLY A O 1
ATOM 3561 N N . ASP A 1 450 ? 0.284 4.132 16.668 1.00 97.75 450 ASP A N 1
ATOM 3562 C CA . ASP A 1 450 ? -0.210 3.992 18.040 1.00 97.75 450 ASP A CA 1
ATOM 3563 C C . ASP A 1 450 ? -0.184 2.517 18.489 1.00 97.75 450 ASP A C 1
ATOM 3565 O O . ASP A 1 450 ? 0.020 1.621 17.655 1.00 97.75 450 ASP A O 1
ATOM 3569 N N . PRO A 1 451 ? -0.366 2.230 19.794 1.00 95.69 451 PRO A N 1
ATOM 3570 C CA . PRO A 1 451 ? -0.271 0.869 20.319 1.00 95.69 451 PRO A CA 1
ATOM 3571 C C . PRO A 1 451 ? -1.290 -0.120 19.742 1.00 95.69 451 PRO A C 1
ATOM 3573 O O . PRO A 1 451 ? -1.065 -1.329 19.814 1.00 95.69 451 PRO A O 1
ATOM 3576 N N . ILE A 1 452 ? -2.405 0.362 19.189 1.00 97.25 452 ILE A N 1
ATOM 3577 C CA . ILE A 1 452 ? -3.485 -0.470 18.659 1.00 97.25 452 ILE A CA 1
ATOM 3578 C C . ILE A 1 452 ? -3.293 -0.702 17.168 1.00 97.25 452 ILE A C 1
ATOM 3580 O O . ILE A 1 452 ? -3.290 -1.857 16.744 1.00 97.25 452 ILE A O 1
ATOM 3584 N N . ALA A 1 453 ? -3.113 0.354 16.378 1.00 97.38 453 ALA A N 1
ATOM 3585 C CA . ALA A 1 453 ? -2.998 0.282 14.927 1.00 97.38 453 ALA A CA 1
ATOM 3586 C C . ALA A 1 453 ? -1.658 -0.325 14.480 1.00 97.38 453 ALA A C 1
ATOM 3588 O O . ALA A 1 453 ? -1.616 -1.137 13.555 1.00 97.38 453 ALA A O 1
ATOM 3589 N N . THR A 1 454 ? -0.574 0.004 15.185 1.00 96.81 454 THR A N 1
ATOM 3590 C CA . THR A 1 454 ? 0.797 -0.421 14.865 1.00 96.81 454 THR A CA 1
ATOM 3591 C C . THR A 1 454 ? 1.519 -0.907 16.128 1.00 96.81 454 THR A C 1
ATOM 3593 O O . THR A 1 454 ? 2.485 -0.277 16.566 1.00 96.81 454 THR A O 1
ATOM 3596 N N . PRO A 1 455 ? 1.070 -2.002 16.770 1.00 94.69 455 PRO A N 1
ATOM 3597 C CA . PRO A 1 455 ? 1.707 -2.502 17.987 1.00 94.69 455 PRO A CA 1
ATOM 3598 C C . PRO A 1 455 ? 3.185 -2.827 17.731 1.00 94.69 455 PRO A C 1
ATOM 3600 O O . PRO A 1 455 ? 3.545 -3.282 16.647 1.00 94.69 455 PRO A O 1
ATOM 3603 N N . PHE A 1 456 ? 4.053 -2.670 18.738 1.00 90.25 456 PHE A N 1
ATOM 3604 C CA . PHE A 1 456 ? 5.492 -2.939 18.575 1.00 90.25 456 PHE A CA 1
ATOM 3605 C C . PHE A 1 456 ? 5.810 -4.382 18.170 1.00 90.25 456 PHE A C 1
ATOM 3607 O O . PHE A 1 456 ? 6.833 -4.623 17.536 1.00 90.25 456 PHE A O 1
ATOM 3614 N N . ALA A 1 457 ? 4.912 -5.333 18.447 1.00 87.19 457 ALA A N 1
ATOM 3615 C CA . ALA A 1 457 ? 5.013 -6.699 17.935 1.00 87.19 457 ALA A CA 1
ATOM 3616 C C . ALA A 1 457 ? 5.098 -6.757 16.395 1.00 87.19 457 ALA A C 1
ATOM 3618 O O . ALA A 1 457 ? 5.652 -7.704 15.841 1.00 87.19 457 ALA A O 1
ATOM 3619 N N . HIS A 1 458 ? 4.584 -5.740 15.698 1.00 89.75 458 HIS A N 1
ATOM 3620 C CA . HIS A 1 458 ? 4.623 -5.652 14.244 1.00 89.75 458 HIS A CA 1
ATOM 3621 C C . HIS A 1 458 ? 5.877 -4.942 13.713 1.00 89.75 458 HIS A C 1
ATOM 3623 O O . HIS A 1 458 ? 6.033 -4.878 12.500 1.00 89.75 458 HIS A O 1
ATOM 3629 N N . GLN A 1 459 ? 6.792 -4.450 14.564 1.00 92.12 459 GLN A N 1
ATOM 3630 C CA . GLN A 1 459 ? 7.989 -3.689 14.156 1.00 92.12 459 GLN A CA 1
ATOM 3631 C C . GLN A 1 459 ? 8.790 -4.369 13.034 1.00 92.12 459 GLN A C 1
ATOM 3633 O O . GLN A 1 459 ? 9.312 -3.684 12.162 1.00 92.12 459 GLN A O 1
ATOM 3638 N N . ARG A 1 460 ? 8.847 -5.707 13.011 1.00 87.94 460 ARG A N 1
ATOM 3639 C CA . ARG A 1 460 ? 9.550 -6.484 11.973 1.00 87.94 460 ARG A CA 1
ATOM 3640 C C . ARG A 1 460 ? 9.001 -6.304 10.551 1.00 87.94 460 ARG A C 1
ATOM 3642 O O . ARG A 1 460 ? 9.728 -6.556 9.596 1.00 87.94 460 ARG A O 1
ATOM 3649 N N . TYR A 1 461 ? 7.744 -5.886 10.415 1.00 90.50 461 TYR A N 1
ATOM 3650 C CA . TYR A 1 461 ? 7.069 -5.688 9.129 1.00 90.50 461 TYR A CA 1
ATOM 3651 C C . TYR A 1 461 ? 7.208 -4.268 8.584 1.00 90.50 461 TYR A C 1
ATOM 3653 O O . TYR A 1 461 ? 6.819 -4.007 7.450 1.00 90.50 461 TYR A O 1
ATOM 3661 N N . TYR A 1 462 ? 7.769 -3.353 9.375 1.00 93.38 462 TYR A N 1
ATOM 3662 C CA . TYR A 1 462 ? 7.987 -1.971 8.976 1.00 93.38 462 TYR A CA 1
ATOM 3663 C C . TYR A 1 462 ? 9.472 -1.738 8.742 1.00 93.38 462 TYR A C 1
ATOM 3665 O O . TYR A 1 462 ? 10.310 -2.086 9.572 1.00 93.38 462 TYR A O 1
ATOM 3673 N N . SER A 1 463 ? 9.800 -1.130 7.603 1.00 93.88 463 SER A N 1
ATOM 3674 C CA . SER A 1 463 ? 11.146 -0.594 7.376 1.00 93.88 463 SER A CA 1
ATOM 3675 C C . SER A 1 463 ? 11.461 0.595 8.289 1.00 93.88 463 SER A C 1
ATOM 3677 O O . SER A 1 463 ? 12.622 0.876 8.577 1.00 93.88 463 SER A O 1
ATOM 3679 N N . GLU A 1 464 ? 10.417 1.285 8.734 1.00 97.31 464 GLU A N 1
ATOM 3680 C CA . GLU A 1 464 ? 10.457 2.436 9.612 1.00 97.31 464 GLU A CA 1
ATOM 3681 C C . GLU A 1 464 ? 10.485 2.025 11.088 1.00 97.31 464 GLU A C 1
ATOM 3683 O O . GLU A 1 464 ? 9.926 1.008 11.501 1.00 97.31 464 GLU A O 1
ATOM 3688 N N . THR A 1 465 ? 11.066 2.880 11.922 1.00 97.06 465 THR A N 1
ATOM 3689 C CA . THR A 1 465 ? 10.983 2.757 13.381 1.00 97.06 465 THR A CA 1
ATOM 3690 C C . THR A 1 465 ? 9.609 3.188 13.873 1.00 97.06 465 THR A C 1
ATOM 3692 O O . THR A 1 465 ? 9.198 4.321 13.620 1.00 97.06 465 THR A O 1
ATOM 3695 N N . LEU A 1 466 ? 8.906 2.327 14.607 1.00 97.44 466 LEU A N 1
ATOM 3696 C CA . LEU A 1 466 ? 7.592 2.667 15.144 1.00 97.44 466 LEU A CA 1
ATOM 3697 C C . LEU A 1 466 ? 7.706 3.678 16.292 1.00 97.44 466 LEU A C 1
ATOM 3699 O O . LEU A 1 466 ? 8.484 3.507 17.236 1.00 97.44 466 LEU A O 1
ATOM 3703 N N . VAL A 1 467 ? 6.877 4.715 16.225 1.00 98.25 467 VAL A N 1
ATOM 3704 C CA . VAL A 1 467 ? 6.712 5.729 17.269 1.00 98.25 467 VAL A CA 1
ATOM 3705 C C . VAL A 1 467 ? 5.237 5.802 17.621 1.00 98.25 467 VAL A C 1
ATOM 3707 O O . VAL A 1 467 ? 4.402 6.036 16.752 1.00 98.25 467 VAL A O 1
ATOM 3710 N N . HIS A 1 468 ? 4.902 5.579 18.888 1.00 98.00 468 HIS A N 1
ATOM 3711 C CA . HIS A 1 468 ? 3.518 5.577 19.354 1.00 98.00 468 HIS A CA 1
ATOM 3712 C C . HIS A 1 468 ? 3.099 6.944 19.875 1.00 98.00 468 HIS A C 1
ATOM 3714 O O . HIS A 1 468 ? 3.676 7.468 20.830 1.00 98.00 468 HIS A O 1
ATOM 3720 N N . LEU A 1 469 ? 2.036 7.473 19.282 1.00 96.88 469 LEU A N 1
ATOM 3721 C CA . LEU A 1 469 ? 1.274 8.598 19.797 1.00 96.88 469 LEU A CA 1
ATOM 3722 C C . LEU A 1 469 ? 0.284 8.120 20.873 1.00 96.88 469 LEU A C 1
ATOM 3724 O O . LEU A 1 469 ? -0.162 6.970 20.887 1.00 96.88 469 LEU A O 1
ATOM 3728 N N . LYS A 1 470 ? -0.045 9.012 21.810 1.00 91.81 470 LYS A N 1
ATOM 3729 C CA . LYS A 1 470 ? -1.054 8.788 22.849 1.00 91.81 470 LYS A CA 1
ATOM 3730 C C . LYS A 1 470 ? -2.456 8.789 22.233 1.00 91.81 470 LYS A C 1
ATOM 3732 O O . LYS A 1 470 ? -2.829 9.748 21.568 1.00 91.81 470 LYS A O 1
ATOM 3737 N N . GLY A 1 471 ? -3.260 7.777 22.555 1.00 91.44 471 GLY A N 1
ATOM 3738 C CA . GLY A 1 471 ? -4.608 7.633 22.004 1.00 91.44 471 GLY A CA 1
ATOM 3739 C C . GLY A 1 471 ? -4.554 6.979 20.626 1.00 91.44 471 GLY A C 1
ATOM 3740 O O . GLY A 1 471 ? -4.075 5.854 20.516 1.00 91.44 471 GLY A O 1
ATOM 3741 N N . SER A 1 472 ? -5.037 7.679 19.601 1.00 95.62 472 SER A N 1
ATOM 3742 C CA . SER A 1 472 ? -4.945 7.239 18.205 1.00 95.62 472 SER A CA 1
ATOM 3743 C C . SER A 1 472 ? -3.780 7.927 17.499 1.00 95.62 472 SER A C 1
ATOM 3745 O O . SER A 1 472 ? -3.396 9.030 17.876 1.00 95.62 472 SER A O 1
ATOM 3747 N N . TYR A 1 473 ? -3.239 7.316 16.446 1.00 96.50 473 TYR A N 1
ATOM 3748 C CA . TYR A 1 473 ? -2.268 7.966 15.565 1.00 96.50 473 TYR A CA 1
ATOM 3749 C C . TYR A 1 473 ? -2.888 9.066 14.689 1.00 96.50 473 TYR A C 1
ATOM 3751 O O . TYR A 1 473 ? -2.160 9.920 14.175 1.00 96.50 473 TYR A O 1
ATOM 3759 N N . LEU A 1 474 ? -4.213 9.029 14.489 1.00 95.88 474 LEU A N 1
ATOM 3760 C CA . LEU A 1 474 ? -4.943 10.012 13.693 1.00 95.88 474 LEU A CA 1
ATOM 3761 C C . LEU A 1 474 ? -5.302 11.239 14.541 1.00 95.88 474 LEU A C 1
ATOM 3763 O O . LEU A 1 474 ? -5.963 11.088 15.573 1.00 95.88 474 LEU A O 1
ATOM 3767 N N . PRO A 1 475 ? -4.940 12.455 14.093 1.00 95.44 475 PRO A N 1
ATOM 3768 C CA . PRO A 1 475 ? -5.407 13.673 14.730 1.00 95.44 475 PRO A CA 1
ATOM 3769 C C . PRO A 1 475 ? -6.879 13.926 14.394 1.00 95.44 475 PRO A C 1
ATOM 3771 O O . PRO A 1 475 ? -7.425 13.396 13.425 1.00 95.44 475 PRO A O 1
ATOM 3774 N N . ASN A 1 476 ? -7.512 14.796 15.174 1.00 93.94 476 ASN A N 1
ATOM 3775 C CA . ASN A 1 476 ? -8.814 15.364 14.856 1.00 93.94 476 ASN A CA 1
ATOM 3776 C C . ASN A 1 476 ? -8.834 16.845 15.231 1.00 93.94 476 ASN A C 1
ATOM 3778 O O . ASN A 1 476 ? -8.375 17.210 16.315 1.00 93.94 476 ASN A O 1
ATOM 3782 N N . ASP A 1 477 ? -9.429 17.684 14.380 1.00 92.75 477 ASP A N 1
ATOM 3783 C CA . ASP A 1 477 ? -9.741 19.068 14.736 1.00 92.75 477 ASP A CA 1
ATOM 3784 C C . ASP A 1 477 ? -11.024 19.116 15.579 1.00 92.75 477 ASP A C 1
ATOM 3786 O O . ASP A 1 477 ? -12.105 18.696 15.146 1.00 92.75 477 ASP A O 1
ATOM 3790 N N . ASN A 1 478 ? -10.889 19.622 16.802 1.00 91.50 478 ASN A N 1
ATOM 3791 C CA . ASN A 1 478 ? -11.973 19.798 17.764 1.00 91.50 478 ASN A CA 1
ATOM 3792 C C . ASN A 1 478 ? -12.868 21.011 17.464 1.00 91.50 478 ASN A C 1
ATOM 3794 O O . ASN A 1 478 ? -13.897 21.182 18.114 1.00 91.50 478 ASN A O 1
ATOM 3798 N N . GLN A 1 479 ? -12.505 21.831 16.472 1.00 91.38 479 GLN A N 1
ATOM 3799 C CA . GLN A 1 479 ? -13.295 22.977 16.009 1.00 91.38 479 GLN A CA 1
ATOM 3800 C C . GLN A 1 479 ? -14.175 22.661 14.788 1.00 91.38 479 GLN A C 1
ATOM 3802 O O . GLN A 1 479 ? -14.777 23.569 14.214 1.00 91.38 479 GLN A O 1
ATOM 3807 N N . ARG A 1 480 ? -14.279 21.390 14.375 1.00 90.31 480 ARG A N 1
ATOM 3808 C CA . ARG A 1 480 ? -15.148 20.986 13.258 1.00 90.31 480 ARG A CA 1
ATOM 3809 C C . ARG A 1 480 ? -16.614 21.272 13.568 1.00 90.31 480 ARG A C 1
ATOM 3811 O O . ARG A 1 480 ? -17.196 20.693 14.487 1.00 90.31 480 ARG A O 1
ATOM 3818 N N . GLU A 1 481 ? -17.221 22.119 12.749 1.00 91.62 481 GLU A N 1
ATOM 3819 C CA . GLU A 1 481 ? -18.632 22.462 12.860 1.00 91.62 481 GLU A CA 1
ATOM 3820 C C . GLU A 1 481 ? -19.517 21.322 12.339 1.00 91.62 481 GLU A C 1
ATOM 3822 O O . GLU A 1 481 ? -19.321 20.815 11.234 1.00 91.62 481 GLU A O 1
ATOM 3827 N N . ILE A 1 482 ? -20.528 20.945 13.121 1.00 93.50 482 ILE A N 1
ATOM 3828 C CA . ILE A 1 482 ? -21.592 20.044 12.678 1.00 93.50 482 ILE A CA 1
ATOM 3829 C C . ILE A 1 482 ? -22.780 20.916 12.275 1.00 93.50 482 ILE A C 1
ATOM 3831 O O . ILE A 1 482 ? -23.310 21.652 13.107 1.00 93.50 482 ILE A O 1
ATOM 3835 N N . GLY A 1 483 ? -23.197 20.841 11.008 1.00 93.94 483 GLY A N 1
ATOM 3836 C CA . GLY A 1 483 ? -24.364 21.579 10.525 1.00 93.94 483 GLY A CA 1
ATOM 3837 C C . GLY A 1 483 ? -25.676 21.124 11.181 1.00 93.94 483 GLY A C 1
ATOM 3838 O O . GLY A 1 483 ? -25.744 20.097 11.867 1.00 93.94 483 GLY A O 1
ATOM 3839 N N . ALA A 1 484 ? -26.746 21.887 10.946 1.00 93.50 484 ALA A N 1
ATOM 3840 C CA . ALA A 1 484 ? -28.074 21.560 11.459 1.00 93.50 484 ALA A CA 1
ATOM 3841 C C . ALA A 1 484 ? -28.526 20.177 10.965 1.00 93.50 484 ALA A C 1
ATOM 3843 O O . ALA A 1 484 ? -28.412 19.869 9.780 1.00 93.50 484 ALA A O 1
ATOM 3844 N N . LYS A 1 485 ? -29.036 19.342 11.877 1.00 93.81 485 LYS A N 1
ATOM 3845 C CA . LYS A 1 485 ? -29.514 17.996 11.547 1.00 93.81 485 LYS A CA 1
ATOM 3846 C C . LYS A 1 485 ? -30.794 18.102 10.698 1.00 93.81 485 LYS A C 1
ATOM 3848 O O . LYS A 1 485 ? -31.799 18.562 11.241 1.00 93.81 485 LYS A O 1
ATOM 3853 N N . PRO A 1 486 ? -30.795 17.662 9.425 1.00 93.25 486 PRO A N 1
ATOM 3854 C CA . PRO A 1 486 ? -32.025 17.607 8.638 1.00 93.25 486 PRO A CA 1
ATOM 3855 C C . PRO A 1 486 ? -32.943 16.483 9.148 1.00 93.25 486 PRO A C 1
ATOM 3857 O O . PRO A 1 486 ? -32.553 15.658 9.979 1.00 93.25 486 PRO A O 1
ATOM 3860 N N . SER A 1 487 ? -34.169 16.408 8.645 1.00 94.44 487 SER A N 1
ATOM 3861 C CA . SER A 1 487 ? -35.000 15.211 8.788 1.00 94.44 487 SER A CA 1
ATOM 3862 C C . SER A 1 487 ? -34.579 14.126 7.789 1.00 94.44 487 SER A C 1
ATOM 3864 O O . SER A 1 487 ? -33.942 14.393 6.767 1.00 94.44 487 SER A O 1
ATOM 3866 N N . ARG A 1 488 ? -34.954 12.868 8.059 1.00 96.00 488 ARG A N 1
ATOM 3867 C CA . ARG A 1 488 ? -34.725 11.773 7.102 1.00 96.00 488 ARG A CA 1
ATOM 3868 C C . ARG A 1 488 ? -35.467 12.004 5.784 1.00 96.00 488 ARG A C 1
ATOM 3870 O O . ARG A 1 488 ? -34.882 11.803 4.728 1.00 96.00 488 ARG A O 1
ATOM 3877 N N . VAL A 1 489 ? -36.704 12.494 5.846 1.00 93.94 489 VAL A N 1
ATOM 3878 C CA . VAL A 1 489 ? -37.532 12.735 4.655 1.00 93.94 489 VAL A CA 1
ATOM 3879 C C . VAL A 1 489 ? -36.923 13.816 3.758 1.00 93.94 489 VAL A C 1
ATOM 3881 O O . VAL A 1 489 ? -36.814 13.603 2.555 1.00 93.94 489 VAL A O 1
ATOM 3884 N N . GLU A 1 490 ? -36.437 14.926 4.328 1.00 91.12 490 GLU A N 1
ATOM 3885 C CA . GLU A 1 490 ? -35.724 15.975 3.571 1.00 91.12 490 GLU A CA 1
ATOM 3886 C C . GLU A 1 490 ? -34.450 15.450 2.896 1.00 91.12 490 GLU A C 1
ATOM 3888 O O . GLU A 1 490 ? -34.070 15.925 1.830 1.00 91.12 490 GLU A O 1
ATOM 3893 N N . ALA A 1 491 ? -33.804 14.445 3.492 1.00 90.31 491 ALA A N 1
ATOM 3894 C CA . ALA A 1 491 ? -32.625 13.788 2.936 1.00 90.31 491 ALA A CA 1
ATOM 3895 C C . ALA A 1 491 ? -32.951 12.653 1.940 1.00 90.31 491 ALA A C 1
ATOM 3897 O O . ALA A 1 491 ? -32.033 11.966 1.489 1.00 90.31 491 ALA A O 1
ATOM 3898 N N . GLY A 1 492 ? -34.230 12.426 1.608 1.00 92.31 492 GLY A N 1
ATOM 3899 C CA . GLY A 1 492 ? -34.663 11.337 0.725 1.00 92.31 492 GLY A CA 1
ATOM 3900 C C . GLY A 1 492 ? -34.524 9.943 1.349 1.00 92.31 492 GLY A C 1
ATOM 3901 O O . GLY A 1 492 ? -34.346 8.957 0.636 1.00 92.31 492 GLY A O 1
ATOM 3902 N N . LEU A 1 493 ? -34.560 9.862 2.680 1.00 96.81 493 LEU A N 1
ATOM 3903 C CA . LEU A 1 493 ? -34.409 8.638 3.461 1.00 96.81 493 LEU A CA 1
ATOM 3904 C C . LEU A 1 493 ? -35.753 8.188 4.059 1.00 96.81 493 LEU A C 1
ATOM 3906 O O . LEU A 1 493 ? -36.635 9.015 4.307 1.00 96.81 493 LEU A O 1
ATOM 3910 N N . PRO A 1 494 ? -35.905 6.887 4.354 1.00 95.50 494 PRO A N 1
ATOM 3911 C CA . PRO A 1 494 ? -37.083 6.353 5.034 1.00 95.50 494 PRO A CA 1
ATOM 3912 C C . PRO A 1 494 ? -37.287 7.012 6.404 1.00 95.50 494 PRO A C 1
ATOM 3914 O O . PRO A 1 494 ? -36.338 7.188 7.171 1.00 95.50 494 PRO A O 1
ATOM 3917 N N . ALA A 1 495 ? -38.537 7.363 6.718 1.00 94.12 495 ALA A N 1
ATOM 3918 C CA . ALA A 1 495 ? -38.883 8.035 7.972 1.00 94.12 495 ALA A CA 1
ATOM 3919 C C . ALA A 1 495 ? -38.646 7.145 9.207 1.00 94.12 495 ALA A C 1
ATOM 3921 O O . ALA A 1 495 ? -38.212 7.641 10.245 1.00 94.12 495 ALA A O 1
ATOM 3922 N N . GLU A 1 496 ? -38.871 5.836 9.072 1.00 94.00 496 GLU A N 1
ATOM 3923 C CA . GLU A 1 496 ? -38.782 4.846 10.148 1.00 94.00 496 GLU A CA 1
ATOM 3924 C C . GLU A 1 496 ? -37.810 3.704 9.804 1.00 94.00 496 GLU A C 1
ATOM 3926 O O . GLU A 1 496 ? -37.356 3.563 8.666 1.00 94.00 496 GLU A O 1
ATOM 3931 N N . GLY A 1 497 ? -37.499 2.875 10.805 1.00 96.00 497 GLY A N 1
ATOM 3932 C CA . GLY A 1 497 ? -36.593 1.733 10.680 1.00 96.00 497 GLY A CA 1
ATOM 3933 C C . GLY A 1 497 ? -35.127 2.070 10.966 1.00 96.00 497 GLY A C 1
ATOM 3934 O O . GLY A 1 497 ? -34.718 3.233 10.995 1.00 96.00 497 GLY A O 1
ATOM 3935 N N . ILE A 1 498 ? -34.322 1.029 11.200 1.00 98.38 498 ILE A N 1
ATOM 3936 C CA . ILE A 1 498 ? -32.886 1.180 11.468 1.00 98.38 498 ILE A CA 1
ATOM 3937 C C . ILE A 1 498 ? -32.154 1.561 10.180 1.00 98.38 498 ILE A C 1
ATOM 3939 O O . ILE A 1 498 ? -32.221 0.840 9.185 1.00 98.38 498 ILE A O 1
ATOM 3943 N N . LEU A 1 499 ? -31.414 2.665 10.215 1.00 98.56 499 LEU A N 1
ATOM 3944 C CA . LEU A 1 499 ? -30.548 3.111 9.129 1.00 98.56 499 LEU A CA 1
ATOM 3945 C C . LEU A 1 499 ? -29.091 2.776 9.453 1.00 98.56 499 LEU A C 1
ATOM 3947 O O . LEU A 1 499 ? -28.427 3.494 10.209 1.00 98.56 499 LEU A O 1
ATOM 3951 N N . PHE A 1 500 ? -28.593 1.695 8.856 1.00 98.81 500 PHE A N 1
ATOM 3952 C CA . PHE A 1 500 ? -27.167 1.394 8.832 1.00 98.81 500 PHE A CA 1
ATOM 3953 C C . PHE A 1 500 ? -26.468 2.290 7.810 1.00 98.81 500 PHE A C 1
ATOM 3955 O O . PHE A 1 500 ? -27.017 2.546 6.738 1.00 98.81 500 PHE A O 1
ATOM 3962 N N . CYS A 1 501 ? -25.243 2.730 8.088 1.00 98.62 501 CYS A N 1
ATOM 3963 C CA . CYS A 1 501 ? -24.431 3.439 7.103 1.00 98.62 501 CYS A CA 1
ATOM 3964 C C . CYS A 1 501 ? -23.007 2.891 6.989 1.00 98.62 501 CYS A C 1
ATOM 3966 O O . CYS A 1 501 ? -22.444 2.368 7.947 1.00 98.62 501 CYS A O 1
ATOM 3968 N N . CYS A 1 502 ? -22.412 3.046 5.809 1.00 98.19 502 CYS A N 1
ATOM 3969 C CA . CYS A 1 502 ? -20.981 2.872 5.585 1.00 98.19 502 CYS A CA 1
ATOM 3970 C C . CYS A 1 502 ? -20.538 3.887 4.530 1.00 98.19 502 CYS A C 1
ATOM 3972 O O . CYS A 1 502 ? -20.798 3.714 3.344 1.00 98.19 502 CYS A O 1
ATOM 3974 N N . PHE A 1 503 ? -19.889 4.971 4.965 1.00 96.81 503 PHE A N 1
ATOM 3975 C CA . PHE A 1 503 ? -19.445 6.071 4.096 1.00 96.81 503 PHE A CA 1
ATOM 3976 C C . PHE A 1 503 ? -18.020 5.891 3.545 1.00 96.81 503 PHE A C 1
ATOM 3978 O O . PHE A 1 503 ? -17.386 6.846 3.099 1.00 96.81 503 PHE A O 1
ATOM 3985 N N . ASN A 1 504 ? -17.502 4.663 3.594 1.00 95.62 504 ASN A N 1
ATOM 3986 C CA . ASN A 1 504 ? -16.212 4.311 3.018 1.00 95.62 504 ASN A CA 1
ATOM 3987 C C . ASN A 1 504 ? -16.289 4.260 1.480 1.00 95.62 504 ASN A C 1
ATOM 3989 O O . ASN A 1 504 ? -17.347 4.023 0.899 1.00 95.62 504 ASN A O 1
ATOM 3993 N N . ASN A 1 505 ? -15.145 4.438 0.813 1.00 94.00 505 ASN A N 1
ATOM 3994 C CA . ASN A 1 505 ? -15.045 4.209 -0.630 1.00 94.00 505 ASN A CA 1
ATOM 3995 C C . ASN A 1 505 ? -15.395 2.754 -0.986 1.00 94.00 505 ASN A C 1
ATOM 3997 O O . ASN A 1 505 ? -15.061 1.835 -0.234 1.00 94.00 505 ASN A O 1
ATOM 4001 N N . SER A 1 506 ? -15.989 2.550 -2.168 1.00 94.88 506 SER A N 1
ATOM 4002 C CA . SER A 1 506 ? -16.462 1.237 -2.635 1.00 94.88 506 SER A CA 1
ATOM 4003 C C . SER A 1 506 ? -15.388 0.159 -2.622 1.00 94.88 506 SER A C 1
ATOM 4005 O O . SER A 1 506 ? -15.682 -0.980 -2.276 1.00 94.88 506 SER A O 1
ATOM 4007 N N . PHE A 1 507 ? -14.130 0.519 -2.894 1.00 94.56 507 PHE A N 1
ATOM 4008 C CA . PHE A 1 507 ? -13.046 -0.456 -2.926 1.00 94.56 507 PHE A CA 1
ATOM 4009 C C . PHE A 1 507 ? -12.748 -1.136 -1.581 1.00 94.56 507 PHE A C 1
ATOM 4011 O O . PHE A 1 507 ? -12.054 -2.150 -1.552 1.00 94.56 507 PHE A O 1
ATOM 4018 N N . LYS A 1 508 ? -13.259 -0.593 -0.467 1.00 96.81 508 LYS A N 1
ATOM 4019 C CA . LYS A 1 508 ? -13.158 -1.212 0.862 1.00 96.81 508 LYS A CA 1
ATOM 4020 C C . LYS A 1 508 ? -14.284 -2.211 1.148 1.00 96.81 508 LYS A C 1
ATOM 4022 O O . LYS A 1 508 ? -14.215 -2.928 2.140 1.00 96.81 508 LYS A O 1
ATOM 4027 N N . ILE A 1 509 ? -15.333 -2.242 0.325 1.00 96.50 509 ILE A N 1
ATOM 4028 C CA . ILE A 1 509 ? -16.488 -3.123 0.511 1.00 96.50 509 ILE A CA 1
ATOM 4029 C C . ILE A 1 509 ? -16.181 -4.467 -0.149 1.00 96.50 509 ILE A C 1
ATOM 4031 O O . ILE A 1 509 ? -16.228 -4.602 -1.374 1.00 96.50 509 ILE A O 1
ATOM 4035 N N . THR A 1 510 ? -15.861 -5.465 0.671 1.00 95.88 510 THR A N 1
ATOM 4036 C CA . THR A 1 510 ? -15.599 -6.828 0.197 1.00 95.88 510 THR A CA 1
ATOM 4037 C C . THR A 1 510 ? -16.900 -7.616 0.013 1.00 95.88 510 THR A C 1
ATOM 4039 O O . THR A 1 510 ? -17.905 -7.298 0.667 1.00 95.88 510 THR A O 1
ATOM 4042 N N . PRO A 1 511 ? -16.903 -8.660 -0.840 1.00 95.88 511 PRO A N 1
ATOM 4043 C CA . PRO A 1 511 ? -18.046 -9.565 -0.976 1.00 95.88 511 PRO A CA 1
ATOM 4044 C C . PRO A 1 511 ? -18.479 -10.154 0.369 1.00 95.88 511 PRO A C 1
ATOM 4046 O O . PRO A 1 511 ? -19.668 -10.164 0.689 1.00 95.88 511 PRO A O 1
ATOM 4049 N N . ALA A 1 512 ? -17.515 -10.585 1.190 1.00 95.19 512 ALA A N 1
ATOM 4050 C CA . ALA A 1 512 ? -17.799 -11.155 2.498 1.00 95.19 512 ALA A CA 1
ATOM 4051 C C . ALA A 1 512 ? -18.495 -10.135 3.406 1.00 95.19 512 ALA A C 1
ATOM 4053 O O . ALA A 1 512 ? -19.530 -10.444 3.994 1.00 95.19 512 ALA A O 1
ATOM 4054 N N . MET A 1 513 ? -17.987 -8.903 3.488 1.00 96.50 513 MET A N 1
ATOM 4055 C CA . MET A 1 513 ? -18.579 -7.884 4.354 1.00 96.50 513 MET A CA 1
ATOM 4056 C C . MET A 1 513 ? -19.993 -7.488 3.905 1.00 96.50 513 MET A C 1
ATOM 4058 O O . MET A 1 513 ? -20.910 -7.408 4.725 1.00 96.50 513 MET A O 1
ATOM 4062 N N . PHE A 1 514 ? -20.213 -7.312 2.601 1.00 98.19 514 PHE A N 1
ATOM 4063 C CA . PHE A 1 514 ? -21.538 -6.972 2.085 1.00 98.19 514 PHE A CA 1
ATOM 4064 C C . PHE A 1 514 ? -22.564 -8.094 2.295 1.00 98.19 514 PHE A C 1
ATOM 4066 O O . PHE A 1 514 ? -23.716 -7.818 2.640 1.00 98.19 514 PHE A O 1
ATOM 4073 N N . ALA A 1 515 ? -22.155 -9.360 2.165 1.00 98.06 515 ALA A N 1
ATOM 4074 C CA . ALA A 1 515 ? -23.010 -10.504 2.477 1.00 98.06 515 ALA A CA 1
ATOM 4075 C C . ALA A 1 515 ? -23.473 -10.484 3.947 1.00 98.06 515 ALA A C 1
ATOM 4077 O O . ALA A 1 515 ? -24.647 -10.739 4.238 1.00 98.06 515 ALA A O 1
ATOM 4078 N N . ARG A 1 516 ? -22.585 -10.105 4.878 1.00 97.88 516 ARG A N 1
ATOM 4079 C CA . ARG A 1 516 ? -22.918 -9.937 6.306 1.00 97.88 516 ARG A CA 1
ATOM 4080 C C . ARG A 1 516 ? -23.892 -8.787 6.530 1.00 97.88 516 ARG A C 1
ATOM 4082 O O . ARG A 1 516 ? -24.860 -8.938 7.275 1.00 97.88 516 ARG A O 1
ATOM 4089 N N . TRP A 1 517 ? -23.704 -7.664 5.842 1.00 98.62 517 TRP A N 1
ATOM 4090 C CA . TRP A 1 517 ? -24.660 -6.554 5.886 1.00 98.62 517 TRP A CA 1
ATOM 4091 C C . TRP A 1 517 ? -26.033 -6.971 5.351 1.00 98.62 517 TRP A C 1
ATOM 4093 O O . TRP A 1 517 ? -27.044 -6.689 5.989 1.00 98.62 517 TRP A O 1
ATOM 4103 N N . CYS A 1 518 ? -26.094 -7.733 4.258 1.00 98.56 518 CYS A N 1
ATOM 4104 C CA . CYS A 1 518 ? -27.352 -8.290 3.755 1.00 98.56 518 CYS A CA 1
ATOM 4105 C C . CYS A 1 518 ? -28.003 -9.258 4.757 1.00 98.56 518 CYS A C 1
ATOM 4107 O O . CYS A 1 518 ? -29.220 -9.239 4.942 1.00 98.56 518 CYS A O 1
ATOM 4109 N N . SER A 1 519 ? -27.209 -10.079 5.452 1.00 97.94 519 SER A N 1
ATOM 4110 C CA . SER A 1 519 ? -27.691 -10.930 6.549 1.00 97.94 519 SER A CA 1
ATOM 4111 C C . SER A 1 519 ? -28.333 -10.104 7.672 1.00 97.94 519 SER A C 1
ATOM 4113 O O . SER A 1 519 ? -29.444 -10.412 8.111 1.00 97.94 519 SER A O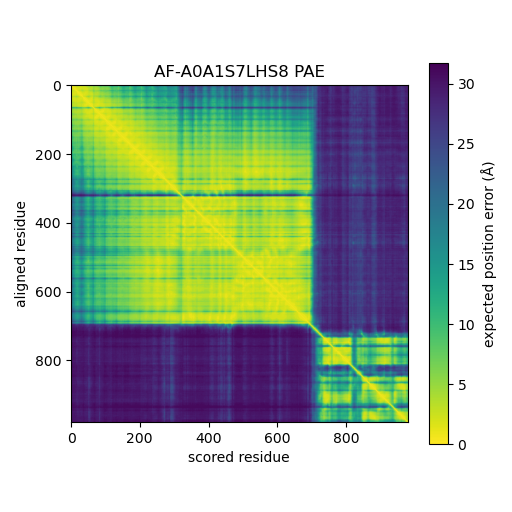 1
ATOM 4115 N N . LEU A 1 520 ? -27.697 -9.000 8.082 1.00 97.88 520 LEU A N 1
ATOM 4116 C CA . LEU A 1 520 ? -28.242 -8.063 9.071 1.00 97.88 520 LEU A CA 1
ATOM 4117 C C . LEU A 1 520 ? -29.543 -7.408 8.589 1.00 97.88 520 LEU A C 1
ATOM 4119 O O . LEU A 1 520 ? -30.519 -7.390 9.337 1.00 97.88 520 LEU A O 1
ATOM 4123 N N . LEU A 1 521 ? -29.599 -6.947 7.335 1.00 98.38 521 LEU A N 1
ATOM 4124 C CA . LEU A 1 521 ? -30.808 -6.359 6.747 1.00 98.38 521 LEU A CA 1
ATOM 4125 C C . LEU A 1 521 ? -31.982 -7.350 6.726 1.00 98.38 521 LEU A C 1
ATOM 4127 O O . LEU A 1 521 ? -33.128 -6.952 6.935 1.00 98.38 521 LEU A O 1
ATOM 4131 N N . LYS A 1 522 ? -31.740 -8.644 6.498 1.00 97.62 522 LYS A N 1
ATOM 4132 C CA . LYS A 1 522 ? -32.798 -9.668 6.588 1.00 97.62 522 LYS A CA 1
ATOM 4133 C C . LYS A 1 522 ? -33.283 -9.875 8.018 1.00 97.62 522 LYS A C 1
ATOM 4135 O O . LYS A 1 522 ? -34.480 -10.003 8.243 1.00 97.62 522 LYS A O 1
ATOM 4140 N N . ARG A 1 523 ? -32.357 -9.908 8.980 1.00 97.44 523 ARG A N 1
ATOM 4141 C CA . ARG A 1 523 ? -32.663 -10.149 10.399 1.00 97.44 523 ARG A CA 1
ATOM 4142 C C . ARG A 1 523 ? -33.354 -8.965 11.072 1.00 97.44 523 ARG A C 1
ATOM 4144 O O . ARG A 1 523 ? -34.146 -9.172 11.983 1.00 97.44 523 ARG A O 1
ATOM 4151 N N . VAL A 1 524 ? -33.057 -7.743 10.639 1.00 97.56 524 VAL A N 1
ATOM 4152 C CA . VAL A 1 524 ? -33.666 -6.510 11.150 1.00 97.56 524 VAL A CA 1
ATOM 4153 C C . VAL A 1 524 ? -34.671 -6.008 10.115 1.00 97.56 524 VAL A C 1
ATOM 4155 O O . VAL A 1 524 ? -34.321 -5.263 9.195 1.00 97.56 524 VAL A O 1
ATOM 4158 N N . ALA A 1 525 ? -35.923 -6.452 10.233 1.00 94.44 525 ALA A N 1
ATOM 4159 C CA . ALA A 1 525 ? -36.993 -6.074 9.312 1.00 94.44 525 ALA A CA 1
ATOM 4160 C C . ALA A 1 525 ? -37.159 -4.543 9.231 1.00 94.44 525 ALA A C 1
ATOM 4162 O O . ALA A 1 525 ? -37.043 -3.842 10.234 1.00 94.44 525 ALA A O 1
ATOM 4163 N N . GLY A 1 526 ? -37.392 -4.021 8.023 1.00 94.31 526 GLY A N 1
ATOM 4164 C CA . GLY A 1 526 ? -37.561 -2.580 7.789 1.00 94.31 526 GLY A CA 1
ATOM 4165 C C . GLY A 1 526 ? -36.287 -1.732 7.922 1.00 94.31 526 GLY A C 1
ATOM 4166 O O . GLY A 1 526 ? -36.382 -0.510 7.911 1.00 94.31 526 GLY A O 1
ATOM 4167 N N . SER A 1 527 ? -35.102 -2.342 8.054 1.00 98.31 527 SER A N 1
ATOM 4168 C CA . SER A 1 527 ? -33.825 -1.610 8.076 1.00 98.31 527 SER A CA 1
ATOM 4169 C C . SER A 1 527 ? -33.293 -1.269 6.679 1.00 98.31 527 SER A C 1
ATOM 4171 O O . SER A 1 527 ? -33.708 -1.858 5.679 1.00 98.31 527 SER A O 1
ATOM 4173 N N . TRP A 1 528 ? -32.340 -0.349 6.596 1.00 98.62 528 TRP A N 1
ATOM 4174 C CA . TRP A 1 528 ? -31.789 0.165 5.339 1.00 98.62 528 TRP A CA 1
ATOM 4175 C C . TRP A 1 528 ? -30.272 0.278 5.433 1.00 98.62 528 TRP A C 1
ATOM 4177 O O . TRP A 1 528 ? -29.742 0.499 6.523 1.00 98.62 528 TRP A O 1
ATOM 4187 N N . LEU A 1 529 ? -29.576 0.142 4.302 1.00 98.75 529 LEU A N 1
ATOM 4188 C CA . LEU A 1 529 ? -28.136 0.380 4.212 1.00 98.75 529 LEU A CA 1
ATOM 4189 C C . LEU A 1 529 ? -27.872 1.620 3.365 1.00 98.75 529 LEU A C 1
ATOM 4191 O O . LEU A 1 529 ? -28.291 1.690 2.212 1.00 98.75 529 LEU A O 1
ATOM 4195 N N . TRP A 1 530 ? -27.149 2.578 3.933 1.00 98.62 530 TRP A N 1
ATOM 4196 C CA . TRP A 1 530 ? -26.833 3.850 3.301 1.00 98.62 530 TRP A CA 1
ATOM 4197 C C . TRP A 1 530 ? -25.340 3.973 2.994 1.00 98.62 530 TRP A C 1
ATOM 4199 O O . TRP A 1 530 ? -24.497 3.978 3.895 1.00 98.62 530 TRP A O 1
ATOM 4209 N N . LEU A 1 531 ? -25.024 4.064 1.706 1.00 98.38 531 LEU A N 1
ATOM 4210 C CA . LEU A 1 531 ? -23.673 4.112 1.145 1.00 98.38 531 LEU A CA 1
ATOM 4211 C C . LEU A 1 531 ? -23.437 5.464 0.451 1.00 98.38 531 LEU A C 1
ATOM 4213 O O . LEU A 1 531 ? -24.405 6.157 0.131 1.00 98.38 531 LEU A O 1
ATOM 4217 N N . PRO A 1 532 ? -22.189 5.890 0.192 1.00 96.19 532 PRO A N 1
ATOM 4218 C CA . PRO A 1 532 ? -21.946 7.084 -0.607 1.00 96.19 532 PRO A CA 1
ATOM 4219 C C . PRO A 1 532 ? -22.322 6.823 -2.068 1.00 96.19 532 PRO A C 1
ATOM 4221 O O . PRO A 1 532 ? -22.292 5.686 -2.532 1.00 96.19 532 PRO A O 1
ATOM 4224 N N . GLN A 1 533 ? -22.649 7.876 -2.813 1.00 94.50 533 GLN A N 1
ATOM 4225 C CA . GLN A 1 533 ? -22.816 7.793 -4.260 1.00 94.50 533 GLN A CA 1
ATOM 4226 C C . GLN A 1 533 ? -21.520 7.308 -4.923 1.00 94.50 533 GLN A C 1
ATOM 4228 O O . GLN A 1 533 ? -20.425 7.780 -4.609 1.00 94.50 533 GLN A O 1
ATOM 4233 N N . MET A 1 534 ? -21.667 6.364 -5.850 1.00 93.25 534 MET A N 1
ATOM 4234 C CA . MET A 1 534 ? -20.577 5.704 -6.573 1.00 93.25 534 MET A CA 1
ATOM 4235 C C . MET A 1 534 ? -20.810 5.809 -8.084 1.00 93.25 534 MET A C 1
ATOM 4237 O O . MET A 1 534 ? -21.796 6.397 -8.530 1.00 93.25 534 MET A O 1
ATOM 4241 N N . ALA A 1 535 ? -19.913 5.218 -8.877 1.00 91.00 535 ALA A N 1
ATOM 4242 C CA . ALA A 1 535 ? -20.174 4.993 -10.295 1.00 91.00 535 ALA A CA 1
ATOM 4243 C C . ALA A 1 535 ? -21.479 4.198 -10.477 1.00 91.00 535 ALA A C 1
ATOM 4245 O O . ALA A 1 535 ? -21.784 3.306 -9.683 1.00 91.00 535 ALA A O 1
ATOM 4246 N N . GLU A 1 536 ? -22.234 4.503 -11.531 1.00 93.81 536 GLU A N 1
ATOM 4247 C CA . GLU A 1 536 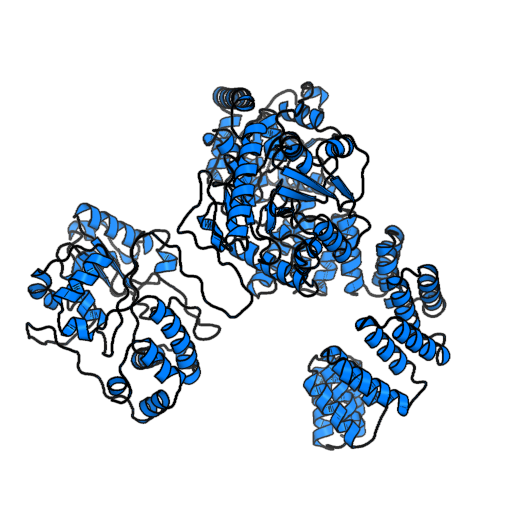? -23.543 3.891 -11.796 1.00 93.81 536 GLU A CA 1
ATOM 4248 C C . GLU A 1 536 ? -23.480 2.359 -11.816 1.00 93.81 536 GLU A C 1
ATOM 4250 O O . GLU A 1 536 ? -24.277 1.694 -11.153 1.00 93.81 536 GLU A O 1
ATOM 4255 N N . GLN A 1 537 ? -22.459 1.806 -12.473 1.00 95.25 537 GLN A N 1
ATOM 4256 C CA . GLN A 1 537 ? -22.219 0.366 -12.512 1.00 95.25 537 GLN A CA 1
ATOM 4257 C C . GLN A 1 537 ? -21.975 -0.230 -11.116 1.00 95.25 537 GLN A C 1
ATOM 4259 O O . GLN A 1 537 ? -22.519 -1.285 -10.814 1.00 95.25 537 GLN A O 1
ATOM 4264 N N . ALA A 1 538 ? -21.246 0.459 -10.231 1.00 96.75 538 ALA A N 1
ATOM 4265 C CA . ALA A 1 538 ? -21.020 -0.013 -8.863 1.00 96.75 538 ALA A CA 1
ATOM 4266 C C . ALA A 1 538 ? -22.314 -0.045 -8.041 1.00 96.75 538 ALA A C 1
ATOM 4268 O O . ALA A 1 538 ? -22.597 -1.022 -7.349 1.00 96.75 538 ALA A O 1
ATOM 4269 N N . MET A 1 539 ? -23.137 1.002 -8.158 1.00 97.50 539 MET A N 1
ATOM 4270 C CA . MET A 1 539 ? -24.442 1.053 -7.495 1.00 97.50 539 MET A CA 1
ATOM 4271 C C . MET A 1 539 ? -25.375 -0.050 -8.011 1.00 97.50 539 MET A C 1
ATOM 4273 O O . MET A 1 539 ? -26.067 -0.691 -7.219 1.00 97.50 539 MET A O 1
ATOM 4277 N N . SER A 1 540 ? -25.370 -0.301 -9.325 1.00 97.50 540 SER A N 1
ATOM 4278 C CA . SER A 1 540 ? -26.116 -1.401 -9.945 1.00 97.50 540 SER A CA 1
ATOM 4279 C C . SER A 1 540 ? -25.640 -2.764 -9.438 1.00 97.50 540 SER A C 1
ATOM 4281 O O . SER A 1 540 ? -26.458 -3.566 -8.986 1.00 97.50 540 SER A O 1
ATOM 4283 N N . ASN A 1 541 ? -24.324 -2.996 -9.426 1.00 98.19 541 ASN A N 1
ATOM 4284 C CA . ASN A 1 541 ? -23.718 -4.236 -8.945 1.00 98.19 541 ASN A CA 1
ATOM 4285 C C . ASN A 1 541 ? -24.097 -4.512 -7.485 1.00 98.19 541 ASN A C 1
ATOM 4287 O O . ASN A 1 541 ? -24.570 -5.601 -7.174 1.00 98.19 541 ASN A O 1
ATOM 4291 N N . LEU A 1 542 ? -23.992 -3.522 -6.593 1.00 98.38 542 LEU A N 1
ATOM 4292 C CA . LEU A 1 542 ? -24.369 -3.684 -5.182 1.00 98.38 542 LEU A CA 1
ATOM 4293 C C . LEU A 1 542 ? -25.862 -3.989 -4.997 1.00 98.38 542 LEU A C 1
ATOM 4295 O O . LEU A 1 542 ? -26.217 -4.835 -4.176 1.00 98.38 542 LEU A O 1
ATOM 4299 N N . ARG A 1 543 ? -26.751 -3.347 -5.766 1.00 98.50 543 ARG A N 1
ATOM 4300 C CA . ARG A 1 543 ? -28.191 -3.662 -5.731 1.00 98.50 543 ARG A CA 1
ATOM 4301 C C . ARG A 1 543 ? -28.471 -5.082 -6.204 1.00 98.50 543 ARG A C 1
ATOM 4303 O O . ARG A 1 543 ? -29.257 -5.783 -5.574 1.00 98.50 543 ARG A O 1
ATOM 4310 N N . GLN A 1 544 ? -27.816 -5.520 -7.276 1.00 98.06 544 GLN A N 1
ATOM 4311 C CA . GLN A 1 544 ? -27.952 -6.885 -7.772 1.00 98.06 544 GLN A CA 1
ATOM 4312 C C . GLN A 1 544 ? -27.425 -7.903 -6.752 1.00 98.06 544 GLN A C 1
ATOM 4314 O O . GLN A 1 544 ? -28.091 -8.903 -6.499 1.00 98.06 544 GLN A O 1
ATOM 4319 N N . GLN A 1 545 ? -26.291 -7.622 -6.106 1.00 97.94 545 GLN A N 1
ATOM 4320 C CA . GLN A 1 545 ? -25.751 -8.465 -5.036 1.00 97.94 545 GLN A CA 1
ATOM 4321 C C . GLN A 1 545 ? -26.660 -8.497 -3.797 1.00 97.94 545 GLN A C 1
ATOM 4323 O O . GLN A 1 545 ? -26.767 -9.515 -3.121 1.00 97.94 545 GLN A O 1
ATOM 4328 N N . ALA A 1 546 ? -27.377 -7.415 -3.488 1.00 98.38 546 ALA A N 1
ATOM 4329 C CA . ALA A 1 546 ? -28.378 -7.455 -2.422 1.00 98.38 546 ALA A CA 1
ATOM 4330 C C . ALA A 1 546 ? -29.496 -8.457 -2.763 1.00 98.38 546 ALA A C 1
ATOM 4332 O O . ALA A 1 546 ? -29.855 -9.291 -1.926 1.00 98.38 546 ALA A O 1
ATOM 4333 N N . VAL A 1 547 ? -29.973 -8.442 -4.015 1.00 98.31 547 VAL A N 1
ATOM 4334 C CA . VAL A 1 547 ? -31.006 -9.367 -4.507 1.00 98.31 547 VAL A CA 1
ATOM 4335 C C . VAL A 1 547 ? -30.527 -10.818 -4.462 1.00 98.31 547 VAL A C 1
ATOM 4337 O O . VAL A 1 547 ? -31.274 -11.674 -3.987 1.00 98.31 547 VAL A O 1
ATOM 4340 N N . THR A 1 548 ? -29.285 -11.114 -4.866 1.00 97.44 548 THR A N 1
ATOM 4341 C CA . THR A 1 548 ? -28.725 -12.480 -4.771 1.00 97.44 548 THR A CA 1
ATOM 4342 C C . THR A 1 548 ? -28.646 -12.976 -3.325 1.00 97.44 548 THR A C 1
ATOM 4344 O O . THR A 1 548 ? -28.810 -14.169 -3.071 1.00 97.44 548 THR A O 1
ATOM 4347 N N . HIS A 1 549 ? -28.485 -12.073 -2.354 1.00 97.62 549 HIS A N 1
ATOM 4348 C CA . HIS A 1 549 ? -28.533 -12.387 -0.926 1.00 97.62 549 HIS A CA 1
ATOM 4349 C C . HIS A 1 549 ? -29.944 -12.365 -0.308 1.00 97.62 549 HIS A C 1
ATOM 4351 O O . HIS A 1 549 ? -30.076 -12.579 0.906 1.00 97.62 549 HIS A O 1
ATOM 4357 N N . GLY A 1 550 ? -30.998 -12.163 -1.104 1.00 97.50 550 GLY A N 1
ATOM 4358 C CA . GLY A 1 550 ? -32.394 -12.153 -0.654 1.00 97.50 550 GLY A CA 1
ATOM 4359 C C . GLY A 1 550 ? -32.822 -10.854 0.035 1.00 97.50 550 GLY A C 1
ATOM 4360 O O . GLY A 1 550 ? -33.699 -10.877 0.897 1.00 97.50 550 GLY A O 1
ATOM 4361 N N . VAL A 1 551 ? -32.181 -9.732 -0.295 1.00 98.31 551 VAL A N 1
ATOM 4362 C CA . VAL A 1 551 ? -32.547 -8.382 0.151 1.00 98.31 551 VAL A CA 1
ATOM 4363 C C . VAL A 1 551 ? -33.045 -7.593 -1.056 1.00 98.31 551 VAL A C 1
ATOM 4365 O O . VAL A 1 551 ? -32.403 -7.585 -2.099 1.00 98.31 551 VAL A O 1
ATOM 4368 N N . ASP A 1 552 ? -34.176 -6.900 -0.919 1.00 97.75 552 ASP A N 1
ATOM 4369 C CA . ASP A 1 552 ? -34.633 -5.966 -1.951 1.00 97.75 552 ASP A CA 1
ATOM 4370 C C . ASP A 1 552 ? -33.554 -4.901 -2.215 1.00 97.75 552 ASP A C 1
ATOM 4372 O O . ASP A 1 552 ? -33.146 -4.180 -1.301 1.00 97.75 552 ASP A O 1
ATOM 4376 N N . GLY A 1 553 ? -33.100 -4.791 -3.467 1.00 97.19 553 GLY A N 1
ATOM 4377 C CA . GLY A 1 553 ? -32.087 -3.823 -3.883 1.00 97.19 553 GLY A CA 1
ATOM 4378 C C . GLY A 1 553 ? -32.471 -2.366 -3.595 1.00 97.19 553 GLY A C 1
ATOM 4379 O O . GLY A 1 553 ? -31.582 -1.531 -3.433 1.00 97.19 553 GLY A O 1
ATOM 4380 N N . GLN A 1 554 ? -33.764 -2.044 -3.455 1.00 96.31 554 GLN A N 1
ATOM 4381 C CA . GLN A 1 554 ? -34.215 -0.707 -3.043 1.00 96.31 554 GLN A CA 1
ATOM 4382 C C . GLN A 1 554 ? -33.827 -0.357 -1.600 1.00 96.31 554 GLN A C 1
ATOM 4384 O O . GLN A 1 554 ? -33.740 0.822 -1.262 1.00 96.31 554 GLN A O 1
ATOM 4389 N N . ARG A 1 555 ? -33.514 -1.354 -0.758 1.00 97.88 555 ARG A N 1
ATOM 4390 C CA . ARG A 1 555 ? -33.024 -1.141 0.615 1.00 97.88 555 ARG A CA 1
ATOM 4391 C C . ARG A 1 555 ? -31.579 -0.646 0.684 1.00 97.88 555 ARG A C 1
ATOM 4393 O O . ARG A 1 555 ? -31.109 -0.300 1.770 1.00 97.88 555 ARG A O 1
ATOM 4400 N N . ILE A 1 556 ? -30.885 -0.610 -0.457 1.00 98.44 556 ILE A N 1
ATOM 4401 C CA . ILE A 1 556 ? -29.546 -0.042 -0.605 1.00 98.44 556 ILE A CA 1
ATOM 4402 C C . ILE A 1 556 ? -29.676 1.380 -1.161 1.00 98.44 556 ILE A C 1
ATOM 4404 O O . ILE A 1 556 ? -30.008 1.600 -2.333 1.00 98.44 556 ILE A O 1
ATOM 4408 N N . LEU A 1 557 ? -29.423 2.350 -0.290 1.00 98.19 557 LEU A N 1
ATOM 4409 C CA . LEU A 1 557 ? -29.554 3.779 -0.546 1.00 98.19 557 LEU A CA 1
ATOM 4410 C C . LEU A 1 557 ? -28.178 4.393 -0.810 1.00 98.19 557 LEU A C 1
ATOM 4412 O O . LEU A 1 557 ? -27.191 4.011 -0.182 1.00 98.19 557 LEU A O 1
ATOM 4416 N N . PHE A 1 558 ? -28.123 5.397 -1.685 1.00 97.81 558 PHE A N 1
ATOM 4417 C CA . PHE A 1 558 ? -26.879 6.071 -2.061 1.00 97.81 558 PHE A CA 1
ATOM 4418 C C . PHE A 1 558 ? -26.972 7.573 -1.785 1.00 97.81 558 PHE A C 1
ATOM 4420 O O . PHE A 1 558 ? -27.841 8.262 -2.312 1.00 97.81 558 PHE A O 1
ATOM 4427 N N . ALA A 1 559 ? -26.085 8.082 -0.933 1.00 95.69 559 ALA A N 1
ATOM 4428 C CA . ALA A 1 559 ? -26.031 9.479 -0.529 1.00 95.69 559 ALA A CA 1
ATOM 4429 C C . ALA A 1 559 ? -25.317 10.329 -1.592 1.00 95.69 559 ALA A C 1
ATOM 4431 O O . ALA A 1 559 ? -24.151 10.044 -1.883 1.00 95.69 559 ALA A O 1
ATOM 4432 N N . PRO A 1 560 ? -25.926 11.410 -2.108 1.00 93.19 560 PRO A N 1
ATOM 4433 C CA . PRO A 1 560 ? -25.260 12.285 -3.067 1.00 93.19 560 PRO A CA 1
ATOM 4434 C C . PRO A 1 560 ? -24.010 12.934 -2.464 1.00 93.19 560 PRO A C 1
ATOM 4436 O O . PRO A 1 560 ? -23.858 13.040 -1.241 1.00 93.19 560 PRO A O 1
ATOM 4439 N N . ARG A 1 561 ? -23.088 13.383 -3.316 1.00 90.31 561 ARG A N 1
ATOM 4440 C CA . ARG A 1 561 ? -21.929 14.154 -2.850 1.00 90.31 561 ARG A CA 1
ATOM 4441 C C . ARG A 1 561 ? -22.388 15.488 -2.249 1.00 90.31 561 ARG A C 1
ATOM 4443 O O . ARG A 1 561 ? -23.255 16.152 -2.801 1.00 90.31 561 ARG A O 1
ATOM 4450 N N . VAL A 1 562 ? -21.776 15.869 -1.131 1.00 89.81 562 VAL A N 1
ATOM 4451 C CA . VAL A 1 562 ? -21.924 17.193 -0.508 1.00 89.81 562 VAL A CA 1
ATOM 4452 C C . VAL A 1 562 ? -20.578 17.907 -0.559 1.00 89.81 562 VAL A C 1
ATOM 4454 O O . VAL A 1 562 ? -19.536 17.249 -0.492 1.00 89.81 562 VAL A O 1
ATOM 4457 N N . GLU A 1 563 ? -20.593 19.226 -0.734 1.00 81.56 563 GLU A N 1
ATOM 4458 C CA . GLU A 1 563 ? -19.366 20.013 -0.914 1.00 81.56 563 GLU A CA 1
ATOM 4459 C C . GLU A 1 563 ? -18.694 20.362 0.415 1.00 81.56 563 GLU A C 1
ATOM 4461 O O . GLU A 1 563 ? -17.473 20.281 0.522 1.00 81.56 563 GLU A O 1
ATOM 4466 N N . GLN A 1 564 ? -19.478 20.708 1.441 1.00 85.00 564 GLN A N 1
ATOM 4467 C CA . GLN A 1 564 ? -18.950 21.143 2.731 1.00 85.00 564 GLN A CA 1
ATOM 4468 C C . GLN A 1 564 ? -18.908 19.995 3.745 1.00 85.00 564 GLN A C 1
ATOM 4470 O O . GLN A 1 564 ? -19.864 19.228 3.892 1.00 85.00 564 GLN A O 1
ATOM 4475 N N . ASN A 1 565 ? -17.820 19.913 4.520 1.00 89.12 565 ASN A N 1
ATOM 4476 C CA . ASN A 1 565 ? -17.684 18.914 5.586 1.00 89.12 565 ASN A CA 1
ATOM 4477 C C . ASN A 1 565 ? -18.785 19.050 6.656 1.00 89.12 565 ASN A C 1
ATOM 4479 O O . ASN A 1 565 ? -19.322 18.037 7.098 1.00 89.12 565 ASN A O 1
ATOM 4483 N N . ARG A 1 566 ? -19.207 20.277 7.001 1.00 92.94 566 ARG A N 1
ATOM 4484 C CA . ARG A 1 566 ? -20.289 20.508 7.978 1.00 92.94 566 ARG A CA 1
ATOM 4485 C C . ARG A 1 566 ? -21.611 19.850 7.577 1.00 92.94 566 ARG A C 1
ATOM 4487 O O . ARG A 1 566 ? -22.304 19.317 8.442 1.00 92.94 566 ARG A O 1
ATOM 4494 N N . ASP A 1 567 ? -21.916 19.817 6.279 1.00 93.25 567 ASP A N 1
ATOM 4495 C CA . ASP A 1 567 ? -23.120 19.178 5.738 1.00 93.25 567 ASP A CA 1
ATOM 4496 C C . ASP A 1 567 ? -22.962 17.653 5.701 1.00 93.25 567 ASP A C 1
ATOM 4498 O O . ASP A 1 567 ? -23.912 16.907 5.961 1.00 93.25 567 ASP A O 1
ATOM 4502 N N . HIS A 1 568 ? -21.740 17.164 5.452 1.00 94.50 568 HIS A N 1
ATOM 4503 C CA . HIS A 1 568 ? -21.433 15.743 5.592 1.00 94.50 568 HIS A CA 1
ATOM 4504 C C . HIS A 1 568 ? -21.637 15.267 7.037 1.00 94.50 568 HIS A C 1
ATOM 4506 O O . HIS A 1 568 ? -22.288 14.242 7.256 1.00 94.50 568 HIS A O 1
ATOM 4512 N N . LEU A 1 569 ? -21.132 16.014 8.017 1.00 95.31 569 LEU A N 1
ATOM 4513 C CA . LEU A 1 569 ? -21.324 15.722 9.436 1.00 95.31 569 LEU A CA 1
ATOM 4514 C C . LEU A 1 569 ? -22.800 15.840 9.831 1.00 95.31 569 LEU A C 1
ATOM 4516 O O . LEU A 1 569 ? -23.314 14.977 10.545 1.00 95.31 569 LEU A O 1
ATOM 4520 N N . ALA A 1 570 ? -23.510 16.848 9.313 1.00 96.25 570 ALA A N 1
ATOM 4521 C CA . ALA A 1 570 ? -24.937 17.037 9.553 1.00 96.25 570 ALA A CA 1
ATOM 4522 C C . ALA A 1 570 ? -25.759 15.811 9.137 1.00 96.25 570 ALA A C 1
ATOM 4524 O O . ALA A 1 570 ? -26.552 15.304 9.934 1.00 96.25 570 ALA A O 1
ATOM 4525 N N . ARG A 1 571 ? -25.527 15.288 7.924 1.00 95.88 571 ARG A N 1
ATOM 4526 C CA . ARG A 1 571 ? -26.255 14.117 7.410 1.00 95.88 571 ARG A CA 1
ATOM 4527 C C . ARG A 1 571 ? -25.895 12.819 8.132 1.00 95.88 571 ARG A C 1
ATOM 4529 O O . ARG A 1 571 ? -26.742 11.939 8.247 1.00 95.88 571 ARG A O 1
ATOM 4536 N N . LEU A 1 572 ? -24.665 12.675 8.636 1.00 97.06 572 LEU A N 1
ATOM 4537 C CA . LEU A 1 572 ? -24.263 11.470 9.370 1.00 97.06 572 LEU A CA 1
ATOM 4538 C C . LEU A 1 572 ? -25.112 11.282 10.633 1.00 97.06 572 LEU A C 1
ATOM 4540 O O . LEU A 1 572 ? -25.445 10.152 10.973 1.00 97.06 572 LEU A O 1
ATOM 4544 N N . GLN A 1 573 ? -25.579 12.369 11.257 1.00 96.31 573 GLN A N 1
ATOM 4545 C CA . GLN A 1 573 ? -26.476 12.319 12.420 1.00 96.31 573 GLN A CA 1
ATOM 4546 C C . GLN A 1 573 ? -27.821 11.609 12.158 1.00 96.31 573 GLN A C 1
ATOM 4548 O O . GLN A 1 573 ? -28.546 11.322 13.119 1.00 96.31 573 GLN A O 1
ATOM 4553 N N . LEU A 1 574 ? -28.185 11.367 10.891 1.00 97.44 574 LEU A N 1
ATOM 4554 C CA . LEU A 1 574 ? -29.386 10.624 10.490 1.00 97.44 574 LEU A CA 1
ATOM 4555 C C . LEU A 1 574 ? -29.228 9.108 10.645 1.00 97.44 574 LEU A C 1
ATOM 4557 O O . LEU A 1 574 ? -30.236 8.413 10.801 1.00 97.44 574 LEU A O 1
ATOM 4561 N N . ALA A 1 575 ? -27.992 8.608 10.583 1.00 98.19 575 ALA A N 1
ATOM 4562 C CA . ALA A 1 575 ? -27.687 7.193 10.718 1.00 98.19 575 ALA A CA 1
ATOM 4563 C C . ALA A 1 575 ? -27.816 6.737 12.175 1.00 98.19 575 ALA A C 1
ATOM 4565 O O . ALA A 1 575 ? -27.466 7.456 13.123 1.00 98.19 575 ALA A O 1
ATOM 4566 N N . ASP A 1 576 ? -28.304 5.511 12.345 1.00 98.56 576 ASP A N 1
ATOM 4567 C CA . ASP A 1 576 ? -28.424 4.886 13.658 1.00 98.56 576 ASP A CA 1
ATOM 4568 C C . ASP A 1 576 ? -27.125 4.201 14.058 1.00 98.56 576 ASP A C 1
ATOM 4570 O O . ASP A 1 576 ? -26.706 4.313 15.210 1.00 98.56 576 ASP A O 1
ATOM 4574 N N . ILE A 1 577 ? -26.518 3.483 13.108 1.00 98.75 577 ILE A N 1
ATOM 4575 C CA . ILE A 1 577 ? -25.370 2.599 13.315 1.00 98.75 577 ILE A CA 1
ATOM 4576 C C . ILE A 1 577 ? -24.479 2.679 12.079 1.00 98.75 577 ILE A C 1
ATOM 4578 O O . ILE A 1 577 ? -24.953 2.517 10.956 1.00 98.75 577 ILE A O 1
ATOM 4582 N N . ALA A 1 578 ? -23.185 2.875 12.280 1.00 98.81 578 ALA A N 1
ATOM 4583 C CA . ALA A 1 578 ? -22.200 2.734 11.227 1.00 98.81 578 ALA A CA 1
ATOM 4584 C C . ALA A 1 578 ? -21.594 1.327 11.240 1.00 98.81 578 ALA A C 1
ATOM 4586 O O . ALA A 1 578 ? -21.182 0.817 12.284 1.00 98.81 578 ALA A O 1
ATOM 4587 N N . LEU A 1 579 ? -21.539 0.711 10.064 1.00 98.75 579 LEU A N 1
ATOM 4588 C CA . LEU A 1 579 ? -20.945 -0.597 9.822 1.00 98.75 579 LEU A CA 1
ATOM 4589 C C . LEU A 1 579 ? -19.601 -0.390 9.131 1.00 98.75 579 LEU A C 1
ATOM 4591 O O . LEU A 1 579 ? -19.555 0.026 7.971 1.00 98.75 579 LEU A O 1
ATOM 4595 N N . ASP A 1 580 ? -18.502 -0.647 9.837 1.00 98.38 580 ASP A N 1
ATOM 4596 C CA . ASP A 1 580 ? -17.182 -0.460 9.245 1.00 98.38 580 ASP A CA 1
ATOM 4597 C C . ASP A 1 580 ? -16.834 -1.563 8.235 1.00 98.38 580 ASP A C 1
ATOM 4599 O O . ASP A 1 580 ? -17.357 -2.678 8.306 1.00 98.38 580 ASP A O 1
ATOM 4603 N N . SER A 1 581 ? -15.936 -1.255 7.302 1.00 97.12 581 SER A N 1
ATOM 4604 C CA . SER A 1 581 ? -15.394 -2.205 6.329 1.00 97.12 581 SER A CA 1
ATOM 4605 C C . SER A 1 581 ? -14.187 -2.981 6.872 1.00 97.12 581 SER A C 1
ATOM 4607 O O . SER A 1 581 ? -13.506 -2.553 7.802 1.00 97.12 581 SER A O 1
ATOM 4609 N N . PHE A 1 582 ? -13.897 -4.133 6.267 1.00 97.06 582 PHE A N 1
ATOM 4610 C CA . PHE A 1 582 ? -12.763 -5.002 6.594 1.00 97.06 582 PHE A CA 1
ATOM 4611 C C . PHE A 1 582 ? -12.278 -5.697 5.307 1.00 97.06 582 PHE A C 1
ATOM 4613 O O . PHE A 1 582 ? -13.141 -6.044 4.504 1.00 97.06 582 PHE A O 1
ATOM 4620 N N . PRO A 1 583 ? -10.962 -5.900 5.067 1.00 95.69 583 PRO A N 1
ATOM 4621 C CA . PRO A 1 583 ? -9.813 -5.669 5.952 1.00 95.69 583 PRO A CA 1
ATOM 4622 C C . PRO A 1 583 ? -9.335 -4.219 5.982 1.00 95.69 583 PRO A C 1
ATOM 4624 O O . PRO A 1 583 ? -8.487 -3.876 6.791 1.00 95.69 583 PRO A O 1
ATOM 4627 N N . TYR A 1 584 ? -9.881 -3.344 5.143 1.00 97.62 584 TYR A N 1
ATOM 4628 C CA . TYR A 1 584 ? -9.549 -1.925 5.175 1.00 97.62 584 TYR A CA 1
ATOM 4629 C C . TYR A 1 584 ? -10.626 -1.185 5.975 1.00 97.62 584 TYR A C 1
ATOM 4631 O O . TYR A 1 584 ? -11.725 -0.957 5.469 1.00 97.62 584 TYR A O 1
ATOM 4639 N N . ASN A 1 585 ? -10.317 -0.784 7.208 1.00 97.75 585 ASN A N 1
ATOM 4640 C CA . ASN A 1 585 ? -11.235 -0.043 8.073 1.00 97.75 585 ASN A CA 1
ATOM 4641 C C . ASN A 1 585 ? -11.454 1.411 7.620 1.00 97.75 585 ASN A C 1
ATOM 4643 O O . ASN A 1 585 ? -10.766 1.977 6.756 1.00 97.75 585 ASN A O 1
ATOM 4647 N N . SER A 1 586 ? -12.422 2.064 8.250 1.00 96.75 586 SER A N 1
ATOM 4648 C CA . SER A 1 586 ? -12.585 3.506 8.169 1.00 96.75 586 SER A CA 1
ATOM 4649 C C . SER A 1 586 ? -11.423 4.226 8.859 1.00 96.75 586 SER A C 1
ATOM 4651 O O . SER A 1 586 ? -10.919 3.794 9.897 1.00 96.75 586 SER A O 1
ATOM 4653 N N . HIS A 1 587 ? -10.963 5.307 8.221 1.00 95.62 587 HIS A N 1
ATOM 4654 C CA . HIS A 1 587 ? -9.932 6.211 8.742 1.00 95.62 587 HIS A CA 1
ATOM 4655 C C . HIS A 1 587 ? -10.602 7.562 9.040 1.00 95.62 587 HIS A C 1
ATOM 4657 O O . HIS A 1 587 ? -11.387 7.651 9.978 1.00 95.62 587 HIS A O 1
ATOM 4663 N N . ALA A 1 588 ? -10.423 8.573 8.180 1.00 93.88 588 ALA A N 1
ATOM 4664 C CA . ALA A 1 588 ? -11.108 9.863 8.306 1.00 93.88 588 ALA A CA 1
ATOM 4665 C C . ALA A 1 588 ? -12.640 9.730 8.351 1.00 93.88 588 ALA A C 1
ATOM 4667 O O . ALA A 1 588 ? -13.289 10.357 9.178 1.00 93.88 588 ALA A O 1
ATOM 4668 N N . THR A 1 589 ? -13.212 8.825 7.553 1.00 95.62 589 THR A N 1
ATOM 4669 C CA . THR A 1 589 ? -14.646 8.504 7.613 1.00 95.62 589 THR A CA 1
ATOM 4670 C C . THR A 1 589 ? -15.083 8.032 9.005 1.00 95.62 589 THR A C 1
ATOM 4672 O O . THR A 1 589 ? -16.155 8.406 9.469 1.00 95.62 589 THR A O 1
ATOM 4675 N N . GLY A 1 590 ? -14.256 7.236 9.692 1.00 97.12 590 GLY A N 1
ATOM 4676 C CA . GLY A 1 590 ? -14.530 6.770 11.052 1.00 97.12 590 GLY A CA 1
ATOM 4677 C C . GLY A 1 590 ? -14.502 7.922 12.048 1.00 97.12 590 GLY A C 1
ATOM 4678 O O . GLY A 1 590 ? -15.416 8.061 12.859 1.00 97.12 590 GLY A O 1
ATOM 4679 N N . CYS A 1 591 ? -13.512 8.809 11.920 1.00 96.44 591 CYS A N 1
ATOM 4680 C CA . CYS A 1 591 ? -13.449 10.055 12.679 1.00 96.44 591 CYS A CA 1
ATOM 4681 C C . CYS A 1 591 ? -14.714 10.910 12.500 1.00 96.44 591 CYS A C 1
ATOM 4683 O O . CYS A 1 591 ? -15.242 11.417 13.486 1.00 96.44 591 CYS A O 1
ATOM 4685 N N . ASP A 1 592 ? -15.219 11.059 11.272 1.00 95.94 592 ASP A N 1
ATOM 4686 C CA . ASP A 1 592 ? -16.428 11.839 10.975 1.00 95.94 592 ASP A CA 1
ATOM 4687 C C . ASP A 1 592 ? -17.695 11.201 11.559 1.00 95.94 592 ASP A C 1
ATOM 4689 O O . ASP A 1 592 ? -18.523 11.890 12.155 1.00 95.94 592 ASP A O 1
ATOM 4693 N N . ILE A 1 593 ? -17.834 9.877 11.448 1.00 97.38 593 ILE A N 1
ATOM 4694 C CA . ILE A 1 593 ? -18.948 9.103 12.020 1.00 97.38 593 ILE A CA 1
ATOM 4695 C C . ILE A 1 593 ? -19.000 9.268 13.543 1.00 97.38 593 ILE A C 1
ATOM 4697 O O . ILE A 1 593 ? -20.051 9.587 14.112 1.00 97.38 593 ILE A O 1
ATOM 4701 N N . LEU A 1 594 ? -17.855 9.088 14.202 1.00 97.06 594 LEU A N 1
ATOM 4702 C CA . LEU A 1 594 ? -17.735 9.209 15.651 1.00 97.06 594 LEU A CA 1
ATOM 4703 C C . LEU A 1 594 ? -17.945 10.662 16.098 1.00 97.06 594 LEU A C 1
ATOM 4705 O O . LEU A 1 594 ? -18.668 10.912 17.066 1.00 97.06 594 LEU A O 1
ATOM 4709 N N . TRP A 1 595 ? -17.406 11.631 15.349 1.00 95.69 595 TRP A N 1
ATOM 4710 C CA . TRP A 1 595 ? -17.639 13.056 15.588 1.00 95.69 595 TRP A CA 1
ATOM 4711 C C . TRP A 1 595 ? -19.113 13.427 15.426 1.00 95.69 595 TRP A C 1
ATOM 4713 O O . TRP A 1 595 ? -19.625 14.187 16.235 1.00 95.69 595 TRP A O 1
ATOM 4723 N N . ALA A 1 596 ? -19.847 12.833 14.484 1.00 95.75 596 ALA A N 1
ATOM 4724 C CA . ALA A 1 596 ? -21.293 13.019 14.336 1.00 95.75 596 ALA A CA 1
ATOM 4725 C C . ALA A 1 596 ? -22.125 12.319 15.435 1.00 95.75 596 ALA A C 1
ATOM 4727 O O . ALA A 1 596 ? -23.334 12.537 15.531 1.00 95.75 596 ALA A O 1
ATOM 4728 N N . GLY A 1 597 ? -21.500 11.526 16.313 1.00 95.88 597 GLY A N 1
ATOM 4729 C CA . GLY A 1 597 ? -22.173 10.831 17.417 1.00 95.88 597 GLY A CA 1
ATOM 4730 C C . GLY A 1 597 ? -22.914 9.563 16.987 1.00 95.88 597 GLY A C 1
ATOM 4731 O O . GLY A 1 597 ? -23.938 9.216 17.582 1.00 95.88 597 GLY A O 1
ATOM 4732 N N . VAL A 1 598 ? -22.424 8.887 15.946 1.00 98.00 598 VAL A N 1
ATOM 4733 C CA . VAL A 1 598 ? -22.974 7.621 15.449 1.00 98.00 598 VAL A CA 1
ATOM 4734 C C . VAL A 1 598 ? -22.095 6.456 15.933 1.00 98.00 598 VAL A C 1
ATOM 4736 O O . VAL A 1 598 ? -20.887 6.485 15.702 1.00 98.00 598 VAL A O 1
ATOM 4739 N N . PRO A 1 599 ? -22.658 5.424 16.595 1.00 98.38 599 PRO A N 1
ATOM 4740 C CA . PRO A 1 599 ? -21.913 4.230 16.990 1.00 98.38 599 PRO A CA 1
ATOM 4741 C C . PRO A 1 599 ? -21.343 3.506 15.770 1.00 98.38 599 PRO A C 1
ATOM 4743 O O . PRO A 1 599 ? -22.091 3.159 14.858 1.00 98.38 599 PRO A O 1
ATOM 4746 N N . LEU A 1 600 ? -20.032 3.268 15.775 1.00 98.62 600 LEU A N 1
ATOM 4747 C CA . LEU A 1 600 ? -19.299 2.571 14.720 1.00 98.62 600 LEU A CA 1
ATOM 4748 C C . LEU A 1 600 ? -18.953 1.156 15.178 1.00 98.62 600 LEU A C 1
ATOM 4750 O O . LEU A 1 600 ? -18.246 0.997 16.165 1.00 98.62 600 LEU A O 1
ATOM 4754 N N . VAL A 1 601 ? -19.416 0.141 14.453 1.00 98.69 601 VAL A N 1
ATOM 4755 C CA . VAL A 1 601 ? -19.039 -1.259 14.686 1.00 98.69 601 VAL A CA 1
ATOM 4756 C C . VAL A 1 601 ? -17.796 -1.569 13.863 1.00 98.69 601 VAL A C 1
ATOM 4758 O O . VAL A 1 601 ? -17.865 -1.560 12.635 1.00 98.69 601 VAL A O 1
ATOM 4761 N N . ALA A 1 602 ? -16.674 -1.856 14.525 1.00 98.25 602 ALA A N 1
ATOM 4762 C CA . ALA A 1 602 ? -15.402 -2.154 13.868 1.00 98.25 602 ALA A CA 1
ATOM 4763 C C . ALA A 1 602 ? -15.018 -3.629 14.023 1.00 98.25 602 ALA A C 1
ATOM 4765 O O . ALA A 1 602 ? -15.249 -4.224 15.074 1.00 98.25 602 ALA A O 1
ATOM 4766 N N . ARG A 1 603 ? -14.377 -4.215 13.005 1.00 97.75 603 ARG A N 1
ATOM 4767 C CA . ARG A 1 603 ? -13.733 -5.535 13.098 1.00 97.75 603 ARG A CA 1
ATOM 4768 C C . ARG A 1 603 ? -12.223 -5.353 13.021 1.00 97.75 603 ARG A C 1
ATOM 4770 O O . ARG A 1 603 ? -11.718 -4.886 12.003 1.00 97.75 603 ARG A O 1
ATOM 4777 N N . MET A 1 604 ? -11.526 -5.714 14.096 1.00 97.19 604 MET A N 1
ATOM 4778 C CA . MET A 1 604 ? -10.069 -5.609 14.188 1.00 97.19 604 MET A CA 1
ATOM 4779 C C . MET A 1 604 ? -9.404 -6.823 13.527 1.00 97.19 604 MET A C 1
ATOM 4781 O O . MET A 1 604 ? -9.792 -7.961 13.794 1.00 97.19 604 MET A O 1
ATOM 4785 N N . GLY A 1 605 ? -8.410 -6.590 12.671 1.00 94.50 605 GLY A N 1
ATOM 4786 C CA . GLY A 1 605 ? -7.551 -7.626 12.085 1.00 94.50 605 GLY A CA 1
ATOM 4787 C C . GLY A 1 605 ? -6.084 -7.480 12.476 1.00 94.50 605 GLY A C 1
ATOM 4788 O O . GLY A 1 605 ? -5.757 -6.905 13.518 1.00 94.50 605 GLY A O 1
ATOM 4789 N N . ASP A 1 606 ? -5.202 -7.998 11.625 1.00 92.31 606 ASP A N 1
ATOM 4790 C CA . ASP A 1 606 ? -3.763 -8.083 11.894 1.00 92.31 606 ASP A CA 1
ATOM 4791 C C . ASP A 1 606 ? -2.944 -7.000 11.174 1.00 92.31 606 ASP A C 1
ATOM 4793 O O . ASP A 1 606 ? -1.875 -6.621 11.643 1.00 92.31 606 ASP A O 1
ATOM 4797 N N . THR A 1 607 ? -3.450 -6.426 10.080 1.00 96.62 607 THR A N 1
ATOM 4798 C CA . THR A 1 607 ? -2.758 -5.367 9.322 1.00 96.62 607 THR A CA 1
ATOM 4799 C C . THR A 1 607 ? -3.058 -3.976 9.881 1.00 96.62 607 THR A C 1
ATOM 4801 O O . THR A 1 607 ? -4.097 -3.781 10.511 1.00 96.62 607 THR A O 1
ATOM 4804 N N . PHE A 1 608 ? -2.207 -2.978 9.611 1.00 97.94 608 PHE A N 1
ATOM 4805 C CA . PHE A 1 608 ? -2.444 -1.588 10.037 1.00 97.94 608 PHE A CA 1
ATOM 4806 C C . PHE A 1 608 ? -3.827 -1.087 9.583 1.00 97.94 608 PHE A C 1
ATOM 4808 O O . PHE A 1 608 ? -4.658 -0.722 10.417 1.00 97.94 608 PHE A O 1
ATOM 4815 N N . ALA A 1 609 ? -4.126 -1.156 8.281 1.00 97.56 609 ALA A N 1
ATOM 4816 C CA . ALA A 1 609 ? -5.411 -0.718 7.726 1.00 97.56 609 ALA A CA 1
ATOM 4817 C C . ALA A 1 609 ? -6.632 -1.408 8.372 1.00 97.56 609 ALA A C 1
ATOM 4819 O O . ALA A 1 609 ? -7.705 -0.812 8.442 1.00 97.56 609 ALA A O 1
ATOM 4820 N N . SER A 1 610 ? -6.467 -2.626 8.897 1.00 97.38 610 SER A N 1
ATOM 4821 C CA . SER A 1 610 ? -7.523 -3.406 9.560 1.00 97.38 610 SER A CA 1
ATOM 4822 C C . SER A 1 610 ? -7.679 -3.148 11.061 1.00 97.38 610 SER A C 1
ATOM 4824 O O . SER A 1 610 ? -8.420 -3.854 11.748 1.00 97.38 610 SER A O 1
ATOM 4826 N N . ARG A 1 611 ? -6.929 -2.180 11.598 1.00 98.12 611 ARG A N 1
ATOM 4827 C CA . ARG A 1 611 ? -6.867 -1.872 13.034 1.00 98.12 611 ARG A CA 1
ATOM 4828 C C . ARG A 1 611 ? -7.152 -0.406 13.341 1.00 98.12 611 ARG A C 1
ATOM 4830 O O . ARG A 1 611 ? -7.264 -0.043 14.511 1.00 98.12 611 ARG A O 1
ATOM 4837 N N . VAL A 1 612 ? -7.302 0.433 12.315 1.00 98.44 612 VAL A N 1
ATOM 4838 C CA . VAL A 1 612 ? -7.491 1.879 12.486 1.00 98.44 612 VAL A CA 1
ATOM 4839 C C . VAL A 1 612 ? -8.768 2.191 13.256 1.00 98.44 612 VAL A C 1
ATOM 4841 O O . VAL A 1 612 ? -8.712 2.930 14.232 1.00 98.44 612 VAL A O 1
ATOM 4844 N N . SER A 1 613 ? -9.907 1.592 12.906 1.00 98.44 613 SER A N 1
ATOM 4845 C CA . SER A 1 613 ? -11.154 1.889 13.626 1.00 98.44 613 SER A CA 1
ATOM 4846 C C . SER A 1 613 ? -11.153 1.374 15.068 1.00 98.44 613 SER A C 1
ATOM 4848 O O . SER A 1 613 ? -11.741 2.013 15.936 1.00 98.44 613 SER A O 1
ATOM 4850 N N . ALA A 1 614 ? -10.425 0.291 15.361 1.00 98.50 614 ALA A N 1
ATOM 4851 C CA . ALA A 1 614 ? -10.185 -0.133 16.740 1.00 98.50 614 ALA A CA 1
ATOM 4852 C C . ALA A 1 614 ? -9.359 0.910 17.516 1.00 98.50 614 ALA A C 1
ATOM 4854 O O . ALA A 1 614 ? -9.721 1.252 18.636 1.00 98.50 614 ALA A O 1
ATOM 4855 N N . SER A 1 615 ? -8.309 1.475 16.905 1.00 98.44 615 SER A N 1
ATOM 4856 C CA . SER A 1 615 ? -7.532 2.581 17.488 1.00 98.44 615 SER A CA 1
ATOM 4857 C C . SER A 1 615 ? -8.407 3.806 17.799 1.00 98.44 615 SER A C 1
ATOM 4859 O O . SER A 1 615 ? -8.330 4.356 18.898 1.00 98.44 615 SER A O 1
ATOM 4861 N N . LEU A 1 616 ? -9.304 4.190 16.881 1.00 98.38 616 LEU A N 1
ATOM 4862 C CA . LEU A 1 616 ? -10.246 5.297 17.100 1.00 98.38 616 LEU A CA 1
ATOM 4863 C C . LEU A 1 616 ? -11.180 5.037 18.294 1.00 98.38 616 LEU A C 1
ATOM 4865 O O . LEU A 1 616 ? -11.388 5.919 19.125 1.00 98.38 616 LEU A O 1
ATOM 4869 N N . LEU A 1 617 ? -11.738 3.827 18.385 1.00 98.25 617 LEU A N 1
ATOM 4870 C CA . LEU A 1 617 ? -12.672 3.442 19.446 1.00 98.25 617 LEU A CA 1
ATOM 4871 C C . LEU A 1 617 ? -11.990 3.322 20.815 1.00 98.25 617 LEU A C 1
ATOM 4873 O O . LEU A 1 617 ? -12.558 3.770 21.810 1.00 98.25 617 LEU A O 1
ATOM 4877 N N . GLU A 1 618 ? -10.764 2.799 20.876 1.00 97.25 618 GLU A N 1
ATOM 4878 C CA . GLU A 1 618 ? -9.958 2.777 22.107 1.00 97.25 618 GLU A CA 1
ATOM 4879 C C . GLU A 1 618 ? -9.626 4.202 22.577 1.00 97.25 618 GLU A C 1
ATOM 4881 O O . GLU A 1 618 ? -9.781 4.523 23.754 1.00 97.25 618 GLU A O 1
ATOM 4886 N N . ALA A 1 619 ? -9.267 5.106 21.658 1.00 96.25 619 ALA A N 1
ATOM 4887 C CA . ALA A 1 619 ? -9.011 6.515 21.975 1.00 96.25 619 ALA A CA 1
ATOM 4888 C C . ALA A 1 619 ? -10.262 7.287 22.446 1.00 96.25 619 ALA A C 1
ATOM 4890 O O . ALA A 1 619 ? -10.131 8.360 23.044 1.00 96.25 619 ALA A O 1
ATOM 4891 N N . LEU A 1 620 ? -11.461 6.750 22.188 1.00 95.56 620 LEU A N 1
ATOM 4892 C CA . LEU A 1 620 ? -12.745 7.231 22.711 1.00 95.56 620 LEU A CA 1
ATOM 4893 C C . LEU A 1 620 ? -13.220 6.516 23.976 1.00 95.56 620 LEU A C 1
ATOM 4895 O O . LEU A 1 620 ? -14.266 6.890 24.509 1.00 95.56 620 L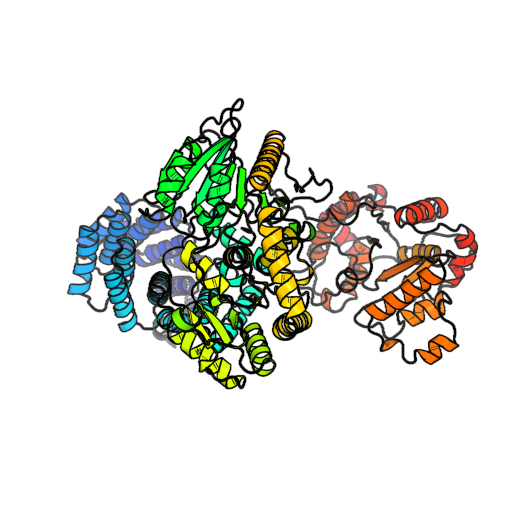EU A O 1
ATOM 4899 N N . GLU A 1 621 ? -12.478 5.515 24.451 1.00 94.75 621 GLU A N 1
ATOM 4900 C CA . GLU A 1 621 ? -12.872 4.644 25.561 1.00 94.75 621 GLU A CA 1
ATOM 4901 C C . GLU A 1 621 ? -14.185 3.884 25.280 1.00 94.75 621 GLU A C 1
ATOM 4903 O O . GLU A 1 621 ? -15.058 3.774 26.144 1.00 94.75 621 GLU A O 1
ATOM 4908 N N . LEU A 1 622 ? -14.332 3.367 24.053 1.00 95.81 622 LEU A N 1
ATOM 4909 C CA . LEU A 1 622 ? -15.468 2.547 23.605 1.00 95.81 622 LEU A CA 1
ATOM 4910 C C . LEU A 1 622 ? -15.035 1.168 23.060 1.00 95.81 622 LEU A C 1
ATOM 4912 O O . LEU A 1 622 ? -15.414 0.801 21.939 1.00 95.81 622 LEU A O 1
ATOM 4916 N N . PRO A 1 623 ? -14.255 0.368 23.814 1.00 96.19 623 PRO A N 1
ATOM 4917 C CA . PRO A 1 623 ? -13.793 -0.941 23.354 1.00 96.19 623 PRO A CA 1
ATOM 4918 C C . PRO A 1 623 ? -14.938 -1.939 23.118 1.00 96.19 623 PRO A C 1
ATOM 4920 O O . PRO A 1 623 ? -14.772 -2.904 22.373 1.00 96.19 623 PRO A O 1
ATOM 4923 N N . GLU A 1 624 ? -16.125 -1.713 23.693 1.00 95.38 624 GLU A N 1
ATOM 4924 C CA . GLU A 1 624 ? -17.309 -2.548 23.462 1.00 95.38 624 GLU A CA 1
ATOM 4925 C C . GLU A 1 624 ? -17.823 -2.512 22.016 1.00 95.38 624 GLU A C 1
ATOM 4927 O O . GLU A 1 624 ? -18.606 -3.380 21.631 1.00 95.38 624 GLU A O 1
ATOM 4932 N N . LEU A 1 625 ? -17.385 -1.533 21.219 1.00 98.12 625 LEU A N 1
ATOM 4933 C CA . LEU A 1 625 ? -17.728 -1.414 19.803 1.00 98.12 625 LEU A CA 1
ATOM 4934 C C . LEU A 1 625 ? -16.716 -2.114 18.868 1.00 98.12 625 LEU A C 1
ATOM 4936 O O . LEU A 1 625 ? -16.843 -2.038 17.642 1.00 98.12 625 LEU A O 1
ATOM 4940 N N . ILE A 1 626 ? -15.728 -2.820 19.435 1.00 98.50 626 ILE A N 1
ATOM 4941 C CA . ILE A 1 626 ? -14.664 -3.514 18.702 1.00 98.50 626 ILE A CA 1
ATOM 4942 C C . ILE A 1 626 ? -14.925 -5.023 18.692 1.00 98.50 626 ILE A C 1
ATOM 4944 O O . ILE A 1 626 ? -14.852 -5.711 19.711 1.00 98.50 626 ILE A O 1
ATOM 4948 N N . ALA A 1 627 ? -15.159 -5.573 17.505 1.00 97.75 627 ALA A N 1
ATOM 4949 C CA . ALA A 1 627 ? -15.246 -7.004 17.270 1.00 97.75 627 ALA A CA 1
ATOM 4950 C C . ALA A 1 627 ? -13.883 -7.604 16.887 1.00 97.75 627 ALA A C 1
ATOM 4952 O O . ALA A 1 627 ? -13.129 -7.034 16.099 1.00 97.75 627 ALA A O 1
ATOM 4953 N N . ARG A 1 628 ? -13.586 -8.797 17.417 1.00 94.19 628 ARG A N 1
ATOM 4954 C CA . ARG A 1 628 ? -12.360 -9.575 17.122 1.00 94.19 628 ARG A CA 1
ATOM 4955 C C . ARG A 1 628 ? -12.596 -10.788 16.219 1.00 94.19 628 ARG A C 1
ATOM 4957 O O . ARG A 1 628 ? -11.663 -11.513 15.906 1.00 94.19 628 ARG A O 1
ATOM 4964 N N . SER A 1 629 ? -13.845 -11.020 15.838 1.00 95.88 629 SER A N 1
ATOM 4965 C CA . SER A 1 629 ? -14.243 -12.030 14.863 1.00 95.88 629 SER A CA 1
ATOM 4966 C C . SER A 1 629 ? -15.442 -11.512 14.088 1.00 95.88 629 SER A C 1
ATOM 4968 O O . SER A 1 629 ? -16.120 -10.571 14.521 1.00 95.88 629 SER A O 1
ATOM 4970 N N . ASP A 1 630 ? -15.728 -12.138 12.959 1.00 94.81 630 ASP A N 1
ATOM 4971 C CA . ASP A 1 630 ? -16.841 -11.702 12.135 1.00 94.81 630 ASP A CA 1
ATOM 4972 C C . ASP A 1 630 ? -18.200 -12.002 12.797 1.00 94.81 630 ASP A C 1
ATOM 4974 O O . ASP A 1 630 ? -19.140 -11.214 12.700 1.00 94.81 630 ASP A O 1
ATOM 4978 N N . GLU A 1 631 ? -18.306 -13.088 13.565 1.00 95.75 631 GLU A N 1
ATOM 4979 C CA . GLU A 1 631 ? -19.513 -13.407 14.337 1.00 95.75 631 GLU A CA 1
ATOM 4980 C C . GLU A 1 631 ? -19.729 -12.392 15.462 1.00 95.75 631 GLU A C 1
ATOM 4982 O O . GLU A 1 631 ? -20.866 -12.041 15.780 1.00 95.75 631 GLU A O 1
ATOM 4987 N N . ALA A 1 632 ? -18.648 -11.914 16.089 1.00 96.81 632 ALA A N 1
ATOM 4988 C CA . ALA A 1 632 ? -18.733 -10.854 17.087 1.00 96.81 632 ALA A CA 1
ATOM 4989 C C . ALA A 1 632 ? -19.201 -9.534 16.459 1.00 96.81 632 ALA A C 1
ATOM 4991 O O . ALA A 1 632 ? -20.030 -8.849 17.057 1.00 96.81 632 ALA A O 1
ATOM 4992 N N . TYR A 1 633 ? -18.734 -9.224 15.246 1.00 98.50 633 TYR A N 1
ATOM 4993 C CA . TYR A 1 633 ? -19.156 -8.048 14.486 1.00 98.50 633 TYR A CA 1
ATOM 4994 C C . TYR A 1 633 ? -20.660 -8.091 14.200 1.00 98.50 633 TYR A C 1
ATOM 4996 O O . TYR A 1 633 ? -21.383 -7.150 14.527 1.00 98.50 633 TYR A O 1
ATOM 5004 N N . GLU A 1 634 ? -21.166 -9.216 13.686 1.00 97.25 634 GLU A N 1
ATOM 5005 C CA . GLU A 1 634 ? -22.597 -9.380 13.411 1.00 97.25 634 GLU A CA 1
ATOM 5006 C C . GLU A 1 634 ? -23.454 -9.333 14.677 1.00 97.25 634 GLU A C 1
ATOM 5008 O O . GLU A 1 634 ? -24.512 -8.703 14.679 1.00 97.25 634 GLU A O 1
ATOM 5013 N N . ARG A 1 635 ? -23.020 -9.980 15.768 1.00 97.94 635 ARG A N 1
ATOM 5014 C CA . ARG A 1 635 ? -23.747 -9.936 17.048 1.00 97.94 635 ARG A CA 1
ATOM 5015 C C . ARG A 1 635 ? -23.834 -8.518 17.596 1.00 97.94 635 ARG A C 1
ATOM 5017 O O . ARG A 1 635 ? -24.895 -8.127 18.077 1.00 97.94 635 ARG A O 1
ATOM 5024 N N . LEU A 1 636 ? -22.742 -7.762 17.524 1.00 98.44 636 LEU A N 1
ATOM 5025 C CA . LEU A 1 636 ? -22.685 -6.384 17.996 1.00 98.44 636 LEU A CA 1
ATOM 5026 C C . LEU A 1 636 ? -23.572 -5.462 17.150 1.00 98.44 636 LEU A C 1
ATOM 5028 O O . LEU A 1 636 ? -24.393 -4.731 17.706 1.00 98.44 636 LEU A O 1
ATOM 5032 N N . ALA A 1 637 ? -23.474 -5.549 15.821 1.00 98.56 637 ALA A N 1
ATOM 5033 C CA . ALA A 1 637 ? -24.327 -4.791 14.907 1.00 98.56 637 ALA A CA 1
ATOM 5034 C C . ALA A 1 637 ? -25.815 -5.118 15.106 1.00 98.56 637 ALA A C 1
ATOM 5036 O O . ALA A 1 637 ? -26.647 -4.214 15.183 1.00 98.56 637 ALA A O 1
ATOM 5037 N N . TYR A 1 638 ? -26.148 -6.403 15.260 1.00 98.62 638 TYR A N 1
ATOM 5038 C CA . TYR A 1 638 ? -27.511 -6.843 15.543 1.00 98.62 638 TYR A CA 1
ATOM 5039 C C . TYR A 1 638 ? -28.014 -6.305 16.887 1.00 98.62 638 TYR A C 1
ATOM 5041 O O . TYR A 1 638 ? -29.106 -5.749 16.940 1.00 98.62 638 TYR A O 1
ATOM 5049 N N . ARG A 1 639 ? -27.204 -6.389 17.954 1.00 98.44 639 ARG A N 1
ATOM 5050 C CA . ARG A 1 639 ? -27.566 -5.846 19.271 1.00 98.44 639 ARG A CA 1
ATOM 5051 C C . ARG A 1 639 ? -27.856 -4.353 19.194 1.00 98.44 639 ARG A C 1
ATOM 5053 O O . ARG A 1 639 ? -28.892 -3.930 19.686 1.00 98.44 639 ARG A O 1
ATOM 5060 N N . LEU A 1 640 ? -26.988 -3.562 18.563 1.00 98.56 640 LEU A N 1
ATOM 5061 C CA . LEU A 1 640 ? -27.229 -2.126 18.388 1.00 98.56 640 LEU A CA 1
ATOM 5062 C C . LEU A 1 640 ? -28.526 -1.845 17.620 1.00 98.56 640 LEU A C 1
ATOM 5064 O O . LEU A 1 640 ? -29.194 -0.848 17.885 1.00 98.56 640 LEU A O 1
ATOM 5068 N N . ALA A 1 641 ? -28.902 -2.704 16.674 1.00 98.38 641 ALA A N 1
ATOM 5069 C CA . ALA A 1 641 ? -30.125 -2.531 15.903 1.00 98.38 641 ALA A CA 1
ATOM 5070 C C . ALA A 1 641 ? -31.386 -2.863 16.715 1.00 98.38 641 ALA A C 1
ATOM 5072 O O . ALA A 1 641 ? -32.371 -2.134 16.628 1.00 98.38 641 ALA A O 1
ATOM 5073 N N . THR A 1 642 ? -31.356 -3.922 17.528 1.00 98.12 642 THR A N 1
ATOM 5074 C CA . THR A 1 642 ? -32.550 -4.436 18.222 1.00 98.12 642 THR A CA 1
ATOM 5075 C C . THR A 1 642 ? -32.709 -3.954 19.663 1.00 98.12 642 THR A C 1
ATOM 5077 O O . THR A 1 642 ? -33.822 -3.934 20.172 1.00 98.12 642 THR A O 1
ATOM 5080 N N . ASP A 1 643 ? -31.620 -3.580 20.335 1.00 98.00 643 ASP A N 1
ATOM 5081 C CA . ASP A 1 643 ? -31.615 -3.071 21.710 1.00 98.00 643 ASP A CA 1
ATOM 5082 C C . ASP A 1 643 ? -31.504 -1.539 21.684 1.00 98.00 643 ASP A C 1
ATOM 5084 O O . ASP A 1 643 ? -30.415 -0.959 21.607 1.00 98.00 643 ASP A O 1
ATOM 5088 N N . GLU A 1 644 ? -32.659 -0.872 21.696 1.00 97.50 644 GLU A N 1
ATOM 5089 C CA . GLU A 1 644 ? -32.745 0.589 21.652 1.00 97.50 644 GLU A CA 1
ATOM 5090 C C . GLU A 1 644 ? -32.063 1.255 22.850 1.00 97.50 644 GLU A C 1
ATOM 5092 O O . GLU A 1 644 ? -31.369 2.257 22.669 1.00 97.50 644 GLU A O 1
ATOM 5097 N N . ALA A 1 645 ? -32.196 0.682 24.049 1.00 97.94 645 ALA A N 1
ATOM 5098 C CA . ALA A 1 645 ? -31.571 1.217 25.252 1.00 97.94 645 ALA A CA 1
ATOM 5099 C C . ALA A 1 645 ? -30.041 1.179 25.136 1.00 97.94 645 ALA A C 1
ATOM 5101 O O . ALA A 1 645 ? -29.371 2.177 25.412 1.00 97.94 645 ALA A O 1
ATOM 5102 N N . TYR A 1 646 ? -29.482 0.065 24.653 1.00 98.00 646 TYR A N 1
ATOM 5103 C CA . TYR A 1 646 ? -28.045 -0.050 24.412 1.00 98.00 646 TYR A CA 1
ATOM 5104 C C . TYR A 1 646 ? -27.563 0.916 23.324 1.00 98.00 646 TYR A C 1
ATOM 5106 O O . TYR A 1 646 ? -26.569 1.618 23.523 1.00 98.00 646 TYR A O 1
ATOM 5114 N N . ARG A 1 647 ? -28.286 1.027 22.200 1.00 98.00 647 ARG A N 1
ATOM 5115 C CA . ARG A 1 647 ? -27.962 1.995 21.138 1.00 98.00 647 ARG A CA 1
ATOM 5116 C C . ARG A 1 647 ? -27.983 3.430 21.658 1.00 98.00 647 ARG A C 1
ATOM 5118 O O . ARG A 1 647 ? -27.056 4.193 21.382 1.00 98.00 647 ARG A O 1
ATOM 5125 N N . HIS A 1 648 ? -29.006 3.798 22.425 1.00 97.31 648 HIS A N 1
ATOM 5126 C CA . HIS A 1 648 ? -29.124 5.123 23.023 1.00 97.31 648 HIS A CA 1
ATOM 5127 C C . HIS A 1 648 ? -27.974 5.405 23.998 1.00 97.31 648 HIS A C 1
ATOM 5129 O O . HIS A 1 648 ? -27.348 6.461 23.909 1.00 97.31 648 HIS A O 1
ATOM 5135 N N . ALA A 1 649 ? -27.626 4.439 24.853 1.00 96.75 649 ALA A N 1
ATOM 5136 C CA . ALA A 1 649 ? -26.497 4.554 25.772 1.00 96.75 649 ALA A CA 1
ATOM 5137 C C . ALA A 1 649 ? -25.168 4.788 25.032 1.00 96.75 649 ALA A C 1
ATOM 5139 O O . ALA A 1 649 ? -24.393 5.658 25.427 1.00 96.75 649 ALA A O 1
ATOM 5140 N N . MET A 1 650 ? -24.910 4.077 23.927 1.00 97.06 650 MET A N 1
ATOM 5141 C CA . MET A 1 650 ? -23.701 4.298 23.116 1.00 97.06 650 MET A CA 1
ATOM 5142 C C . MET A 1 650 ? -23.669 5.697 22.493 1.00 97.06 650 MET A C 1
ATOM 5144 O O . MET A 1 650 ? -22.633 6.361 22.517 1.00 97.06 650 MET A O 1
ATOM 5148 N N . ARG A 1 651 ? -24.808 6.192 21.993 1.00 96.69 651 ARG A N 1
ATOM 5149 C CA . ARG A 1 651 ? -24.910 7.563 21.463 1.00 96.69 651 ARG A CA 1
ATOM 5150 C C . ARG A 1 651 ? -24.652 8.616 22.537 1.00 96.69 651 ARG A C 1
ATOM 5152 O O . ARG A 1 651 ? -23.909 9.562 22.289 1.00 96.69 651 ARG A O 1
ATOM 5159 N N . GLN A 1 652 ? -25.220 8.445 23.730 1.00 94.25 652 GLN A N 1
ATOM 5160 C CA . GLN A 1 652 ? -24.969 9.344 24.860 1.00 94.25 652 GLN A CA 1
ATOM 5161 C C . GLN A 1 652 ? -23.487 9.354 25.252 1.00 94.25 652 GLN A C 1
ATOM 5163 O O . GLN A 1 652 ? -22.909 10.429 25.415 1.00 94.25 652 GLN A O 1
ATOM 5168 N N . LYS A 1 653 ? -22.846 8.177 25.336 1.00 94.38 653 LYS A N 1
ATOM 5169 C CA . LYS A 1 653 ? -21.403 8.086 25.601 1.00 94.38 653 LYS A CA 1
ATOM 5170 C C . LYS A 1 653 ? -20.587 8.849 24.560 1.00 94.38 653 LYS A C 1
ATOM 5172 O O . LYS A 1 653 ? -19.716 9.616 24.950 1.00 94.38 653 LYS A O 1
ATOM 5177 N N . LEU A 1 654 ? -20.888 8.701 23.267 1.00 94.06 654 LEU A N 1
ATOM 5178 C CA . LEU A 1 654 ? -20.194 9.433 22.199 1.00 94.06 654 LEU A CA 1
ATOM 5179 C C . LEU A 1 654 ? -20.317 10.953 22.356 1.00 94.06 654 LEU A C 1
ATOM 5181 O O . LEU A 1 654 ? -19.324 11.659 22.206 1.00 94.06 654 LEU A O 1
ATOM 5185 N N . VAL A 1 655 ? -21.507 11.460 22.693 1.00 90.94 655 VAL A N 1
ATOM 5186 C CA . VAL A 1 655 ? -21.723 12.900 22.926 1.00 90.94 655 VAL A CA 1
ATOM 5187 C C . VAL A 1 655 ? -20.890 13.402 24.108 1.00 90.94 655 VAL A C 1
ATOM 5189 O O . VAL A 1 655 ? -20.233 14.433 23.987 1.00 90.94 655 VAL A O 1
ATOM 5192 N N . LEU A 1 656 ? -20.863 12.664 25.222 1.00 91.31 656 LEU A N 1
ATOM 5193 C CA . LEU A 1 656 ? -20.074 13.022 26.410 1.00 91.31 656 LEU A CA 1
ATOM 5194 C C . LEU A 1 656 ? -18.561 12.945 26.148 1.00 91.31 656 LEU A C 1
ATOM 5196 O O . LEU A 1 656 ? -17.801 13.843 26.518 1.00 91.31 656 LEU A O 1
ATOM 5200 N N . LYS A 1 657 ? -18.112 11.877 25.482 1.00 91.31 657 LYS A N 1
ATOM 5201 C CA . LYS A 1 657 ? -16.700 11.642 25.164 1.00 91.31 657 LYS A CA 1
ATOM 5202 C C . LYS A 1 657 ? -16.170 12.585 24.093 1.00 91.31 657 LYS A C 1
ATOM 5204 O O . LYS A 1 657 ? -14.982 12.884 24.118 1.00 91.31 657 LYS A O 1
ATOM 5209 N N . ARG A 1 658 ? -17.029 13.158 23.240 1.00 89.12 658 ARG A N 1
ATOM 5210 C CA . ARG A 1 658 ? -16.638 14.180 22.254 1.00 89.12 658 ARG A CA 1
ATOM 5211 C C . ARG A 1 658 ? -15.839 15.338 22.865 1.00 89.12 658 ARG A C 1
ATOM 5213 O O . ARG A 1 658 ? -14.955 15.871 22.209 1.00 89.12 658 ARG A O 1
ATOM 5220 N N . GLN A 1 659 ? -16.155 15.718 24.104 1.00 85.12 659 GLN A N 1
ATOM 5221 C CA . GLN A 1 659 ? -15.542 16.863 24.789 1.00 85.12 659 GLN A CA 1
ATOM 5222 C C . GLN A 1 659 ? -14.334 16.502 25.663 1.00 85.12 659 GLN A C 1
ATOM 5224 O O . GLN A 1 659 ? -13.609 17.398 26.081 1.00 85.12 659 GLN A O 1
ATOM 5229 N N . SER A 1 660 ? -14.145 15.223 25.997 1.00 86.88 660 SER A N 1
ATOM 5230 C CA . SER A 1 660 ? -13.221 14.798 27.063 1.00 86.88 660 SER A CA 1
ATOM 5231 C C . SER A 1 660 ? -12.234 13.705 26.657 1.00 86.88 660 SER A C 1
ATOM 5233 O O . SER A 1 660 ? -11.209 13.544 27.315 1.00 86.88 660 SER A O 1
ATOM 5235 N N . ALA A 1 661 ? -12.526 12.942 25.604 1.00 92.38 661 ALA A N 1
ATOM 5236 C CA . ALA A 1 661 ? -11.690 11.830 25.176 1.00 92.38 661 ALA A CA 1
ATOM 5237 C C . ALA A 1 661 ? -10.478 12.290 24.361 1.00 92.38 661 ALA A C 1
ATOM 5239 O O . ALA A 1 661 ? -10.541 13.260 23.602 1.00 92.38 661 ALA A O 1
ATOM 5240 N N . ALA A 1 662 ? -9.399 11.510 24.447 1.00 91.69 662 ALA A N 1
ATOM 5241 C CA . ALA A 1 662 ? -8.136 11.803 23.777 1.00 91.69 662 ALA A CA 1
ATOM 5242 C C . ALA A 1 662 ? -8.269 11.914 22.249 1.00 91.69 662 ALA A C 1
ATOM 5244 O O . ALA A 1 662 ? -7.530 12.684 21.643 1.00 91.69 662 ALA A O 1
ATOM 5245 N N . LEU A 1 663 ? -9.215 11.193 21.624 1.00 94.38 663 LEU A N 1
ATOM 5246 C CA . LEU A 1 663 ? -9.403 11.239 20.168 1.00 94.38 663 LEU A CA 1
ATOM 5247 C C . LEU A 1 663 ? -9.680 12.657 19.639 1.00 94.38 663 LEU A C 1
ATOM 5249 O O . LEU A 1 663 ? -9.273 12.977 18.525 1.00 94.38 663 LEU A O 1
ATOM 5253 N N . PHE A 1 664 ? -10.366 13.495 20.421 1.00 94.19 664 PHE A N 1
ATOM 5254 C CA . PHE A 1 664 ? -10.761 14.850 20.024 1.00 94.19 664 PHE A CA 1
ATOM 5255 C C . PHE A 1 664 ? -10.061 15.949 20.837 1.00 94.19 664 PHE A C 1
ATOM 5257 O O . PHE A 1 664 ? -10.433 17.116 20.744 1.00 94.19 664 PHE A O 1
ATOM 5264 N N . ASP A 1 665 ? -9.030 15.609 21.609 1.00 95.00 665 ASP A N 1
ATOM 5265 C CA . ASP A 1 665 ? -8.180 16.587 22.287 1.00 95.00 665 ASP A CA 1
ATOM 5266 C C . ASP A 1 665 ? -7.047 17.045 21.356 1.00 95.00 665 ASP A C 1
ATOM 5268 O O . ASP A 1 665 ? -5.916 16.560 21.421 1.00 95.00 665 ASP A O 1
ATOM 5272 N N . THR A 1 666 ? -7.351 17.988 20.459 1.00 95.81 666 THR A N 1
ATOM 5273 C CA . THR A 1 666 ? -6.380 18.522 19.488 1.00 95.81 666 THR A CA 1
ATOM 5274 C C . THR A 1 666 ? -5.141 19.117 20.163 1.00 95.81 666 THR A C 1
ATOM 5276 O O . THR A 1 666 ? -4.022 18.934 19.678 1.00 95.81 666 THR A O 1
ATOM 5279 N N . VAL A 1 667 ? -5.315 19.819 21.287 1.00 96.38 667 VAL A N 1
ATOM 5280 C CA . VAL A 1 667 ? -4.212 20.489 21.991 1.00 96.38 667 VAL A CA 1
ATOM 5281 C C . VAL A 1 667 ? -3.302 19.447 22.633 1.00 96.38 667 VAL A C 1
ATOM 5283 O O . VAL A 1 667 ? -2.093 19.460 22.397 1.00 96.38 667 VAL A O 1
ATOM 5286 N N . GLY A 1 668 ? -3.870 18.511 23.400 1.00 96.00 668 GLY A N 1
ATOM 5287 C CA . GLY A 1 668 ? -3.110 17.437 24.036 1.00 96.00 668 GLY A CA 1
ATOM 5288 C C . GLY A 1 668 ? -2.426 16.523 23.023 1.00 96.00 668 GLY A C 1
ATOM 5289 O O . GLY A 1 668 ? -1.262 16.165 23.219 1.00 96.00 668 GLY A O 1
ATOM 5290 N N . PHE A 1 669 ? -3.094 16.217 21.905 1.00 97.44 669 PHE A N 1
ATOM 5291 C CA . PHE A 1 669 ? -2.496 15.500 20.779 1.00 97.44 669 PHE A CA 1
ATOM 5292 C C . PHE A 1 669 ? -1.267 16.236 20.242 1.00 97.44 669 PHE A C 1
ATOM 5294 O O . PHE A 1 669 ? -0.202 15.639 20.106 1.00 97.44 669 PHE A O 1
ATOM 5301 N N . THR A 1 670 ? -1.391 17.539 19.979 1.00 98.25 670 THR A N 1
ATOM 5302 C CA . THR A 1 670 ? -0.312 18.342 19.383 1.00 98.25 670 THR A CA 1
ATOM 5303 C C . THR A 1 670 ? 0.888 18.445 20.311 1.00 98.25 670 THR A C 1
ATOM 5305 O O . THR A 1 670 ? 2.014 18.203 19.884 1.00 98.25 670 THR A O 1
ATOM 5308 N N . ARG A 1 671 ? 0.660 18.692 21.607 1.00 97.44 671 ARG A N 1
ATOM 5309 C CA . ARG A 1 671 ? 1.737 18.709 22.610 1.00 97.44 671 ARG A CA 1
ATOM 5310 C C . ARG A 1 671 ? 2.444 17.362 22.702 1.00 97.44 671 ARG A C 1
ATOM 5312 O O . ARG A 1 671 ? 3.658 17.312 22.880 1.00 97.44 671 ARG A O 1
ATOM 5319 N N . HIS A 1 672 ? 1.708 16.262 22.568 1.00 97.62 672 HIS A N 1
ATOM 5320 C CA . HIS A 1 672 ? 2.316 14.940 22.568 1.00 97.62 672 HIS A CA 1
ATOM 5321 C C . HIS A 1 672 ? 3.088 14.641 21.275 1.00 97.62 672 HIS A C 1
ATOM 5323 O O . HIS A 1 672 ? 4.193 14.107 21.341 1.00 97.62 672 HIS A O 1
ATOM 5329 N N . LEU A 1 673 ? 2.558 15.025 20.111 1.00 98.38 673 LEU A N 1
ATOM 5330 C CA . LEU A 1 673 ? 3.268 14.938 18.835 1.00 98.38 673 LEU A CA 1
ATOM 5331 C C . LEU A 1 673 ? 4.601 15.692 18.905 1.00 98.38 673 LEU A C 1
ATOM 5333 O O . LEU A 1 673 ? 5.639 15.135 18.565 1.00 98.38 673 LEU A O 1
ATOM 5337 N N . GLU A 1 674 ? 4.594 16.920 19.418 1.00 98.31 674 GLU A N 1
ATOM 5338 C CA . GLU A 1 674 ? 5.793 17.742 19.617 1.00 98.31 674 GLU A CA 1
ATOM 5339 C C . GLU A 1 674 ? 6.841 17.055 20.494 1.00 98.31 674 GLU A C 1
ATOM 5341 O O . GLU A 1 674 ? 8.017 17.020 20.132 1.00 98.31 674 GLU A O 1
ATOM 5346 N N . GLN A 1 675 ? 6.421 16.438 21.603 1.00 97.25 675 GLN A N 1
ATOM 5347 C CA . GLN A 1 675 ? 7.316 15.649 22.456 1.00 97.25 675 GLN A CA 1
ATOM 5348 C C . GLN A 1 675 ? 7.952 14.486 21.686 1.00 97.25 675 GLN A C 1
ATOM 5350 O O . GLN A 1 675 ? 9.145 14.225 21.838 1.00 97.25 675 GLN A O 1
ATOM 5355 N N . GLN A 1 676 ? 7.182 13.781 20.853 1.00 97.62 676 GLN A N 1
ATOM 5356 C CA . GLN A 1 676 ? 7.711 12.674 20.056 1.00 97.62 676 GLN A CA 1
ATOM 5357 C C . GLN A 1 676 ? 8.664 13.164 18.959 1.00 97.62 676 GLN A C 1
ATOM 5359 O O . GLN A 1 676 ? 9.728 12.576 18.780 1.00 97.62 676 GLN A O 1
ATOM 5364 N N . LEU A 1 677 ? 8.357 14.279 18.292 1.00 97.81 677 LEU A N 1
ATOM 5365 C CA . LEU A 1 677 ? 9.252 14.907 17.312 1.00 97.81 677 LEU A CA 1
ATOM 5366 C C . LEU A 1 677 ? 10.568 15.369 17.955 1.00 97.81 677 LEU A C 1
ATOM 5368 O O . LEU A 1 677 ? 11.640 15.160 17.389 1.00 97.81 677 LEU A O 1
ATOM 5372 N N . GLN A 1 678 ? 10.518 15.918 19.171 1.00 96.31 678 GLN A N 1
ATOM 5373 C CA . GLN A 1 678 ? 11.720 16.257 19.937 1.00 96.31 678 GLN A CA 1
ATOM 5374 C C . GLN A 1 678 ? 12.544 15.014 20.297 1.00 96.31 678 GLN A C 1
ATOM 5376 O O . GLN A 1 678 ? 13.765 15.039 20.154 1.00 96.31 678 GLN A O 1
ATOM 5381 N N . ARG A 1 679 ? 11.909 13.911 20.713 1.00 95.50 679 ARG A N 1
ATOM 5382 C CA . ARG A 1 679 ? 12.604 12.640 21.002 1.00 95.50 679 ARG A CA 1
ATOM 5383 C C . ARG A 1 679 ? 13.255 12.045 19.755 1.00 95.50 679 ARG A C 1
ATOM 5385 O O . ARG A 1 679 ? 14.399 11.600 19.823 1.00 95.50 679 ARG A O 1
ATOM 5392 N N . ILE A 1 680 ? 12.558 12.086 18.620 1.00 96.25 680 ILE A N 1
ATOM 5393 C CA . ILE A 1 680 ? 13.099 11.706 17.310 1.00 96.25 680 ILE A CA 1
ATOM 5394 C C . ILE A 1 680 ? 14.348 12.542 16.999 1.00 96.25 680 ILE A C 1
ATOM 5396 O O . ILE A 1 680 ? 15.398 11.992 16.671 1.00 96.25 680 ILE A O 1
ATOM 5400 N N . TRP A 1 681 ? 14.277 13.864 17.174 1.00 95.00 681 TRP A N 1
ATOM 5401 C CA . TRP A 1 681 ? 15.421 14.747 16.942 1.00 95.00 681 TRP A CA 1
ATOM 5402 C C . TRP A 1 681 ? 16.593 14.474 17.897 1.00 95.00 681 TRP A C 1
ATOM 5404 O O . TRP A 1 681 ? 17.753 14.476 17.486 1.00 95.00 681 TRP A O 1
ATOM 5414 N N . GLN A 1 682 ? 16.311 14.177 19.166 1.00 92.94 682 GLN A N 1
ATOM 5415 C CA . GLN A 1 682 ? 17.329 13.796 20.148 1.00 92.94 682 GLN A CA 1
ATOM 5416 C C . GLN A 1 682 ? 18.005 12.463 19.808 1.00 92.94 682 GLN A C 1
ATOM 5418 O O . GLN A 1 682 ? 19.210 12.332 20.016 1.00 92.94 682 GLN A O 1
ATOM 5423 N N . GLN A 1 683 ? 17.269 11.466 19.303 1.00 92.69 683 GLN A N 1
ATOM 5424 C CA . GLN A 1 683 ? 17.866 10.222 18.798 1.00 92.69 683 GLN A CA 1
ATOM 5425 C C . GLN A 1 683 ? 18.761 10.492 17.588 1.00 92.69 683 GLN A C 1
ATOM 5427 O O . GLN A 1 683 ? 19.901 10.031 17.561 1.00 92.69 683 GLN A O 1
ATOM 5432 N N . GLN A 1 684 ? 18.297 11.318 16.645 1.00 91.81 684 GLN A N 1
ATOM 5433 C CA . GLN A 1 684 ? 19.090 11.707 15.479 1.00 91.81 684 GLN A CA 1
ATOM 5434 C C . GLN A 1 684 ? 20.408 12.382 15.885 1.00 91.81 684 GLN A C 1
ATOM 5436 O O . GLN A 1 684 ? 21.460 12.010 15.370 1.00 91.81 684 GLN A O 1
ATOM 5441 N N . LYS A 1 685 ? 20.381 13.315 16.850 1.00 89.44 685 LYS A N 1
ATOM 5442 C CA . LYS A 1 685 ? 21.595 13.964 17.384 1.00 89.44 685 LYS A CA 1
ATOM 5443 C C . LYS A 1 685 ? 22.564 12.977 18.050 1.00 89.44 685 LYS A C 1
ATOM 5445 O O . LYS A 1 685 ? 23.770 13.192 18.003 1.00 89.44 685 LYS A O 1
ATOM 5450 N N . ARG A 1 686 ? 22.054 11.896 18.650 1.00 89.62 686 ARG A N 1
ATOM 5451 C CA . ARG A 1 686 ? 22.859 10.823 19.266 1.00 89.62 686 ARG A CA 1
ATOM 5452 C C . ARG A 1 686 ? 23.332 9.758 18.268 1.00 89.62 686 ARG A C 1
ATOM 5454 O O . ARG A 1 686 ? 24.135 8.907 18.634 1.00 89.62 686 ARG A O 1
ATOM 5461 N N . GLY A 1 687 ? 22.845 9.777 17.025 1.00 84.75 687 GLY A N 1
ATOM 5462 C CA . GLY A 1 687 ? 23.080 8.698 16.060 1.00 84.75 687 GLY A CA 1
ATOM 5463 C C . GLY A 1 687 ? 22.379 7.385 16.435 1.00 84.75 687 GLY A C 1
ATOM 5464 O O . GLY A 1 687 ? 22.797 6.312 15.999 1.00 84.75 687 GLY A O 1
ATOM 5465 N N . GLU A 1 688 ? 21.326 7.464 17.246 1.00 86.69 688 GLU A N 1
ATOM 5466 C CA . GLU A 1 688 ? 20.540 6.330 17.728 1.00 86.69 688 GLU A CA 1
ATOM 5467 C C . GLU A 1 688 ? 19.251 6.179 16.914 1.00 86.69 688 GLU A C 1
ATOM 5469 O O . GLU A 1 688 ? 18.752 7.131 16.313 1.00 86.69 688 GLU A O 1
ATOM 5474 N N . ARG A 1 689 ? 18.694 4.964 16.891 1.00 85.69 689 ARG A N 1
ATOM 5475 C CA . ARG A 1 689 ? 17.384 4.701 16.289 1.00 85.69 689 ARG A CA 1
ATOM 5476 C C . ARG A 1 689 ? 16.728 3.499 16.955 1.00 85.69 689 ARG A C 1
ATOM 5478 O O . ARG A 1 689 ? 17.162 2.367 16.752 1.00 85.69 689 ARG A O 1
ATOM 5485 N N . HIS A 1 690 ? 15.692 3.738 17.748 1.00 86.38 690 HIS A N 1
ATOM 5486 C CA . HIS A 1 690 ? 14.917 2.682 18.401 1.00 86.38 690 HIS A CA 1
ATOM 5487 C C . HIS A 1 690 ? 13.468 3.131 18.637 1.00 86.38 690 HIS A C 1
ATOM 5489 O O . HIS A 1 690 ? 13.196 4.337 18.636 1.00 86.38 690 HIS A O 1
ATOM 5495 N N . PRO A 1 691 ? 12.528 2.193 18.857 1.00 91.50 691 PRO A N 1
ATOM 5496 C CA . PRO A 1 691 ? 11.118 2.520 18.978 1.00 91.50 691 PRO A CA 1
ATOM 5497 C C . PRO A 1 691 ? 10.852 3.434 20.171 1.00 91.50 691 PRO A C 1
ATOM 5499 O O . PRO A 1 691 ? 11.529 3.368 21.208 1.00 91.50 691 PRO A O 1
ATOM 5502 N N . ILE A 1 692 ? 9.860 4.306 20.011 1.00 92.38 692 ILE A N 1
ATOM 5503 C CA . ILE A 1 692 ? 9.491 5.303 21.016 1.00 92.38 692 ILE A CA 1
ATOM 5504 C C . ILE A 1 692 ? 8.039 5.067 21.413 1.00 92.38 692 ILE A C 1
ATOM 5506 O O . ILE A 1 692 ? 7.137 5.133 20.582 1.00 92.38 692 ILE A O 1
ATOM 5510 N N . GLY A 1 693 ? 7.812 4.754 22.684 1.00 90.38 693 GLY A N 1
ATOM 5511 C CA . GLY A 1 693 ? 6.483 4.539 23.241 1.00 90.38 693 GLY A CA 1
ATOM 5512 C C . GLY A 1 693 ? 5.804 5.846 23.643 1.00 90.38 693 GLY A C 1
ATOM 5513 O O . GLY A 1 693 ? 6.390 6.932 23.611 1.00 90.38 693 GLY A O 1
ATOM 5514 N N . VAL A 1 694 ? 4.563 5.723 24.113 1.00 84.00 694 VAL A N 1
ATOM 5515 C CA . VAL A 1 694 ? 3.769 6.866 24.590 1.00 84.00 694 VAL A CA 1
ATOM 5516 C C . VAL A 1 694 ? 4.479 7.585 25.748 1.00 84.00 694 VAL A C 1
ATOM 5518 O O . VAL A 1 694 ? 4.694 8.793 25.710 1.00 84.00 694 VAL A O 1
ATOM 5521 N N . SER A 1 695 ? 4.914 6.857 26.778 1.00 77.69 695 SER A N 1
ATOM 5522 C CA . SER A 1 695 ? 5.529 7.445 27.978 1.00 77.69 695 SER A CA 1
ATOM 5523 C C . SER A 1 695 ? 7.038 7.703 27.866 1.00 77.69 695 SER A C 1
ATOM 5525 O O . SER A 1 695 ? 7.569 8.462 28.674 1.00 77.69 695 SER A O 1
ATOM 5527 N N . GLY A 1 696 ? 7.737 7.152 26.869 1.00 64.50 696 GLY A N 1
ATOM 5528 C CA . GLY A 1 696 ? 9.192 7.287 26.742 1.00 64.50 696 GLY A CA 1
ATOM 5529 C C . GLY A 1 696 ? 9.829 6.264 25.803 1.00 64.50 696 GLY A C 1
ATOM 5530 O O . GLY A 1 696 ? 9.141 5.564 25.063 1.00 64.50 696 GLY A O 1
ATOM 5531 N N . GLU A 1 697 ? 11.160 6.186 25.829 1.00 49.88 697 GLU A N 1
ATOM 5532 C CA . GLU A 1 697 ? 11.933 5.227 25.033 1.00 49.88 697 GLU A CA 1
ATOM 5533 C C . GLU A 1 697 ? 11.612 3.779 25.428 1.00 49.88 697 GLU A C 1
ATOM 5535 O O . GLU A 1 697 ? 11.591 3.438 26.612 1.00 49.88 697 GLU A O 1
ATOM 5540 N N . VAL A 1 698 ? 11.406 2.907 24.440 1.00 46.44 698 VAL A N 1
ATOM 5541 C CA . VAL A 1 698 ? 11.232 1.470 24.681 1.00 46.44 698 VAL A CA 1
ATOM 5542 C C . VAL A 1 698 ? 12.565 0.780 24.416 1.00 46.44 698 VAL A C 1
ATOM 5544 O O . VAL A 1 698 ? 12.959 0.572 23.270 1.00 46.44 698 VAL A O 1
ATOM 5547 N N . ARG A 1 699 ? 13.285 0.429 25.487 1.00 35.12 699 ARG A N 1
ATOM 5548 C CA . ARG A 1 699 ? 14.513 -0.375 25.391 1.00 35.12 699 ARG A CA 1
ATOM 5549 C C . ARG A 1 699 ? 14.152 -1.850 25.206 1.00 35.12 699 ARG A C 1
ATOM 5551 O O . ARG A 1 699 ? 13.285 -2.362 25.906 1.00 35.12 699 ARG A O 1
ATOM 5558 N N . GLY A 1 700 ? 14.832 -2.531 24.283 1.00 34.53 700 GLY A N 1
ATOM 5559 C CA . GLY A 1 700 ? 14.658 -3.972 24.044 1.00 34.53 700 GLY A CA 1
ATOM 5560 C C . GLY A 1 700 ? 13.801 -4.353 22.831 1.00 34.53 700 GLY A C 1
ATOM 5561 O O . GLY A 1 700 ? 13.574 -5.539 22.621 1.00 34.53 700 GLY A O 1
ATOM 5562 N N . VAL A 1 701 ? 13.368 -3.387 22.012 1.00 34.38 701 VAL A N 1
ATOM 5563 C CA . VAL A 1 701 ? 12.785 -3.641 20.683 1.00 34.38 701 VAL A CA 1
ATOM 5564 C C . VAL A 1 701 ? 13.791 -3.147 19.644 1.00 34.38 701 VAL A C 1
ATOM 5566 O O . VAL A 1 701 ? 13.941 -1.943 19.449 1.00 34.38 701 VAL A O 1
ATOM 5569 N N . ALA A 1 702 ? 14.556 -4.055 19.035 1.00 31.39 702 ALA A N 1
ATOM 5570 C CA . ALA A 1 702 ? 15.558 -3.672 18.045 1.00 31.39 702 ALA A CA 1
ATOM 5571 C C . ALA A 1 702 ? 14.882 -3.162 16.761 1.00 31.39 702 ALA A C 1
ATOM 5573 O O . ALA A 1 702 ? 14.046 -3.847 16.171 1.00 31.39 702 ALA A O 1
ATOM 5574 N N . VAL A 1 703 ? 15.275 -1.971 16.311 1.00 34.00 703 VAL A N 1
ATOM 5575 C CA . VAL A 1 703 ? 15.045 -1.504 14.939 1.00 34.00 703 VAL A CA 1
ATOM 5576 C C . VAL A 1 703 ? 16.255 -1.924 14.126 1.00 34.00 703 VAL A C 1
ATOM 5578 O O . VAL A 1 703 ? 17.384 -1.574 14.468 1.00 34.00 703 VAL A O 1
ATOM 5581 N N . SER A 1 704 ? 16.036 -2.636 13.024 1.00 31.28 704 SER A N 1
ATOM 5582 C CA . SER A 1 704 ? 17.079 -2.836 12.023 1.00 31.28 704 SER A CA 1
ATOM 5583 C C . SER A 1 704 ? 17.336 -1.510 11.298 1.00 31.28 704 SER A C 1
ATOM 5585 O O . SER A 1 704 ? 16.651 -1.178 10.331 1.00 31.28 704 SER A O 1
ATOM 5587 N N . SER A 1 705 ? 18.302 -0.717 11.760 1.00 28.39 705 SER A N 1
ATOM 5588 C CA . SER A 1 705 ? 18.820 0.402 10.975 1.00 28.39 705 SER A CA 1
ATOM 5589 C C . SER A 1 705 ? 19.688 -0.157 9.844 1.00 28.39 705 SER A C 1
ATOM 5591 O O . SER A 1 705 ? 20.765 -0.709 10.056 1.00 28.39 705 SER A O 1
ATOM 5593 N N . VAL A 1 706 ? 19.202 -0.052 8.606 1.00 26.39 706 VAL A N 1
ATOM 5594 C CA . VAL A 1 706 ? 19.986 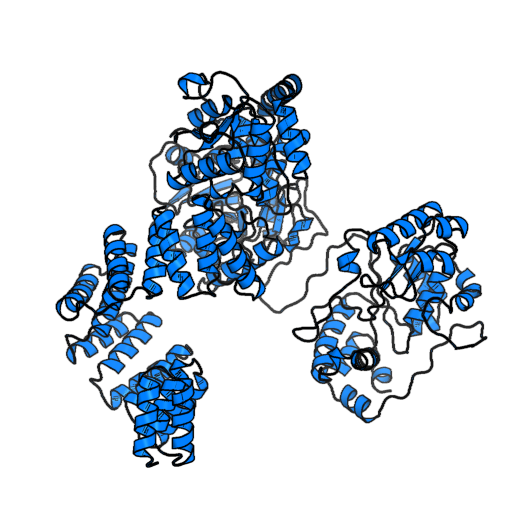-0.409 7.418 1.00 26.39 706 VAL A CA 1
ATOM 5595 C C . VAL A 1 706 ? 20.995 0.711 7.161 1.00 26.39 706 VAL A C 1
ATOM 5597 O O . VAL A 1 706 ? 20.699 1.677 6.459 1.00 26.39 706 VAL A O 1
ATOM 5600 N N . LYS A 1 707 ? 22.206 0.594 7.718 1.00 25.23 707 LYS A N 1
ATOM 5601 C CA . LYS A 1 707 ? 23.386 1.189 7.076 1.00 25.23 707 LYS A CA 1
ATOM 5602 C C . LYS A 1 707 ? 23.732 0.328 5.863 1.00 25.23 707 LYS A C 1
ATOM 5604 O O . LYS A 1 707 ? 23.752 -0.898 5.945 1.00 25.23 707 LYS A O 1
ATOM 5609 N N . ALA A 1 708 ? 23.967 0.972 4.725 1.00 27.62 708 ALA A N 1
ATOM 5610 C CA . ALA A 1 708 ? 24.401 0.305 3.507 1.00 27.62 708 ALA A CA 1
ATOM 5611 C C . ALA A 1 708 ? 25.849 -0.197 3.657 1.00 27.62 708 ALA A C 1
ATOM 5613 O O . ALA A 1 708 ? 26.780 0.506 3.288 1.00 27.62 708 ALA A O 1
ATOM 5614 N N . SER A 1 709 ? 26.022 -1.401 4.206 1.00 24.19 709 SER A N 1
ATOM 5615 C CA . SER A 1 709 ? 27.069 -2.361 3.828 1.00 24.19 709 SER A CA 1
ATOM 5616 C C . SER A 1 709 ? 26.849 -3.711 4.532 1.00 24.19 709 SER A C 1
ATOM 5618 O O . SER A 1 709 ? 26.741 -3.793 5.749 1.00 24.19 709 SER A O 1
ATOM 5620 N N . THR A 1 710 ? 26.788 -4.774 3.719 1.00 23.80 710 THR A N 1
ATOM 5621 C CA . THR A 1 710 ? 26.955 -6.206 4.060 1.00 23.80 710 THR A CA 1
ATOM 5622 C C . THR A 1 710 ? 26.093 -6.819 5.182 1.00 23.80 710 THR A C 1
ATOM 5624 O O . THR A 1 710 ? 26.433 -6.802 6.357 1.00 23.80 710 THR A O 1
ATOM 5627 N N . VAL A 1 711 ? 25.005 -7.468 4.746 1.00 32.53 711 VAL A N 1
ATOM 5628 C CA . VAL A 1 711 ? 24.297 -8.636 5.322 1.00 32.53 711 VAL A CA 1
ATOM 5629 C C . VAL A 1 711 ? 24.762 -9.130 6.710 1.00 32.53 711 VAL A C 1
ATOM 5631 O O . VAL A 1 711 ? 25.700 -9.927 6.792 1.00 32.53 711 VAL A O 1
ATOM 5634 N N . GLN A 1 712 ? 23.985 -8.833 7.764 1.00 24.53 712 GLN A N 1
ATOM 5635 C CA . GLN A 1 712 ? 23.854 -9.678 8.967 1.00 24.53 712 GLN A CA 1
ATOM 5636 C C . GLN A 1 712 ? 22.406 -9.689 9.516 1.00 24.53 712 GLN A C 1
ATOM 5638 O O . GLN A 1 712 ? 21.643 -8.744 9.340 1.00 24.53 712 GLN A O 1
ATOM 5643 N N . ASN A 1 713 ? 22.037 -10.839 10.087 1.00 27.23 713 ASN A N 1
ATOM 5644 C CA . ASN A 1 713 ? 20.705 -11.454 10.207 1.00 27.23 713 ASN A CA 1
ATOM 5645 C C . ASN A 1 713 ? 19.967 -11.045 11.517 1.00 27.23 713 ASN A C 1
ATOM 5647 O O . ASN A 1 713 ? 20.631 -10.936 12.548 1.00 27.23 713 ASN A O 1
ATOM 5651 N N . PRO A 1 714 ? 18.627 -10.861 11.549 1.00 25.97 714 PRO A N 1
ATOM 5652 C CA . PRO A 1 714 ? 17.910 -10.303 12.693 1.00 25.97 714 PRO A CA 1
ATOM 5653 C C . PRO A 1 714 ? 17.312 -11.391 13.602 1.00 25.97 714 PRO A C 1
ATOM 5655 O O . PRO A 1 714 ? 16.248 -11.938 13.329 1.00 25.97 714 PRO A O 1
ATOM 5658 N N . HIS A 1 715 ? 17.951 -11.652 14.742 1.00 28.97 715 HIS A N 1
ATOM 5659 C CA . HIS A 1 715 ? 17.338 -12.362 15.872 1.00 28.97 715 HIS A CA 1
ATOM 5660 C C . HIS A 1 715 ? 17.676 -11.657 17.189 1.00 28.97 715 HIS A C 1
ATOM 5662 O O . HIS A 1 715 ? 18.501 -12.138 17.957 1.00 28.97 715 HIS A O 1
ATOM 5668 N N . ALA A 1 716 ? 17.038 -10.520 17.472 1.00 26.22 716 ALA A N 1
ATOM 5669 C CA . ALA A 1 716 ? 17.116 -9.912 18.801 1.00 26.22 716 ALA A CA 1
ATOM 5670 C C . ALA A 1 716 ? 15.889 -9.041 19.109 1.00 26.22 716 ALA A C 1
ATOM 5672 O O . ALA A 1 716 ? 15.916 -7.834 18.907 1.00 26.22 716 ALA A O 1
ATOM 5673 N N . ALA A 1 717 ? 14.809 -9.679 19.571 1.00 26.75 717 ALA A N 1
ATOM 5674 C CA . ALA A 1 717 ? 13.903 -9.177 20.617 1.00 26.75 717 ALA A CA 1
ATOM 5675 C C . ALA A 1 717 ? 12.755 -10.184 20.833 1.00 26.75 717 ALA A C 1
ATOM 5677 O O . ALA A 1 717 ? 11.598 -9.935 20.507 1.00 26.75 717 ALA A O 1
ATOM 5678 N N . ILE A 1 718 ? 13.099 -11.357 21.369 1.00 30.98 718 ILE A N 1
ATOM 5679 C CA . ILE A 1 718 ? 12.172 -12.255 22.066 1.00 30.98 718 ILE A CA 1
ATOM 5680 C C . ILE A 1 718 ? 12.609 -12.210 23.528 1.00 30.98 718 ILE A C 1
ATOM 5682 O O . ILE A 1 718 ? 13.772 -12.494 23.774 1.00 30.98 718 ILE A O 1
ATOM 5686 N N . SER A 1 719 ? 11.684 -11.869 24.435 1.00 30.98 719 SER A N 1
ATOM 5687 C CA . SER A 1 719 ? 11.709 -12.055 25.901 1.00 30.98 719 SER A CA 1
ATOM 5688 C C . SER A 1 719 ? 12.999 -11.686 26.659 1.00 30.98 719 SER A C 1
ATOM 5690 O O . SER A 1 719 ? 14.076 -12.213 26.417 1.00 30.98 719 SER A O 1
ATOM 5692 N N . THR A 1 720 ? 12.877 -10.853 27.691 1.00 31.91 720 THR A N 1
ATOM 5693 C CA . THR A 1 720 ? 13.953 -10.421 28.605 1.00 31.91 720 THR A CA 1
ATOM 5694 C C . THR A 1 720 ? 14.520 -11.526 29.522 1.00 31.91 720 THR A C 1
ATOM 5696 O O . THR A 1 720 ? 14.945 -11.229 30.636 1.00 31.91 720 THR A O 1
ATOM 5699 N N . GLN A 1 721 ? 14.546 -12.794 29.098 1.00 33.47 721 GLN A N 1
ATOM 5700 C CA . GLN A 1 721 ? 15.258 -13.868 29.799 1.00 33.47 721 GLN A CA 1
ATOM 5701 C C . GLN A 1 721 ? 16.460 -14.365 28.978 1.00 33.47 721 GLN A C 1
ATOM 5703 O O . GLN A 1 721 ? 16.332 -14.557 27.766 1.00 33.47 721 GLN A O 1
ATOM 5708 N N . PRO A 1 722 ? 17.631 -14.571 29.613 1.00 31.50 722 PRO A N 1
ATOM 5709 C CA . PRO A 1 722 ? 18.825 -15.031 28.920 1.00 31.50 722 PRO A CA 1
ATOM 5710 C C . PRO A 1 722 ? 18.580 -16.421 28.328 1.00 31.50 722 PRO A C 1
ATOM 5712 O O . PRO A 1 722 ? 18.239 -17.368 29.026 1.00 31.50 722 PRO A O 1
ATOM 5715 N N . THR A 1 723 ? 18.744 -16.537 27.014 1.00 34.72 723 THR A N 1
ATOM 5716 C CA . THR A 1 723 ? 18.747 -17.829 26.324 1.00 34.72 723 THR A CA 1
ATOM 5717 C C . THR A 1 723 ? 20.110 -18.482 26.548 1.00 34.72 723 THR A C 1
ATOM 5719 O O . THR A 1 723 ? 21.115 -17.859 26.220 1.00 34.72 723 THR A O 1
ATOM 5722 N N . VAL A 1 724 ? 20.174 -19.720 27.051 1.00 38.53 724 VAL A N 1
ATOM 5723 C CA . VAL A 1 724 ? 21.427 -20.501 27.071 1.00 38.53 724 VAL A CA 1
ATOM 5724 C C . VAL A 1 724 ? 21.368 -21.625 26.053 1.00 38.53 724 VAL A C 1
ATOM 5726 O O . VAL A 1 724 ? 20.388 -22.361 25.953 1.00 38.53 724 VAL A O 1
ATOM 5729 N N . ARG A 1 725 ? 22.441 -21.726 25.267 1.00 45.59 725 ARG A N 1
ATOM 5730 C CA . ARG A 1 725 ? 22.610 -22.675 24.166 1.00 45.59 725 ARG A CA 1
ATOM 5731 C C . ARG A 1 725 ? 23.776 -23.614 24.498 1.00 45.59 725 ARG A C 1
ATOM 5733 O O . ARG A 1 725 ? 24.824 -23.162 24.951 1.00 45.59 725 ARG A O 1
ATOM 5740 N N . VAL A 1 726 ? 23.591 -24.920 24.304 1.00 43.66 726 VAL A N 1
ATOM 5741 C CA . VAL A 1 726 ? 24.615 -25.951 24.576 1.00 43.66 726 VAL A CA 1
ATOM 5742 C C . VAL A 1 726 ? 25.351 -26.267 23.273 1.00 43.66 726 VAL A C 1
ATOM 5744 O O . VAL A 1 726 ? 24.710 -26.647 22.290 1.00 43.66 726 VAL A O 1
ATOM 5747 N N . LEU A 1 727 ? 26.684 -26.136 23.250 1.00 41.00 727 LEU A N 1
ATOM 5748 C CA . LEU A 1 727 ? 27.498 -26.637 22.140 1.00 41.00 727 LEU A CA 1
ATOM 5749 C C . LEU A 1 727 ? 27.811 -28.116 22.340 1.00 41.00 727 LEU A C 1
ATOM 5751 O O . LEU A 1 727 ? 28.342 -28.539 23.365 1.00 41.00 727 LEU A O 1
ATOM 5755 N N . HIS A 1 728 ? 27.608 -28.924 21.311 1.00 51.12 728 HIS A N 1
ATOM 5756 C CA . HIS A 1 728 ? 28.110 -30.287 21.343 1.00 51.12 728 HIS A CA 1
ATOM 5757 C C . HIS A 1 728 ? 29.486 -30.305 20.713 1.00 51.12 728 HIS A C 1
ATOM 5759 O O . HIS A 1 728 ? 29.625 -30.316 19.489 1.00 51.12 728 HIS A O 1
ATOM 5765 N N . SER A 1 729 ? 30.496 -30.331 21.574 1.00 41.00 729 SER A N 1
ATOM 5766 C CA . SER A 1 729 ? 31.812 -30.729 21.134 1.00 41.00 729 SER A CA 1
ATOM 5767 C C . SER A 1 729 ? 31.855 -32.252 20.958 1.00 41.00 729 SER A C 1
ATOM 5769 O O . SER A 1 729 ? 31.499 -33.043 21.828 1.00 41.00 729 SER A O 1
ATOM 5771 N N . MET A 1 730 ? 32.051 -32.628 19.699 1.00 48.69 730 MET A N 1
ATOM 5772 C CA . MET A 1 730 ? 32.384 -33.947 19.164 1.00 48.69 730 MET A CA 1
ATOM 5773 C C . MET A 1 730 ? 32.128 -35.207 20.019 1.00 48.69 730 MET A C 1
ATOM 5775 O O . MET A 1 730 ? 33.066 -35.843 20.506 1.00 48.69 730 MET A O 1
ATOM 5779 N N . ALA A 1 731 ? 30.889 -35.707 20.004 1.00 36.78 731 ALA A N 1
ATOM 5780 C CA . ALA A 1 731 ? 30.616 -37.147 19.972 1.00 36.78 731 ALA A CA 1
ATOM 5781 C C . ALA A 1 731 ? 29.150 -37.431 19.618 1.00 36.78 731 ALA A C 1
ATOM 5783 O O . ALA A 1 731 ? 28.232 -36.719 20.035 1.00 36.78 731 ALA A O 1
ATOM 5784 N N . ARG A 1 732 ? 28.935 -38.551 18.917 1.00 47.09 732 ARG A N 1
ATOM 5785 C CA . ARG A 1 732 ? 27.642 -39.237 18.771 1.00 47.09 732 ARG A CA 1
ATOM 5786 C C . ARG A 1 732 ? 26.771 -39.046 20.019 1.00 47.09 732 ARG A C 1
ATOM 5788 O O . ARG A 1 732 ? 27.121 -39.552 21.074 1.00 47.09 732 ARG A O 1
ATOM 5795 N N . SER A 1 733 ? 25.650 -38.341 19.864 1.00 53.41 733 SER A N 1
ATOM 5796 C CA . SER A 1 733 ? 24.528 -38.275 20.816 1.00 53.41 733 SER A CA 1
ATOM 5797 C C . SER A 1 733 ? 24.808 -37.749 22.240 1.00 53.41 733 SER A C 1
ATOM 5799 O O . SER A 1 733 ? 24.142 -38.177 23.180 1.00 53.41 733 SER A O 1
ATOM 5801 N N . GLY A 1 734 ? 25.686 -36.756 22.428 1.00 52.84 734 GLY A N 1
ATOM 5802 C CA . GLY A 1 734 ? 25.833 -36.065 23.727 1.00 52.84 734 GLY A CA 1
ATOM 5803 C C . GLY A 1 734 ? 24.543 -35.394 24.252 1.00 52.84 734 GLY A C 1
ATOM 5804 O O . GLY A 1 734 ? 24.270 -35.434 25.452 1.00 52.84 734 GLY A O 1
ATOM 5805 N N . CYS A 1 735 ? 23.684 -34.862 23.365 1.00 56.84 735 CYS A N 1
ATOM 5806 C CA . CYS A 1 735 ? 22.385 -34.266 23.734 1.00 56.84 735 CYS A CA 1
ATOM 5807 C C . CYS A 1 735 ? 21.478 -35.251 24.477 1.00 56.84 735 CYS A C 1
ATOM 5809 O O . CYS A 1 735 ? 20.716 -34.857 25.355 1.00 56.84 735 CYS A O 1
ATOM 5811 N N . THR A 1 736 ? 21.545 -36.530 24.104 1.00 65.00 736 THR A N 1
ATOM 5812 C CA . THR A 1 736 ? 20.754 -37.603 24.708 1.00 65.00 736 THR A CA 1
ATOM 5813 C C . THR A 1 736 ? 21.137 -37.795 26.171 1.00 65.00 736 THR A C 1
ATOM 5815 O O . THR A 1 736 ? 20.254 -37.934 27.007 1.00 65.00 736 THR A O 1
ATOM 5818 N N . LEU A 1 737 ? 22.429 -37.739 26.506 1.00 72.44 737 LEU A N 1
ATOM 5819 C CA . LEU A 1 737 ? 22.895 -37.930 27.879 1.00 72.44 737 LEU A CA 1
ATOM 5820 C C . LEU A 1 737 ? 22.517 -36.753 28.788 1.00 72.44 737 LEU A C 1
ATOM 5822 O O . LEU A 1 737 ? 21.955 -36.973 29.856 1.00 72.44 737 LEU A O 1
ATOM 5826 N N . ILE A 1 738 ? 22.713 -35.513 28.326 1.00 75.50 738 ILE A N 1
ATOM 5827 C CA . ILE A 1 738 ? 22.260 -34.313 29.054 1.00 75.50 738 ILE A CA 1
ATOM 5828 C C . ILE A 1 738 ? 20.732 -34.335 29.223 1.00 75.50 738 ILE A C 1
ATOM 5830 O O . ILE A 1 738 ? 20.228 -34.071 30.312 1.00 75.50 738 ILE A O 1
ATOM 5834 N N . SER A 1 739 ? 19.987 -34.723 28.180 1.00 74.19 739 SER A N 1
ATOM 5835 C CA . SER A 1 739 ? 18.524 -34.863 28.253 1.00 74.19 739 SER A CA 1
ATOM 5836 C C . SER A 1 739 ? 18.100 -35.926 29.266 1.00 74.19 739 SER A C 1
ATOM 5838 O O . SER A 1 739 ? 17.147 -35.696 29.998 1.00 74.19 739 SER A O 1
ATOM 5840 N N . LYS A 1 740 ? 18.810 -37.060 29.365 1.00 76.94 740 LYS A N 1
ATOM 5841 C CA . LYS A 1 740 ? 18.553 -38.086 30.392 1.00 76.94 740 LYS A CA 1
ATOM 5842 C C . LYS A 1 740 ? 18.756 -37.532 31.799 1.00 76.94 740 LYS A C 1
ATOM 5844 O O . LYS A 1 740 ? 17.908 -37.746 32.659 1.00 76.94 740 LYS A O 1
ATOM 5849 N N . CYS A 1 741 ? 19.840 -36.791 32.024 1.00 81.62 741 CYS A N 1
ATOM 5850 C CA . CYS A 1 741 ? 20.102 -36.166 33.318 1.00 81.62 741 CYS A CA 1
ATOM 5851 C C . CYS A 1 741 ? 19.006 -35.155 33.683 1.00 81.62 741 CYS A C 1
ATOM 5853 O O . CYS A 1 741 ? 18.436 -35.262 34.766 1.00 81.62 741 CYS A O 1
ATOM 5855 N N . LEU A 1 742 ? 18.634 -34.258 32.762 1.00 79.12 742 LEU A N 1
ATOM 5856 C CA . LEU A 1 742 ? 17.544 -33.295 32.970 1.00 79.12 742 LEU A CA 1
ATOM 5857 C C . LEU A 1 742 ? 16.190 -33.985 33.193 1.00 79.12 742 LEU A C 1
ATOM 5859 O O . LEU A 1 742 ? 15.475 -33.632 34.121 1.00 79.12 742 LEU A O 1
ATOM 5863 N N . ALA A 1 743 ? 15.849 -34.995 32.389 1.00 78.50 743 ALA A N 1
ATOM 5864 C CA . ALA A 1 743 ? 14.604 -35.755 32.521 1.00 78.50 743 ALA A CA 1
ATOM 5865 C C . ALA A 1 743 ? 14.518 -36.535 33.839 1.00 78.50 743 ALA A C 1
ATOM 5867 O O . ALA A 1 743 ? 13.427 -36.837 34.303 1.00 78.50 743 ALA A O 1
ATOM 5868 N N . SER A 1 744 ? 15.664 -36.866 34.438 1.00 84.56 744 SER A N 1
ATOM 5869 C CA . SER A 1 744 ? 15.724 -37.584 35.709 1.00 84.56 744 SER A CA 1
ATOM 5870 C C . SER A 1 744 ? 15.630 -36.692 36.946 1.00 84.56 744 SER A C 1
ATOM 5872 O O . SER A 1 744 ? 15.680 -37.212 38.062 1.00 84.56 744 SER A O 1
ATOM 5874 N N . MET A 1 745 ? 15.494 -35.375 36.771 1.00 87.00 745 MET A N 1
ATOM 5875 C CA . MET A 1 745 ? 15.209 -34.426 37.849 1.00 87.00 745 MET A CA 1
ATOM 5876 C C . MET A 1 745 ? 13.719 -34.468 38.196 1.00 87.00 745 MET A C 1
ATOM 5878 O O . MET A 1 745 ? 12.865 -34.431 37.315 1.00 87.00 745 MET A O 1
ATOM 5882 N N . GLU A 1 746 ? 13.384 -34.514 39.483 1.00 86.00 746 GLU A N 1
ATOM 5883 C CA . GLU A 1 746 ? 12.032 -34.861 39.952 1.00 86.00 746 GLU A CA 1
ATOM 5884 C C . GLU A 1 746 ? 10.945 -33.895 39.457 1.00 86.00 746 GLU A C 1
ATOM 5886 O O . GLU A 1 746 ? 9.806 -34.283 39.184 1.00 86.00 746 GLU A O 1
ATOM 5891 N N . LYS A 1 747 ? 11.314 -32.621 39.312 1.00 84.94 747 LYS A N 1
ATOM 5892 C CA . LYS A 1 747 ? 10.414 -31.537 38.911 1.00 84.94 747 LYS A CA 1
ATOM 5893 C C . LYS A 1 747 ? 10.517 -31.171 37.426 1.00 84.94 747 LYS A C 1
ATOM 5895 O O . LYS A 1 747 ? 9.989 -30.131 37.028 1.00 84.94 747 LYS A O 1
ATOM 5900 N N . VAL A 1 748 ? 11.167 -31.992 36.601 1.00 81.62 748 VAL A N 1
ATOM 5901 C CA . VAL A 1 748 ? 11.332 -31.750 35.160 1.00 81.62 748 VAL A CA 1
ATOM 5902 C C . VAL A 1 748 ? 10.626 -32.844 34.364 1.00 81.62 748 VAL A C 1
ATOM 5904 O O . VAL A 1 748 ? 10.886 -34.026 34.536 1.00 81.62 748 VAL A O 1
ATOM 5907 N N . VAL A 1 749 ? 9.740 -32.441 33.455 1.00 79.94 749 VAL A N 1
ATOM 5908 C CA . VAL A 1 749 ? 9.062 -33.325 32.501 1.00 79.94 749 VAL A CA 1
ATOM 5909 C C . VAL A 1 749 ? 9.642 -33.049 31.127 1.00 79.94 749 VAL A C 1
ATOM 5911 O O . VAL A 1 749 ? 9.337 -32.024 30.526 1.00 79.94 749 VAL A O 1
ATOM 5914 N N . LEU A 1 750 ? 10.485 -33.951 30.630 1.00 78.94 750 LEU A N 1
ATOM 5915 C CA . LEU A 1 750 ? 11.080 -33.847 29.298 1.00 78.94 750 LEU A CA 1
ATOM 5916 C C . LEU A 1 750 ? 10.321 -34.730 28.305 1.00 78.94 750 LEU A C 1
ATOM 5918 O O . LEU A 1 750 ? 10.266 -35.947 28.494 1.00 78.94 750 LEU A O 1
ATOM 5922 N N . LEU A 1 751 ? 9.788 -34.132 27.236 1.00 73.62 751 LEU A N 1
ATOM 5923 C CA . LEU A 1 751 ? 9.265 -34.861 26.075 1.00 73.62 751 LEU A CA 1
ATOM 5924 C C . LEU A 1 751 ? 10.291 -34.805 24.947 1.00 73.62 751 LEU A C 1
ATOM 5926 O O . LEU A 1 751 ? 10.764 -33.723 24.598 1.00 73.62 751 LEU A O 1
ATOM 5930 N N . SER A 1 752 ? 10.640 -35.957 24.385 1.00 70.00 752 SER A N 1
ATOM 5931 C CA . SER A 1 752 ? 11.687 -36.088 23.374 1.00 70.00 752 SER A CA 1
ATOM 5932 C C . SER A 1 752 ? 11.105 -36.578 22.057 1.00 70.00 752 SER A C 1
ATOM 5934 O O . SER A 1 752 ? 10.128 -37.315 22.034 1.00 70.00 752 SER A O 1
ATOM 5936 N N . GLU A 1 753 ? 11.720 -36.192 20.942 1.00 64.06 753 GLU A N 1
ATOM 5937 C CA . GLU A 1 753 ? 11.319 -36.663 19.609 1.00 64.06 753 GLU A CA 1
ATOM 5938 C C . GLU A 1 753 ? 9.857 -36.335 19.259 1.00 64.06 753 GLU A C 1
ATOM 5940 O O . GLU A 1 753 ? 9.212 -37.027 18.470 1.00 64.06 753 GLU A O 1
ATOM 5945 N N . VAL A 1 754 ? 9.320 -35.261 19.846 1.00 59.53 754 VAL A N 1
ATOM 5946 C CA . VAL A 1 754 ? 8.001 -34.742 19.476 1.00 59.53 754 VAL A CA 1
ATOM 5947 C C . VAL A 1 754 ? 8.068 -34.235 18.027 1.00 59.53 754 VAL A C 1
ATOM 5949 O O . VAL A 1 754 ? 9.103 -33.710 17.639 1.00 59.53 754 VAL A O 1
ATOM 5952 N N . ASN A 1 755 ? 7.021 -34.440 17.211 1.00 58.41 755 ASN A N 1
ATOM 5953 C CA . ASN A 1 755 ? 6.919 -33.974 15.812 1.00 58.41 755 ASN A CA 1
ATOM 5954 C C . ASN A 1 755 ? 5.437 -33.731 15.434 1.00 58.41 755 ASN A C 1
ATOM 5956 O O . ASN A 1 755 ? 4.617 -34.615 15.704 1.00 58.41 755 ASN A O 1
ATOM 5960 N N . PRO A 1 756 ? 5.060 -32.603 14.784 1.00 57.19 756 PRO A N 1
ATOM 5961 C CA . PRO A 1 756 ? 3.663 -32.291 14.476 1.00 57.19 756 PRO A CA 1
ATOM 5962 C C . PRO A 1 756 ? 3.082 -33.160 13.352 1.00 57.19 756 PRO A C 1
ATOM 5964 O O . PRO A 1 756 ? 1.867 -33.258 13.234 1.00 57.19 756 PRO A O 1
ATOM 5967 N N . ARG A 1 757 ? 3.930 -33.793 12.526 1.00 52.53 757 ARG A N 1
ATOM 5968 C CA . ARG A 1 757 ? 3.546 -34.692 11.418 1.00 52.53 757 ARG A CA 1
ATOM 5969 C C . ARG A 1 757 ? 3.397 -36.165 11.832 1.00 52.53 757 ARG A C 1
ATOM 5971 O O . ARG A 1 757 ? 3.302 -37.019 10.959 1.00 52.53 757 ARG A O 1
ATOM 5978 N N . HIS A 1 758 ? 3.329 -36.438 13.138 1.00 49.91 758 HIS A N 1
ATOM 5979 C CA . HIS A 1 758 ? 3.265 -37.762 13.771 1.00 49.91 758 HIS A CA 1
ATOM 5980 C C . HIS A 1 758 ? 4.552 -38.602 13.673 1.00 49.91 758 HIS A C 1
ATOM 5982 O O . HIS A 1 758 ? 4.988 -39.009 12.601 1.00 49.91 758 HIS A O 1
ATOM 5988 N N . CYS A 1 759 ? 5.097 -38.981 14.834 1.00 46.31 759 CYS A N 1
ATOM 5989 C CA . CYS A 1 759 ? 5.919 -40.181 14.979 1.00 46.31 759 CYS A CA 1
ATOM 5990 C C . CYS A 1 759 ? 5.000 -41.281 15.526 1.00 46.31 759 CYS A C 1
ATOM 5992 O O . CYS A 1 759 ? 4.649 -41.253 16.703 1.00 46.31 759 CYS A O 1
ATOM 5994 N N . ALA A 1 760 ? 4.606 -42.249 14.692 1.00 43.28 760 ALA A N 1
ATOM 5995 C CA . ALA A 1 760 ? 3.624 -43.295 15.029 1.00 43.28 760 ALA A CA 1
ATOM 5996 C C . ALA A 1 760 ? 3.983 -44.162 16.260 1.00 43.28 760 ALA A C 1
ATOM 5998 O O . ALA A 1 760 ? 3.179 -44.979 16.702 1.00 43.28 760 ALA A O 1
ATOM 5999 N N . LYS A 1 761 ? 5.198 -44.012 16.803 1.00 49.28 761 LYS A N 1
ATOM 6000 C CA . LYS A 1 761 ? 5.744 -44.837 17.881 1.00 49.28 761 LYS A CA 1
ATOM 6001 C C . LYS A 1 761 ? 5.706 -44.197 19.280 1.00 49.28 761 LYS A C 1
ATOM 6003 O O . LYS A 1 761 ? 5.779 -44.961 20.233 1.00 49.28 761 LYS A O 1
ATOM 6008 N N . TYR A 1 762 ? 5.575 -42.865 19.422 1.00 58.19 762 TYR A N 1
ATOM 6009 C CA . TYR A 1 762 ? 5.639 -42.172 20.729 1.00 58.19 762 TYR A CA 1
ATOM 6010 C C . TYR A 1 762 ? 4.849 -40.841 20.747 1.00 58.19 762 TYR A C 1
ATOM 6012 O O . TYR A 1 762 ? 5.418 -39.769 20.526 1.00 58.19 762 TYR A O 1
ATOM 6020 N N . GLY A 1 763 ? 3.537 -40.889 21.014 1.00 70.38 763 GLY A N 1
ATOM 6021 C CA . GLY A 1 763 ? 2.678 -39.701 21.124 1.00 70.38 763 GLY A CA 1
ATOM 6022 C C . GLY A 1 763 ? 3.012 -38.809 22.331 1.00 70.38 763 GLY A C 1
ATOM 6023 O O . GLY A 1 763 ? 3.535 -39.278 23.337 1.00 70.38 763 GLY A O 1
ATOM 6024 N N . VAL A 1 764 ? 2.699 -37.510 22.249 1.00 77.75 764 VAL A N 1
ATOM 6025 C CA . VAL A 1 764 ? 3.011 -36.493 23.285 1.00 77.75 764 VAL A CA 1
ATOM 6026 C C . VAL A 1 764 ? 2.489 -36.887 24.675 1.00 77.75 764 VAL A C 1
ATOM 6028 O O . VAL A 1 764 ? 3.225 -36.816 25.659 1.00 77.75 764 VAL A O 1
ATOM 6031 N N . ILE A 1 765 ? 1.229 -37.323 24.754 1.00 86.06 765 ILE A N 1
ATOM 6032 C CA . ILE A 1 765 ? 0.587 -37.739 26.012 1.00 86.06 765 ILE A CA 1
ATOM 6033 C C . ILE A 1 765 ? 1.142 -39.087 26.487 1.00 86.06 765 ILE A C 1
ATOM 6035 O O . ILE A 1 765 ? 1.391 -39.253 27.680 1.00 86.06 765 ILE A O 1
ATOM 6039 N N . ASP A 1 766 ? 1.429 -40.010 25.567 1.00 82.62 766 ASP A N 1
ATOM 6040 C CA . ASP A 1 766 ? 1.989 -41.323 25.902 1.00 82.62 766 ASP A CA 1
ATOM 6041 C C . ASP A 1 766 ? 3.382 -41.195 26.529 1.00 82.62 766 ASP A C 1
ATOM 6043 O O . ASP A 1 766 ? 3.688 -41.884 27.499 1.00 82.62 766 ASP A O 1
ATOM 6047 N N . GLN A 1 767 ? 4.216 -40.272 26.036 1.00 80.50 767 GLN A N 1
ATOM 6048 C CA . GLN A 1 767 ? 5.513 -39.969 26.646 1.00 80.50 767 GLN A CA 1
ATOM 6049 C C . GLN A 1 767 ? 5.355 -39.402 28.062 1.00 80.50 767 GLN A C 1
ATOM 6051 O O . GLN A 1 767 ? 6.029 -39.846 28.988 1.00 80.50 767 GLN A O 1
ATOM 6056 N N . ALA A 1 768 ? 4.442 -38.447 28.259 1.00 85.38 768 ALA A N 1
ATOM 6057 C CA . ALA A 1 768 ? 4.177 -37.880 29.580 1.00 85.38 768 ALA A CA 1
ATOM 6058 C C . ALA A 1 768 ? 3.649 -38.938 30.571 1.00 85.38 768 ALA A C 1
ATOM 6060 O O . ALA A 1 768 ? 4.024 -38.933 31.745 1.00 85.38 768 ALA A O 1
ATOM 6061 N N . TYR A 1 769 ? 2.819 -39.869 30.097 1.00 87.94 769 TYR A N 1
ATOM 6062 C CA . TYR A 1 769 ? 2.318 -40.995 30.879 1.00 87.94 769 TYR A CA 1
ATOM 6063 C C . TYR A 1 769 ? 3.425 -41.995 31.229 1.00 87.94 769 TYR A C 1
ATOM 6065 O O . TYR A 1 769 ? 3.706 -42.218 32.405 1.00 87.94 769 TYR A O 1
ATOM 6073 N N . HIS A 1 770 ? 4.074 -42.577 30.222 1.00 80.06 770 HIS A N 1
ATOM 6074 C CA . HIS A 1 770 ? 5.009 -43.681 30.416 1.00 80.06 770 HIS A CA 1
ATOM 6075 C C . HIS A 1 770 ? 6.329 -43.255 31.057 1.00 80.06 770 HIS A C 1
ATOM 6077 O O . HIS A 1 770 ? 6.925 -44.052 31.777 1.00 80.06 770 HIS A O 1
ATOM 6083 N N . PHE A 1 771 ? 6.800 -42.031 30.802 1.00 79.25 771 PHE A N 1
ATOM 6084 C CA . PHE A 1 771 ? 8.118 -41.592 31.272 1.00 79.25 771 PHE A CA 1
ATOM 6085 C C . PHE A 1 771 ? 8.064 -40.823 32.582 1.00 79.25 771 PHE A C 1
ATOM 6087 O O . PHE A 1 771 ? 8.980 -40.935 33.389 1.00 79.25 771 PHE A O 1
ATOM 6094 N N . HIS A 1 772 ? 6.998 -40.053 32.796 1.00 84.31 772 HIS A N 1
ATOM 6095 C CA . HIS A 1 772 ? 6.904 -39.123 33.924 1.00 84.31 772 HIS A CA 1
ATOM 6096 C C . HIS A 1 772 ? 5.751 -39.440 34.877 1.00 84.31 772 HIS A C 1
ATOM 6098 O O . HIS A 1 772 ? 5.561 -38.717 35.859 1.00 84.31 772 HIS A O 1
ATOM 6104 N N . GLY A 1 773 ? 4.973 -40.495 34.591 1.00 86.69 773 GLY A N 1
ATOM 6105 C CA . GLY A 1 773 ? 3.812 -40.894 35.390 1.00 86.69 773 GLY A CA 1
ATOM 6106 C C . GLY A 1 773 ? 2.764 -39.788 35.497 1.00 86.69 773 GLY A C 1
ATOM 6107 O O . GLY A 1 773 ? 2.078 -39.680 36.510 1.00 86.69 773 GLY A O 1
ATOM 6108 N N . LEU A 1 774 ? 2.693 -38.903 34.497 1.00 88.50 774 LEU A N 1
ATOM 6109 C CA . LEU A 1 774 ? 1.962 -37.641 34.609 1.00 88.50 774 LEU A CA 1
ATOM 6110 C C . LEU A 1 774 ? 0.429 -37.837 34.588 1.00 88.50 774 LEU A C 1
ATOM 6112 O O . LEU A 1 774 ? -0.323 -37.022 35.130 1.00 88.50 774 LEU A O 1
ATOM 6116 N N . PHE A 1 775 ? -0.016 -38.951 34.007 1.00 90.25 775 PHE A N 1
ATOM 6117 C CA . PHE A 1 775 ? -1.408 -39.395 33.944 1.00 90.25 775 PHE A CA 1
ATOM 6118 C C . PHE A 1 775 ? -1.558 -40.766 34.623 1.00 90.25 775 PHE A C 1
ATOM 6120 O O . PHE A 1 775 ? -0.613 -41.548 34.692 1.00 90.25 775 PHE A O 1
ATOM 6127 N N . SER A 1 776 ? -2.742 -41.079 35.142 1.00 90.31 776 SER A N 1
ATOM 6128 C CA . SER A 1 776 ? -3.067 -42.407 35.675 1.00 90.31 776 SER A CA 1
ATOM 6129 C C . SER A 1 776 ? -3.558 -43.351 34.572 1.00 90.31 776 SER A C 1
ATOM 6131 O O . SER A 1 776 ? -4.060 -42.918 33.536 1.00 90.31 776 SER A O 1
ATOM 6133 N N . ALA A 1 777 ? -3.481 -44.664 34.810 1.00 88.56 777 ALA A N 1
ATOM 6134 C CA . ALA A 1 777 ? -3.994 -45.660 33.862 1.00 88.56 777 ALA A CA 1
ATOM 6135 C C . ALA A 1 777 ? -5.497 -45.475 33.560 1.00 88.56 777 ALA A C 1
ATOM 6137 O O . ALA A 1 777 ? -5.935 -45.716 32.437 1.00 88.56 777 ALA A O 1
ATOM 6138 N N . HIS A 1 778 ? -6.277 -45.008 34.542 1.00 89.25 778 HIS A N 1
ATOM 6139 C CA . HIS A 1 778 ? -7.701 -44.727 34.366 1.00 89.25 778 HIS A CA 1
ATOM 6140 C C . HIS A 1 778 ? -7.947 -43.522 33.445 1.00 89.25 778 HIS A C 1
ATOM 6142 O O . HIS A 1 778 ? -8.808 -43.581 32.573 1.00 89.25 778 HIS A O 1
ATOM 6148 N N . GLU A 1 779 ? -7.161 -42.451 33.585 1.00 86.56 779 GLU A N 1
ATOM 6149 C CA . GLU A 1 779 ? -7.250 -41.273 32.711 1.00 86.56 779 GLU A CA 1
ATOM 6150 C C . GLU A 1 779 ? -6.847 -41.606 31.273 1.00 86.56 779 GLU A C 1
ATOM 6152 O O . GLU A 1 779 ? -7.526 -41.190 30.337 1.00 86.56 779 GLU A O 1
ATOM 6157 N N . MET A 1 780 ? -5.805 -42.424 31.092 1.00 88.31 780 MET A N 1
ATOM 6158 C CA . MET A 1 780 ? -5.399 -42.899 29.765 1.00 88.31 780 MET A CA 1
ATOM 6159 C C . MET A 1 780 ? -6.509 -43.720 29.092 1.00 88.31 780 MET A C 1
ATOM 6161 O O . MET A 1 780 ? -6.776 -43.539 27.908 1.00 88.31 780 MET A O 1
ATOM 6165 N N . GLN A 1 781 ? -7.216 -44.572 29.846 1.00 85.19 781 GLN A N 1
ATOM 6166 C CA . GLN A 1 781 ? -8.368 -45.323 29.329 1.00 85.19 781 GLN A CA 1
ATOM 6167 C C . GLN A 1 781 ? -9.539 -44.417 28.925 1.00 85.19 781 GLN A C 1
ATOM 6169 O O . GLN A 1 781 ? -10.201 -44.697 27.928 1.00 85.19 781 GLN A O 1
ATOM 6174 N N . GLN A 1 782 ? -9.791 -43.336 29.668 1.00 84.75 782 GLN A N 1
ATOM 6175 C CA . GLN A 1 782 ? -10.847 -42.372 29.340 1.00 84.75 782 GLN A CA 1
ATOM 6176 C C . GLN A 1 782 ? -10.516 -41.517 28.108 1.00 84.75 782 GLN A C 1
ATOM 6178 O O . GLN A 1 782 ? -11.421 -41.167 27.354 1.00 84.75 782 GLN A O 1
ATOM 6183 N N . MET A 1 783 ? -9.238 -41.188 27.889 1.00 82.88 783 MET A N 1
ATOM 6184 C CA . MET A 1 783 ? -8.789 -40.409 26.725 1.00 82.88 783 MET A CA 1
ATOM 6185 C C . MET A 1 783 ? -8.853 -41.203 25.411 1.00 82.88 783 MET A C 1
ATOM 6187 O O . MET A 1 783 ? -8.951 -40.603 24.341 1.00 82.88 783 MET A O 1
ATOM 6191 N N . GLY A 1 784 ? -8.842 -42.537 25.479 1.00 82.38 784 GLY A N 1
ATOM 6192 C CA . GLY A 1 784 ? -8.907 -43.400 24.303 1.00 82.38 784 GLY A CA 1
ATOM 6193 C C . GLY A 1 784 ? -7.642 -43.306 23.446 1.00 82.38 784 GLY A C 1
ATOM 6194 O O . GLY A 1 784 ? -6.528 -43.392 23.954 1.00 82.38 784 GLY A O 1
ATOM 6195 N N . ASP A 1 785 ? -7.808 -43.164 22.130 1.00 81.19 785 ASP A N 1
ATOM 6196 C CA . ASP A 1 785 ? -6.693 -43.046 21.184 1.00 81.19 785 ASP A CA 1
ATOM 6197 C C . ASP A 1 785 ? -6.074 -41.637 21.238 1.00 81.19 785 ASP A C 1
ATOM 6199 O O . ASP A 1 785 ? -6.509 -40.708 20.549 1.00 81.19 785 ASP A O 1
ATOM 6203 N N . THR A 1 786 ? -5.046 -41.485 22.075 1.00 77.31 786 THR A N 1
ATOM 6204 C CA . THR A 1 786 ? -4.316 -40.229 22.313 1.00 77.31 786 THR A CA 1
ATOM 6205 C C . THR A 1 786 ? -3.642 -39.677 21.055 1.00 77.31 786 THR A C 1
ATOM 6207 O O . THR A 1 786 ? -3.384 -38.474 20.987 1.00 77.31 786 THR A O 1
ATOM 6210 N N . GLN A 1 787 ? -3.410 -40.500 20.023 1.00 70.81 787 GLN A N 1
ATOM 6211 C CA . GLN A 1 787 ? -2.820 -40.059 18.754 1.00 70.81 787 GLN A CA 1
ATOM 6212 C C . GLN A 1 787 ? -3.789 -39.236 17.894 1.00 70.81 787 GLN A C 1
ATOM 6214 O O . GLN A 1 787 ? -3.346 -38.523 16.992 1.00 70.81 787 GLN A O 1
ATOM 6219 N N . ARG A 1 788 ? -5.098 -39.287 18.182 1.00 75.31 788 ARG A N 1
ATOM 6220 C CA . ARG A 1 788 ? -6.123 -38.462 17.513 1.00 75.31 788 ARG A CA 1
ATOM 6221 C C . ARG A 1 788 ? -6.229 -37.052 18.074 1.00 75.31 788 ARG A C 1
ATOM 6223 O O . ARG A 1 788 ? -6.884 -36.209 17.464 1.00 75.31 788 ARG A O 1
ATOM 6230 N N . ILE A 1 789 ? -5.628 -36.794 19.234 1.00 75.62 789 ILE A N 1
ATOM 6231 C CA . ILE A 1 789 ? -5.623 -35.463 19.834 1.00 75.62 789 ILE A CA 1
ATOM 6232 C C . ILE A 1 789 ? -4.669 -34.589 19.008 1.00 75.62 789 ILE A C 1
ATOM 6234 O O . ILE A 1 789 ? -3.507 -34.970 18.830 1.00 75.62 789 ILE A O 1
ATOM 6238 N N . PRO A 1 790 ? -5.117 -33.423 18.503 1.00 73.69 790 PRO A N 1
ATOM 6239 C CA . PRO A 1 790 ? -4.249 -32.518 17.765 1.00 73.69 790 PRO A CA 1
ATOM 6240 C C . PRO A 1 790 ? -2.979 -32.202 18.559 1.00 73.69 790 PRO A C 1
ATOM 6242 O O . PRO A 1 790 ? -3.030 -31.932 19.758 1.00 73.69 790 PRO A O 1
ATOM 6245 N N . PHE A 1 791 ? -1.828 -32.221 17.886 1.00 68.88 791 PHE A N 1
ATOM 6246 C CA . PHE A 1 791 ? -0.506 -32.132 18.516 1.00 68.88 791 PHE A CA 1
ATOM 6247 C C . PHE A 1 791 ? -0.370 -30.962 19.506 1.00 68.88 791 PHE A C 1
ATOM 6249 O O . PHE A 1 791 ? 0.108 -31.142 20.623 1.00 68.88 791 PHE A O 1
ATOM 6256 N N . VAL A 1 792 ? -0.844 -29.774 19.122 1.00 62.91 792 VAL A N 1
ATOM 6257 C CA . VAL A 1 792 ? -0.827 -28.571 19.971 1.00 62.91 792 VAL A CA 1
ATOM 6258 C C . VAL A 1 792 ? -1.633 -28.778 21.255 1.00 62.91 792 VAL A C 1
ATOM 6260 O O . VAL A 1 792 ? -1.189 -28.402 22.340 1.00 62.91 792 VAL A O 1
ATOM 6263 N N . ASP A 1 793 ? -2.811 -29.385 21.142 1.00 72.56 793 ASP A N 1
ATOM 6264 C CA . ASP A 1 793 ? -3.713 -29.603 22.269 1.00 72.56 793 ASP A CA 1
ATOM 6265 C C . ASP A 1 793 ? -3.171 -30.681 23.206 1.00 72.56 793 ASP A C 1
ATOM 6267 O O . ASP A 1 793 ? -3.242 -30.526 24.425 1.00 72.56 793 ASP A O 1
ATOM 6271 N N . ALA A 1 794 ? -2.536 -31.718 22.657 1.00 78.12 794 ALA A N 1
ATOM 6272 C CA . ALA A 1 794 ? -1.835 -32.726 23.441 1.00 78.12 794 ALA A CA 1
ATOM 6273 C C . ALA A 1 794 ? -0.712 -32.100 24.288 1.00 78.12 794 ALA A C 1
ATOM 6275 O O . ALA A 1 794 ? -0.597 -32.391 25.479 1.00 78.12 794 ALA A O 1
ATOM 6276 N N . VAL A 1 795 ? 0.079 -31.182 23.716 1.00 71.44 795 VAL A N 1
ATOM 6277 C CA . VAL A 1 795 ? 1.149 -30.494 24.460 1.00 71.44 795 VAL A CA 1
ATOM 6278 C C . VAL A 1 795 ? 0.580 -29.570 25.541 1.00 71.44 795 VAL A C 1
ATOM 6280 O O . VAL A 1 795 ? 1.075 -29.581 26.668 1.00 71.44 795 VAL A O 1
ATOM 6283 N N . LYS A 1 796 ? -0.492 -28.821 25.249 1.00 69.88 796 LYS A N 1
ATOM 6284 C CA . LYS A 1 796 ? -1.174 -27.974 26.247 1.00 69.88 796 LYS A CA 1
ATOM 6285 C C . LYS A 1 796 ? -1.732 -28.783 27.416 1.00 69.88 796 LYS A C 1
ATOM 6287 O O . LYS A 1 796 ? -1.668 -28.328 28.555 1.00 69.88 796 LYS A O 1
ATOM 6292 N N . GLN A 1 797 ? -2.265 -29.976 27.158 1.00 82.06 797 GLN A N 1
ATOM 6293 C CA . GLN A 1 797 ? -2.761 -30.859 28.216 1.00 82.06 797 GLN A CA 1
ATOM 6294 C C . GLN A 1 797 ? -1.632 -31.346 29.127 1.00 82.06 797 GLN A C 1
ATOM 6296 O O . GLN A 1 797 ? -1.771 -31.302 30.351 1.00 82.06 797 GLN A O 1
ATOM 6301 N N . VAL A 1 798 ? -0.495 -31.744 28.547 1.00 78.56 798 VAL A N 1
ATOM 6302 C CA . VAL A 1 798 ? 0.702 -32.102 29.320 1.00 78.56 798 VAL A CA 1
ATOM 6303 C C . VAL A 1 798 ? 1.191 -30.909 30.139 1.00 78.56 798 VAL A C 1
ATOM 6305 O O . VAL A 1 798 ? 1.432 -31.048 31.334 1.00 78.56 798 VAL A O 1
ATOM 6308 N N . GLU A 1 799 ? 1.278 -29.718 29.543 1.00 75.94 799 GLU A N 1
ATOM 6309 C CA . GLU A 1 799 ? 1.702 -28.505 30.246 1.00 75.94 799 GLU A CA 1
ATOM 6310 C C . GLU A 1 799 ? 0.776 -28.166 31.425 1.00 75.94 799 GLU A C 1
ATOM 6312 O O . GLU A 1 799 ? 1.245 -27.899 32.535 1.00 75.94 799 GLU A O 1
ATOM 6317 N N . ALA A 1 800 ? -0.541 -28.212 31.212 1.00 74.69 800 ALA A N 1
ATOM 6318 C CA . ALA A 1 800 ? -1.527 -27.965 32.258 1.00 74.69 800 ALA A CA 1
ATOM 6319 C C . ALA A 1 800 ? -1.370 -28.953 33.422 1.00 74.69 800 ALA A C 1
ATOM 6321 O O . ALA A 1 800 ? -1.421 -28.550 34.587 1.00 74.69 800 ALA A O 1
ATOM 6322 N N . ARG A 1 801 ? -1.112 -30.230 33.122 1.00 83.75 801 ARG A N 1
ATOM 6323 C CA . ARG A 1 801 ? -0.874 -31.251 34.145 1.00 83.75 801 ARG A CA 1
ATOM 6324 C C . ARG A 1 801 ? 0.459 -31.056 34.869 1.00 83.75 801 ARG A C 1
ATOM 6326 O O . ARG A 1 801 ? 0.500 -31.198 36.089 1.00 83.75 801 ARG A O 1
ATOM 6333 N N . CYS A 1 802 ? 1.521 -30.658 34.166 1.00 79.00 802 CYS A N 1
ATOM 6334 C CA . CYS A 1 802 ? 2.786 -30.268 34.791 1.00 79.00 802 CYS A CA 1
ATOM 6335 C C . CYS A 1 802 ? 2.573 -29.143 35.809 1.00 79.00 802 CYS A C 1
ATOM 6337 O O . CYS A 1 802 ? 3.052 -29.250 36.933 1.00 79.00 802 CYS A O 1
ATOM 6339 N N . ARG A 1 803 ? 1.790 -28.109 35.465 1.00 76.00 803 ARG A N 1
ATOM 6340 C CA . ARG A 1 803 ? 1.468 -27.010 36.394 1.00 76.00 803 ARG A CA 1
ATOM 6341 C C . ARG A 1 803 ? 0.709 -27.493 37.633 1.00 76.00 803 ARG A C 1
ATOM 6343 O O . ARG A 1 803 ? 1.025 -27.044 38.727 1.00 76.00 803 ARG A O 1
ATOM 6350 N N . GLN A 1 804 ? -0.243 -28.418 37.479 1.00 85.88 804 GLN A N 1
ATOM 6351 C CA . GLN A 1 804 ? -0.990 -29.003 38.605 1.00 85.88 804 GLN A CA 1
ATOM 6352 C C . GLN A 1 804 ? -0.101 -29.801 39.570 1.00 85.88 804 GLN A C 1
ATOM 6354 O O . GLN A 1 804 ? -0.400 -29.858 40.756 1.00 85.88 804 GLN A O 1
ATOM 6359 N N . GLN A 1 805 ? 0.975 -30.411 39.068 1.00 86.81 805 GLN A N 1
ATOM 6360 C CA . GLN A 1 805 ? 1.925 -31.197 39.864 1.00 86.81 805 GLN A CA 1
ATOM 6361 C C . GLN A 1 805 ? 3.217 -30.431 40.201 1.00 86.81 805 GLN A C 1
ATOM 6363 O O . GLN A 1 805 ? 4.200 -31.048 40.600 1.00 86.81 805 GLN A O 1
ATOM 6368 N N . GLU A 1 806 ? 3.247 -29.107 40.007 1.00 82.38 806 GLU A N 1
ATOM 6369 C CA . GLU A 1 806 ? 4.425 -28.249 40.232 1.00 82.38 806 GLU A CA 1
ATOM 6370 C C . GLU A 1 806 ? 5.700 -28.674 39.467 1.00 82.38 806 GLU A C 1
ATOM 6372 O O . GLU A 1 806 ? 6.828 -28.458 39.920 1.00 82.38 806 GLU A O 1
ATOM 6377 N N . LYS A 1 807 ? 5.535 -29.256 38.277 1.00 81.31 807 LYS A N 1
ATOM 6378 C CA . LYS A 1 807 ? 6.625 -29.664 37.380 1.00 81.31 807 LYS A CA 1
ATOM 6379 C C . LYS A 1 807 ? 6.826 -28.664 36.236 1.00 81.31 807 LYS A C 1
ATOM 6381 O O . LYS A 1 807 ? 5.909 -27.941 35.839 1.00 81.31 807 LYS A O 1
ATOM 6386 N N . ARG A 1 808 ? 8.031 -28.639 35.662 1.00 74.06 808 ARG A N 1
ATOM 6387 C CA . ARG A 1 808 ? 8.392 -27.838 34.480 1.00 74.06 808 ARG A CA 1
ATOM 6388 C C . ARG A 1 808 ? 8.463 -28.717 33.237 1.00 74.06 808 ARG A C 1
ATOM 6390 O O . ARG A 1 808 ? 9.185 -29.706 33.227 1.00 74.06 808 ARG A O 1
ATOM 6397 N N . LEU A 1 809 ? 7.718 -28.346 32.197 1.00 72.56 809 LEU A N 1
ATOM 6398 C CA . LEU A 1 809 ? 7.755 -29.020 30.901 1.00 72.56 809 LEU A CA 1
ATOM 6399 C C . LEU A 1 809 ? 8.963 -28.532 30.090 1.00 72.56 809 LEU A C 1
ATOM 6401 O O . LEU A 1 809 ? 9.162 -27.330 29.954 1.00 72.56 809 LEU A O 1
ATOM 6405 N N . LEU A 1 810 ? 9.726 -29.464 29.528 1.00 71.62 810 LEU A N 1
ATOM 6406 C CA . LEU A 1 810 ? 10.809 -29.237 28.578 1.00 71.62 810 LEU A CA 1
ATOM 6407 C C . LEU A 1 810 ? 10.528 -30.062 27.318 1.00 71.62 810 LEU A C 1
ATOM 6409 O O . LEU A 1 810 ? 10.287 -31.266 27.394 1.00 71.62 810 LEU A O 1
ATOM 6413 N N . LEU A 1 811 ? 10.552 -29.423 26.150 1.00 66.94 811 LEU A N 1
ATOM 6414 C CA . LEU A 1 811 ? 10.284 -30.082 24.871 1.00 66.94 811 LEU A CA 1
ATOM 6415 C C . LEU A 1 811 ? 11.557 -30.177 24.038 1.00 66.94 811 LEU A C 1
ATOM 6417 O O . LEU A 1 811 ? 12.265 -29.189 23.865 1.00 66.94 811 LEU A O 1
ATOM 6421 N N . ARG A 1 812 ? 11.817 -31.365 23.494 1.00 67.19 812 ARG A N 1
ATOM 6422 C CA . ARG A 1 812 ? 12.934 -31.664 22.597 1.00 67.19 812 ARG A CA 1
ATOM 6423 C C . ARG A 1 812 ? 12.402 -32.239 21.279 1.00 67.19 812 ARG A C 1
ATOM 6425 O O . ARG A 1 812 ? 11.810 -33.314 21.266 1.00 67.19 812 ARG A O 1
ATOM 6432 N N . ASP A 1 813 ? 12.635 -31.530 20.177 1.00 57.97 813 ASP A N 1
ATOM 6433 C CA . ASP A 1 813 ? 12.196 -31.883 18.813 1.00 57.97 813 ASP A CA 1
ATOM 6434 C C . ASP A 1 813 ? 13.010 -33.058 18.207 1.00 57.97 813 ASP A C 1
ATOM 6436 O O . ASP A 1 813 ? 14.192 -33.247 18.515 1.00 57.97 813 ASP A O 1
ATOM 6440 N N . TRP A 1 814 ? 12.366 -33.859 17.346 1.00 49.78 814 TRP A N 1
ATOM 6441 C CA . TRP A 1 814 ? 12.961 -34.921 16.521 1.00 49.78 814 TRP A CA 1
ATOM 6442 C C . TRP A 1 814 ? 13.804 -34.416 15.345 1.00 49.78 814 TRP A C 1
ATOM 6444 O O . TRP A 1 814 ? 14.615 -35.175 14.815 1.00 49.78 814 TRP A O 1
ATOM 6454 N N . SER A 1 815 ? 13.627 -33.165 14.915 1.00 48.00 815 SER A N 1
ATOM 6455 C CA . SER A 1 815 ? 14.207 -32.655 13.671 1.00 48.00 815 SER A CA 1
ATOM 6456 C C . SER A 1 815 ? 15.719 -32.862 13.566 1.00 48.00 815 SER A C 1
ATOM 6458 O O . SER A 1 815 ? 16.202 -33.020 12.450 1.00 48.00 815 SER A O 1
ATOM 6460 N N . HIS A 1 816 ? 16.481 -32.942 14.671 1.00 46.28 816 HIS A N 1
ATOM 6461 C CA . HIS A 1 816 ? 17.949 -33.137 14.651 1.00 46.28 816 HIS A CA 1
ATOM 6462 C C . HIS A 1 816 ? 18.687 -32.155 13.704 1.00 46.28 816 HIS A C 1
ATOM 6464 O O . HIS A 1 816 ? 19.845 -32.361 13.332 1.00 46.28 816 HIS A O 1
ATOM 6470 N N . ILE A 1 817 ? 17.977 -31.101 13.321 1.00 39.34 817 ILE A N 1
ATOM 6471 C CA . ILE A 1 817 ? 18.212 -30.072 12.319 1.00 39.34 817 ILE A CA 1
ATOM 6472 C C . ILE A 1 817 ? 17.903 -28.815 13.128 1.00 39.34 817 ILE A C 1
ATOM 6474 O O . ILE A 1 817 ? 16.849 -28.194 13.037 1.00 39.34 817 ILE A O 1
ATOM 6478 N N . ASP A 1 818 ? 18.798 -28.537 14.067 1.00 35.66 818 ASP A N 1
ATOM 6479 C CA . ASP A 1 818 ? 18.738 -27.342 14.888 1.00 35.66 818 ASP A CA 1
ATOM 6480 C C . ASP A 1 818 ? 19.180 -26.163 14.013 1.00 35.66 818 ASP A C 1
ATOM 6482 O O . ASP A 1 818 ? 20.364 -25.842 13.947 1.00 35.66 818 ASP A O 1
ATOM 6486 N N . PHE A 1 819 ? 18.255 -25.537 13.278 1.00 33.94 819 PHE A N 1
ATOM 6487 C CA . PHE A 1 819 ? 18.582 -24.400 12.412 1.00 33.94 819 PHE A CA 1
ATOM 6488 C C . PHE A 1 819 ? 17.698 -23.190 12.716 1.00 33.94 819 PHE A C 1
ATOM 6490 O O . PHE A 1 819 ? 16.549 -23.096 12.286 1.00 33.94 819 PHE A O 1
ATOM 6497 N N . ILE A 1 820 ? 18.276 -22.213 13.417 1.00 26.12 820 ILE A N 1
ATOM 6498 C CA . ILE A 1 820 ? 17.919 -20.810 13.210 1.00 26.12 820 ILE A CA 1
ATOM 6499 C C . ILE A 1 820 ? 18.947 -20.258 12.217 1.00 26.12 820 ILE A C 1
ATOM 6501 O O . ILE A 1 820 ? 20.045 -19.850 12.587 1.00 26.12 820 ILE A O 1
ATOM 6505 N N . GLY A 1 821 ? 18.587 -20.334 10.941 1.00 25.94 821 GLY A N 1
ATOM 6506 C CA . GLY A 1 821 ? 19.351 -19.854 9.797 1.00 25.94 821 GLY A CA 1
ATOM 6507 C C . GLY A 1 821 ? 18.677 -20.349 8.520 1.00 25.94 821 GLY A C 1
ATOM 6508 O O . GLY A 1 821 ? 18.401 -21.537 8.396 1.00 25.94 821 GLY A O 1
ATOM 6509 N N . THR A 1 822 ? 18.345 -19.428 7.618 1.00 24.33 822 THR A N 1
ATOM 6510 C CA . THR A 1 822 ? 17.797 -19.668 6.272 1.00 24.33 822 THR A CA 1
ATOM 6511 C C . THR A 1 822 ? 18.572 -20.764 5.516 1.00 24.33 822 THR A C 1
ATOM 6513 O O . THR A 1 822 ? 19.738 -21.011 5.822 1.00 24.33 822 THR A O 1
ATOM 6516 N N . PRO A 1 823 ? 17.922 -21.462 4.569 1.00 30.59 823 PRO A N 1
ATOM 6517 C CA . PRO A 1 823 ? 18.204 -22.852 4.253 1.00 30.59 823 PRO A CA 1
ATOM 6518 C C . PRO A 1 823 ? 19.581 -23.068 3.637 1.00 30.59 823 PRO A C 1
ATOM 6520 O O . PRO A 1 823 ? 20.073 -22.285 2.826 1.00 30.59 823 PRO A O 1
ATOM 6523 N N . TYR A 1 824 ? 20.138 -24.231 3.950 1.00 33.81 824 TYR A N 1
ATOM 6524 C CA . TYR A 1 824 ? 20.973 -24.918 2.987 1.00 33.81 824 TYR A CA 1
ATOM 6525 C C . TYR A 1 824 ? 20.121 -25.401 1.833 1.00 33.81 824 TYR A C 1
ATOM 6527 O O . TYR A 1 824 ? 19.101 -26.050 2.059 1.00 33.81 824 TYR A O 1
ATOM 6535 N N . VAL A 1 825 ? 20.626 -25.130 0.631 1.00 33.75 825 VAL A N 1
ATOM 6536 C CA . VAL A 1 825 ? 19.996 -25.329 -0.676 1.00 33.75 825 VAL A CA 1
ATOM 6537 C C . VAL A 1 825 ? 18.738 -24.472 -0.865 1.00 33.75 825 VAL A C 1
ATOM 6539 O O . VAL A 1 825 ? 17.865 -24.424 -0.009 1.00 33.75 825 VAL A O 1
ATOM 6542 N N . GLU A 1 826 ? 18.631 -23.805 -2.016 1.00 30.69 826 GLU A N 1
ATOM 6543 C CA . GLU A 1 826 ? 17.544 -22.872 -2.375 1.00 30.69 826 GLU A CA 1
ATOM 6544 C C . GLU A 1 826 ? 16.127 -23.486 -2.325 1.00 30.69 826 GLU A C 1
ATOM 6546 O O . GLU A 1 826 ? 15.147 -22.760 -2.446 1.00 30.69 826 GLU A O 1
ATOM 6551 N N . ASN A 1 827 ? 15.996 -24.802 -2.106 1.00 34.69 827 ASN A N 1
ATOM 6552 C CA . ASN A 1 827 ? 14.726 -25.493 -1.879 1.00 34.69 827 ASN A CA 1
ATOM 6553 C C . ASN A 1 827 ? 14.908 -26.812 -1.093 1.00 34.69 827 ASN A C 1
ATOM 6555 O O . ASN A 1 827 ? 15.152 -27.858 -1.701 1.00 34.69 827 ASN A O 1
ATOM 6559 N N . PRO A 1 828 ? 14.747 -26.843 0.242 1.00 30.66 828 PRO A N 1
ATOM 6560 C CA . PRO A 1 828 ? 14.493 -28.086 0.953 1.00 30.66 828 PRO A CA 1
ATOM 6561 C C . PRO A 1 828 ? 12.985 -28.379 0.958 1.00 30.66 828 PRO A C 1
ATOM 6563 O O . PRO A 1 828 ? 12.186 -27.600 1.469 1.00 30.66 828 PRO A O 1
ATOM 6566 N N . LEU A 1 829 ? 12.596 -29.553 0.454 1.00 26.91 829 LEU A N 1
ATOM 6567 C CA . LEU A 1 829 ? 11.209 -30.055 0.404 1.00 26.91 829 LEU A CA 1
ATOM 6568 C C . LEU A 1 829 ? 10.564 -30.331 1.783 1.00 26.91 829 LEU A C 1
ATOM 6570 O O . LEU A 1 829 ? 9.426 -30.794 1.860 1.00 26.91 829 LEU A O 1
ATOM 6574 N N . PHE A 1 830 ? 11.259 -30.051 2.888 1.00 30.95 830 PHE A N 1
ATOM 6575 C CA . PHE A 1 830 ? 10.781 -30.326 4.240 1.00 30.95 830 PHE A CA 1
ATOM 6576 C C . PHE A 1 830 ? 11.050 -29.142 5.174 1.00 30.95 830 PHE A C 1
ATOM 6578 O O . PHE A 1 830 ? 12.137 -29.012 5.729 1.00 30.95 830 PHE A O 1
ATOM 6585 N N . SER A 1 831 ? 10.029 -28.312 5.404 1.00 29.53 831 SER A N 1
ATOM 6586 C CA . SER A 1 831 ? 9.969 -27.403 6.549 1.00 29.53 831 SER A CA 1
ATOM 6587 C C . SER A 1 831 ? 8.801 -27.806 7.452 1.00 29.53 831 SER A C 1
ATOM 6589 O O . SER A 1 831 ? 7.627 -27.732 7.096 1.00 29.53 831 SER A O 1
ATOM 6591 N N . LEU A 1 832 ? 9.120 -28.293 8.645 1.00 33.41 832 LEU A N 1
ATOM 6592 C CA . LEU A 1 832 ? 8.217 -28.165 9.780 1.00 33.41 832 LEU A CA 1
ATOM 6593 C C . LEU A 1 832 ? 9.053 -28.025 11.028 1.00 33.41 832 LEU A C 1
ATOM 6595 O O . LEU A 1 832 ? 9.613 -28.988 11.541 1.00 33.41 832 LEU A O 1
ATOM 6599 N N . ASN A 1 833 ? 9.148 -26.784 11.478 1.00 45.62 833 ASN A N 1
ATOM 6600 C CA . ASN A 1 833 ? 9.724 -26.455 12.757 1.00 45.62 833 ASN A CA 1
ATOM 6601 C C . ASN A 1 833 ? 8.600 -26.525 13.799 1.00 45.62 833 ASN A C 1
ATOM 6603 O O . ASN A 1 833 ? 7.598 -25.808 13.697 1.00 45.62 833 ASN A O 1
ATOM 6607 N N . ILE A 1 834 ? 8.759 -27.378 14.809 1.00 39.62 834 ILE A N 1
ATOM 6608 C CA . ILE A 1 834 ? 7.848 -27.449 15.959 1.00 39.62 834 ILE A CA 1
ATOM 6609 C C . ILE A 1 834 ? 7.684 -26.087 16.615 1.00 39.62 834 ILE A C 1
ATOM 6611 O O . ILE A 1 834 ? 6.578 -25.743 17.019 1.00 39.62 834 ILE A O 1
ATOM 6615 N N . MET A 1 835 ? 8.738 -25.269 16.633 1.00 41.16 835 MET A N 1
ATOM 6616 C CA . MET A 1 835 ? 8.668 -23.898 17.121 1.00 41.16 835 MET A CA 1
ATOM 6617 C C . MET A 1 835 ? 7.684 -23.077 16.300 1.00 41.16 835 MET A C 1
ATOM 6619 O O . MET A 1 835 ? 6.834 -22.433 16.889 1.00 41.16 835 MET A O 1
ATOM 6623 N N . GLN A 1 836 ? 7.689 -23.122 14.969 1.00 39.25 836 GLN A N 1
ATOM 6624 C CA . GLN A 1 836 ? 6.708 -22.357 14.181 1.00 39.25 836 GLN A CA 1
ATOM 6625 C C . GLN A 1 836 ? 5.262 -22.801 14.458 1.00 39.25 836 GLN A C 1
ATOM 6627 O O . GLN A 1 836 ? 4.362 -21.967 14.467 1.00 39.25 836 GLN A O 1
ATOM 6632 N N . SER A 1 837 ? 5.055 -24.089 14.748 1.00 35.25 837 SER A N 1
ATOM 6633 C CA . SER A 1 837 ? 3.726 -24.652 15.034 1.00 35.25 837 SER A CA 1
ATOM 6634 C C . SER A 1 837 ? 3.264 -24.445 16.487 1.00 35.25 837 SER A C 1
ATOM 6636 O O . SER A 1 837 ? 2.064 -24.382 16.742 1.00 35.25 837 SER A O 1
ATOM 6638 N N . LEU A 1 838 ? 4.191 -24.341 17.449 1.00 38.06 838 LEU A N 1
ATOM 6639 C CA . LEU A 1 838 ? 3.897 -24.259 18.889 1.00 38.06 838 LEU A CA 1
ATOM 6640 C C . LEU A 1 838 ? 4.224 -22.904 19.536 1.00 38.06 838 LEU A C 1
ATOM 6642 O O . LEU A 1 838 ? 3.720 -22.634 20.620 1.00 38.06 838 LEU A O 1
ATOM 6646 N N . THR A 1 839 ? 5.018 -22.034 18.905 1.00 39.41 839 THR A N 1
ATOM 6647 C CA . THR A 1 839 ? 5.422 -20.713 19.442 1.00 39.41 839 THR A CA 1
ATOM 6648 C C . THR A 1 839 ? 4.240 -19.800 19.778 1.00 39.41 839 THR A C 1
ATOM 6650 O O . THR A 1 839 ? 4.310 -19.118 20.798 1.00 39.41 839 THR A O 1
ATOM 6653 N N . PRO A 1 840 ? 3.117 -19.800 19.029 1.00 35.81 840 PRO A N 1
ATOM 6654 C CA . PRO A 1 840 ? 1.923 -19.061 19.450 1.00 35.81 840 PRO A CA 1
ATOM 6655 C C . PRO A 1 840 ? 1.277 -19.603 20.740 1.00 35.81 840 PRO A C 1
ATOM 6657 O O . PRO A 1 840 ? 0.357 -18.990 21.278 1.00 35.81 840 PRO A O 1
ATOM 6660 N N . HIS A 1 841 ? 1.694 -20.782 21.212 1.00 36.31 841 HIS A N 1
ATOM 6661 C CA . HIS A 1 841 ? 0.984 -21.574 22.214 1.00 36.31 841 HIS A CA 1
ATOM 6662 C C . HIS A 1 841 ? 1.829 -22.011 23.417 1.00 36.31 841 HIS A C 1
ATOM 6664 O O . HIS A 1 841 ? 1.238 -22.395 24.422 1.00 36.31 841 HIS A O 1
ATOM 6670 N N . LEU A 1 842 ? 3.161 -21.933 23.351 1.00 36.84 842 LEU A N 1
ATOM 6671 C CA . LEU A 1 842 ? 4.080 -22.301 24.431 1.00 36.84 842 LEU A CA 1
ATOM 6672 C C . LEU A 1 842 ? 5.099 -21.181 24.634 1.00 36.84 842 LEU A C 1
ATOM 6674 O O . LEU A 1 842 ? 6.086 -21.058 23.911 1.00 36.84 842 LEU A O 1
ATOM 6678 N N . TYR A 1 843 ? 4.826 -20.330 25.617 1.00 33.75 843 TYR A N 1
ATOM 6679 C CA . TYR A 1 843 ? 5.709 -19.238 26.003 1.00 33.75 843 TYR A CA 1
ATOM 6680 C C . TYR A 1 843 ? 6.890 -19.767 26.833 1.00 33.75 843 TYR A C 1
ATOM 6682 O O . TYR A 1 843 ? 6.681 -20.392 27.869 1.00 33.75 843 TYR A O 1
ATOM 6690 N N . GLY A 1 844 ? 8.125 -19.432 26.436 1.00 43.25 844 GLY A N 1
ATOM 6691 C CA . GLY A 1 844 ? 9.265 -19.394 27.364 1.00 43.25 844 GLY A CA 1
ATOM 6692 C C . GLY A 1 844 ? 10.218 -20.594 27.410 1.00 43.25 844 GLY A C 1
ATOM 6693 O O . GLY A 1 844 ? 10.893 -20.752 28.420 1.00 43.25 844 GLY A O 1
ATOM 6694 N N . ILE A 1 845 ? 10.340 -21.408 26.356 1.00 38.28 845 ILE A N 1
ATOM 6695 C CA . ILE A 1 845 ? 11.377 -22.456 26.283 1.00 38.28 845 ILE A CA 1
ATOM 6696 C C . ILE A 1 845 ? 12.243 -22.215 25.044 1.00 38.28 845 ILE A C 1
ATOM 6698 O O . ILE A 1 845 ? 11.781 -22.402 23.924 1.00 38.28 845 ILE A O 1
ATOM 6702 N N . ASN A 1 846 ? 13.497 -21.798 25.249 1.00 43.72 846 ASN A N 1
ATOM 6703 C CA . ASN A 1 846 ? 14.468 -21.548 24.182 1.00 43.72 846 ASN A CA 1
ATOM 6704 C C . ASN A 1 846 ? 15.753 -22.349 24.442 1.00 43.72 846 ASN A C 1
ATOM 6706 O O . ASN A 1 846 ? 16.679 -21.849 25.078 1.00 43.72 846 ASN A O 1
ATOM 6710 N N . THR A 1 847 ? 15.831 -23.575 23.925 1.00 45.31 847 THR A N 1
ATOM 6711 C CA . THR A 1 847 ? 17.087 -24.332 23.798 1.00 45.31 847 THR A CA 1
ATOM 6712 C C . THR A 1 847 ? 17.402 -24.565 22.324 1.00 45.31 847 THR A C 1
ATOM 6714 O O . THR A 1 847 ? 16.512 -24.849 21.528 1.00 45.31 847 THR A O 1
ATOM 6717 N N . VAL A 1 848 ? 18.678 -24.441 21.952 1.00 47.03 848 VAL A N 1
ATOM 6718 C CA . VAL A 1 848 ? 19.200 -24.801 20.623 1.00 47.03 848 VAL A CA 1
ATOM 6719 C C . VAL A 1 848 ? 20.470 -25.617 20.847 1.00 47.03 848 VAL A C 1
ATOM 6721 O O . VAL A 1 848 ? 21.334 -25.180 21.613 1.00 47.03 848 VAL A O 1
ATOM 6724 N N . SER A 1 849 ? 20.585 -26.783 20.210 1.00 51.09 849 SER A N 1
ATOM 6725 C CA . SER A 1 849 ? 21.830 -27.560 20.169 1.00 51.09 849 SER A CA 1
ATOM 6726 C C . SER A 1 849 ? 22.604 -27.301 18.878 1.00 51.09 849 SER A C 1
ATOM 6728 O O . SER A 1 849 ? 22.025 -27.091 17.822 1.00 51.09 849 SER A O 1
ATOM 6730 N N . VAL A 1 850 ? 23.935 -27.315 18.948 1.00 53.97 850 VAL A N 1
ATOM 6731 C CA . VAL A 1 850 ? 24.817 -27.218 17.772 1.00 53.97 850 VAL A CA 1
ATOM 6732 C C . VAL A 1 850 ? 25.624 -28.504 17.664 1.00 53.97 850 VAL A C 1
ATOM 6734 O O . VAL A 1 850 ? 26.306 -28.864 18.622 1.00 53.97 850 VAL A O 1
ATOM 6737 N N . ARG A 1 851 ? 25.543 -29.217 16.532 1.00 66.12 851 ARG A N 1
ATOM 6738 C CA . ARG A 1 851 ? 26.345 -30.430 16.286 1.00 66.12 851 ARG A CA 1
ATOM 6739 C C . ARG A 1 851 ? 27.740 -30.084 15.766 1.00 66.12 851 ARG A C 1
ATOM 6741 O O . ARG A 1 851 ? 28.044 -28.939 15.459 1.00 66.12 851 ARG A O 1
ATOM 6748 N N . HIS A 1 852 ? 28.603 -31.085 15.662 1.00 72.50 852 HIS A N 1
ATOM 6749 C CA . HIS A 1 852 ? 29.858 -30.950 14.934 1.00 72.50 852 HIS A CA 1
ATOM 6750 C C . HIS A 1 852 ? 29.602 -31.098 13.415 1.00 72.50 852 HIS A C 1
ATOM 6752 O O . HIS A 1 852 ? 28.829 -31.988 13.038 1.00 72.50 852 HIS A O 1
ATOM 6758 N N . PRO A 1 853 ? 30.238 -30.298 12.530 1.00 73.56 853 PRO A N 1
ATOM 6759 C CA . PRO A 1 853 ? 29.929 -30.300 11.095 1.00 73.56 853 PRO A CA 1
ATOM 6760 C C . PRO A 1 853 ? 30.032 -31.675 10.425 1.00 73.56 853 PRO A C 1
ATOM 6762 O O . PRO A 1 853 ? 29.182 -32.029 9.609 1.00 73.56 853 PRO A O 1
ATOM 6765 N N . LEU A 1 854 ? 31.014 -32.497 10.811 1.00 76.12 854 LEU A N 1
ATOM 6766 C CA . LEU A 1 854 ? 31.151 -33.869 10.306 1.00 76.12 854 LEU A CA 1
ATOM 6767 C C . LEU A 1 854 ? 29.976 -34.769 10.725 1.00 76.12 854 LEU A C 1
ATOM 6769 O O . LEU A 1 854 ? 29.457 -35.530 9.910 1.00 76.12 854 LEU A O 1
ATOM 6773 N N . ASP A 1 855 ? 29.532 -34.677 11.980 1.00 70.94 855 ASP A N 1
ATOM 6774 C CA . ASP A 1 855 ? 28.407 -35.477 12.477 1.00 70.94 855 ASP A CA 1
ATOM 6775 C C . ASP A 1 855 ? 27.088 -35.022 11.849 1.00 70.94 855 ASP A C 1
ATOM 6777 O O . ASP A 1 855 ? 26.224 -35.853 11.535 1.00 70.94 855 ASP A O 1
ATOM 6781 N N . GLN A 1 856 ? 26.948 -33.713 11.621 1.00 71.62 856 GLN A N 1
ATOM 6782 C CA . GLN A 1 856 ? 25.819 -33.160 10.890 1.00 71.62 856 GLN A CA 1
ATOM 6783 C C . GLN A 1 856 ? 25.819 -33.677 9.452 1.00 71.62 856 GLN A C 1
ATOM 6785 O O . GLN A 1 856 ? 24.824 -34.255 9.031 1.00 71.62 856 GLN A O 1
ATOM 6790 N N . TRP A 1 857 ? 26.939 -33.585 8.733 1.00 73.75 857 TRP A N 1
ATOM 6791 C CA . TRP A 1 857 ? 27.072 -34.096 7.367 1.00 73.75 857 TRP A CA 1
ATOM 6792 C C . TRP A 1 857 ? 26.700 -35.580 7.253 1.00 73.75 857 TRP A C 1
ATOM 6794 O O . TRP A 1 857 ? 25.872 -35.967 6.424 1.00 73.75 857 TRP A O 1
ATOM 6804 N N . LEU A 1 858 ? 27.256 -36.424 8.126 1.00 71.62 858 LEU A N 1
ATOM 6805 C CA . LEU A 1 858 ? 26.974 -37.862 8.144 1.00 71.62 858 LEU A CA 1
ATOM 6806 C C . LEU A 1 858 ? 25.505 -38.178 8.455 1.00 71.62 858 LEU A C 1
ATOM 6808 O O . LEU A 1 858 ? 24.983 -39.185 7.972 1.00 71.62 858 LEU A O 1
ATOM 6812 N N . SER A 1 859 ? 24.846 -37.345 9.264 1.00 66.19 859 SER A N 1
ATOM 6813 C CA . SER A 1 859 ? 23.416 -37.470 9.568 1.00 66.19 859 SER A CA 1
ATOM 6814 C C . SER A 1 859 ? 22.564 -37.037 8.375 1.00 66.19 859 SER A C 1
ATOM 6816 O O . SER A 1 859 ? 21.678 -37.779 7.954 1.00 66.19 859 SER A O 1
ATOM 6818 N N . THR A 1 860 ? 22.896 -35.898 7.769 1.00 63.03 860 THR A N 1
ATOM 6819 C CA . THR A 1 860 ? 22.225 -35.325 6.599 1.00 63.03 860 THR A CA 1
ATOM 6820 C C . THR A 1 860 ? 22.251 -36.274 5.402 1.00 63.03 860 THR A C 1
ATOM 6822 O O . THR A 1 860 ? 21.225 -36.470 4.759 1.00 63.03 860 THR A O 1
ATOM 6825 N N . ARG A 1 861 ? 23.369 -36.969 5.141 1.00 63.59 861 ARG A N 1
ATOM 6826 C CA . ARG A 1 861 ? 23.461 -37.954 4.041 1.00 63.59 861 ARG A CA 1
ATOM 6827 C C . ARG A 1 861 ? 22.524 -39.161 4.181 1.00 63.59 861 ARG A C 1
ATOM 6829 O O . ARG A 1 861 ? 22.320 -39.887 3.205 1.00 63.59 861 ARG A O 1
ATOM 6836 N N . ARG A 1 862 ? 21.977 -39.417 5.375 1.00 58.97 862 ARG A N 1
ATOM 6837 C CA . ARG A 1 862 ? 20.988 -40.488 5.592 1.00 58.97 862 ARG A CA 1
ATOM 6838 C C . ARG A 1 862 ? 19.578 -40.072 5.190 1.00 58.97 862 ARG A C 1
ATOM 6840 O O . ARG A 1 862 ? 18.751 -40.951 4.963 1.00 58.97 862 ARG A O 1
ATOM 6847 N N . LEU A 1 863 ? 19.317 -38.772 5.079 1.00 53.97 863 LEU A N 1
ATOM 6848 C CA . LEU A 1 863 ? 18.048 -38.234 4.606 1.00 53.97 863 LEU A CA 1
ATOM 6849 C C . LEU A 1 863 ? 18.017 -38.345 3.079 1.00 53.97 863 LEU A C 1
ATOM 6851 O O . LEU A 1 863 ? 18.926 -37.869 2.400 1.00 53.97 863 LEU A O 1
ATOM 6855 N N . LEU A 1 864 ? 17.004 -39.036 2.544 1.00 45.75 864 LEU A N 1
ATOM 6856 C CA . LEU A 1 864 ? 16.911 -39.387 1.120 1.00 45.75 864 LEU A CA 1
ATOM 6857 C C . LEU A 1 864 ? 16.982 -38.155 0.205 1.00 45.75 864 LEU A C 1
ATOM 6859 O O . LEU A 1 864 ? 17.666 -38.216 -0.816 1.00 45.75 864 LEU A O 1
ATOM 6863 N N . ASP A 1 865 ? 16.379 -37.042 0.621 1.00 43.22 865 ASP A N 1
ATOM 6864 C CA . ASP A 1 865 ? 16.266 -35.812 -0.174 1.00 43.22 865 ASP A CA 1
ATOM 6865 C C . ASP A 1 865 ? 17.551 -34.974 -0.207 1.00 43.22 865 ASP A C 1
ATOM 6867 O O . ASP A 1 865 ? 17.774 -34.204 -1.136 1.00 43.22 865 ASP A O 1
ATOM 6871 N N . LEU A 1 866 ? 18.446 -35.149 0.771 1.00 47.66 866 LEU A N 1
ATOM 6872 C CA . LEU A 1 866 ? 19.682 -34.362 0.883 1.00 47.66 866 LEU A CA 1
ATOM 6873 C C . LEU A 1 866 ? 20.902 -35.081 0.293 1.00 47.66 866 LEU A C 1
ATOM 6875 O O . LEU A 1 866 ? 22.015 -34.556 0.313 1.00 47.66 866 LEU A O 1
ATOM 6879 N N . LYS A 1 867 ? 20.703 -36.262 -0.306 1.00 54.50 867 LYS A N 1
ATOM 6880 C CA . LYS A 1 867 ? 21.759 -37.023 -0.994 1.00 54.50 867 LYS A CA 1
ATOM 6881 C C . LYS A 1 867 ? 22.346 -36.305 -2.215 1.00 54.50 867 LYS A C 1
ATOM 6883 O O . LYS A 1 867 ? 23.421 -36.700 -2.659 1.00 54.50 867 LYS A O 1
ATOM 6888 N N . GLN A 1 868 ? 21.661 -35.289 -2.743 1.00 57.97 868 GLN A N 1
ATOM 6889 C CA . GLN A 1 868 ? 22.090 -34.516 -3.915 1.00 57.97 868 GLN A CA 1
ATOM 6890 C C . GLN A 1 868 ? 22.983 -33.311 -3.565 1.00 57.97 868 GLN A C 1
ATOM 6892 O O . GLN A 1 868 ? 23.575 -32.710 -4.459 1.00 57.97 868 GLN A O 1
ATOM 6897 N N . VAL A 1 869 ? 23.112 -32.963 -2.279 1.00 59.97 869 VAL A N 1
ATOM 6898 C CA . VAL A 1 869 ? 23.900 -31.805 -1.834 1.00 59.97 869 VAL A CA 1
ATOM 6899 C C . VAL A 1 869 ? 25.389 -32.139 -1.861 1.00 59.97 869 VAL A C 1
ATOM 6901 O O . VAL A 1 869 ? 25.819 -33.147 -1.297 1.00 59.97 869 VAL A O 1
ATOM 6904 N N . LYS A 1 870 ? 26.195 -31.289 -2.508 1.00 75.81 870 LYS A N 1
ATOM 6905 C CA . LYS A 1 870 ? 27.658 -31.437 -2.528 1.00 75.81 870 LYS A CA 1
ATOM 6906 C C . LYS A 1 870 ? 28.264 -31.012 -1.189 1.00 75.81 870 LYS A C 1
ATOM 6908 O O . LYS A 1 870 ? 27.766 -30.093 -0.543 1.00 75.81 870 LYS A O 1
ATOM 6913 N N . LEU A 1 871 ? 29.368 -31.656 -0.803 1.00 77.75 871 LEU A N 1
ATOM 6914 C CA . LEU A 1 871 ? 30.042 -31.397 0.472 1.00 77.75 871 LEU A CA 1
ATOM 6915 C C . LEU A 1 871 ? 30.431 -29.918 0.630 1.00 77.75 871 LEU A C 1
ATOM 6917 O O . LEU A 1 871 ? 30.126 -29.332 1.660 1.00 77.75 871 LEU A O 1
ATOM 6921 N N . ASP A 1 872 ? 31.002 -29.289 -0.399 1.00 73.94 872 ASP A N 1
ATOM 6922 C CA . ASP A 1 872 ? 31.430 -27.884 -0.316 1.00 73.94 872 ASP A CA 1
ATOM 6923 C C . ASP A 1 872 ? 30.260 -26.920 -0.083 1.00 73.94 872 ASP A C 1
ATOM 6925 O O . ASP A 1 872 ? 30.351 -26.017 0.741 1.00 73.94 872 ASP A O 1
ATOM 6929 N N . GLN A 1 873 ? 29.116 -27.157 -0.732 1.00 66.44 873 GLN A N 1
ATOM 6930 C CA . GLN A 1 873 ? 27.901 -26.359 -0.526 1.00 66.44 873 GLN A CA 1
ATOM 6931 C C . GLN A 1 873 ? 27.354 -26.525 0.897 1.00 66.44 873 GLN A C 1
ATOM 6933 O O . GLN A 1 873 ? 26.884 -25.565 1.508 1.00 66.44 873 GLN A O 1
ATOM 6938 N N . PHE A 1 874 ? 27.445 -27.740 1.445 1.00 75.75 874 PHE A N 1
ATOM 6939 C CA . PHE A 1 874 ? 27.083 -28.015 2.830 1.00 75.75 874 PHE A CA 1
ATOM 6940 C C . PHE A 1 874 ? 28.072 -27.405 3.835 1.00 75.75 874 PHE A C 1
ATOM 6942 O O . PHE A 1 874 ? 27.678 -27.032 4.932 1.00 75.75 874 PHE A O 1
ATOM 6949 N N . LEU A 1 875 ? 29.353 -27.284 3.518 1.00 76.75 875 LEU A N 1
ATOM 6950 C CA . LEU A 1 875 ? 30.314 -26.666 4.435 1.00 76.75 875 LEU A CA 1
ATOM 6951 C C . LEU A 1 875 ? 30.211 -25.145 4.414 1.00 76.75 875 LEU A C 1
ATOM 6953 O O . LEU A 1 875 ? 30.264 -24.522 5.471 1.00 76.75 875 LEU A O 1
ATOM 6957 N N . HIS A 1 876 ? 29.934 -24.569 3.248 1.00 69.88 876 HIS A N 1
ATOM 6958 C CA . HIS A 1 876 ? 29.754 -23.132 3.086 1.00 69.88 876 HIS A CA 1
ATOM 6959 C C . HIS A 1 876 ? 28.609 -22.569 3.933 1.00 69.88 876 HIS A C 1
ATOM 6961 O O . HIS A 1 876 ? 28.793 -21.656 4.740 1.00 69.88 876 HIS A O 1
ATOM 6967 N N . GLY A 1 877 ? 27.416 -23.159 3.839 1.00 61.19 877 GLY A N 1
ATOM 6968 C CA . GLY A 1 877 ? 26.336 -22.747 4.737 1.00 61.19 877 GLY A CA 1
ATOM 6969 C C . GLY A 1 877 ? 26.618 -23.105 6.207 1.00 61.19 877 GLY A C 1
ATOM 6970 O O . GLY A 1 877 ? 26.022 -22.497 7.094 1.00 61.19 877 GLY A O 1
ATOM 6971 N N . TYR A 1 878 ? 27.547 -24.036 6.494 1.00 70.19 878 TYR A N 1
ATOM 6972 C CA . TYR A 1 878 ? 27.821 -24.482 7.875 1.00 70.19 878 TYR A CA 1
ATOM 6973 C C . TYR A 1 878 ? 28.657 -23.445 8.563 1.00 70.19 878 TYR A C 1
ATOM 6975 O O . TYR A 1 878 ? 28.404 -23.097 9.711 1.00 70.19 878 TYR A O 1
ATOM 6983 N N . ARG A 1 879 ? 29.614 -22.909 7.812 1.00 75.81 879 ARG A N 1
ATOM 6984 C CA . ARG A 1 879 ? 30.392 -21.754 8.201 1.00 75.81 879 ARG A CA 1
ATOM 6985 C C . ARG A 1 879 ? 29.484 -20.588 8.532 1.00 75.81 879 ARG A C 1
ATOM 6987 O O . ARG A 1 879 ? 29.600 -20.023 9.616 1.00 75.81 879 ARG A O 1
ATOM 6994 N N . ARG A 1 880 ? 28.517 -20.285 7.663 1.00 56.78 880 ARG A N 1
ATOM 6995 C CA . ARG A 1 880 ? 27.567 -19.199 7.925 1.00 56.78 880 ARG A CA 1
ATOM 6996 C C . ARG A 1 880 ? 26.745 -19.432 9.192 1.00 56.78 880 ARG A C 1
ATOM 6998 O O . ARG A 1 880 ? 26.478 -18.493 9.937 1.00 56.78 880 ARG A O 1
ATOM 7005 N N . PHE A 1 881 ? 26.372 -20.677 9.458 1.00 62.31 881 PHE A N 1
ATOM 7006 C CA . PHE A 1 881 ? 25.717 -21.058 10.703 1.00 62.31 881 PHE A CA 1
ATOM 7007 C C . PHE A 1 881 ? 26.644 -20.918 11.923 1.00 62.31 881 PHE A C 1
ATOM 7009 O O . PHE A 1 881 ? 26.238 -20.331 12.924 1.00 62.31 881 PHE A O 1
ATOM 7016 N N . ALA A 1 882 ? 27.888 -21.393 11.841 1.00 66.94 882 ALA A N 1
ATOM 7017 C CA . ALA A 1 882 ? 28.883 -21.278 12.904 1.00 66.94 882 ALA A CA 1
ATOM 7018 C C . ALA A 1 882 ? 29.169 -19.808 13.262 1.00 66.94 882 ALA A C 1
ATOM 7020 O O . ALA A 1 882 ? 29.285 -19.483 14.439 1.00 66.94 882 ALA A O 1
ATOM 7021 N N . GLU A 1 883 ? 29.189 -18.904 12.275 1.00 61.81 883 GLU A N 1
ATOM 7022 C CA . GLU A 1 883 ? 29.334 -17.451 12.482 1.00 61.81 883 GLU A CA 1
ATOM 7023 C C . GLU A 1 883 ? 28.197 -16.866 13.317 1.00 61.81 883 GLU A C 1
ATOM 7025 O O . GLU A 1 883 ? 28.428 -16.021 14.180 1.00 61.81 883 GLU A O 1
ATOM 7030 N N . LEU A 1 884 ? 26.968 -17.323 13.075 1.00 51.59 884 LEU A N 1
ATOM 7031 C CA . LEU A 1 884 ? 25.792 -16.901 13.832 1.00 51.59 884 LEU A CA 1
ATOM 7032 C C . LEU A 1 884 ? 25.761 -17.543 15.225 1.00 51.59 884 LEU A C 1
ATOM 7034 O O . LEU A 1 884 ? 25.342 -16.905 16.188 1.00 51.59 884 LEU A O 1
ATOM 7038 N N . ALA A 1 885 ? 26.209 -18.794 15.343 1.00 56.94 885 ALA A N 1
ATOM 7039 C CA . ALA A 1 885 ? 26.263 -19.514 16.610 1.00 56.94 885 ALA A CA 1
ATOM 7040 C C . ALA A 1 885 ? 27.319 -18.930 17.565 1.00 56.94 885 ALA A C 1
ATOM 7042 O O . ALA A 1 885 ? 27.038 -18.761 18.752 1.00 56.94 885 ALA A O 1
ATOM 7043 N N . ALA A 1 886 ? 28.496 -18.561 17.050 1.00 59.88 886 ALA A N 1
ATOM 7044 C CA . ALA A 1 886 ? 29.600 -18.000 17.831 1.00 59.88 886 ALA A CA 1
ATOM 7045 C C . ALA A 1 886 ? 29.230 -16.693 18.556 1.00 59.88 886 ALA A C 1
ATOM 7047 O O . ALA A 1 886 ? 29.721 -16.426 19.649 1.00 59.88 886 ALA A O 1
ATOM 7048 N N . GLN A 1 887 ? 28.312 -15.903 17.993 1.00 48.81 887 GLN A N 1
ATOM 7049 C CA . GLN A 1 887 ? 27.875 -14.621 18.561 1.00 48.81 887 GLN A CA 1
ATOM 7050 C C . GLN A 1 887 ? 27.046 -14.755 19.851 1.00 48.81 887 GLN A C 1
ATOM 7052 O O . GLN A 1 887 ? 26.782 -13.749 20.505 1.00 48.81 887 GLN A O 1
ATOM 7057 N N . VAL A 1 888 ? 26.603 -15.967 20.213 1.00 44.78 888 VAL A N 1
ATOM 7058 C CA . VAL A 1 888 ? 25.596 -16.181 21.271 1.00 44.78 888 VAL A CA 1
ATOM 7059 C C . VAL A 1 888 ? 26.137 -16.973 22.477 1.00 44.78 888 VAL A C 1
ATOM 7061 O O . VAL A 1 888 ? 25.431 -17.125 23.470 1.00 44.78 888 VAL A O 1
ATOM 7064 N N . GLY A 1 889 ? 27.405 -17.400 22.449 1.00 49.75 889 GLY A N 1
ATOM 7065 C CA . GLY A 1 889 ? 28.045 -18.158 23.533 1.00 49.75 889 GLY A CA 1
ATOM 7066 C C . GLY A 1 889 ? 27.520 -19.594 23.663 1.00 49.75 889 GLY A C 1
ATOM 7067 O O . GLY A 1 889 ? 26.378 -19.899 23.311 1.00 49.75 889 GLY A O 1
ATOM 7068 N N . PHE A 1 890 ? 28.368 -20.513 24.128 1.00 61.53 890 PHE A N 1
ATOM 7069 C CA . PHE A 1 890 ? 28.058 -21.939 24.104 1.00 61.53 890 PHE A CA 1
ATOM 7070 C C . PHE A 1 890 ? 28.838 -22.748 25.150 1.00 61.53 890 PHE A C 1
ATOM 7072 O O . PHE A 1 890 ? 29.882 -22.314 25.626 1.00 61.53 890 PHE A O 1
ATOM 7079 N N . ILE A 1 891 ? 28.319 -23.922 25.526 1.00 61.19 891 ILE A N 1
ATOM 7080 C CA . ILE A 1 891 ? 28.918 -24.805 26.544 1.00 61.19 891 ILE A CA 1
ATOM 7081 C C . ILE A 1 891 ? 29.296 -26.146 25.918 1.00 61.19 891 ILE A C 1
ATOM 7083 O O . ILE A 1 891 ? 28.414 -26.768 25.345 1.00 61.19 891 ILE A O 1
ATOM 7087 N N . HIS A 1 892 ? 30.541 -26.612 26.064 1.00 69.56 892 HIS A N 1
ATOM 7088 C CA . HIS A 1 892 ? 31.024 -27.869 25.471 1.00 69.56 892 HIS A CA 1
ATOM 7089 C C . HIS A 1 892 ? 30.551 -29.124 26.223 1.00 69.56 892 HIS A C 1
ATOM 7091 O O . HIS A 1 892 ? 30.517 -29.165 27.452 1.00 69.56 892 HIS A O 1
ATOM 7097 N N . TYR A 1 893 ? 30.270 -30.199 25.483 1.00 71.12 893 TYR A N 1
ATOM 7098 C CA . TYR A 1 893 ? 29.920 -31.511 26.044 1.00 71.12 893 TYR A CA 1
ATOM 7099 C C . TYR A 1 893 ? 31.040 -32.110 26.915 1.00 71.12 893 TYR A C 1
ATOM 7101 O O . TYR A 1 893 ? 30.778 -32.789 27.903 1.00 71.12 893 TYR A O 1
ATOM 7109 N N . GLU A 1 894 ? 32.296 -31.834 26.595 1.00 72.19 894 GLU A N 1
ATOM 7110 C CA . GLU A 1 894 ? 33.459 -32.301 27.341 1.00 72.19 894 GLU A CA 1
ATOM 7111 C C . GLU A 1 894 ? 33.499 -31.665 28.731 1.00 72.19 894 GLU A C 1
ATOM 7113 O O . GLU A 1 894 ? 33.813 -32.354 29.702 1.00 72.19 894 GLU A O 1
ATOM 7118 N N . ALA A 1 895 ? 33.067 -30.402 28.851 1.00 73.94 895 ALA A N 1
ATOM 7119 C CA . ALA A 1 895 ? 32.879 -29.751 30.144 1.00 73.94 895 ALA A CA 1
ATOM 7120 C C . ALA A 1 895 ? 31.795 -30.461 30.973 1.00 73.94 895 ALA A C 1
ATOM 7122 O O . ALA A 1 895 ? 31.950 -30.604 32.181 1.00 73.94 895 ALA A O 1
ATOM 7123 N N . PHE A 1 896 ? 30.752 -30.998 30.325 1.00 77.62 896 PHE A N 1
ATOM 7124 C CA . PHE A 1 896 ? 29.710 -31.781 31.002 1.00 77.62 896 PHE A CA 1
ATOM 7125 C C . PHE A 1 896 ? 30.252 -33.111 31.504 1.00 77.62 896 PHE A C 1
ATOM 7127 O O . PHE A 1 896 ? 29.911 -33.534 32.596 1.00 77.62 896 PHE A O 1
ATOM 7134 N N . THR A 1 897 ? 31.111 -33.777 30.737 1.00 75.81 897 THR A N 1
ATOM 7135 C CA . THR A 1 897 ? 31.730 -35.024 31.204 1.00 75.81 897 THR A CA 1
ATOM 7136 C C . THR A 1 897 ? 32.802 -34.811 32.272 1.00 75.81 897 THR A C 1
ATOM 7138 O O . THR A 1 897 ? 33.112 -35.756 32.990 1.00 75.81 897 THR A O 1
ATOM 7141 N N . ALA A 1 898 ? 33.368 -33.604 32.373 1.00 80.50 898 ALA A N 1
ATOM 7142 C CA . ALA A 1 898 ? 34.355 -33.248 33.389 1.00 80.50 898 ALA A CA 1
ATOM 7143 C C . ALA A 1 898 ? 33.697 -32.878 34.728 1.00 80.50 898 ALA A C 1
ATOM 7145 O O . ALA A 1 898 ? 34.110 -33.389 35.765 1.00 80.50 898 ALA A O 1
ATOM 7146 N N . ASP A 1 899 ? 32.660 -32.035 34.695 1.00 86.06 899 ASP A N 1
ATOM 7147 C CA . ASP A 1 899 ? 31.863 -31.652 35.865 1.00 86.06 899 ASP A CA 1
ATOM 7148 C C . ASP A 1 899 ? 30.366 -31.565 35.494 1.00 86.06 899 ASP A C 1
ATOM 7150 O O . ASP A 1 899 ? 29.853 -30.499 35.125 1.00 86.06 899 ASP A O 1
ATOM 7154 N N . PRO A 1 900 ? 29.649 -32.704 35.554 1.00 85.88 900 PRO A N 1
ATOM 7155 C CA . PRO A 1 900 ? 28.235 -32.762 35.201 1.00 85.88 900 PRO A CA 1
ATOM 7156 C C . PRO A 1 900 ? 27.350 -31.846 36.055 1.00 85.88 900 PRO A C 1
ATOM 7158 O O . PRO A 1 900 ? 26.392 -31.268 35.537 1.00 85.88 900 PRO A O 1
ATOM 7161 N N . ASP A 1 901 ? 27.666 -31.697 37.346 1.00 87.31 901 ASP A N 1
ATOM 7162 C CA . ASP A 1 901 ? 26.862 -30.923 38.293 1.00 87.31 901 ASP A CA 1
ATOM 7163 C C . ASP A 1 901 ? 26.954 -29.431 37.998 1.00 87.31 901 ASP A C 1
ATOM 7165 O O . ASP A 1 901 ? 25.916 -28.779 37.866 1.00 87.31 901 ASP A O 1
ATOM 7169 N N . ALA A 1 902 ? 28.168 -28.897 37.838 1.00 84.75 902 ALA A N 1
ATOM 7170 C CA . ALA A 1 902 ? 28.361 -27.479 37.546 1.00 84.75 902 ALA A CA 1
ATOM 7171 C C . ALA A 1 902 ? 27.652 -27.070 36.246 1.00 84.75 902 ALA A C 1
ATOM 7173 O O . ALA A 1 902 ? 26.951 -26.055 36.196 1.00 84.75 902 ALA A O 1
ATOM 7174 N N . LEU A 1 903 ? 27.767 -27.896 35.203 1.00 81.62 903 LEU A N 1
ATOM 7175 C CA . LEU A 1 903 ? 27.152 -27.601 33.914 1.00 81.62 903 LEU A CA 1
ATOM 7176 C C . LEU A 1 903 ? 25.628 -27.727 33.950 1.00 81.62 903 LEU A C 1
ATOM 7178 O O . LEU A 1 903 ? 24.927 -26.880 33.395 1.00 81.62 903 LEU A O 1
ATOM 7182 N N . LEU A 1 904 ? 25.086 -28.755 34.604 1.00 81.81 904 LEU A N 1
ATOM 7183 C CA . LEU A 1 904 ? 23.637 -28.901 34.739 1.00 81.81 904 LEU A CA 1
ATOM 7184 C C . LEU A 1 904 ? 23.033 -27.820 35.638 1.00 81.81 904 LEU A C 1
ATOM 7186 O O . LEU A 1 904 ? 21.932 -27.368 35.346 1.00 81.81 904 LEU A O 1
ATOM 7190 N N . GLN A 1 905 ? 23.735 -27.346 36.670 1.00 84.19 905 GLN A N 1
ATOM 7191 C CA . GLN A 1 905 ? 23.308 -26.178 37.450 1.00 84.19 905 GLN A CA 1
ATOM 7192 C C . GLN A 1 905 ? 23.256 -24.919 36.588 1.00 84.19 905 GLN A C 1
ATOM 7194 O O . GLN A 1 905 ? 22.264 -24.189 36.629 1.00 84.19 905 GLN A O 1
ATOM 7199 N N . GLN A 1 906 ? 24.280 -24.693 35.762 1.00 76.12 906 GLN A N 1
ATOM 7200 C CA . GLN A 1 906 ? 24.309 -23.582 34.813 1.00 76.12 906 GLN A CA 1
ATOM 7201 C C . GLN A 1 906 ? 23.141 -23.666 33.819 1.00 76.12 906 GLN A C 1
ATOM 7203 O O . GLN A 1 906 ? 22.458 -22.668 33.581 1.00 76.12 906 GLN A O 1
ATOM 7208 N N . LEU A 1 907 ? 22.867 -24.855 33.275 1.00 72.62 907 LEU A N 1
ATOM 7209 C CA . LEU A 1 907 ? 21.743 -25.069 32.363 1.00 72.62 907 LEU A CA 1
ATOM 7210 C C . LEU A 1 907 ? 20.393 -24.909 33.044 1.00 72.62 907 LEU A C 1
ATOM 7212 O O . LEU A 1 907 ? 19.518 -24.243 32.499 1.00 72.62 907 LEU A O 1
ATOM 7216 N N . CYS A 1 908 ? 20.212 -25.468 34.234 1.00 74.69 908 CYS A N 1
ATOM 7217 C CA . CYS A 1 908 ? 18.976 -25.323 34.985 1.00 74.69 908 CYS A CA 1
ATOM 7218 C C . CYS A 1 908 ? 18.706 -23.860 35.342 1.00 74.69 908 CYS A C 1
ATOM 7220 O O . CYS A 1 908 ? 17.597 -23.380 35.116 1.00 74.69 908 CYS A O 1
ATOM 7222 N N . GLY A 1 909 ? 19.722 -23.123 35.802 1.00 68.50 909 GLY A N 1
ATOM 7223 C CA . GLY A 1 909 ? 19.603 -21.692 36.085 1.00 68.50 909 GLY A CA 1
ATOM 7224 C C . GLY A 1 909 ? 19.194 -20.888 34.853 1.00 68.50 909 GLY A C 1
ATOM 7225 O O . GLY A 1 909 ? 18.335 -20.013 34.933 1.00 68.50 909 GLY A O 1
ATOM 7226 N N . ALA A 1 910 ? 19.742 -21.232 33.693 1.00 60.22 910 ALA A N 1
ATOM 7227 C CA . ALA A 1 910 ? 19.415 -20.550 32.455 1.00 60.22 910 ALA A CA 1
ATOM 7228 C C . ALA A 1 910 ? 18.054 -20.914 31.852 1.00 60.22 910 ALA A C 1
ATOM 7230 O O . ALA A 1 910 ? 17.397 -20.072 31.250 1.00 60.22 910 ALA A O 1
ATOM 7231 N N . LEU A 1 911 ? 17.630 -22.167 32.007 1.00 63.72 911 LEU A N 1
ATOM 7232 C CA . LEU A 1 911 ? 16.342 -22.663 31.520 1.00 63.72 911 LEU A CA 1
ATOM 7233 C C . LEU A 1 911 ? 15.216 -22.476 32.537 1.00 63.72 911 LEU A C 1
ATOM 7235 O O . LEU A 1 911 ? 14.091 -22.910 32.292 1.00 63.72 911 LEU A O 1
ATOM 7239 N N . ASN A 1 912 ? 15.516 -21.847 33.677 1.00 66.12 912 ASN A N 1
ATOM 7240 C CA . ASN A 1 912 ? 14.608 -21.716 34.811 1.00 66.12 912 ASN A CA 1
ATOM 7241 C C . ASN A 1 912 ? 14.008 -23.075 35.236 1.00 66.12 912 ASN A C 1
ATOM 7243 O O . ASN A 1 912 ? 12.823 -23.197 35.568 1.00 66.12 912 ASN A O 1
ATOM 7247 N N . LEU A 1 913 ? 14.838 -24.118 35.183 1.00 73.25 913 LEU A N 1
ATOM 7248 C CA . LEU A 1 913 ? 14.515 -25.458 35.650 1.00 73.25 913 LEU A CA 1
ATOM 7249 C C . LEU A 1 913 ? 15.022 -25.628 37.088 1.00 73.25 913 LEU A C 1
ATOM 7251 O O . LEU A 1 913 ? 16.091 -25.126 37.435 1.00 73.25 913 LEU A O 1
ATOM 7255 N N . PRO A 1 914 ? 14.286 -26.350 37.941 1.00 77.06 914 PRO A N 1
ATOM 7256 C CA . PRO A 1 914 ? 14.786 -26.729 39.253 1.00 77.06 914 PRO A CA 1
ATOM 7257 C C . PRO A 1 914 ? 15.929 -27.737 39.094 1.00 77.06 914 PRO A C 1
ATOM 7259 O O . PRO A 1 914 ? 15.728 -28.827 38.561 1.00 77.06 914 PRO A O 1
ATOM 7262 N N . PHE A 1 915 ? 17.125 -27.377 39.560 1.00 87.44 915 PHE A N 1
ATOM 7263 C CA . PHE A 1 915 ? 18.235 -28.322 39.652 1.00 87.44 915 PHE A CA 1
ATOM 7264 C C . PHE A 1 915 ? 17.999 -29.301 40.807 1.00 87.44 915 PHE A C 1
ATOM 7266 O O . PHE A 1 915 ? 17.667 -28.894 41.919 1.00 87.44 915 PHE A O 1
ATOM 7273 N N . ASP A 1 916 ? 18.197 -30.588 40.538 1.00 87.81 916 ASP A N 1
ATOM 7274 C CA . ASP A 1 916 ? 18.010 -31.676 41.493 1.00 87.81 916 ASP A CA 1
ATOM 7275 C C . ASP A 1 916 ? 19.198 -32.632 41.395 1.00 87.81 916 ASP A C 1
ATOM 7277 O O . ASP A 1 916 ? 19.303 -33.386 40.430 1.00 87.81 916 ASP A O 1
ATOM 7281 N N . SER A 1 917 ? 20.080 -32.613 42.399 1.00 87.12 917 SER A N 1
ATOM 7282 C CA . SER A 1 917 ? 21.312 -33.414 42.438 1.00 87.12 917 SER A CA 1
ATOM 7283 C C . SER A 1 917 ? 21.070 -34.926 42.504 1.00 87.12 917 SER A C 1
ATOM 7285 O O . SER A 1 917 ? 21.971 -35.704 42.187 1.00 87.12 917 SER A O 1
ATOM 7287 N N . SER A 1 918 ? 19.854 -35.379 42.834 1.00 84.69 918 SER A N 1
ATOM 7288 C CA . SER A 1 918 ? 19.514 -36.808 42.832 1.00 84.69 918 SER A CA 1
ATOM 7289 C C . SER A 1 918 ? 19.461 -37.418 41.424 1.00 84.69 918 SER A C 1
ATOM 7291 O O . SER A 1 918 ? 19.434 -38.646 41.287 1.00 84.69 918 SER A O 1
ATOM 7293 N N . TYR A 1 919 ? 19.537 -36.592 40.368 1.00 87.12 919 TYR A N 1
ATOM 7294 C CA . TYR A 1 919 ? 19.655 -37.045 38.979 1.00 87.12 919 TYR A CA 1
ATOM 7295 C C . TYR A 1 919 ? 20.786 -38.072 38.802 1.00 87.12 919 TYR A C 1
ATOM 7297 O O . TYR A 1 919 ? 20.619 -39.031 38.050 1.00 87.12 919 TYR A O 1
ATOM 7305 N N . GLN A 1 920 ? 21.894 -37.945 39.547 1.00 83.62 920 GLN A N 1
ATOM 7306 C CA . GLN A 1 920 ? 23.047 -38.854 39.489 1.00 83.62 920 GLN A CA 1
ATOM 7307 C C . GLN A 1 920 ? 22.682 -40.321 39.778 1.00 83.62 920 GLN A C 1
ATOM 7309 O O . GLN A 1 920 ? 23.299 -41.231 39.228 1.00 83.62 920 GLN A O 1
ATOM 7314 N N . GLN A 1 921 ? 21.647 -40.559 40.587 1.00 81.50 921 GLN A N 1
ATOM 7315 C CA . GLN A 1 921 ? 21.169 -41.901 40.939 1.00 81.50 921 GLN A CA 1
ATOM 7316 C C . GLN A 1 921 ? 20.098 -42.421 39.965 1.00 81.50 921 GLN A C 1
ATOM 7318 O O . GLN A 1 921 ? 19.853 -43.625 39.889 1.00 81.50 921 GLN A O 1
ATOM 7323 N N . ARG A 1 922 ? 19.446 -41.523 39.212 1.00 79.81 922 ARG A N 1
ATOM 7324 C CA . ARG A 1 922 ? 18.245 -41.829 38.418 1.00 79.81 922 ARG A CA 1
ATOM 7325 C C . ARG A 1 922 ? 18.463 -41.790 36.908 1.00 79.81 922 ARG A C 1
ATOM 7327 O O . ARG A 1 922 ? 17.742 -42.485 36.199 1.00 79.81 922 ARG A O 1
ATOM 7334 N N . TRP A 1 923 ? 19.453 -41.054 36.401 1.00 80.38 923 TRP A N 1
ATOM 7335 C CA . TRP A 1 923 ? 19.621 -40.790 34.962 1.00 80.38 923 TRP A CA 1
ATOM 7336 C C . TRP A 1 923 ? 19.748 -42.052 34.094 1.00 80.38 923 TRP A C 1
ATOM 7338 O O . TRP A 1 923 ? 19.315 -42.051 32.944 1.00 80.38 923 TRP A O 1
ATOM 7348 N N . GLN A 1 924 ? 20.277 -43.147 34.647 1.00 71.94 924 GLN A N 1
ATOM 7349 C CA . GLN A 1 924 ? 20.410 -44.436 33.951 1.00 71.94 924 GLN A CA 1
ATOM 7350 C C . GLN A 1 924 ? 19.068 -45.138 33.712 1.00 71.94 924 GLN A C 1
ATOM 7352 O O . GLN A 1 924 ? 18.925 -45.903 32.765 1.00 71.94 924 GLN A O 1
ATOM 7357 N N . HIS A 1 925 ? 18.058 -44.856 34.536 1.00 68.19 925 HIS A N 1
ATOM 7358 C CA . HIS A 1 925 ? 16.729 -45.461 34.418 1.00 68.19 925 HIS A CA 1
ATOM 7359 C C . HIS A 1 925 ? 15.917 -44.871 33.250 1.00 68.19 925 HIS A C 1
ATOM 7361 O O . HIS A 1 925 ? 14.897 -45.432 32.861 1.00 68.19 925 HIS A O 1
ATOM 7367 N N . TYR A 1 926 ? 16.386 -43.770 32.653 1.00 64.50 926 TYR A N 1
ATOM 7368 C CA . TYR A 1 926 ? 15.719 -43.043 31.569 1.00 64.50 926 TYR A CA 1
ATOM 7369 C C . TYR A 1 926 ? 16.181 -43.463 30.156 1.00 64.50 926 TYR A C 1
ATOM 7371 O O . TYR A 1 926 ? 15.994 -42.729 29.185 1.00 64.50 926 TYR A O 1
ATOM 7379 N N . ASP A 1 927 ? 16.748 -44.665 29.998 1.00 62.22 927 ASP A N 1
ATOM 7380 C CA . ASP A 1 927 ? 17.208 -45.201 28.703 1.00 62.22 927 ASP A CA 1
ATOM 7381 C C . ASP A 1 927 ? 16.098 -45.328 27.643 1.00 62.22 927 ASP A C 1
ATOM 7383 O O . ASP A 1 927 ? 16.371 -45.244 26.445 1.00 62.22 927 ASP A O 1
ATOM 7387 N N . ALA A 1 928 ? 14.839 -45.459 28.069 1.00 53.88 928 ALA A N 1
ATOM 7388 C CA . ALA A 1 928 ? 13.681 -45.565 27.182 1.00 53.88 928 ALA A CA 1
ATOM 7389 C C . ALA A 1 928 ? 13.319 -44.255 26.448 1.00 53.88 928 ALA A C 1
ATOM 7391 O O . ALA A 1 928 ? 12.568 -44.297 25.475 1.00 53.88 928 ALA A O 1
ATOM 7392 N N . LEU A 1 929 ? 13.847 -43.103 26.885 1.00 55.44 929 LEU A N 1
ATOM 7393 C CA . LEU A 1 929 ? 13.380 -41.776 26.462 1.00 55.44 929 LEU A CA 1
ATOM 7394 C C . LEU A 1 929 ? 13.958 -41.299 25.114 1.00 55.44 929 LEU A C 1
ATOM 7396 O O . LEU A 1 929 ? 13.474 -40.325 24.545 1.00 55.44 929 LEU A O 1
ATOM 7400 N N . THR A 1 930 ? 15.002 -41.956 24.593 1.00 53.31 930 THR A N 1
ATOM 7401 C CA . THR A 1 930 ? 15.780 -41.456 23.437 1.00 53.31 930 THR A CA 1
ATOM 7402 C C . THR A 1 930 ? 16.046 -42.493 22.345 1.00 53.31 930 THR A C 1
ATOM 7404 O O . THR A 1 930 ? 17.019 -42.362 21.607 1.00 53.31 930 THR A O 1
ATOM 7407 N N . GLY A 1 931 ? 15.252 -43.566 22.279 1.00 49.97 931 GLY A N 1
ATOM 7408 C CA . GLY A 1 931 ? 15.327 -44.549 21.190 1.00 49.97 931 GLY A CA 1
ATOM 7409 C C . GLY A 1 931 ? 16.611 -45.396 21.122 1.00 49.97 931 GLY A C 1
ATOM 7410 O O . GLY A 1 931 ? 16.740 -46.223 20.217 1.00 49.97 931 GLY A O 1
ATOM 7411 N N . ASP A 1 932 ? 17.541 -45.253 22.074 1.00 50.81 932 ASP A N 1
ATOM 7412 C CA . ASP A 1 932 ? 18.766 -46.057 22.167 1.00 50.81 932 ASP A CA 1
ATOM 7413 C C . ASP A 1 932 ? 18.444 -47.447 22.736 1.00 50.81 932 ASP A C 1
ATOM 7415 O O . ASP A 1 932 ? 18.698 -47.785 23.893 1.00 50.81 932 ASP A O 1
ATOM 7419 N N . VAL A 1 933 ? 17.852 -48.294 21.897 1.00 43.41 933 VAL A N 1
ATOM 7420 C CA . VAL A 1 933 ? 17.622 -49.698 22.228 1.00 43.41 933 VAL A CA 1
ATOM 7421 C C . VAL A 1 933 ? 18.965 -50.432 22.148 1.00 43.41 933 VAL A C 1
ATOM 7423 O O . VAL A 1 933 ? 19.440 -50.742 21.058 1.00 43.41 933 VAL A O 1
ATOM 7426 N N . LYS A 1 934 ? 19.520 -50.756 23.327 1.00 44.19 934 LYS A N 1
ATOM 7427 C CA . LYS A 1 934 ? 20.702 -51.606 23.615 1.00 44.19 934 LYS A CA 1
ATOM 7428 C C . LYS A 1 934 ? 22.038 -50.871 23.780 1.00 44.19 934 LYS A C 1
ATOM 7430 O O . LYS A 1 934 ? 22.872 -50.840 22.880 1.00 44.19 934 LYS A O 1
ATOM 7435 N N . SER A 1 935 ? 22.319 -50.441 25.007 1.00 44.34 935 SER A N 1
ATOM 7436 C CA . SER A 1 935 ? 23.692 -50.357 25.516 1.00 44.34 935 SER A CA 1
ATOM 7437 C C . SER A 1 935 ? 23.684 -50.443 27.043 1.00 44.34 935 SER A C 1
ATOM 7439 O O . SER A 1 935 ? 23.730 -49.437 27.742 1.00 44.34 935 SER A O 1
ATOM 7441 N N . THR A 1 936 ? 23.664 -51.668 27.562 1.00 46.50 936 THR A N 1
ATOM 7442 C CA . THR A 1 936 ? 24.036 -51.984 28.945 1.00 46.50 936 THR A CA 1
ATOM 7443 C C . THR A 1 936 ? 25.469 -51.510 29.211 1.00 46.50 936 THR A C 1
ATOM 7445 O O . THR A 1 936 ? 26.429 -52.187 28.839 1.00 46.50 936 THR A O 1
ATOM 7448 N N . ARG A 1 937 ? 25.633 -50.347 29.844 1.00 47.53 937 ARG A N 1
ATOM 7449 C CA . ARG A 1 937 ? 26.887 -49.939 30.494 1.00 47.53 937 ARG A CA 1
ATOM 7450 C C . ARG A 1 937 ? 26.589 -49.653 31.960 1.00 47.53 937 ARG A C 1
ATOM 7452 O O . ARG A 1 937 ? 26.236 -48.540 32.320 1.00 47.53 937 ARG A O 1
ATOM 7459 N N . GLY A 1 938 ? 26.708 -50.687 32.790 1.00 46.41 938 GLY A N 1
ATOM 7460 C CA . GLY A 1 938 ? 26.569 -50.599 34.244 1.00 46.41 938 GLY A CA 1
ATOM 7461 C C . GLY A 1 938 ? 27.776 -49.928 34.899 1.00 46.41 938 GLY A C 1
ATOM 7462 O O . GLY A 1 938 ? 28.569 -50.596 35.551 1.00 46.41 938 GLY A O 1
ATOM 7463 N N . GLY A 1 939 ? 27.939 -48.620 34.704 1.00 54.75 939 GLY A N 1
ATOM 7464 C CA . GLY A 1 939 ? 28.906 -47.806 35.442 1.00 54.75 939 GLY A CA 1
ATOM 7465 C C . GLY A 1 939 ? 28.216 -46.572 36.005 1.00 54.75 939 GLY A C 1
ATOM 7466 O O . GLY A 1 939 ? 27.515 -45.902 35.262 1.00 54.75 939 GLY A O 1
ATOM 7467 N N . GLN A 1 940 ? 28.397 -46.263 37.293 1.00 56.81 940 GLN A N 1
ATOM 7468 C CA . GLN A 1 940 ? 27.774 -45.102 37.958 1.00 56.81 940 GLN A CA 1
ATOM 7469 C C . GLN A 1 940 ? 28.284 -43.736 37.447 1.00 56.81 940 GLN A C 1
ATOM 7471 O O . GLN A 1 940 ? 27.664 -42.715 37.726 1.00 56.81 940 GLN A O 1
ATOM 7476 N N . ALA A 1 941 ? 29.383 -43.699 36.683 1.00 69.12 941 ALA A N 1
ATOM 7477 C CA . ALA A 1 941 ? 30.018 -42.466 36.219 1.00 69.12 941 ALA A CA 1
ATOM 7478 C C . ALA A 1 941 ? 29.564 -42.042 34.808 1.00 69.12 941 ALA A C 1
ATOM 7480 O O . ALA A 1 941 ? 29.489 -42.860 33.889 1.00 69.12 941 ALA A O 1
ATOM 7481 N N . ILE A 1 942 ? 29.321 -40.740 34.624 1.00 75.62 942 ILE A N 1
ATOM 7482 C CA . ILE A 1 942 ? 29.106 -40.100 33.318 1.00 75.62 942 ILE A CA 1
ATOM 7483 C C . ILE A 1 942 ? 30.459 -40.039 32.595 1.00 75.62 942 ILE A C 1
ATOM 7485 O O . ILE A 1 942 ? 31.377 -39.370 33.053 1.00 75.62 942 ILE A O 1
ATOM 7489 N N . THR A 1 943 ? 30.604 -40.749 31.473 1.00 70.88 943 THR A N 1
ATOM 7490 C CA . THR A 1 943 ? 31.870 -40.816 30.713 1.00 70.88 943 THR A CA 1
ATOM 7491 C C . THR A 1 943 ? 31.693 -40.392 29.252 1.00 70.88 943 THR A C 1
ATOM 7493 O O . THR A 1 943 ? 30.637 -40.679 28.676 1.00 70.88 943 THR A O 1
ATOM 7496 N N . PRO A 1 944 ? 32.722 -39.817 28.598 1.00 66.19 944 PRO A N 1
ATOM 7497 C CA . PRO A 1 944 ? 32.687 -39.496 27.171 1.00 66.19 944 PRO A CA 1
ATOM 7498 C C . PRO A 1 944 ? 32.359 -40.704 26.278 1.00 66.19 944 PRO A C 1
ATOM 7500 O O . PRO A 1 944 ? 32.809 -41.830 26.511 1.00 66.19 944 PRO A O 1
ATOM 7503 N N . LEU A 1 945 ? 31.585 -40.477 25.213 1.00 64.25 945 LEU A N 1
ATOM 7504 C CA . LEU A 1 945 ? 31.239 -41.520 24.245 1.00 64.25 945 LEU A CA 1
ATOM 7505 C C . LEU A 1 945 ? 32.392 -41.750 23.254 1.00 64.25 945 LEU A C 1
ATOM 7507 O O . LEU A 1 945 ? 32.974 -40.810 22.719 1.00 64.25 945 LEU A O 1
ATOM 7511 N N . ARG A 1 946 ? 32.711 -43.021 22.969 1.00 59.78 946 ARG A N 1
ATOM 7512 C CA . ARG A 1 946 ? 33.801 -43.386 22.046 1.00 59.78 946 ARG A CA 1
ATOM 7513 C C . ARG A 1 946 ? 33.422 -43.031 20.599 1.00 59.78 946 ARG A C 1
ATOM 7515 O O . ARG A 1 946 ? 32.392 -43.495 20.102 1.00 59.78 946 ARG A O 1
ATOM 7522 N N . ARG A 1 947 ? 34.262 -42.239 19.921 1.00 60.75 947 ARG A N 1
ATOM 7523 C CA . ARG A 1 947 ? 34.060 -41.789 18.529 1.00 60.75 947 ARG A CA 1
ATOM 7524 C C . ARG A 1 947 ? 34.092 -42.974 17.548 1.00 60.75 947 ARG A C 1
ATOM 7526 O O . ARG A 1 947 ? 34.836 -43.935 17.747 1.00 60.75 947 ARG A O 1
ATOM 7533 N N . ARG A 1 948 ? 33.274 -42.923 16.489 1.00 62.47 948 ARG A N 1
ATOM 7534 C CA . ARG A 1 948 ? 33.358 -43.880 15.367 1.00 62.47 948 ARG A CA 1
ATOM 7535 C C . ARG A 1 948 ? 34.470 -43.448 14.414 1.00 62.47 948 ARG A C 1
ATOM 7537 O O . ARG A 1 948 ? 34.633 -42.255 14.192 1.00 62.47 948 ARG A O 1
ATOM 7544 N N . ALA A 1 949 ? 35.187 -44.409 13.834 1.00 62.72 949 ALA A N 1
ATOM 7545 C CA . ALA A 1 949 ? 36.141 -44.120 12.767 1.00 62.72 949 ALA A CA 1
ATOM 7546 C C . ALA A 1 949 ? 35.412 -43.543 11.540 1.00 62.72 949 ALA A C 1
ATOM 7548 O O . ALA A 1 949 ? 34.329 -44.013 11.182 1.00 62.72 949 ALA A O 1
ATOM 7549 N N . VAL A 1 950 ? 36.004 -42.518 10.929 1.00 70.38 950 VAL A N 1
ATOM 7550 C CA . VAL A 1 950 ? 35.494 -41.824 9.738 1.00 70.38 950 VAL A CA 1
ATOM 7551 C C . VAL A 1 950 ? 36.371 -42.225 8.555 1.00 70.38 950 VAL A C 1
ATOM 7553 O O . VAL A 1 950 ? 37.569 -42.444 8.726 1.00 70.38 950 VAL A O 1
ATOM 7556 N N . GLU A 1 951 ? 35.783 -42.350 7.364 1.00 79.81 951 GLU A N 1
ATOM 7557 C CA . GLU A 1 951 ? 36.536 -42.694 6.155 1.00 79.81 951 GLU A CA 1
ATOM 7558 C C . GLU A 1 951 ? 37.665 -41.675 5.904 1.00 79.81 951 GLU A C 1
ATOM 7560 O O . GLU A 1 951 ? 37.386 -40.471 5.851 1.00 79.81 951 GLU A O 1
ATOM 7565 N N . PRO A 1 952 ? 38.922 -42.121 5.706 1.00 80.88 952 PRO A N 1
ATOM 7566 C CA . PRO A 1 952 ? 40.064 -41.216 5.561 1.00 80.88 952 PRO A CA 1
ATOM 7567 C C . PRO A 1 952 ? 39.900 -40.189 4.435 1.00 80.88 952 PRO A C 1
ATOM 7569 O O . PRO A 1 952 ? 40.291 -39.038 4.594 1.00 80.88 952 PRO A O 1
ATOM 7572 N N . ALA A 1 953 ? 39.269 -40.580 3.323 1.00 80.56 953 ALA A N 1
ATOM 7573 C CA . ALA A 1 953 ? 39.035 -39.697 2.182 1.00 80.56 953 ALA A CA 1
ATOM 7574 C C . ALA A 1 953 ? 38.049 -38.560 2.501 1.00 80.56 953 ALA A C 1
ATOM 7576 O O . ALA A 1 953 ? 38.281 -37.418 2.113 1.00 80.56 953 ALA A O 1
ATOM 7577 N N . LEU A 1 954 ? 36.975 -38.848 3.246 1.00 81.81 954 LEU A N 1
ATOM 7578 C CA . LEU A 1 954 ? 36.020 -37.826 3.677 1.00 81.81 954 LEU A CA 1
ATOM 7579 C C . LEU A 1 954 ? 36.666 -36.864 4.677 1.00 81.81 954 LEU A C 1
ATOM 7581 O O . LEU A 1 954 ? 36.474 -35.655 4.580 1.00 81.81 954 LEU A O 1
ATOM 7585 N N . LEU A 1 955 ? 37.449 -37.395 5.618 1.00 81.12 955 LEU A N 1
ATOM 7586 C CA . LEU A 1 955 ? 38.165 -36.573 6.588 1.00 81.12 955 LEU A CA 1
ATOM 7587 C C . LEU A 1 955 ? 39.200 -35.669 5.904 1.00 81.12 955 LEU A C 1
ATOM 7589 O O . LEU A 1 955 ? 39.301 -34.494 6.249 1.00 81.12 955 LEU A O 1
ATOM 7593 N N . ALA A 1 956 ? 39.921 -36.188 4.907 1.00 82.50 956 ALA A N 1
ATOM 7594 C CA . ALA A 1 956 ? 40.846 -35.401 4.099 1.00 82.50 956 ALA A CA 1
ATOM 7595 C C . ALA A 1 956 ? 40.123 -34.292 3.317 1.00 82.50 956 ALA A C 1
ATOM 7597 O O . ALA A 1 956 ? 40.577 -33.153 3.333 1.00 82.50 956 ALA A O 1
ATOM 7598 N N . ALA A 1 957 ? 38.975 -34.594 2.698 1.00 84.06 957 ALA A N 1
ATOM 7599 C CA . ALA A 1 957 ? 38.173 -33.606 1.972 1.00 84.06 957 ALA A CA 1
ATOM 7600 C C . ALA A 1 957 ? 37.639 -32.489 2.887 1.00 84.06 957 ALA A C 1
ATOM 7602 O O . ALA A 1 957 ? 37.678 -31.322 2.515 1.00 84.06 957 ALA A O 1
ATOM 7603 N N . LEU A 1 958 ? 37.193 -32.834 4.099 1.00 84.56 958 LEU A N 1
ATOM 7604 C CA . LEU A 1 958 ? 36.765 -31.858 5.104 1.00 84.56 958 LEU A CA 1
ATOM 7605 C C . LEU A 1 958 ? 37.928 -30.970 5.554 1.00 84.56 958 LEU A C 1
ATOM 7607 O O . LEU A 1 958 ? 37.806 -29.753 5.527 1.00 84.56 958 LEU A O 1
ATOM 7611 N N . ARG A 1 959 ? 39.074 -31.561 5.915 1.00 82.94 959 ARG A N 1
ATOM 7612 C CA . ARG A 1 959 ? 40.262 -30.809 6.359 1.00 82.94 959 ARG A CA 1
ATOM 7613 C C . ARG A 1 959 ? 40.853 -29.918 5.264 1.00 82.94 959 ARG A C 1
ATOM 7615 O O . ARG A 1 959 ? 41.424 -28.881 5.577 1.00 82.94 959 ARG A O 1
ATOM 7622 N N . ALA A 1 960 ? 40.718 -30.311 3.998 1.00 84.12 960 ALA A N 1
ATOM 7623 C CA . ALA A 1 960 ? 41.144 -29.504 2.857 1.00 84.12 960 ALA A CA 1
ATOM 7624 C C . ALA A 1 960 ? 40.188 -28.335 2.549 1.00 84.12 960 ALA A C 1
ATOM 7626 O O . ALA A 1 960 ? 40.562 -27.423 1.814 1.00 84.12 960 ALA A O 1
ATOM 7627 N N . ASN A 1 961 ? 38.965 -28.349 3.088 1.00 86.06 961 ASN A N 1
ATOM 7628 C CA . ASN A 1 961 ? 37.974 -27.308 2.859 1.00 86.06 961 ASN A CA 1
ATOM 7629 C C . ASN A 1 961 ? 38.114 -26.183 3.907 1.00 86.06 961 ASN A C 1
ATOM 7631 O O . ASN A 1 961 ? 38.020 -26.410 5.115 1.00 86.06 961 ASN A O 1
ATOM 7635 N N . ALA A 1 962 ? 38.320 -24.952 3.432 1.00 83.75 962 ALA A N 1
ATOM 7636 C CA . ALA A 1 962 ? 38.555 -23.789 4.288 1.00 83.75 962 ALA A CA 1
ATOM 7637 C C . ALA A 1 962 ? 37.352 -23.445 5.185 1.00 83.75 962 ALA A C 1
ATOM 7639 O O . ALA A 1 962 ? 37.540 -23.100 6.352 1.00 83.75 962 ALA A O 1
ATOM 7640 N N . ASP A 1 963 ? 36.123 -23.603 4.681 1.00 82.94 963 ASP A N 1
ATOM 7641 C CA . ASP A 1 963 ? 34.900 -23.315 5.436 1.00 82.94 963 ASP A CA 1
ATOM 7642 C C . ASP A 1 963 ? 34.723 -24.294 6.604 1.00 82.94 963 ASP A C 1
ATOM 7644 O O . ASP A 1 963 ? 34.268 -23.895 7.677 1.00 82.94 963 ASP A O 1
ATOM 7648 N N . TYR A 1 964 ? 35.137 -25.556 6.448 1.00 85.94 964 TYR A N 1
ATOM 7649 C CA . TYR A 1 964 ? 35.128 -26.537 7.536 1.00 85.94 964 TYR A CA 1
ATOM 7650 C C . TYR A 1 964 ? 36.073 -26.143 8.673 1.00 85.94 964 TYR A C 1
ATOM 7652 O O . TYR A 1 964 ? 35.642 -26.063 9.821 1.00 85.94 964 TYR A O 1
ATOM 7660 N N . MET A 1 965 ? 37.337 -25.852 8.359 1.00 84.44 965 MET A N 1
ATOM 7661 C CA . MET A 1 965 ? 38.352 -25.496 9.360 1.00 84.44 965 MET A CA 1
ATOM 7662 C C . MET A 1 965 ? 37.971 -24.221 10.107 1.00 84.44 965 MET A C 1
ATOM 7664 O O . MET A 1 965 ? 37.970 -24.183 11.336 1.00 84.44 965 MET A O 1
ATOM 7668 N N . ALA A 1 966 ? 37.537 -23.212 9.358 1.00 82.00 966 ALA A N 1
ATOM 7669 C CA . ALA A 1 966 ? 37.091 -21.957 9.923 1.00 82.00 966 ALA A CA 1
ATOM 7670 C C . ALA A 1 966 ? 35.823 -22.165 10.785 1.00 82.00 966 ALA A C 1
ATOM 7672 O O . ALA A 1 966 ? 35.651 -21.521 11.820 1.00 82.00 966 ALA A O 1
ATOM 7673 N N . SER A 1 967 ? 34.912 -23.067 10.403 1.00 82.12 967 SER A N 1
ATOM 7674 C CA . SER A 1 967 ? 33.750 -23.408 11.240 1.00 82.12 967 SER A CA 1
ATOM 7675 C C . SER A 1 967 ? 34.156 -23.988 12.594 1.00 82.12 967 SER A C 1
ATOM 7677 O O . SER A 1 967 ? 33.514 -23.675 13.590 1.00 82.12 967 SER A O 1
ATOM 7679 N N . LEU A 1 968 ? 35.199 -24.821 12.650 1.00 82.00 968 LEU A N 1
ATOM 7680 C CA . LEU A 1 968 ? 35.684 -25.387 13.913 1.00 82.00 968 LEU A CA 1
ATOM 7681 C C . LEU A 1 968 ? 36.291 -24.312 14.818 1.00 82.00 968 LEU A C 1
ATOM 7683 O O . LEU A 1 968 ? 35.971 -24.260 16.002 1.00 82.00 968 LEU A O 1
ATOM 7687 N N . GLU A 1 969 ? 37.082 -23.403 14.259 1.00 81.81 969 GLU A N 1
ATOM 7688 C CA . GLU A 1 969 ? 37.652 -22.282 15.013 1.00 81.81 969 GLU A CA 1
ATOM 7689 C C . GLU A 1 969 ? 36.556 -21.414 15.661 1.00 81.81 969 GLU A C 1
ATOM 7691 O O . GLU A 1 969 ? 36.596 -21.135 16.858 1.00 81.81 969 GLU A O 1
ATOM 7696 N N . LEU A 1 970 ? 35.504 -21.069 14.907 1.00 75.44 970 LEU A N 1
ATOM 7697 C CA . LEU A 1 970 ? 34.358 -20.311 15.435 1.00 75.44 970 LEU A CA 1
ATOM 7698 C C . LEU A 1 970 ? 33.594 -21.035 16.545 1.00 75.44 970 LEU A C 1
ATOM 7700 O O . LEU A 1 970 ? 32.972 -20.396 17.392 1.00 75.44 970 LEU A O 1
ATOM 7704 N N . LEU A 1 971 ? 33.610 -22.364 16.515 1.00 72.94 971 LEU A N 1
ATOM 7705 C CA . LEU A 1 971 ? 32.964 -23.223 17.500 1.00 72.94 971 LEU A CA 1
ATOM 7706 C C . LEU A 1 971 ? 33.883 -23.542 18.690 1.00 72.94 971 LEU A C 1
ATOM 7708 O O . LEU A 1 971 ? 33.526 -24.367 19.529 1.00 72.94 971 LEU A O 1
ATOM 7712 N N . GLY A 1 972 ? 35.036 -22.871 18.790 1.00 72.69 972 GLY A N 1
ATOM 7713 C CA . GLY A 1 972 ? 35.915 -22.920 19.956 1.00 72.69 972 GLY A CA 1
ATOM 7714 C C . GLY A 1 972 ? 36.768 -24.183 20.062 1.00 72.69 972 GLY A C 1
ATOM 7715 O O . GLY A 1 972 ? 37.223 -24.493 21.158 1.00 72.69 972 GLY A O 1
ATOM 7716 N N . TYR A 1 973 ? 36.978 -24.920 18.966 1.00 73.94 973 TYR A N 1
ATOM 7717 C CA . TYR A 1 973 ? 37.931 -26.037 18.949 1.00 73.94 973 TYR A CA 1
ATOM 7718 C C . TYR A 1 973 ? 39.368 -25.506 18.857 1.00 73.94 973 TYR A C 1
ATOM 7720 O O . TYR A 1 973 ? 39.653 -24.634 18.036 1.00 73.94 973 TYR A O 1
ATOM 7728 N N . SER A 1 974 ? 40.279 -26.033 19.677 1.00 66.25 974 SER A N 1
ATOM 7729 C CA . SER A 1 974 ? 41.695 -25.643 19.651 1.00 66.25 974 SER A CA 1
ATOM 7730 C C . SER A 1 974 ? 42.434 -26.184 18.422 1.00 66.25 974 SER A C 1
ATOM 7732 O O . SER A 1 974 ? 42.058 -27.205 17.848 1.00 66.25 974 SER A O 1
ATOM 7734 N N . ASP A 1 975 ? 43.549 -25.550 18.052 1.00 61.28 975 ASP A N 1
ATOM 7735 C CA . ASP A 1 975 ? 44.391 -25.984 16.927 1.00 61.28 975 ASP A CA 1
ATOM 7736 C C . ASP A 1 975 ? 44.851 -27.449 17.026 1.00 61.28 975 ASP A C 1
ATOM 7738 O O . ASP A 1 975 ? 44.999 -28.118 16.002 1.00 61.28 975 ASP A O 1
ATOM 7742 N N . GLU A 1 976 ? 45.089 -27.963 18.236 1.00 58.06 976 GLU A N 1
ATOM 7743 C CA . GLU A 1 976 ? 45.448 -29.370 18.449 1.00 58.06 976 GLU A CA 1
ATOM 7744 C C . GLU A 1 976 ? 44.246 -30.305 18.250 1.00 58.06 976 GLU A C 1
ATOM 7746 O O . GLU A 1 976 ? 44.387 -31.354 17.619 1.00 58.06 976 GLU A O 1
ATOM 7751 N N . GLU A 1 977 ? 43.051 -29.910 18.699 1.00 62.72 977 GLU A N 1
ATOM 7752 C CA . GLU A 1 977 ? 41.801 -30.665 18.508 1.00 62.72 977 GLU A CA 1
ATOM 7753 C C . GLU A 1 977 ? 41.310 -30.655 17.059 1.00 62.72 977 GLU A C 1
ATOM 7755 O O . GLU A 1 977 ? 40.666 -31.603 16.618 1.00 62.72 977 GLU A O 1
ATOM 7760 N N . VAL A 1 978 ? 41.615 -29.591 16.319 1.00 59.09 978 VAL A N 1
ATOM 7761 C CA . VAL A 1 978 ? 41.305 -29.444 14.894 1.00 59.09 978 VAL A CA 1
ATOM 7762 C C . VAL A 1 978 ? 42.256 -30.288 14.028 1.00 59.09 978 VAL A C 1
ATOM 7764 O O . VAL A 1 978 ? 41.856 -30.811 12.981 1.00 59.09 978 VAL A O 1
ATOM 7767 N N . LYS A 1 979 ? 43.517 -30.452 14.458 1.00 54.19 979 LYS A N 1
ATOM 7768 C CA . LYS A 1 979 ? 44.539 -31.267 13.771 1.00 54.19 979 LYS A CA 1
ATOM 7769 C C . LYS A 1 979 ? 44.428 -32.768 14.080 1.00 54.19 979 LYS A C 1
ATOM 7771 O O . LYS A 1 979 ? 44.727 -33.572 13.189 1.00 54.19 979 LYS A O 1
ATOM 7776 N N . GLY A 1 980 ? 44.016 -33.135 15.298 1.00 52.94 980 GLY A N 1
ATOM 7777 C CA . GLY A 1 980 ? 43.740 -34.514 15.739 1.00 52.94 980 GLY A CA 1
ATOM 7778 C C . GLY A 1 980 ? 42.530 -35.114 15.045 1.00 52.94 980 GLY A C 1
ATOM 7779 O O . GLY A 1 980 ? 42.659 -36.235 14.500 1.00 52.94 980 GLY A O 1
#

InterPro domains:
  IPR011990 Tetratricopeptide-like helical domain superfamily [G3DSA:1.25.40.10] (1-67)
  IPR011990 Tetratricopeptide-like helical domain superfamily [G3DSA:1.25.40.10] (68-131)
  IPR011990 Tetratricopeptide-like helical domain superfamily [G3DSA:1.25.40.10] (132-208)
  IPR011990 Tetratricopeptide-like helical domain superfamily [G3DSA:1.25.40.10] (209-308)
  IPR011990 Tetratricopeptide-like helical domain superfamily [SSF48452] (7-261)
  IPR019734 Tetratricopeptide repeat [PS50005] (70-103)
  IPR019734 Tetratricopeptide repeat [PS50005] (104-137)
  IPR019734 Tetratricopeptide repeat [PS50005] (138-171)
  IPR019734 Tetratricopeptide repeat [PS50005] (172-205)
  IPR019734 Tetratricopeptide repeat [SM00028] (3-36)
  IPR019734 Tetratricopeptide repeat [SM00028] (37-69)
  IPR019734 Tetratricopeptide repeat [SM00028] (70-103)
  IPR019734 Tetratricopeptide repeat [SM00028] (104-137)
  IPR019734 Tetratricopeptide repeat [SM00028] (138-171)
  IPR019734 Tetratricopeptide repeat [SM00028] (172-205)
  IPR019734 Tetratricopeptide repeat [SM00028] (206-239)
  IPR027417 P-loop containing nucleoside triphosphate hydrolase [G3DSA:3.40.50.300] (724-978)
  IPR027417 P-loop containing nucleoside triphosphate hydrolase [SSF52540] (721-927)
  IPR029489 O-GlcNAc transferase, C-terminal [PF13844] (306-478)
  IPR029489 O-GlcNAc transferase, C-terminal [PF13844] (487-672)

Sequence (980 aa):
MDLQQLYNQTMAAHQRGALSQAKVGYEKILAQDAHHLAAQQMLGALYYQLGEYDQAIHWLNRALHGEEDAGCLNNLGLTYEAKEEFQAAAHAYQQALKLEPDSVEVLSNLGNLQLKQGQFPEAEAAYLDALKASPQHAPTLTNLGYLYGLLKQWQKAEHCFGQVVKFAPRYLAVYSNWGSMAREQGRLEMAEKLYRHALSLDRTHRESLINLGNLLLQGKRFAEAQGVIVELLKVMPDDAKSYAKLDYVSRFLCDWPWVAQATDGLQQQLEQGNCRGVEPFSLLAMEQATLEQQQMVARGFGQLLCEHAPWISPQQMGAGAEEGKLRIGYLSRDMHEHPCMQLLIGVLREHDKQQFEIYGYRYGAPRDDAMSRRLLSHFTQLRDLHPLSDQQAAEQIAQDGVQILIDITGYTAESRQGILARRPAPVLVNWMGYAGTFGYAKLADYLLGDPIATPFAHQRYYSETLVHLKGSYLPNDNQREIGAKPSRVEAGLPAEGILFCCFNNSFKITPAMFARWCSLLKRVAGSWLWLPQMAEQAMSNLRQQAVTHGVDGQRILFAPRVEQNRDHLARLQLADIALDSFPYNSHATGCDILWAGVPLVARMGDTFASRVSASLLEALELPELIARSDEAYERLAYRLATDEAYRHAMRQKLVLKRQSAALFDTVGFTRHLEQQLQRIWQQQKRGERHPIGVSGEVRGVAVSSVKASTVQNPHAAISTQPTVRVLHSMARSGCTLISKCLASMEKVVLLSEVNPRHCAKYGVIDQAYHFHGLFSAHEMQQMGDTQRIPFVDAVKQVEARCRQQEKRLLLRDWSHIDFIGTPYVENPLFSLNIMQSLTPHLYGINTVSVRHPLDQWLSTRRLLDLKQVKLDQFLHGYRRFAELAAQVGFIHYEAFTADPDALLQQLCGALNLPFDSSYQQRWQHYDALTGDVKSTRGGQAITPLRRRAVEPALLAALRANADYMASLELLGYSDEEVKG

pLDDT: mean 84.33, std 18.2, range [23.8, 98.81]

Foldseek 3Di:
DDLVVLVVVLVVCVVVVVLVSNLVSLVVSCVVPVQPLVSLLVNLLSCVVVVVLVSSLVSLVSSVVVPNELSSLQSNLVSCVSVVVLVSSLVSLVSSCVVPVQPLSSLQSNLVSCVVVVVLVSSLVSLVSSCVSPVQPLSSLLVNLLSCLVVVVNVSSCVSLVSNCVPPVLPLSSLLSVLVSCVVVVVLVSSLVSLVSSCVSPVQPQSSLVSNLVSCVVVLVLVVSLVSLVSNCVNVVLQLQSLLSQLQSCLQLVVVVSVVVSLVSNVVNVVVVNLAQRQLQSLLQPQPRDLQSSLSNLQNPLVVLQPPQAADDPVLFAPPPPPAAAEEEEEDQPQAPDLLLQQCVLLLQQADPRRYAYEYEHQHDDDDDPRNVSVCVSHPYYDHCNVPDLVVSLSVLRNVNHAEYEYQAPSDPPDRLNNQSNPSHLAYEYAHNDLGASSDLSSHAAYEFACFLCNLVCLVSHLHFYEHFPQTSTGHALPDAADAADQCVVQVHDNDAAEEEEADRSSLAHLVLLLLVLVLPVVGDPYAYEYADGPPSSLVSSLVSSVVSVHHSVSYHYGYDDDDLNVVLNHLLNHLAYEFGPPQTDASSLVSNLLSLHQYQAEADDGSRNRNNVSLCVQLVNNQSYHPDVVSSSVSSNCSRPPVVVSVVSSVSSVVSSVPGRNHPSNSSSVQVVVSVVVVVVCSVVVHGHYAHSVGGDPFSDNPDDDPDDDDDDDGHDDPAAFAEAEEDDDDPLVVLLLLLQLQFLQEPEAEAQDQVDPPPAALQNSCCPSNVLDDPVVCVVCPPSVPPRNLVSVVVSCVSSVVVNHDYDYYHNPLPQDPDPDLDPDDPDDDDVCVVCVVPDPAADYTYDYQLVVVVVVQCVPPRSVPPDPLSSLQVLLVVLVVVLVRDHHYSVVCLVPVQVVSVVVCVRSVHDDDPCSLVGSVVNCVNHPPDDDPDPDSGRHDDDHDDDDPVVLVVLLPHPSNLSSCVSSPQDPVRSVD

Mean predicted aligned error: 16.18 Å

Radius of gyration: 34.95 Å; Cα contacts (8 Å, |Δi|>4): 1588; chains: 1; bounding box: 84×83×94 Å

Solvent-accessible surface area (backbone atoms only — not comparable to full-atom values): 52602 Å² total; per-residue (Å²): 130,57,69,68,59,51,48,54,54,20,50,57,30,42,77,71,64,39,53,74,61,18,51,56,37,34,53,53,48,40,72,76,38,79,78,47,46,76,42,31,39,51,45,10,54,48,26,44,76,70,68,40,43,70,57,12,49,54,28,28,52,56,29,46,72,77,50,88,47,42,68,50,26,35,54,44,12,55,40,27,46,76,68,68,38,52,68,62,12,52,50,27,31,53,53,16,37,71,75,38,74,72,41,41,68,46,30,32,49,48,16,51,53,27,46,75,71,66,38,53,72,61,16,52,51,28,31,50,55,20,34,69,70,36,78,82,43,52,68,44,35,37,52,49,15,48,52,26,40,77,71,64,38,55,68,62,13,49,50,31,40,54,52,34,50,72,82,43,73,80,54,49,67,43,30,39,53,50,14,54,47,30,42,74,72,66,39,52,72,59,14,50,53,25,20,54,48,28,37,71,77,38,81,74,47,60,69,35,34,53,53,44,24,52,50,27,50,75,70,66,40,36,72,62,18,42,55,38,40,54,57,41,38,74,75,40,78,81,45,29,48,54,22,41,50,35,24,49,33,20,24,50,35,49,37,57,74,51,26,51,56,17,48,54,51,24,52,55,26,46,76,74,65,50,26,72,66,25,65,52,55,52,47,51,46,38,80,84,57,45,56,67,54,48,25,50,22,12,24,34,29,36,48,61,51,37,74,86,28,71,65,56,49,80,86,62,35,31,86,49,62,95,76,72,54,52,31,37,29,42,38,29,57,53,74,31,84,37,66,70,39,62,23,40,50,36,38,50,63,58,52,58,71,85,53,37,40,38,34,35,38,29,49,32,80,88,60,95,44,76,47,28,60,55,51,61,80,44,33,79,44,75,45,81,34,47,92,45,54,48,67,56,36,20,50,54,44,8,54,72,18,33,48,36,34,34,36,47,35,49,74,46,91,90,53,67,62,50,23,35,28,16,41,32,32,88,35,32,30,40,35,77,49,37,66,68,49,62,27,26,59,69,55,21,53,30,30,57,26,9,68,62,31,52,32,75,91,52,44,88,48,33,41,30,34,48,30,29,39,71,50,27,53,61,66,27,33,68,79,70,62,67,40,80,70,72,58,44,59,83,69,78,39,72,85,64,62,53,32,36,27,38,76,59,64,51,48,30,59,36,72,69,55,52,53,52,51,38,53,48,43,65,73,39,73,71,31,35,42,38,30,52,60,64,56,68,65,19,54,50,37,50,27,50,53,29,42,78,65,74,32,68,34,81,42,58,40,64,43,75,90,69,92,50,68,29,57,50,30,12,56,47,55,69,38,63,33,32,51,54,37,50,40,23,34,36,56,64,56,41,54,46,38,46,72,37,34,27,47,56,41,25,51,46,60,89,42,40,33,12,12,38,40,41,20,51,30,51,16,50,74,40,61,90,41,50,16,80,44,72,69,49,34,52,52,51,53,48,44,49,68,73,35,60,69,60,36,50,50,51,30,52,48,37,59,61,32,56,80,71,23,56,42,39,34,29,61,64,46,32,57,49,50,51,52,50,53,50,51,51,51,52,30,56,76,69,74,48,74,58,30,34,43,66,94,44,79,45,86,74,52,68,48,80,77,84,67,97,71,81,94,83,83,94,85,67,70,76,70,103,62,71,72,54,35,47,32,41,55,81,44,86,67,58,67,56,56,55,47,24,37,52,42,35,14,91,48,35,44,62,44,55,51,46,57,86,87,65,51,97,85,58,43,70,55,55,45,40,29,77,75,64,61,69,53,54,75,68,56,51,62,73,62,54,68,67,78,75,48,56,61,69,58,36,50,50,52,51,48,54,48,25,58,77,69,72,30,45,76,43,84,38,68,53,74,88,67,71,67,96,63,85,71,74,60,102,73,65,98,74,87,82,56,62,57,80,76,35,52,95,78,54,88,87,82,67,78,52,59,42,76,36,71,68,62,47,50,63,53,46,58,70,38,81,85,49,62,79,64,53,69,68,66,57,28,49,52,43,24,57,47,27,60,61,51,49,78,64,56,68,43,50,42,62,55,36,49,74,40,51,65,65,47,47,46,54,49,17,65,44,67,75,43,82,73,47,82,67,14,76,82,37,26,80,79,44,52,82,65,69,78,61,84,85,75,94,69,97,58,92,67,75,66,82,65,84,74,77,91,70,61,67,68,60,53,50,54,44,70,71,32,67,40,44,52,54,26,41,50,49,69,70,49,49,75,68,68,72,70,104

Organism: Magnetococcus massalia (strain MO-1) (NCBI:txid451514)

Nearest PDB structures (foldseek):
  8dtg-assembly1_A  TM=6.950E-01  e=1.138E-37  Arabidopsis thaliana
  7y4i-assembly1_B  TM=6.690E-01  e=1.797E-37  Arabidopsis thaliana
  8dth-assembly1_A  TM=6.566E-01  e=2.349E-38  Arabidopsis thaliana
  7y4i-assembly1_A  TM=6.786E-01  e=2.611E-37  Arabidopsis thaliana
  1w3b-assembly1_B  TM=5.970E-01  e=1.559E-12  Homo sapiens